Protein 9D3E (pdb70)

Radius of gyration: 39.5 Å; Cα contacts (8 Å, |Δi|>4): 1823; chains: 4; bounding box: 52×82×125 Å

B-factor: mean 79.55, std 36.87, range [1.66, 155.15]

Sequence (917 aa):
RQFSRAFVPIAYSLICVFGLLGNILVVITFAFYKKARSMTDVYLANMAIADILFALTLPFWAVSHATGAWVFSNATCKLLKGIYAINFNCGMWLLTCIAMDRYIAIVQKIICLVVWGLSVIISSSTFVFNQKYNTQGSDVCEPKYRWKLLMLGLELLFGFFIPLMFMIFCYTAIVKTLRRQLADLEDNWETLNDNLKVIEKADNAAQVKDALTKMRAAALDAQKATDSPEMKDFRHGFDILVGQIDDALKLANEGKVKEAQAAAEQLKTTRNAYIQKYLERARSTLQKEVKAIRVIIAVVLVFLACQIPHNMVLLVTAANIAYTKTVTEVLAFLHCCLNPVLYAFIGQKFRNYFLKILKDEVQLVESGGGLVQPGGSLRLSCAASGFNVVDFSLHWVRQAPGKGLEWVAYISSSSGSTSYADSVKGRFTISADTSKNTAYLQMNSLRAEDTAVYYCARWGYWPGEPWWKAFDYWGQGTLVTVSSASTKGPSVFPLAPSSKSTSGGTAALGCLVKDYFPEPVTVSWNSGALTSGVHTFPAVLQSSGLYSLSSVVTVPSSSLGTQTYICNVNHKPSNTKVDKKVEPKQVQLQESGGGLVQPGGSLRLSCAASGRTISRYAMSWFRQAPGKEREFVAVARRSGDGAFYADSVQGRFTVSRDDAKNTVYLQMNSLKPEDTAVYYCAIDSDTFYSGSYDYWGQGTQVTVSDIQMTQSPSSLSASVGDRVTITCRASQSVSSAVAWYQQKPGKAPKLLIYSASSLYSGVPSRFSGSRSGTDFTLTISSLQPEDFATYYCQQYLYYSLVTFGQGTKVEIKRTVAAPSVFIFPPSDSQLKSGTASVVCLLNNFYPREAKVQWKVDNALQSGNSQESVTEQDSKDSTYSLSSTLTLSKADYEKHKVYACEVTHQGLSSPVTKSFNR

Structure (mmCIF, N/CA/C/O backbone):
data_9D3E
#
_entry.id   9D3E
#
_cell.length_a   1.00
_cell.length_b   1.00
_cell.length_c   1.00
_cell.angle_alpha   90.00
_cell.angle_beta   90.00
_cell.angle_gamma   90.00
#
_symmetry.space_group_name_H-M   'P 1'
#
loop_
_entity.id
_entity.type
_entity.pdbx_description
1 polymer 'Human CCR6'
2 polymer 'anti-BRIL Fab Heavy chain'
3 polymer 'anti-BRIL Fab Nanobody'
4 polymer 'anti-BRIL Fab Light chain'
5 non-polymer CHOLESTEROL
6 non-polymer 4-[[3,4-bis(oxidanylidene)-2-[[(1~{R})-1-(4-propan-2-ylfuran-2-yl)propyl]amino]cyclobuten-1-yl]amino]-~{N},~{N}-dimethyl-3-oxidanyl-pyridine-2-carboxamide
7 non-polymer N-{[(2R)-4-(bicyclo[1.1.1]pentan-1-yl)-5-oxomorpholin-2-yl]methyl}-1-[4-(trifluoromethyl)phenyl]cyclopropane-1-carboxamide
#
loop_
_atom_site.group_PDB
_atom_site.id
_atom_site.type_symbol
_atom_site.label_atom_id
_atom_site.label_alt_id
_atom_site.label_comp_id
_atom_site.label_asym_id
_atom_site.label_entity_id
_atom_site.label_seq_id
_atom_site.pdbx_PDB_ins_code
_atom_site.Cartn_x
_atom_site.Cartn_y
_atom_site.Cartn_z
_atom_site.occupancy
_atom_site.B_iso_or_equiv
_atom_site.auth_seq_id
_atom_site.auth_comp_id
_atom_site.auth_asym_id
_atom_site.auth_atom_id
_atom_site.pdbx_PDB_model_num
ATOM 1 N N . ARG A 1 63 ? 154.762 158.007 139.358 1.00 143.81 42 ARG A N 1
ATOM 2 C CA . ARG A 1 63 ? 155.995 157.323 138.987 1.00 144.70 42 ARG A CA 1
ATOM 3 C C . ARG A 1 63 ? 156.542 157.875 137.674 1.00 145.43 42 ARG A C 1
ATOM 4 O O . ARG A 1 63 ? 157.351 158.803 137.671 1.00 145.37 42 ARG A O 1
ATOM 12 N N . GLN A 1 64 ? 156.097 157.290 136.558 1.00 145.83 43 GLN A N 1
ATOM 13 C CA . GLN A 1 64 ? 156.499 157.795 135.249 1.00 145.05 43 GLN A CA 1
ATOM 14 C C . GLN A 1 64 ? 155.842 159.137 134.956 1.00 144.65 43 GLN A C 1
ATOM 15 O O . GLN A 1 64 ? 156.426 159.988 134.275 1.00 143.44 43 GLN A O 1
ATOM 21 N N . PHE A 1 65 ? 154.620 159.339 135.455 1.00 144.84 44 PHE A N 1
ATOM 22 C CA . PHE A 1 65 ? 153.980 160.646 135.353 1.00 144.49 44 PHE A CA 1
ATOM 23 C C . PHE A 1 65 ? 154.676 161.658 136.251 1.00 144.10 44 PHE A C 1
ATOM 24 O O . PHE A 1 65 ? 154.807 162.834 135.894 1.00 144.44 44 PHE A O 1
ATOM 32 N N . SER A 1 66 ? 155.149 161.206 137.419 1.00 142.92 45 SER A N 1
ATOM 33 C CA . SER A 1 66 ? 155.778 162.106 138.383 1.00 142.64 45 SER A CA 1
ATOM 34 C C . SER A 1 66 ? 157.126 162.612 137.883 1.00 142.98 45 SER A C 1
ATOM 35 O O . SER A 1 66 ? 157.612 163.651 138.339 1.00 142.08 45 SER A O 1
ATOM 38 N N . ARG A 1 67 ? 157.744 161.894 136.941 1.00 139.49 46 ARG A N 1
ATOM 39 C CA . ARG A 1 67 ? 158.959 162.380 136.298 1.00 138.95 46 ARG A CA 1
ATOM 40 C C . ARG A 1 67 ? 158.693 163.606 135.425 1.00 140.15 46 ARG A C 1
ATOM 41 O O . ARG A 1 67 ? 159.617 164.382 135.162 1.00 139.52 46 ARG A O 1
ATOM 49 N N . ALA A 1 68 ? 157.449 163.810 134.987 1.00 144.24 47 ALA A N 1
ATOM 50 C CA . ALA A 1 68 ? 157.113 164.939 134.126 1.00 143.44 47 ALA A CA 1
ATOM 51 C C . ALA A 1 68 ? 156.932 166.257 134.873 1.00 143.02 47 ALA A C 1
ATOM 52 O O . ALA A 1 68 ? 157.265 167.311 134.320 1.00 142.04 47 ALA A O 1
ATOM 54 N N . PHE A 1 69 ? 156.401 166.246 136.102 1.00 141.81 48 PHE A N 1
ATOM 55 C CA . PHE A 1 69 ? 156.132 167.523 136.762 1.00 141.40 48 PHE A CA 1
ATOM 56 C C . PHE A 1 69 ? 157.345 168.091 137.491 1.00 141.30 48 PHE A C 1
ATOM 57 O O . PHE A 1 69 ? 157.466 169.316 137.600 1.00 140.55 48 PHE A O 1
ATOM 65 N N . VAL A 1 70 ? 158.236 167.247 138.004 1.00 138.79 49 VAL A N 1
ATOM 66 C CA . VAL A 1 70 ? 159.389 167.741 138.764 1.00 139.01 49 VAL A CA 1
ATOM 67 C C . VAL A 1 70 ? 160.452 168.556 138.013 1.00 138.88 49 VAL A C 1
ATOM 68 O O . VAL A 1 70 ? 161.101 169.364 138.688 1.00 138.91 49 VAL A O 1
ATOM 72 N N . PRO A 1 71 ? 160.715 168.452 136.689 1.00 138.35 50 PRO A N 1
ATOM 73 C CA . PRO A 1 71 ? 161.650 169.431 136.106 1.00 137.10 50 PRO A CA 1
ATOM 74 C C . PRO A 1 71 ? 161.042 170.809 135.926 1.00 135.76 50 PRO A C 1
ATOM 75 O O . PRO A 1 71 ? 161.792 171.790 135.854 1.00 135.39 50 PRO A O 1
ATOM 79 N N . ILE A 1 72 ? 159.715 170.912 135.844 1.00 133.29 51 ILE A N 1
ATOM 80 C CA . ILE A 1 72 ? 159.069 172.218 135.910 1.00 134.49 51 ILE A CA 1
ATOM 81 C C . ILE A 1 72 ? 159.170 172.781 137.322 1.00 133.88 51 ILE A C 1
ATOM 82 O O . ILE A 1 72 ? 159.420 173.977 137.514 1.00 132.67 51 ILE A O 1
ATOM 87 N N . ALA A 1 73 ? 158.986 171.924 138.330 1.00 129.90 52 ALA A N 1
ATOM 88 C CA . ALA A 1 73 ? 159.015 172.381 139.716 1.00 129.23 52 ALA A CA 1
ATOM 89 C C . ALA A 1 73 ? 160.432 172.706 140.172 1.00 128.50 52 ALA A C 1
ATOM 90 O O . ALA A 1 73 ? 160.639 173.676 140.910 1.00 128.14 52 ALA A O 1
ATOM 92 N N . TYR A 1 74 ? 161.418 171.907 139.751 1.00 129.82 53 TYR A N 1
ATOM 93 C CA . TYR A 1 74 ? 162.790 172.128 140.203 1.00 129.58 53 TYR A CA 1
ATOM 94 C C . TYR A 1 74 ? 163.394 173.360 139.545 1.00 130.09 53 TYR A C 1
ATOM 95 O O . TYR A 1 74 ? 164.213 174.055 140.156 1.00 130.31 53 TYR A O 1
ATOM 104 N N . SER A 1 75 ? 163.012 173.636 138.296 1.00 129.57 54 SER A N 1
ATOM 105 C CA . SER A 1 75 ? 163.461 174.858 137.637 1.00 128.98 54 SER A CA 1
ATOM 106 C C . SER A 1 75 ? 162.830 176.089 138.275 1.00 129.03 54 SER A C 1
ATOM 107 O O . SER A 1 75 ? 163.487 177.126 138.412 1.00 127.57 54 SER A O 1
ATOM 110 N N . LEU A 1 76 ? 161.556 175.991 138.670 1.00 131.19 55 LEU A N 1
ATOM 111 C CA . LEU A 1 76 ? 160.920 177.073 139.416 1.00 131.49 55 LEU A CA 1
ATOM 112 C C . LEU A 1 76 ? 161.513 177.210 140.811 1.00 130.82 55 LEU A C 1
ATOM 113 O O . LEU A 1 76 ? 161.579 178.321 141.351 1.00 130.18 55 LEU A O 1
ATOM 118 N N . ILE A 1 77 ? 161.930 176.093 141.410 1.00 123.75 56 ILE A N 1
ATOM 119 C CA . ILE A 1 77 ? 162.713 176.140 142.641 1.00 123.47 56 ILE A CA 1
ATOM 120 C C . ILE A 1 77 ? 164.069 176.788 142.375 1.00 123.73 56 ILE A C 1
ATOM 121 O O . ILE A 1 77 ? 164.570 177.572 143.192 1.00 123.98 56 ILE A O 1
ATOM 126 N N . CYS A 1 78 ? 164.650 176.518 141.199 1.00 123.01 57 CYS A N 1
ATOM 127 C CA . CYS A 1 78 ? 165.991 177.003 140.883 1.00 123.49 57 CYS A CA 1
ATOM 128 C C . CYS A 1 78 ? 166.028 178.517 140.713 1.00 124.03 57 CYS A C 1
ATOM 129 O O . CYS A 1 78 ? 166.884 179.185 141.297 1.00 122.99 57 CYS A O 1
ATOM 132 N N . VAL A 1 79 ? 165.108 179.080 139.920 1.00 122.07 58 VAL A N 1
ATOM 133 C CA . VAL A 1 79 ? 165.180 180.514 139.633 1.00 122.91 58 VAL A CA 1
ATOM 134 C C . VAL A 1 79 ? 164.761 181.347 140.841 1.00 122.83 58 VAL A C 1
ATOM 135 O O . VAL A 1 79 ? 165.311 182.431 141.074 1.00 120.53 58 VAL A O 1
ATOM 1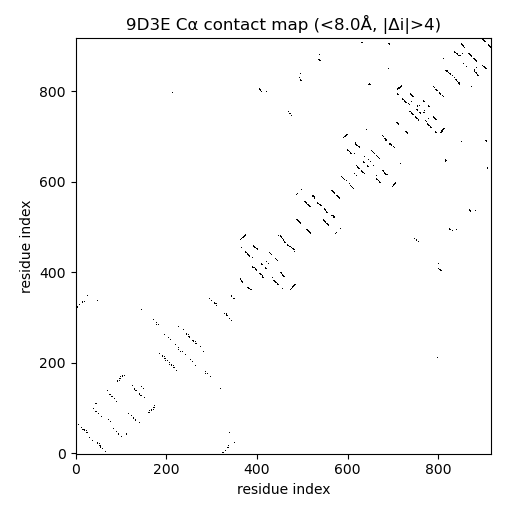39 N N . PHE A 1 80 ? 163.793 180.873 141.627 1.00 127.31 59 PHE A N 1
ATOM 140 C CA . PHE A 1 80 ? 163.410 181.588 142.838 1.00 126.44 59 PHE A CA 1
ATOM 141 C C . PHE A 1 80 ? 164.406 181.359 143.968 1.00 125.63 59 PHE A C 1
ATOM 142 O O . PHE A 1 80 ? 164.652 182.271 144.765 1.00 125.06 59 PHE A O 1
ATOM 150 N N . GLY A 1 81 ? 164.984 180.158 144.053 1.00 118.74 60 GLY A N 1
ATOM 151 C CA . GLY A 1 81 ? 165.972 179.886 145.082 1.00 117.47 60 GLY A CA 1
ATOM 152 C C . GLY A 1 81 ? 167.309 180.549 144.823 1.00 119.15 60 GLY A C 1
ATOM 153 O O . GLY A 1 81 ? 168.019 180.903 145.769 1.00 119.56 60 GLY A O 1
ATOM 154 N N . LEU A 1 82 ? 167.684 180.704 143.549 1.00 113.97 61 LEU A N 1
ATOM 155 C CA . LEU A 1 82 ? 168.878 181.478 143.222 1.00 113.37 61 LEU A CA 1
ATOM 156 C C . LEU A 1 82 ? 168.677 182.943 143.569 1.00 115.04 61 LEU A C 1
ATOM 157 O O . LEU A 1 82 ? 169.501 183.538 144.268 1.00 113.27 61 LEU A O 1
ATOM 162 N N . LEU A 1 83 ? 167.551 183.520 143.138 1.00 119.07 62 LEU A N 1
ATOM 163 C CA . LEU A 1 83 ? 167.307 184.947 143.326 1.00 118.54 62 LEU A CA 1
ATOM 164 C C . LEU A 1 83 ? 166.979 185.282 144.776 1.00 118.67 62 LEU A C 1
ATOM 165 O O . LEU A 1 83 ? 167.221 186.412 145.218 1.00 119.58 62 LEU A O 1
ATOM 170 N N . GLY A 1 84 ? 166.437 184.319 145.525 1.00 117.91 63 GLY A N 1
ATOM 171 C CA . GLY A 1 84 ? 166.045 184.586 146.899 1.00 117.64 63 GLY A CA 1
ATOM 172 C C . GLY A 1 84 ? 167.219 184.826 147.831 1.00 117.67 63 GLY A C 1
ATOM 173 O O . GLY A 1 84 ? 167.149 185.679 148.720 1.00 118.61 63 GLY A O 1
ATOM 174 N N . ASN A 1 85 ? 168.309 184.081 147.648 1.00 112.06 64 ASN A N 1
ATOM 175 C CA . ASN A 1 85 ? 169.422 184.134 148.585 1.00 113.36 64 ASN A CA 1
ATOM 176 C C . ASN A 1 85 ? 170.559 185.055 148.154 1.00 113.34 64 ASN A C 1
ATOM 177 O O . ASN A 1 85 ? 171.430 185.345 148.980 1.00 113.68 64 ASN A O 1
ATOM 182 N N . ILE A 1 86 ? 170.597 185.512 146.896 1.00 118.32 65 ILE A N 1
ATOM 183 C CA . ILE A 1 86 ? 171.592 186.527 146.557 1.00 120.11 65 ILE A CA 1
ATOM 184 C C . ILE A 1 86 ? 171.174 187.863 147.144 1.00 118.15 65 ILE A C 1
ATOM 185 O O . ILE A 1 86 ? 172.025 188.689 147.493 1.00 117.65 65 ILE A O 1
ATOM 190 N N . LEU A 1 87 ? 169.863 188.103 147.246 1.00 119.59 66 LEU A N 1
ATOM 191 C CA . LEU A 1 87 ? 169.365 189.315 147.884 1.00 121.82 66 LEU A CA 1
ATOM 192 C C . LEU A 1 87 ? 169.674 189.323 149.373 1.00 122.62 66 LEU A C 1
ATOM 193 O O . LEU A 1 87 ? 169.859 190.394 149.960 1.00 123.59 66 LEU A O 1
ATOM 198 N N . VAL A 1 88 ? 169.729 188.143 149.994 1.00 120.38 67 VAL A N 1
ATOM 199 C CA . VAL A 1 88 ? 170.182 188.046 151.376 1.00 120.45 67 VAL A CA 1
ATOM 200 C C . VAL A 1 88 ? 171.673 188.353 151.470 1.00 120.31 67 VAL A C 1
ATOM 201 O O . VAL A 1 88 ? 172.110 189.112 152.343 1.00 120.86 67 VAL A O 1
ATOM 205 N N . VAL A 1 89 ? 172.473 187.795 150.559 1.00 122.09 68 VAL A N 1
ATOM 206 C CA . VAL A 1 89 ? 173.917 187.984 150.643 1.00 123.19 68 VAL A CA 1
ATOM 207 C C . VAL A 1 89 ? 174.355 189.338 150.085 1.00 124.28 68 VAL A C 1
ATOM 208 O O . VAL A 1 89 ? 175.468 189.789 150.385 1.00 125.05 68 VAL A O 1
ATOM 212 N N . ILE A 1 90 ? 173.514 190.015 149.299 1.00 125.17 69 ILE A N 1
ATOM 213 C CA . ILE A 1 90 ? 173.819 191.393 148.924 1.00 125.57 69 ILE A CA 1
ATOM 214 C C . ILE A 1 90 ? 173.325 192.370 149.985 1.00 125.12 69 ILE A C 1
ATOM 215 O O . ILE A 1 90 ? 173.805 193.511 150.038 1.00 126.64 69 ILE A O 1
ATOM 220 N N . THR A 1 91 ? 172.392 191.948 150.845 1.00 121.83 70 THR A N 1
ATOM 221 C CA . THR A 1 91 ? 172.099 192.705 152.054 1.00 122.13 70 THR A CA 1
ATOM 222 C C . THR A 1 91 ? 173.206 192.520 153.082 1.00 121.88 70 THR A C 1
ATOM 223 O O . THR A 1 91 ? 173.466 193.420 153.889 1.00 122.04 70 THR A O 1
ATOM 227 N N . PHE A 1 92 ? 173.883 191.371 153.047 1.00 122.96 71 PHE A N 1
ATOM 228 C CA . PHE A 1 92 ? 174.998 191.112 153.948 1.00 124.33 71 PHE A CA 1
ATOM 229 C C . PHE A 1 92 ? 176.238 191.921 153.590 1.00 124.51 71 PHE A C 1
ATOM 230 O O . PHE A 1 92 ? 177.095 192.130 154.454 1.00 123.64 71 PHE A O 1
ATOM 238 N N . ALA A 1 93 ? 176.352 192.377 152.343 1.00 129.14 72 ALA A N 1
ATOM 239 C CA . ALA A 1 93 ? 177.492 193.175 151.914 1.00 129.66 72 ALA A CA 1
ATOM 240 C C . ALA A 1 93 ? 177.232 194.674 151.963 1.00 130.44 72 ALA A C 1
ATOM 241 O O . ALA A 1 93 ? 178.189 195.454 151.911 1.00 130.03 72 ALA A O 1
ATOM 243 N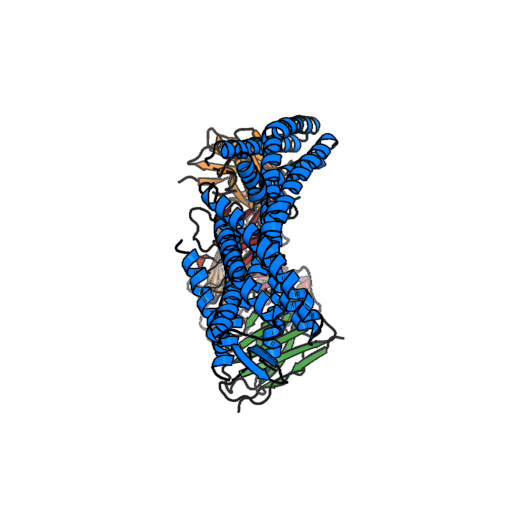 N . PHE A 1 94 ? 175.972 195.094 152.055 1.00 132.42 73 PHE A N 1
ATOM 244 C CA . PHE A 1 94 ? 175.636 196.509 152.128 1.00 131.57 73 PHE A CA 1
ATOM 245 C C . PHE A 1 94 ? 175.483 197.006 153.559 1.00 131.96 73 PHE A C 1
ATOM 246 O O . PHE A 1 94 ? 175.603 198.213 153.798 1.00 131.90 73 PHE A O 1
ATOM 254 N N . TYR A 1 95 ? 175.238 196.108 154.509 1.00 130.26 74 TYR A N 1
ATOM 255 C CA . TYR A 1 95 ? 174.972 196.448 155.904 1.00 130.21 74 TYR A CA 1
ATOM 256 C C . TYR A 1 95 ? 175.853 195.615 156.826 1.00 131.42 74 TYR A C 1
ATOM 257 O O . TYR A 1 95 ? 175.380 194.974 157.767 1.00 132.45 74 TYR A O 1
ATOM 266 N N . LYS A 1 96 ? 177.162 195.607 156.551 1.00 129.14 75 LYS A N 1
ATOM 267 C CA . LYS A 1 96 ? 178.108 194.809 157.328 1.00 128.29 75 LYS A CA 1
ATOM 268 C C . LYS A 1 96 ? 178.280 195.303 158.761 1.00 128.50 75 LYS A C 1
ATOM 269 O O . LYS A 1 96 ? 178.819 194.564 159.592 1.00 128.09 75 LYS A O 1
ATOM 275 N N . LYS A 1 97 ? 177.862 196.535 159.064 1.00 133.61 76 LYS A N 1
ATOM 276 C CA . LYS A 1 97 ? 177.913 197.024 160.438 1.00 134.54 76 LYS A CA 1
ATOM 277 C C . LYS A 1 97 ? 176.906 196.294 161.322 1.00 134.79 76 LYS A C 1
ATOM 278 O O . LYS A 1 97 ? 177.196 195.988 162.485 1.00 133.43 76 LYS A O 1
ATOM 284 N N . ALA A 1 98 ? 175.730 195.996 160.778 1.00 138.44 77 ALA A N 1
ATOM 285 C CA . ALA A 1 98 ? 174.676 195.373 161.587 1.00 138.31 77 ALA A CA 1
ATOM 286 C C . ALA A 1 98 ? 174.566 193.853 161.445 1.00 138.12 77 ALA A C 1
ATOM 287 O O . ALA A 1 98 ? 173.600 193.259 161.924 1.00 137.26 77 ALA A O 1
ATOM 289 N N . ARG A 1 99 ? 175.537 193.219 160.797 1.00 132.29 78 ARG A N 1
ATOM 290 C CA . ARG A 1 99 ? 175.513 191.763 160.694 1.00 130.65 78 ARG A CA 1
ATOM 291 C C . ARG A 1 99 ? 175.704 191.146 162.075 1.00 131.05 78 ARG A C 1
ATOM 292 O O . ARG A 1 99 ? 176.293 191.771 162.957 1.00 132.16 78 ARG A O 1
ATOM 300 N N . SER A 1 100 ? 175.209 189.928 162.272 1.00 117.81 79 SER A N 1
ATOM 301 C CA . SER A 1 100 ? 175.298 189.298 163.589 1.00 117.88 79 SER A CA 1
ATOM 302 C C . SER A 1 100 ? 175.750 187.847 163.522 1.00 118.11 79 SER A C 1
ATOM 303 O O . SER A 1 100 ? 175.832 187.267 162.442 1.00 118.89 79 SER A O 1
ATOM 306 N N . MET A 1 101 ? 176.033 187.282 164.689 1.00 111.89 80 MET A N 1
ATOM 307 C CA . MET A 1 101 ? 176.434 185.897 164.747 1.00 111.39 80 MET A CA 1
ATOM 308 C C . MET A 1 101 ? 175.397 185.066 164.032 1.00 111.84 80 MET A C 1
ATOM 309 O O . MET A 1 101 ? 175.685 184.371 163.073 1.00 112.66 80 MET A O 1
ATOM 314 N N . THR A 1 102 ? 174.171 185.148 164.490 1.00 110.35 81 THR A N 1
ATOM 315 C CA . THR A 1 102 ? 173.112 184.359 163.889 1.00 109.77 81 THR A CA 1
ATOM 316 C C . THR A 1 102 ? 173.053 184.706 162.417 1.00 107.49 81 THR A C 1
ATOM 317 O O . THR A 1 102 ? 172.951 183.822 161.568 1.00 110.90 81 THR A O 1
ATOM 321 N N . ASP A 1 103 ? 173.140 185.995 162.110 1.00 106.00 82 ASP A N 1
ATOM 322 C CA . ASP A 1 103 ? 173.081 186.436 160.723 1.00 106.35 82 ASP A CA 1
ATOM 323 C C . ASP A 1 103 ? 174.169 185.773 159.890 1.00 108.59 82 ASP A C 1
ATOM 324 O O . ASP A 1 103 ? 173.896 185.258 158.809 1.00 107.52 82 ASP A O 1
ATOM 329 N N . VAL A 1 104 ? 175.403 185.785 160.385 1.00 111.83 83 VAL A N 1
ATOM 330 C CA . VAL A 1 104 ? 176.504 185.212 159.616 1.00 111.32 83 VAL A CA 1
ATOM 331 C C . VAL A 1 104 ? 176.232 183.734 159.362 1.00 111.77 83 VAL A C 1
ATOM 332 O O . VAL A 1 104 ? 176.364 183.268 158.231 1.00 111.29 83 VAL A O 1
ATOM 336 N N . TYR A 1 105 ? 175.840 182.994 160.395 1.00 105.97 84 TYR A N 1
ATOM 337 C CA . TYR A 1 105 ? 175.474 181.598 160.177 1.00 103.37 84 TYR A CA 1
ATOM 338 C C . TYR A 1 105 ? 174.296 181.480 159.215 1.00 104.03 84 TYR A C 1
ATOM 339 O O . TYR A 1 105 ? 174.267 180.578 158.365 1.00 107.15 84 TYR A O 1
ATOM 348 N N . LEU A 1 106 ? 173.330 182.397 159.316 1.00 94.87 85 LEU A N 1
ATOM 349 C CA . LEU A 1 106 ? 172.220 182.383 158.367 1.00 95.66 85 LEU A CA 1
ATOM 350 C C . LEU A 1 106 ? 172.671 182.782 156.963 1.00 96.03 85 LEU A C 1
ATOM 351 O O . LEU A 1 106 ? 172.143 182.261 155.972 1.00 95.47 85 LEU A O 1
ATOM 356 N N . ALA A 1 107 ? 173.671 183.661 156.853 1.00 100.76 86 ALA A N 1
ATOM 357 C CA . ALA A 1 107 ? 174.218 184.000 155.542 1.00 101.65 86 ALA A CA 1
ATOM 358 C C . ALA A 1 107 ? 175.001 182.835 154.945 1.00 100.96 86 ALA A C 1
ATOM 359 O O . ALA A 1 107 ? 175.000 182.644 153.724 1.00 100.77 86 ALA A O 1
ATOM 361 N N . ASN A 1 108 ? 175.683 182.051 155.785 1.00 98.32 87 ASN A N 1
ATOM 362 C CA . ASN A 1 108 ? 176.339 180.842 155.289 1.00 97.82 87 ASN A CA 1
ATOM 363 C C . ASN A 1 108 ? 175.329 179.791 154.839 1.00 97.60 87 ASN A C 1
ATOM 364 O O . ASN A 1 108 ? 175.571 179.076 153.856 1.00 99.57 87 ASN A O 1
ATOM 369 N N . MET A 1 109 ? 174.195 179.686 155.538 1.00 90.95 88 MET A N 1
ATOM 370 C CA . MET A 1 109 ? 173.107 178.839 155.051 1.00 90.13 88 MET A CA 1
ATOM 371 C C . MET A 1 109 ? 172.571 179.345 153.714 1.00 92.51 88 MET A C 1
ATOM 372 O O . MET A 1 109 ? 172.235 178.550 152.828 1.00 95.07 88 MET A O 1
ATOM 377 N N . ALA A 1 110 ? 172.521 180.669 153.538 1.00 100.85 89 ALA A N 1
ATOM 378 C CA . ALA A 1 110 ? 172.087 181.245 152.266 1.00 100.28 89 ALA A CA 1
ATOM 379 C C . ALA A 1 110 ? 173.074 180.959 151.134 1.00 100.67 89 ALA A C 1
ATOM 380 O O . ALA A 1 110 ? 172.657 180.707 149.994 1.00 101.35 89 ALA A O 1
ATOM 382 N N . ILE A 1 111 ? 174.382 181.011 151.412 1.00 101.42 90 ILE A N 1
ATOM 383 C CA . ILE A 1 111 ? 175.337 180.735 150.337 1.00 99.49 90 ILE A CA 1
ATOM 384 C C . ILE A 1 111 ? 175.362 179.243 150.005 1.00 101.45 90 ILE A C 1
ATOM 385 O O . ILE A 1 111 ? 175.556 178.866 148.838 1.00 101.18 90 ILE A O 1
ATOM 390 N N . ALA A 1 112 ? 175.101 178.375 150.994 1.00 101.83 91 ALA A N 1
ATOM 391 C CA . ALA A 1 112 ? 174.891 176.960 150.693 1.00 98.66 91 ALA A CA 1
ATOM 392 C C . ALA A 1 112 ? 173.630 176.756 149.857 1.00 97.35 91 ALA A C 1
ATOM 393 O O . ALA A 1 112 ? 173.593 175.891 148.971 1.00 100.28 91 ALA A O 1
ATOM 395 N N . ASP A 1 113 ? 172.597 177.565 150.111 1.00 104.80 92 ASP A N 1
ATOM 396 C CA . ASP A 1 113 ? 171.371 177.484 149.323 1.00 106.53 92 ASP A CA 1
ATOM 397 C C . ASP A 1 113 ? 171.589 177.919 147.877 1.00 106.82 92 ASP A C 1
ATOM 398 O O . ASP A 1 113 ? 171.033 177.308 146.961 1.00 109.37 92 ASP A O 1
ATOM 403 N N . ILE A 1 114 ? 172.394 178.958 147.634 1.00 107.13 93 ILE A N 1
ATOM 404 C CA . ILE A 1 114 ? 172.604 179.307 146.224 1.00 107.41 93 ILE A CA 1
ATOM 405 C C . ILE A 1 114 ? 173.587 178.351 145.556 1.00 106.80 93 ILE A C 1
ATOM 406 O O . ILE A 1 114 ? 173.541 178.186 144.334 1.00 106.49 93 ILE A O 1
ATOM 411 N N . LEU A 1 115 ? 174.476 177.702 146.320 1.00 102.39 94 LEU A N 1
ATOM 412 C CA . LEU A 1 115 ? 175.273 176.612 145.752 1.00 103.01 94 LEU A CA 1
ATOM 413 C C . LEU A 1 115 ? 174.381 175.454 145.304 1.00 103.67 94 LEU A C 1
ATOM 414 O O . LEU A 1 115 ? 174.555 174.897 144.207 1.00 101.45 94 LEU A O 1
ATOM 419 N N . PHE A 1 116 ? 173.384 175.113 146.125 1.00 108.05 95 PHE A N 1
ATOM 420 C CA . PHE A 1 116 ? 172.371 174.149 145.708 1.00 105.68 95 PHE A CA 1
ATOM 421 C C . PHE A 1 116 ? 171.526 174.674 144.547 1.00 108.32 95 PHE A C 1
ATOM 422 O O . PHE A 1 116 ? 171.031 173.887 143.733 1.00 111.55 95 PHE A O 1
ATOM 430 N N . ALA A 1 117 ? 171.354 175.993 144.448 1.00 109.19 96 ALA A N 1
ATOM 431 C CA . ALA A 1 117 ? 170.625 176.561 143.318 1.00 108.46 96 ALA A CA 1
ATOM 432 C C . ALA A 1 117 ? 171.406 176.411 142.018 1.00 110.70 96 ALA A C 1
ATOM 433 O O . ALA A 1 117 ? 170.810 176.210 140.954 1.00 110.03 96 ALA A O 1
ATOM 435 N N . LEU A 1 118 ? 172.735 176.526 142.079 1.00 112.85 97 LEU A N 1
ATOM 436 C CA . LEU A 1 118 ? 173.540 176.206 140.901 1.00 112.20 97 LEU A CA 1
ATOM 437 C C . LEU A 1 118 ? 173.505 174.718 140.581 1.00 111.20 97 LEU A C 1
ATOM 438 O O . LEU A 1 118 ? 173.568 174.344 139.404 1.00 111.09 97 LEU A O 1
ATOM 443 N N . THR A 1 119 ? 173.429 173.851 141.594 1.00 113.66 98 THR A N 1
ATOM 444 C CA . THR A 1 119 ? 173.406 172.427 141.261 1.00 114.89 98 THR A CA 1
ATOM 445 C C . THR A 1 119 ? 172.025 171.932 140.818 1.00 114.83 98 THR A C 1
ATOM 446 O O . THR A 1 119 ? 171.939 170.836 140.253 1.00 116.45 98 THR A O 1
ATOM 450 N N . LEU A 1 120 ? 170.960 172.705 141.056 1.00 115.31 99 LEU A N 1
ATOM 451 C CA . LEU A 1 120 ? 169.615 172.295 140.638 1.00 114.22 99 LEU A CA 1
ATOM 452 C C . LEU A 1 120 ? 169.375 172.088 139.134 1.00 114.11 99 LEU A C 1
ATOM 453 O O . LEU A 1 120 ? 168.627 171.148 138.806 1.00 113.15 99 LEU A O 1
ATOM 458 N N . PRO A 1 121 ? 169.874 172.920 138.190 1.00 121.33 100 PRO A N 1
ATOM 459 C CA . PRO A 1 121 ? 169.583 172.635 136.767 1.00 121.16 100 PRO A CA 1
ATOM 460 C C . PRO A 1 121 ? 170.136 171.317 136.243 1.00 121.53 100 PRO A C 1
ATOM 461 O O . PRO A 1 121 ? 169.566 170.766 135.294 1.00 121.25 100 PRO A O 1
ATOM 465 N N . PHE A 1 122 ? 171.214 170.790 136.833 1.00 117.54 101 PHE A N 1
ATOM 466 C CA . PHE A 1 122 ? 171.680 169.457 136.461 1.00 117.98 101 PHE A CA 1
ATOM 467 C C . PHE A 1 122 ? 170.650 168.393 136.825 1.00 118.03 101 PHE A C 1
ATOM 468 O O . PHE A 1 122 ? 170.371 167.489 136.025 1.00 118.65 101 PHE A O 1
ATOM 476 N N . TRP A 1 123 ? 170.050 168.510 138.016 1.00 125.65 102 TRP A N 1
ATOM 477 C CA . TRP A 1 123 ? 168.935 167.645 138.391 1.00 125.64 102 TRP A CA 1
ATOM 478 C C . TRP A 1 123 ? 167.731 167.856 137.483 1.00 125.86 102 TRP A C 1
ATOM 479 O O . TRP A 1 123 ? 167.007 166.900 137.187 1.00 125.33 102 TRP A O 1
ATOM 490 N N . ALA A 1 124 ? 167.511 169.097 137.032 1.00 128.50 103 ALA A N 1
ATOM 491 C CA . ALA A 1 124 ? 166.385 169.393 136.148 1.00 128.22 103 ALA A CA 1
ATOM 492 C C . ALA A 1 124 ? 166.533 168.700 134.797 1.00 128.81 103 ALA A C 1
ATOM 493 O O . ALA A 1 124 ? 165.580 168.091 134.298 1.00 128.45 103 ALA A O 1
ATOM 495 N N . VAL A 1 125 ? 167.728 168.762 134.201 1.00 131.25 104 VAL A N 1
ATOM 496 C CA . VAL A 1 125 ? 167.962 168.068 132.932 1.00 130.81 104 VAL A CA 1
ATOM 497 C C . VAL A 1 125 ? 167.956 166.553 133.128 1.00 130.62 104 VAL A C 1
ATOM 498 O O . VAL A 1 125 ? 167.433 165.809 132.285 1.00 130.32 104 VAL A O 1
ATOM 502 N N . SER A 1 126 ? 168.506 166.069 134.251 1.00 131.00 105 SER A N 1
ATOM 503 C CA . SER A 1 126 ? 168.540 164.628 134.497 1.00 130.53 105 SER A CA 1
ATOM 504 C C . SER A 1 126 ? 167.151 164.054 134.764 1.00 129.82 105 SER A C 1
ATOM 505 O O . SER A 1 126 ? 166.916 162.869 134.503 1.00 129.47 105 SER A O 1
ATOM 508 N N . HIS A 1 127 ? 166.227 164.862 135.282 1.00 131.33 106 HIS A N 1
ATOM 509 C CA . HIS A 1 127 ? 164.843 164.426 135.413 1.00 131.80 106 HIS A CA 1
ATOM 510 C C . HIS A 1 127 ? 164.035 164.649 134.142 1.00 131.83 106 HIS A C 1
ATOM 511 O O . HIS A 1 127 ? 163.060 163.927 133.906 1.00 131.77 106 HIS A O 1
ATOM 518 N N . ALA A 1 128 ? 164.412 165.633 133.321 1.00 135.43 107 ALA A N 1
ATOM 519 C CA . ALA A 1 128 ? 163.695 165.872 132.074 1.00 135.35 107 ALA A CA 1
ATOM 520 C C . ALA A 1 128 ? 164.008 164.800 131.038 1.00 135.63 107 ALA A C 1
ATOM 521 O O . ALA A 1 128 ? 163.128 164.398 130.267 1.00 134.76 107 ALA A O 1
ATOM 523 N N . THR A 1 129 ? 165.256 164.328 130.998 1.00 138.17 108 THR A N 1
ATOM 524 C CA . THR A 1 129 ? 165.616 163.281 130.047 1.00 138.35 108 THR A CA 1
ATOM 525 C C . THR A 1 129 ? 165.082 161.915 130.456 1.00 137.19 108 THR A C 1
ATOM 526 O O . THR A 1 129 ? 164.958 161.032 129.601 1.00 136.33 108 THR A O 1
ATOM 530 N N . GLY A 1 130 ? 164.765 161.720 131.736 1.00 140.29 109 GLY A N 1
ATOM 531 C CA . GLY A 1 130 ? 164.281 160.449 132.229 1.00 140.62 109 GLY A CA 1
ATOM 532 C C . GLY A 1 130 ? 165.360 159.473 132.641 1.00 141.01 109 GLY A C 1
ATOM 533 O O . GLY A 1 130 ? 165.041 158.438 133.239 1.00 139.91 109 GLY A O 1
ATOM 534 N N . ALA A 1 131 ? 166.623 159.771 132.346 1.00 139.47 110 ALA A N 1
ATOM 535 C CA . ALA A 1 131 ? 167.739 158.921 132.729 1.00 139.14 110 ALA A CA 1
ATOM 536 C C . ALA A 1 131 ? 168.978 159.790 132.867 1.00 139.14 110 ALA A C 1
ATOM 537 O O . ALA A 1 131 ? 169.036 160.908 132.348 1.00 138.21 110 ALA A O 1
ATOM 539 N N . TRP A 1 132 ? 169.972 159.264 133.575 1.00 130.79 111 TRP A N 1
ATOM 540 C CA . TRP A 1 132 ? 171.193 160.015 133.829 1.00 129.91 111 TRP A CA 1
ATOM 541 C C . TRP A 1 132 ? 172.053 160.061 132.573 1.00 128.74 111 TRP A C 1
ATOM 542 O O . TRP A 1 132 ? 172.322 159.028 131.952 1.00 128.51 111 TRP A O 1
ATOM 553 N N . VAL A 1 133 ? 172.482 161.265 132.202 1.00 132.10 112 VAL A N 1
ATOM 554 C CA . VAL A 1 133 ? 173.237 161.491 130.981 1.00 133.22 112 VAL A CA 1
ATOM 555 C C . VAL A 1 133 ? 174.721 161.687 131.265 1.00 133.09 112 VAL A C 1
ATOM 556 O O . VAL A 1 133 ? 175.569 161.146 130.552 1.00 132.67 112 VAL A O 1
ATOM 560 N N . PHE A 1 134 ? 175.053 162.445 132.306 1.00 131.81 113 PHE A N 1
ATOM 561 C CA . PHE A 1 134 ? 176.431 162.816 132.581 1.00 131.30 113 PHE A CA 1
ATOM 562 C C . PHE A 1 134 ? 177.165 161.677 133.291 1.00 132.34 113 PHE A C 1
ATOM 563 O O . PHE A 1 134 ? 176.629 160.587 133.506 1.00 131.69 113 PHE A O 1
ATOM 571 N N . SER A 1 135 ? 178.415 161.940 133.665 1.00 131.32 114 SER A N 1
ATOM 572 C CA . SER A 1 135 ? 179.285 160.917 134.222 1.00 129.83 114 SER A CA 1
ATOM 573 C C . SER A 1 135 ? 178.984 160.681 135.701 1.00 128.81 114 SER A C 1
ATOM 574 O O . SER A 1 135 ? 178.138 161.341 136.312 1.00 129.35 114 SER A O 1
ATOM 577 N N . ASN A 1 136 ? 179.700 159.711 136.275 1.00 128.17 115 ASN A N 1
ATOM 578 C CA . ASN A 1 136 ? 179.521 159.381 137.686 1.00 129.60 115 ASN A CA 1
ATOM 579 C C . ASN A 1 136 ? 180.126 160.445 138.591 1.00 130.21 115 ASN A C 1
ATOM 580 O O . ASN A 1 136 ? 179.648 160.642 139.717 1.00 129.44 115 ASN A O 1
ATOM 585 N N . ALA A 1 137 ? 181.185 161.118 138.117 1.00 130.47 116 ALA A N 1
ATOM 586 C CA . ALA A 1 137 ? 181.808 162.199 138.874 1.00 129.23 116 ALA A CA 1
ATOM 587 C C . ALA A 1 137 ? 180.826 163.336 139.100 1.00 128.79 116 ALA A C 1
ATOM 588 O O . ALA A 1 137 ? 180.743 163.887 140.208 1.00 128.38 116 ALA A O 1
ATOM 590 N N . THR A 1 138 ? 180.034 163.653 138.070 1.00 126.65 117 THR A N 1
ATOM 591 C CA . THR A 1 138 ? 178.981 164.651 138.196 1.00 125.89 117 THR A CA 1
ATOM 592 C C . THR A 1 138 ? 177.928 164.226 139.210 1.00 126.74 117 THR A C 1
ATOM 593 O O . THR A 1 138 ? 177.496 165.043 140.026 1.00 127.50 117 THR A O 1
ATOM 597 N N . CYS A 1 139 ? 177.529 162.944 139.199 1.00 123.29 118 CYS A N 1
ATOM 598 C CA . CYS A 1 139 ? 176.458 162.498 140.092 1.00 123.63 118 CYS A CA 1
ATOM 599 C C . CYS A 1 139 ? 176.893 162.515 141.550 1.00 123.58 118 CYS A C 1
ATOM 600 O O . CYS A 1 139 ? 176.150 163.006 142.413 1.00 123.99 118 CYS A O 1
ATOM 603 N N . LYS A 1 140 ? 178.090 161.995 141.853 1.00 121.62 119 LYS A N 1
ATOM 604 C CA . LYS A 1 140 ? 178.497 162.084 143.249 1.00 122.30 119 LYS A CA 1
ATOM 605 C C . LYS A 1 140 ? 178.899 163.501 143.646 1.00 122.66 119 LYS A C 1
ATOM 606 O O . LYS A 1 140 ? 178.807 163.827 144.831 1.00 121.59 119 LYS A O 1
ATOM 612 N N . LEU A 1 141 ? 179.254 164.372 142.689 1.00 120.94 120 LEU A N 1
ATOM 613 C CA . LEU A 1 141 ? 179.391 165.792 143.009 1.00 119.45 120 LEU A CA 1
ATOM 614 C C . LEU A 1 141 ? 178.053 166.411 143.403 1.00 119.38 120 LEU A C 1
ATOM 615 O O . LEU A 1 141 ? 177.987 167.180 144.370 1.00 119.77 120 LEU A O 1
ATOM 620 N N . LEU A 1 142 ? 176.980 166.080 142.671 1.00 116.84 121 LEU A N 1
ATOM 621 C CA . LEU A 1 142 ? 175.650 166.601 142.993 1.00 118.32 121 LEU A CA 1
ATOM 622 C C . LEU A 1 142 ? 175.168 166.101 144.350 1.00 119.12 121 LEU A C 1
ATOM 623 O O . LEU A 1 142 ? 174.643 166.880 145.159 1.00 120.77 121 LEU A O 1
ATOM 628 N N . LYS A 1 143 ? 175.342 164.803 144.614 1.00 114.04 122 LYS A N 1
ATOM 629 C CA . LYS A 1 143 ? 174.888 164.253 145.887 1.00 113.51 122 LYS A CA 1
ATOM 630 C C . LYS A 1 143 ? 175.738 164.749 147.050 1.00 115.43 122 LYS A C 1
ATOM 631 O O . LYS A 1 143 ? 175.204 164.992 148.139 1.00 115.99 122 LYS A O 1
ATOM 637 N N . GLY A 1 144 ? 177.045 164.940 146.838 1.00 112.24 123 GLY A N 1
ATOM 638 C CA . GLY A 1 144 ? 177.873 165.554 147.857 1.00 110.70 123 GLY A CA 1
ATOM 639 C C . GLY A 1 144 ? 177.527 167.005 148.115 1.00 109.48 123 GLY A C 1
ATOM 640 O O . GLY A 1 144 ? 177.629 167.471 149.250 1.00 109.65 123 GLY A O 1
ATOM 641 N N . ILE A 1 145 ? 177.099 167.731 147.079 1.00 108.99 124 ILE A N 1
ATOM 642 C CA . ILE A 1 145 ? 176.680 169.118 147.262 1.00 109.18 124 ILE A CA 1
ATOM 643 C C . ILE A 1 145 ? 175.378 169.182 148.060 1.00 106.90 124 ILE A C 1
ATOM 644 O O . ILE A 1 145 ? 175.231 170.012 148.967 1.00 108.12 124 ILE A O 1
ATOM 649 N N . TYR A 1 146 ? 174.435 168.275 147.772 1.00 105.01 125 TYR A N 1
ATOM 650 C CA . TYR A 1 146 ? 173.200 168.216 148.557 1.00 106.29 125 TYR A CA 1
ATOM 651 C C . TYR A 1 146 ? 173.471 167.817 150.006 1.00 108.53 125 TYR A C 1
ATOM 652 O O . TYR A 1 146 ? 172.881 168.383 150.939 1.00 113.53 125 TYR A O 1
ATOM 661 N N . ALA A 1 147 ? 174.375 166.856 150.215 1.00 106.39 126 ALA A N 1
ATOM 662 C CA . ALA A 1 147 ? 174.686 166.416 151.570 1.00 107.61 126 ALA A CA 1
ATOM 663 C C . ALA A 1 147 ? 175.456 167.481 152.343 1.00 106.87 126 ALA A C 1
ATOM 664 O O . ALA A 1 147 ? 175.247 167.644 153.552 1.00 106.49 126 ALA A O 1
ATOM 666 N N . ILE A 1 148 ? 176.333 168.229 151.666 1.00 106.78 127 ILE A N 1
ATOM 667 C CA . ILE A 1 148 ? 177.042 169.312 152.337 1.00 106.93 127 ILE A CA 1
ATOM 668 C C . ILE A 1 148 ? 176.088 170.463 152.633 1.00 105.15 127 ILE A C 1
ATOM 669 O O . ILE A 1 148 ? 176.251 171.151 153.644 1.00 105.98 127 ILE A O 1
ATOM 674 N N . ASN A 1 149 ? 175.035 170.636 151.819 1.00 98.95 128 ASN A N 1
ATOM 675 C CA . ASN A 1 149 ? 174.008 171.629 152.118 1.00 99.13 128 ASN A CA 1
ATOM 676 C C . ASN A 1 149 ? 173.223 171.250 153.368 1.00 99.84 128 ASN A C 1
ATOM 677 O O . ASN A 1 149 ? 173.006 172.088 154.254 1.00 101.56 128 ASN A O 1
ATOM 682 N N . PHE A 1 150 ? 172.814 169.978 153.463 1.00 96.61 129 PHE A N 1
ATOM 683 C CA . PHE A 1 150 ? 172.069 169.514 154.635 1.00 95.61 129 PHE A CA 1
ATOM 684 C C . PHE A 1 150 ? 172.916 169.571 155.904 1.00 97.70 129 PHE A C 1
ATOM 685 O O . PHE A 1 150 ? 172.445 170.035 156.952 1.00 99.03 129 PHE A O 1
ATOM 693 N N . ASN A 1 151 ? 174.171 169.117 155.825 1.00 105.43 130 ASN A N 1
ATOM 694 C CA . ASN A 1 151 ? 175.032 169.101 157.003 1.00 105.22 130 ASN A CA 1
ATOM 695 C C . ASN A 1 151 ? 175.433 170.510 157.419 1.00 106.03 130 ASN A C 1
ATOM 696 O O . ASN A 1 151 ? 175.538 170.798 158.621 1.00 104.67 130 ASN A O 1
ATOM 701 N N . CYS A 1 152 ? 175.639 171.404 156.442 1.00 104.91 131 CYS A N 1
ATOM 702 C CA . CYS A 1 152 ? 175.905 172.803 156.741 1.00 103.39 131 CYS A CA 1
ATOM 703 C C . CYS A 1 152 ? 174.720 173.454 157.432 1.00 102.33 131 CYS A C 1
ATOM 704 O O . CYS A 1 152 ? 174.901 174.160 158.426 1.00 102.51 131 CYS A O 1
ATOM 707 N N . GLY A 1 153 ? 173.500 173.198 156.944 1.00 92.78 132 GLY A N 1
ATOM 708 C CA . GLY A 1 153 ? 172.320 173.749 157.597 1.00 91.73 132 GLY A CA 1
ATOM 709 C C . GLY A 1 153 ? 172.136 173.241 159.015 1.00 92.73 132 GLY A C 1
ATOM 710 O O . GLY A 1 153 ? 171.871 174.025 159.934 1.00 96.79 132 GLY A O 1
ATOM 711 N N . MET A 1 154 ? 172.345 171.934 159.219 1.00 93.08 133 MET A N 1
ATOM 712 C CA . MET A 1 154 ? 172.192 171.334 160.543 1.00 95.82 133 MET A CA 1
ATOM 713 C C . MET A 1 154 ? 173.214 171.883 161.536 1.00 97.95 133 MET A C 1
ATOM 714 O O . MET A 1 154 ? 172.857 172.299 162.647 1.00 98.41 133 MET A O 1
ATOM 719 N N . TRP A 1 155 ? 174.487 171.946 161.140 1.00 105.50 134 TRP A N 1
ATOM 720 C CA . TRP A 1 155 ? 175.495 172.400 162.091 1.00 105.40 134 TRP A CA 1
ATOM 721 C C . TRP A 1 155 ? 175.516 173.919 162.251 1.00 105.41 134 TRP A C 1
ATOM 722 O O . TRP A 1 155 ? 175.927 174.416 163.306 1.00 104.86 134 TRP A O 1
ATOM 733 N N . LEU A 1 156 ? 175.045 174.681 161.259 1.00 97.46 135 LEU A N 1
ATOM 734 C CA . LEU A 1 156 ? 174.919 176.120 161.467 1.00 94.07 135 LEU A CA 1
ATOM 735 C C . LEU A 1 156 ? 173.747 176.442 162.385 1.00 93.86 135 LEU A C 1
ATOM 736 O O . LEU A 1 156 ? 173.829 177.375 163.193 1.00 97.37 135 LEU A O 1
ATOM 741 N N . LEU A 1 157 ? 172.657 175.668 162.303 1.00 86.94 136 LEU A N 1
ATOM 742 C CA . LEU A 1 157 ? 171.593 175.829 163.290 1.00 87.65 136 LEU A CA 1
ATOM 743 C C . LEU A 1 157 ? 172.045 175.375 164.675 1.00 88.47 136 LEU A C 1
ATOM 744 O O . LEU A 1 157 ? 171.599 175.935 165.684 1.00 91.14 136 LEU A O 1
ATOM 749 N N . THR A 1 158 ? 172.948 174.389 164.734 1.00 101.63 137 THR A N 1
ATOM 750 C CA . THR A 1 158 ? 173.578 174.006 165.998 1.00 103.86 137 THR A CA 1
ATOM 751 C C . THR A 1 158 ? 174.388 175.155 166.597 1.00 104.37 137 THR A C 1
ATOM 752 O O . THR A 1 158 ? 174.297 175.432 167.803 1.00 104.10 137 THR A O 1
ATOM 756 N N . CYS A 1 159 ? 175.179 175.837 165.760 1.00 106.52 138 CYS A N 1
ATOM 757 C CA . CYS A 1 159 ? 175.963 176.985 166.213 1.00 105.89 138 CYS A CA 1
ATOM 758 C C . CYS A 1 159 ? 175.067 178.140 166.654 1.00 106.40 138 CYS A C 1
ATOM 759 O O . CYS A 1 159 ? 175.379 178.832 167.632 1.00 105.26 138 CYS A O 1
ATOM 762 N N . ILE A 1 160 ? 173.955 178.358 165.942 1.00 100.56 139 ILE A N 1
ATOM 763 C CA . ILE A 1 160 ? 172.989 179.391 166.318 1.00 97.12 139 ILE A CA 1
ATOM 764 C C . ILE A 1 160 ? 172.360 179.078 167.673 1.00 97.33 139 ILE A C 1
ATOM 765 O O . ILE A 1 160 ? 172.214 179.968 168.524 1.00 99.54 139 ILE A O 1
ATOM 770 N N . ALA A 1 161 ? 171.996 177.808 167.898 1.00 103.87 140 ALA A N 1
ATOM 771 C CA . ALA A 1 161 ? 171.413 177.399 169.175 1.00 104.42 140 ALA A CA 1
ATOM 772 C C . ALA A 1 161 ? 172.393 177.580 170.328 1.00 105.75 140 ALA A C 1
ATOM 773 O O . ALA A 1 161 ? 172.017 178.085 171.396 1.00 106.52 140 ALA A O 1
ATOM 775 N N . MET A 1 162 ? 173.660 177.198 170.118 1.00 109.27 141 MET A N 1
ATOM 776 C CA . MET A 1 162 ? 174.682 177.386 171.148 1.00 110.65 141 MET A CA 1
ATOM 777 C C . MET A 1 162 ? 174.918 178.864 171.442 1.00 111.42 141 MET A C 1
ATOM 778 O O . MET A 1 162 ? 175.026 179.262 172.612 1.00 111.88 141 MET A O 1
ATOM 783 N N . ASP A 1 163 ? 174.978 179.692 170.391 1.00 109.86 142 ASP A N 1
ATOM 784 C CA . ASP A 1 163 ? 175.222 181.121 170.563 1.00 111.07 142 ASP A CA 1
ATOM 785 C C . ASP A 1 163 ? 174.069 181.807 171.283 1.00 112.02 142 ASP A C 1
ATOM 786 O O . ASP A 1 163 ? 174.294 182.643 172.165 1.00 111.78 142 ASP A O 1
ATOM 791 N N . ARG A 1 164 ? 172.828 181.446 170.952 1.00 113.21 143 ARG A N 1
ATOM 792 C CA . ARG A 1 164 ? 171.694 182.083 171.610 1.00 111.65 143 ARG A CA 1
ATOM 793 C C . ARG A 1 164 ? 171.513 181.595 173.042 1.00 111.97 143 ARG A C 1
ATOM 794 O O . ARG A 1 164 ? 171.092 182.380 173.902 1.00 115.22 143 ARG A O 1
ATOM 802 N N . TYR A 1 165 ? 171.849 180.329 173.326 1.00 116.18 144 TYR A N 1
ATOM 803 C CA . TYR A 1 165 ? 171.855 179.860 174.711 1.00 117.92 144 TYR A CA 1
ATOM 804 C C . TYR A 1 165 ? 172.889 180.612 175.542 1.00 118.88 144 TYR A C 1
ATOM 805 O O . TYR A 1 165 ? 172.574 181.136 176.619 1.00 117.36 144 TYR A O 1
ATOM 814 N N . ILE A 1 166 ? 174.118 180.726 175.026 1.00 125.65 145 ILE A N 1
ATOM 815 C CA . ILE A 1 166 ? 175.173 181.414 175.764 1.00 127.00 145 ILE A CA 1
ATOM 816 C C . ILE A 1 166 ? 174.970 182.928 175.786 1.00 126.01 145 ILE A C 1
ATOM 817 O O . ILE A 1 166 ? 175.596 183.619 176.598 1.00 126.70 145 ILE A O 1
ATOM 822 N N . ALA A 1 167 ? 174.101 183.464 174.928 1.00 125.53 146 ALA A N 1
ATOM 823 C CA . ALA A 1 167 ? 173.798 184.888 174.957 1.00 125.56 146 ALA A CA 1
ATOM 824 C C . ALA A 1 167 ? 172.625 185.232 175.864 1.00 125.49 146 ALA A C 1
ATOM 825 O O . ALA A 1 167 ? 172.607 186.325 176.442 1.00 126.40 146 ALA A O 1
ATOM 827 N N . ILE A 1 168 ? 171.648 184.344 176.011 1.00 121.57 147 ILE A N 1
ATOM 828 C CA . ILE A 1 168 ? 170.454 184.640 176.797 1.00 121.73 147 ILE A CA 1
ATOM 829 C C . ILE A 1 168 ? 170.562 184.101 178.221 1.00 122.17 147 ILE A C 1
ATOM 830 O O . ILE A 1 168 ? 170.335 184.839 179.181 1.00 122.87 147 ILE A O 1
ATOM 835 N N . VAL A 1 169 ? 170.904 182.817 178.385 1.00 131.94 148 VAL A N 1
ATOM 836 C CA . VAL A 1 169 ? 170.904 182.230 179.724 1.00 134.14 148 VAL A CA 1
ATOM 837 C C . VAL A 1 169 ? 172.074 182.747 180.557 1.00 134.14 148 VAL A C 1
ATOM 838 O O . VAL A 1 169 ? 171.926 183.001 181.759 1.00 132.53 148 VAL A O 1
ATOM 842 N N . GLN A 1 170 ? 173.239 182.930 179.944 1.00 136.33 149 GLN A N 1
ATOM 843 C CA . GLN A 1 170 ? 174.378 183.507 180.648 1.00 136.11 149 GLN A CA 1
ATOM 844 C C . GLN A 1 170 ? 174.230 185.019 180.781 1.00 135.07 149 GLN A C 1
ATOM 845 O O . GLN A 1 170 ? 173.459 185.507 181.608 1.00 134.82 149 GLN A O 1
ATOM 851 N N . LYS A 1 186 ? 184.296 183.841 160.058 1.00 125.96 165 LYS A N 1
ATOM 852 C CA . LYS A 1 186 ? 185.645 183.670 159.531 1.00 127.58 165 LYS A CA 1
ATOM 853 C C . LYS A 1 186 ? 186.261 182.351 159.984 1.00 127.94 165 LYS A C 1
ATOM 854 O O . LYS A 1 186 ? 186.217 181.357 159.259 1.00 126.72 165 LYS A O 1
ATOM 860 N N . ILE A 1 187 ? 186.836 182.348 161.189 1.00 131.27 166 ILE A N 1
ATOM 861 C CA . ILE A 1 187 ? 187.502 181.147 161.690 1.00 131.68 166 ILE A CA 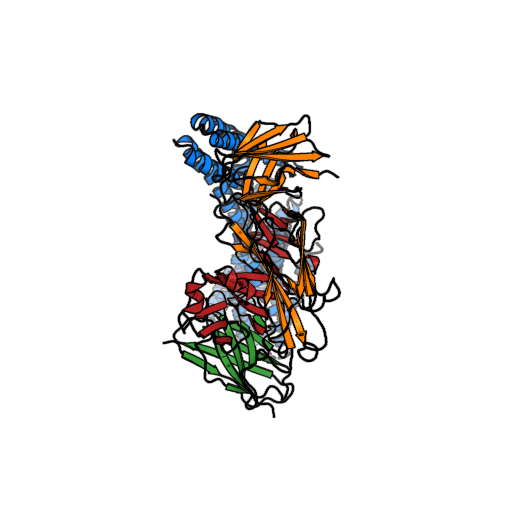1
ATOM 862 C C . ILE A 1 187 ? 186.470 180.133 162.173 1.00 130.19 166 ILE A C 1
ATOM 863 O O . ILE A 1 187 ? 186.740 178.927 162.241 1.00 128.69 166 ILE A O 1
ATOM 868 N N . ILE A 1 188 ? 185.262 180.602 162.496 1.00 123.47 167 ILE A N 1
ATOM 869 C CA . ILE A 1 188 ? 184.177 179.680 162.814 1.00 123.21 167 ILE A CA 1
ATOM 870 C C . ILE A 1 188 ? 183.590 179.107 161.532 1.00 122.82 167 ILE A C 1
ATOM 871 O O . ILE A 1 188 ? 183.325 177.903 161.438 1.00 123.68 167 ILE A O 1
ATOM 876 N N . CYS A 1 189 ? 183.431 179.955 160.510 1.00 117.83 168 CYS A N 1
ATOM 877 C CA . CYS A 1 189 ? 182.695 179.585 159.303 1.00 117.90 168 CYS A CA 1
ATOM 878 C C . CYS A 1 189 ? 183.431 178.529 158.486 1.00 117.42 168 CYS A C 1
ATOM 879 O O . CYS A 1 189 ? 182.805 177.707 157.807 1.00 115.24 168 CYS A O 1
ATOM 882 N N . LEU A 1 190 ? 184.764 178.547 158.527 1.00 114.15 169 LEU A N 1
ATOM 883 C CA . LEU A 1 190 ? 185.539 177.516 157.843 1.00 113.79 169 LEU A CA 1
ATOM 884 C C . LEU A 1 190 ? 185.395 176.172 158.548 1.00 113.42 169 LEU A C 1
ATOM 885 O O . LEU A 1 190 ? 185.424 175.114 157.907 1.00 112.63 169 LEU A O 1
ATOM 890 N N . VAL A 1 191 ? 185.229 176.199 159.873 1.00 114.22 170 VAL A N 1
ATOM 891 C CA . VAL A 1 191 ? 185.112 174.965 160.649 1.00 114.96 170 VAL A CA 1
ATOM 892 C C . VAL A 1 191 ? 183.791 174.263 160.346 1.00 114.91 170 VAL A C 1
ATOM 893 O O . VAL A 1 191 ? 183.761 173.054 160.084 1.00 113.89 170 VAL A O 1
ATOM 897 N N . VAL A 1 192 ? 182.686 175.018 160.347 1.00 110.87 171 VAL A N 1
ATOM 898 C CA . VAL A 1 192 ? 181.368 174.433 160.088 1.00 111.28 171 VAL A CA 1
ATOM 899 C C . VAL A 1 192 ? 181.253 173.970 158.641 1.00 110.97 171 VAL A C 1
ATOM 900 O O . VAL A 1 192 ? 180.639 172.936 158.350 1.00 110.47 171 VAL A O 1
ATOM 904 N N . TRP A 1 193 ? 181.832 174.731 157.711 1.00 106.38 172 TRP A N 1
ATOM 905 C CA . TRP A 1 193 ? 181.883 174.281 156.323 1.00 106.07 172 TRP A CA 1
ATOM 906 C C . TRP A 1 193 ? 182.836 173.103 156.164 1.00 108.49 172 TRP A C 1
ATOM 907 O O . TRP A 1 193 ? 182.561 172.170 155.403 1.00 108.04 172 TRP A O 1
ATOM 918 N N . GLY A 1 194 ? 183.966 173.134 156.876 1.00 114.65 173 GLY A N 1
ATOM 919 C CA . GLY A 1 194 ? 184.929 172.045 156.782 1.00 113.35 173 GLY A CA 1
ATOM 920 C C . GLY A 1 194 ? 184.438 170.753 157.408 1.00 113.68 173 GLY A C 1
ATOM 921 O O . GLY A 1 194 ? 184.731 169.663 156.911 1.00 114.38 173 GLY A O 1
ATOM 922 N N . LEU A 1 195 ? 183.691 170.856 158.511 1.00 111.32 174 LEU A N 1
ATOM 923 C CA . LEU A 1 195 ? 183.174 169.663 159.179 1.00 111.70 174 LEU A CA 1
ATOM 924 C C . LEU A 1 195 ? 182.064 169.016 158.361 1.00 112.65 174 LEU A C 1
ATOM 925 O O . LEU A 1 195 ? 181.795 167.817 158.494 1.00 112.54 174 LEU A O 1
ATOM 930 N N . SER A 1 196 ? 181.410 169.798 157.499 1.00 112.52 175 SER A N 1
ATOM 931 C CA . SER A 1 196 ? 180.330 169.255 156.684 1.00 113.33 175 SER A CA 1
ATOM 932 C C . SER A 1 196 ? 180.867 168.399 155.541 1.00 114.68 175 SER A C 1
ATOM 933 O O . SER A 1 196 ? 180.145 167.549 155.007 1.00 114.46 175 SER A O 1
ATOM 936 N N . VAL A 1 197 ? 182.126 168.612 155.144 1.00 117.12 176 VAL A N 1
ATOM 937 C CA . VAL A 1 197 ? 182.737 167.765 154.118 1.00 116.99 176 VAL A CA 1
ATOM 938 C C . VAL A 1 197 ? 183.005 166.372 154.673 1.00 116.30 176 VAL A C 1
ATOM 939 O O . VAL A 1 197 ? 182.984 165.374 153.941 1.00 116.07 176 VAL A O 1
ATOM 943 N N . ILE A 1 198 ? 183.275 166.290 155.979 1.00 121.06 177 ILE A N 1
ATOM 944 C CA . ILE A 1 198 ? 183.616 165.014 156.605 1.00 122.82 177 ILE A CA 1
ATOM 945 C C . ILE A 1 198 ? 182.403 164.094 156.665 1.00 122.97 177 ILE A C 1
ATOM 946 O O . ILE A 1 198 ? 182.491 162.902 156.343 1.00 122.48 177 ILE A O 1
ATOM 951 N N . ILE A 1 199 ? 181.248 164.631 157.065 1.00 121.22 178 ILE A N 1
ATOM 952 C CA . ILE A 1 199 ? 180.063 163.789 157.199 1.00 120.07 178 ILE A CA 1
ATOM 953 C C . ILE A 1 199 ? 179.446 163.495 155.838 1.00 119.72 178 ILE A C 1
ATOM 954 O O . ILE A 1 199 ? 178.767 162.475 155.666 1.00 119.83 178 ILE A O 1
ATOM 959 N N . SER A 1 200 ? 179.669 164.361 154.852 1.00 121.69 179 SER A N 1
ATOM 960 C CA . SER A 1 200 ? 179.161 164.116 153.508 1.00 122.53 179 SER A CA 1
ATOM 961 C C . SER A 1 200 ? 180.087 163.239 152.678 1.00 124.48 179 SER A C 1
ATOM 962 O O . SER A 1 200 ? 179.766 162.952 151.520 1.00 122.34 179 SER A O 1
ATOM 965 N N . SER A 1 201 ? 181.226 162.816 153.235 1.00 129.28 180 SER A N 1
ATOM 966 C CA . SER A 1 201 ? 182.122 161.913 152.523 1.00 128.86 180 SER A CA 1
ATOM 967 C C . SER A 1 201 ? 181.541 160.513 152.387 1.00 128.71 180 SER A C 1
ATOM 968 O O . SER A 1 201 ? 181.968 159.763 151.503 1.00 129.15 180 SER A O 1
ATOM 971 N N . SER A 1 202 ? 180.587 160.144 153.247 1.00 128.36 181 SER A N 1
ATOM 972 C CA . SER A 1 202 ? 179.873 158.884 153.071 1.00 129.21 181 SER A CA 1
ATOM 973 C C . SER A 1 202 ? 178.988 158.912 151.832 1.00 129.23 181 SER A C 1
ATOM 974 O O . SER A 1 202 ? 178.782 157.872 151.197 1.00 129.30 181 SER A O 1
ATOM 977 N N . THR A 1 203 ? 178.460 160.086 151.475 1.00 124.41 182 THR A N 1
ATOM 978 C CA . THR A 1 203 ? 177.660 160.216 150.261 1.00 123.46 182 THR A CA 1
ATOM 979 C C . THR A 1 203 ? 178.514 160.080 149.006 1.00 123.54 182 THR A C 1
ATOM 980 O O . THR A 1 203 ? 178.008 159.670 147.954 1.00 122.25 182 THR A O 1
ATOM 984 N N . PHE A 1 204 ? 179.804 160.410 149.098 1.00 126.20 183 PHE A N 1
ATOM 985 C CA . PHE A 1 204 ? 180.669 160.387 147.924 1.00 126.81 183 PHE A CA 1
ATOM 986 C C . PHE A 1 204 ? 181.011 158.968 147.483 1.00 127.37 183 PHE A C 1
ATOM 987 O O . PHE A 1 204 ? 181.387 158.761 146.325 1.00 126.04 183 PHE A O 1
ATOM 995 N N . VAL A 1 205 ? 180.897 157.986 148.375 1.00 136.10 184 VAL A N 1
ATOM 996 C CA . VAL A 1 205 ? 181.343 156.633 148.057 1.00 136.33 184 VAL A CA 1
ATOM 997 C C . VAL A 1 205 ? 180.146 155.686 147.992 1.00 136.27 184 VAL A C 1
ATOM 998 O O . VAL A 1 205 ? 180.194 154.654 147.313 1.00 137.44 184 VAL A O 1
ATOM 1002 N N . PHE A 1 206 ? 179.043 156.047 148.655 1.00 136.87 185 PHE A N 1
ATOM 1003 C CA . PHE A 1 206 ? 177.870 155.176 148.659 1.00 136.83 185 PHE A CA 1
ATOM 1004 C C . PHE A 1 206 ? 177.023 155.313 147.404 1.00 136.86 185 PHE A C 1
ATOM 1005 O O . PHE A 1 206 ? 176.173 154.453 147.156 1.00 137.08 185 PHE A O 1
ATOM 1013 N N . ASN A 1 207 ? 177.236 156.353 146.607 1.00 135.54 186 ASN A N 1
ATOM 1014 C CA . ASN A 1 207 ? 176.382 156.650 145.466 1.00 135.53 186 ASN A CA 1
ATOM 1015 C C . ASN A 1 207 ? 177.071 156.220 144.180 1.00 134.55 186 ASN A C 1
ATOM 1016 O O . ASN A 1 207 ? 178.240 156.552 143.955 1.00 134.14 186 ASN A O 1
ATOM 1021 N N . GLN A 1 208 ? 176.343 155.488 143.341 1.00 136.18 187 GLN A N 1
ATOM 1022 C CA . GLN A 1 208 ? 176.858 155.014 142.065 1.00 137.28 187 GLN A CA 1
ATOM 1023 C C . GLN A 1 208 ? 175.681 154.814 141.123 1.00 136.95 187 GLN A C 1
ATOM 1024 O O . GLN A 1 208 ? 174.589 154.443 141.563 1.00 136.48 187 GLN A O 1
ATOM 1030 N N . LYS A 1 209 ? 175.900 155.067 139.833 1.00 132.89 188 LYS A N 1
ATOM 1031 C CA . LYS A 1 209 ? 174.837 154.913 138.844 1.00 132.63 188 LYS A CA 1
ATOM 1032 C C . LYS A 1 209 ? 174.587 153.431 138.597 1.00 134.27 188 LYS A C 1
ATOM 1033 O O . LYS A 1 209 ? 175.457 152.725 138.078 1.00 135.04 188 LYS A O 1
ATOM 1039 N N . TYR A 1 210 ? 173.402 152.958 138.965 1.00 132.53 189 TYR A N 1
ATOM 1040 C CA . TYR A 1 210 ? 172.991 151.588 138.705 1.00 133.12 189 TYR A CA 1
ATOM 1041 C C . TYR A 1 210 ? 172.101 151.563 137.470 1.00 132.79 189 TYR A C 1
ATOM 1042 O O . TYR A 1 210 ? 171.159 152.358 137.360 1.00 132.46 189 TYR A O 1
ATOM 1051 N N . ASN A 1 211 ? 172.413 150.665 136.540 1.00 129.87 190 ASN A N 1
ATOM 1052 C CA . ASN A 1 211 ? 171.595 150.427 135.356 1.00 130.22 190 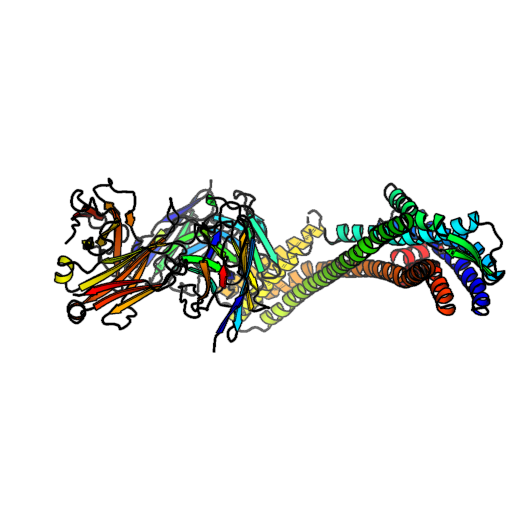ASN A CA 1
ATOM 1053 C C . ASN A 1 211 ? 170.796 149.153 135.615 1.00 130.05 190 ASN A C 1
ATOM 1054 O O . ASN A 1 211 ? 171.160 148.061 135.179 1.00 129.52 190 ASN A O 1
ATOM 1059 N N . THR A 1 212 ? 169.690 149.306 136.341 1.00 132.64 191 THR A N 1
ATOM 1060 C CA . THR A 1 212 ? 168.848 148.187 136.738 1.00 132.31 191 THR A CA 1
ATOM 1061 C C . THR A 1 212 ? 167.418 148.428 136.279 1.00 132.49 191 THR A C 1
ATOM 1062 O O . THR A 1 212 ? 166.959 149.573 136.212 1.00 133.74 191 THR A O 1
ATOM 1066 N N . GLN A 1 213 ? 166.734 147.320 135.956 1.00 124.89 192 GLN A N 1
ATOM 1067 C CA . GLN A 1 213 ? 165.326 147.294 135.529 1.00 125.22 192 GLN A CA 1
ATOM 1068 C C . GLN A 1 213 ? 165.083 148.168 134.299 1.00 126.28 192 GLN A C 1
ATOM 1069 O O . GLN A 1 213 ? 164.030 148.793 134.157 1.00 125.81 192 GLN A O 1
ATOM 1071 N N . GLY A 1 214 ? 166.068 148.216 133.405 1.00 127.28 193 GLY A N 1
ATOM 1072 C CA . GLY A 1 214 ? 165.978 149.045 132.223 1.00 126.20 193 GLY A CA 1
ATOM 1073 C C . GLY A 1 214 ? 166.168 150.525 132.457 1.00 125.62 193 GLY A C 1
ATOM 1074 O O . GLY A 1 214 ? 165.918 151.315 131.539 1.00 124.32 193 GLY A O 1
ATOM 1075 N N . SER A 1 215 ? 166.602 150.931 133.649 1.00 129.58 194 SER A N 1
ATOM 1076 C CA . SER A 1 215 ? 166.777 152.339 133.977 1.00 130.19 194 SER A CA 1
ATOM 1077 C C . SER A 1 215 ? 168.173 152.558 134.538 1.00 129.78 194 SER A C 1
ATOM 1078 O O . SER A 1 215 ? 168.603 151.832 135.439 1.00 129.94 194 SER A O 1
ATOM 1081 N N . ASP A 1 216 ? 168.873 153.558 134.007 1.00 133.02 195 ASP A N 1
ATOM 1082 C CA . ASP A 1 216 ? 170.197 153.939 134.496 1.00 134.05 195 ASP A CA 1
ATOM 1083 C C . ASP A 1 216 ? 170.010 155.154 135.399 1.00 134.93 195 ASP A C 1
ATOM 1084 O O . ASP A 1 216 ? 170.015 156.298 134.945 1.00 133.97 195 ASP A O 1
ATOM 1089 N N . VAL A 1 217 ? 169.846 154.895 136.696 1.00 138.18 196 VAL A N 1
ATOM 1090 C CA . VAL A 1 217 ? 169.573 155.945 137.667 1.00 137.57 196 VAL A CA 1
ATOM 1091 C C . VAL A 1 217 ? 170.659 155.915 138.731 1.00 137.18 196 VAL A C 1
ATOM 1092 O O . VAL A 1 217 ? 171.260 154.878 139.012 1.00 136.60 196 VAL A O 1
ATOM 1096 N N . CYS A 1 218 ? 170.901 157.074 139.333 1.00 133.31 197 CYS A N 1
ATOM 1097 C CA . CYS A 1 218 ? 172.013 157.252 140.262 1.00 133.52 197 CYS A CA 1
ATOM 1098 C C . CYS A 1 218 ? 171.440 157.351 141.674 1.00 132.04 197 CYS A C 1
ATOM 1099 O O . CYS A 1 218 ? 171.028 158.425 142.120 1.00 130.66 197 CYS A O 1
ATOM 1102 N N . GLU A 1 219 ? 171.419 156.217 142.371 1.00 136.87 198 GLU A N 1
ATOM 1103 C CA . GLU A 1 219 ? 170.907 156.080 143.723 1.00 136.76 198 GLU A CA 1
ATOM 1104 C C . GLU A 1 219 ? 171.938 155.377 144.601 1.00 137.16 198 GLU A C 1
ATOM 1105 O O . GLU A 1 219 ? 172.721 154.562 144.103 1.00 138.26 198 GLU A O 1
ATOM 1111 N N . PRO A 1 220 ? 171.981 155.682 145.899 1.00 138.88 199 PRO A N 1
ATOM 1112 C CA . PRO A 1 220 ? 172.916 154.979 146.783 1.00 139.30 199 PRO A CA 1
ATOM 1113 C C . PRO A 1 220 ? 172.501 153.536 147.016 1.00 140.31 199 PRO A C 1
ATOM 1114 O O . PRO A 1 220 ? 171.323 153.180 146.932 1.00 140.54 199 PRO A O 1
ATOM 1118 N N . LYS A 1 221 ? 173.497 152.699 147.307 1.00 141.49 200 LYS A N 1
ATOM 1119 C CA . LYS A 1 221 ? 173.264 151.281 147.553 1.00 141.15 200 LYS A CA 1
ATOM 1120 C C . LYS A 1 221 ? 174.420 150.719 148.366 1.00 140.71 200 LYS A C 1
ATOM 1121 O O . LYS A 1 221 ? 175.585 150.916 148.006 1.00 140.77 200 LYS A O 1
ATOM 1127 N N . TYR A 1 222 ? 174.097 150.026 149.454 1.00 140.82 201 TYR A N 1
ATOM 1128 C CA . TYR A 1 222 ? 175.103 149.318 150.240 1.00 141.60 201 TYR A CA 1
ATOM 1129 C C . TYR A 1 222 ? 174.499 148.076 150.889 1.00 140.36 201 TYR A C 1
ATOM 1130 O O . TYR A 1 222 ? 175.218 147.211 151.389 1.00 139.75 201 TYR A O 1
ATOM 1139 N N . ARG A 1 230 ? 181.364 146.288 155.753 1.00 153.92 209 ARG A N 1
ATOM 1140 C CA . ARG A 1 230 ? 180.831 146.468 157.098 1.00 154.22 209 ARG A CA 1
ATOM 1141 C C . ARG A 1 230 ? 181.435 147.708 157.753 1.00 154.50 209 ARG A C 1
ATOM 1142 O O . ARG A 1 230 ? 180.777 148.388 158.542 1.00 154.06 209 ARG A O 1
ATOM 1150 N N . TRP A 1 231 ? 182.696 147.997 157.412 1.00 147.66 210 TRP A N 1
ATOM 1151 C CA . TRP A 1 231 ? 183.366 149.172 157.961 1.00 146.48 210 TRP A CA 1
ATOM 1152 C C . TRP A 1 231 ? 182.776 150.467 157.413 1.00 145.92 210 TRP A C 1
ATOM 1153 O O . TRP A 1 231 ? 182.732 151.475 158.128 1.00 144.98 210 TRP A O 1
ATOM 1164 N N . LYS A 1 232 ? 182.317 150.456 156.157 1.00 144.38 211 LYS A N 1
ATOM 1165 C CA . LYS A 1 232 ? 181.654 151.626 155.591 1.00 144.23 211 LYS A CA 1
ATOM 1166 C C . LYS A 1 232 ? 180.315 151.886 156.270 1.00 144.32 211 LYS A C 1
ATOM 1167 O O . LYS A 1 232 ? 179.957 153.042 156.525 1.00 143.04 211 LYS A O 1
ATOM 1173 N N . LEU A 1 233 ? 179.568 150.820 156.577 1.00 142.36 212 LEU A N 1
ATOM 1174 C CA . LEU A 1 233 ? 178.306 150.969 157.296 1.00 141.72 212 LEU A CA 1
ATOM 1175 C C . LEU A 1 233 ? 178.535 151.451 158.724 1.00 141.86 212 LEU A C 1
ATOM 1176 O O . LEU A 1 233 ? 177.749 152.249 159.246 1.00 141.03 212 LEU A O 1
ATOM 1181 N N . LEU A 1 234 ? 179.613 150.985 159.364 1.00 141.27 213 LEU A N 1
ATOM 1182 C CA . LEU A 1 234 ? 179.955 151.461 160.702 1.00 141.15 213 LEU A CA 1
ATOM 1183 C C . LEU A 1 234 ? 180.352 152.933 160.686 1.00 140.98 213 LEU A C 1
ATOM 1184 O O . LEU A 1 234 ? 179.969 153.693 161.586 1.00 140.95 213 LEU A O 1
ATOM 1189 N N . MET A 1 235 ? 181.112 153.350 159.666 1.00 140.88 214 MET A N 1
ATOM 1190 C CA . MET A 1 235 ? 181.474 154.758 159.516 1.00 141.18 214 MET A CA 1
ATOM 1191 C C . MET A 1 235 ? 180.243 155.623 159.267 1.00 141.18 214 MET A C 1
ATOM 1192 O O . MET A 1 235 ? 180.109 156.706 159.853 1.00 140.35 214 MET A O 1
ATOM 1197 N N . LEU A 1 236 ? 179.319 155.139 158.425 1.00 140.95 215 LEU A N 1
ATOM 1198 C CA . LEU A 1 236 ? 178.076 155.860 158.161 1.00 140.52 215 LEU A CA 1
ATOM 1199 C C . LEU A 1 236 ? 177.219 155.980 159.415 1.00 140.08 215 LEU A C 1
ATOM 1200 O O . LEU A 1 236 ? 176.672 157.051 159.693 1.00 138.96 215 LEU A O 1
ATOM 1205 N N . GLY A 1 237 ? 177.113 154.900 160.195 1.00 140.73 216 GLY A N 1
ATOM 1206 C CA . GLY A 1 237 ? 176.328 154.949 161.419 1.00 141.11 216 GLY A CA 1
ATOM 1207 C C . GLY A 1 237 ? 176.926 155.853 162.481 1.00 141.43 216 GLY A C 1
ATOM 1208 O O . GLY A 1 237 ? 176.201 156.600 163.148 1.00 140.83 216 GLY A O 1
ATOM 1209 N N . LEU A 1 238 ? 178.254 155.810 162.643 1.00 137.35 217 LEU A N 1
ATOM 1210 C CA . LEU A 1 238 ? 178.923 156.682 163.606 1.00 137.60 217 LEU A CA 1
ATOM 1211 C C . LEU A 1 238 ? 178.805 158.149 163.208 1.00 138.11 217 LEU A C 1
ATOM 1212 O O . LEU A 1 238 ? 178.533 159.006 164.061 1.00 137.15 217 LEU A O 1
ATOM 1217 N N . GLU A 1 239 ? 178.981 158.453 161.916 1.00 136.51 218 GLU A N 1
ATOM 1218 C CA . GLU A 1 239 ? 178.844 159.830 161.454 1.00 135.85 218 GLU A CA 1
ATOM 1219 C C . GLU A 1 239 ? 177.399 160.305 161.540 1.00 134.83 218 GLU A C 1
ATOM 1220 O O . GLU A 1 239 ? 177.151 161.468 161.873 1.00 134.81 218 GLU A O 1
ATOM 1226 N N . LEU A 1 240 ? 176.439 159.409 161.276 1.00 131.35 219 LEU A N 1
ATOM 1227 C CA . LEU A 1 240 ? 175.023 159.739 161.402 1.00 131.50 219 LEU A CA 1
ATOM 1228 C C . LEU A 1 240 ? 174.663 160.078 162.840 1.00 131.40 219 LEU A C 1
ATOM 1229 O O . LEU A 1 240 ? 174.004 161.092 163.099 1.00 132.37 219 LEU A O 1
ATOM 1234 N N . LEU A 1 241 ? 175.123 159.252 163.789 1.00 132.44 220 LEU A N 1
ATOM 1235 C CA . LEU A 1 241 ? 174.861 159.501 165.204 1.00 134.02 220 LEU A CA 1
ATOM 1236 C C . LEU A 1 241 ? 175.497 160.808 165.662 1.00 134.11 220 LEU A C 1
ATOM 1237 O O . LEU A 1 241 ? 174.799 161.695 166.170 1.00 132.42 220 LEU A O 1
ATOM 1242 N N . PHE A 1 242 ? 176.798 160.979 165.385 1.00 133.24 221 PHE A N 1
ATOM 1243 C CA . PHE A 1 242 ? 177.547 162.141 165.858 1.00 133.11 221 PHE A CA 1
ATOM 1244 C C . PHE A 1 242 ? 177.072 163.441 165.212 1.00 133.95 221 PHE A C 1
ATOM 1245 O O . PHE A 1 242 ? 177.079 164.489 165.868 1.00 133.54 221 PHE A O 1
ATOM 1253 N N . GLY A 1 243 ? 176.628 163.398 163.958 1.00 133.50 222 GLY A N 1
ATOM 1254 C CA . GLY A 1 243 ? 176.212 164.612 163.292 1.00 131.44 222 GLY A CA 1
ATOM 1255 C C . GLY A 1 243 ? 174.723 164.883 163.318 1.00 130.40 222 GLY A C 1
ATOM 1256 O O . GLY A 1 243 ? 174.299 165.972 162.920 1.00 131.72 222 GLY A O 1
ATOM 1257 N N . PHE A 1 244 ? 173.908 163.930 163.773 1.00 122.23 223 PHE A N 1
ATOM 1258 C CA . PHE A 1 244 ? 172.472 164.164 163.796 1.00 122.54 223 PHE A CA 1
ATOM 1259 C C . PHE A 1 244 ? 171.861 164.056 165.183 1.00 125.01 223 PHE A C 1
ATOM 1260 O O . PHE A 1 244 ? 171.074 164.930 165.565 1.00 125.90 223 PHE A O 1
ATOM 1268 N N . PHE A 1 245 ? 172.177 163.004 165.948 1.00 129.16 224 PHE A N 1
ATOM 1269 C CA . PHE A 1 245 ? 171.455 162.783 167.196 1.00 128.97 224 PHE A CA 1
ATOM 1270 C C . PHE A 1 245 ? 171.888 163.756 168.285 1.00 129.59 224 PHE A C 1
ATOM 1271 O O . PHE A 1 245 ? 171.045 164.260 169.031 1.00 128.58 224 PHE A O 1
ATOM 1279 N N . ILE A 1 246 ? 173.190 164.023 168.394 1.00 129.86 225 ILE A N 1
ATOM 1280 C CA . ILE A 1 246 ? 173.668 165.023 169.356 1.00 129.66 225 ILE A CA 1
ATOM 1281 C C . ILE A 1 246 ? 173.178 166.440 169.042 1.00 129.11 225 ILE A C 1
ATOM 1282 O O . ILE A 1 246 ? 172.700 167.117 169.971 1.00 127.93 225 ILE A O 1
ATOM 1287 N N . PRO A 1 247 ? 173.239 166.951 167.789 1.00 124.94 226 PRO A N 1
ATOM 1288 C CA . PRO A 1 247 ? 172.667 168.292 167.559 1.00 123.98 226 PRO A CA 1
ATOM 1289 C C . PRO A 1 247 ? 171.154 168.377 167.702 1.00 123.93 226 PRO A C 1
ATOM 1290 O O . PRO A 1 247 ? 170.657 169.443 168.079 1.00 124.54 226 PRO A O 1
ATOM 1294 N N . LEU A 1 248 ? 170.404 167.301 167.442 1.00 120.99 227 LEU A N 1
ATOM 1295 C CA . LEU A 1 248 ? 168.949 167.388 167.557 1.00 121.50 227 LEU A CA 1
ATOM 1296 C C . LEU A 1 248 ? 168.513 167.460 169.019 1.00 123.04 227 LEU A C 1
ATOM 1297 O O . LEU A 1 248 ? 167.656 168.283 169.374 1.00 123.08 227 LEU A O 1
ATOM 1302 N N . MET A 1 249 ? 169.097 166.620 169.885 1.00 122.98 228 MET A N 1
ATOM 1303 C CA . MET A 1 249 ? 168.828 166.740 171.316 1.00 122.61 228 MET A CA 1
ATOM 1304 C C . MET A 1 249 ? 169.382 168.036 171.888 1.00 121.83 228 MET A C 1
ATOM 1305 O O . MET A 1 249 ? 168.773 168.614 172.798 1.00 121.26 228 MET A O 1
ATOM 1310 N N . PHE A 1 250 ? 170.505 168.519 171.343 1.00 119.04 229 PHE A N 1
ATOM 1311 C CA . PHE A 1 250 ? 171.088 169.782 171.785 1.00 119.22 229 PHE A CA 1
ATOM 1312 C C . PHE A 1 250 ? 170.143 170.943 171.452 1.00 117.52 229 PHE A C 1
ATOM 1313 O O . PHE A 1 250 ? 169.913 171.825 172.290 1.00 116.64 229 PHE A O 1
ATOM 1321 N N . MET A 1 251 ? 169.534 170.918 170.259 1.00 113.26 230 MET A N 1
ATOM 1322 C CA . MET A 1 251 ? 168.549 171.932 169.885 1.00 111.54 230 MET A CA 1
ATOM 1323 C C . MET A 1 251 ? 167.283 171.841 170.727 1.00 113.24 230 MET A C 1
ATOM 1324 O O . MET A 1 251 ? 166.773 172.865 171.196 1.00 115.83 230 MET A O 1
ATOM 1329 N N . ILE A 1 252 ? 166.740 170.629 170.908 1.00 113.06 231 ILE A N 1
ATOM 1330 C CA . ILE A 1 252 ? 165.457 170.515 171.600 1.00 114.24 231 ILE A CA 1
ATOM 1331 C C . ILE A 1 252 ? 165.633 170.780 173.097 1.00 115.66 231 ILE A C 1
ATOM 1332 O O . ILE A 1 252 ? 164.673 171.157 173.779 1.00 115.36 231 ILE A O 1
ATOM 1337 N N . PHE A 1 253 ? 166.856 170.659 173.621 1.00 113.96 232 PHE A N 1
ATOM 1338 C CA . PHE A 1 253 ? 167.128 171.149 174.965 1.00 114.13 232 PHE A CA 1
ATOM 1339 C C . PHE A 1 253 ? 167.250 172.672 174.986 1.00 113.65 232 PHE A C 1
ATOM 1340 O O . PHE A 1 253 ? 166.571 173.345 175.774 1.00 112.67 232 PHE A O 1
ATOM 1348 N N . CYS A 1 254 ? 168.094 173.229 174.106 1.00 114.03 233 CYS A N 1
ATOM 1349 C CA . CYS A 1 254 ? 168.476 174.635 174.215 1.00 112.73 233 CYS A CA 1
ATOM 1350 C C . CYS A 1 254 ? 167.335 175.577 173.861 1.00 112.53 233 CYS A C 1
ATOM 1351 O O . CYS A 1 254 ? 167.113 176.568 174.564 1.00 115.45 233 CYS A O 1
ATOM 1354 N N . TYR A 1 255 ? 166.608 175.301 172.774 1.00 100.95 234 TYR A N 1
ATOM 1355 C CA . TYR A 1 255 ? 165.535 176.204 172.366 1.00 99.93 234 TYR A CA 1
ATOM 1356 C C . TYR A 1 255 ? 164.361 176.157 173.333 1.00 101.27 234 TYR A C 1
ATOM 1357 O O . TYR A 1 255 ? 163.716 177.187 173.570 1.00 104.56 234 TYR A O 1
ATOM 1366 N N . THR A 1 256 ? 164.091 174.988 173.922 1.00 105.42 235 THR A N 1
ATOM 1367 C CA . THR A 1 256 ? 163.085 174.907 174.975 1.00 106.95 235 THR A CA 1
ATOM 1368 C C . THR A 1 256 ? 163.529 175.667 176.217 1.00 107.50 235 THR A C 1
ATOM 1369 O O . THR A 1 256 ? 162.703 176.299 176.883 1.00 107.45 235 THR A O 1
ATOM 1373 N N . ALA A 1 257 ? 164.830 175.623 176.535 1.00 104.48 236 ALA A N 1
ATOM 1374 C CA . ALA A 1 257 ? 165.352 176.413 177.650 1.00 104.55 236 ALA A CA 1
ATOM 1375 C C . ALA A 1 257 ? 165.202 177.910 177.395 1.00 103.08 236 ALA A C 1
ATOM 1376 O O . ALA A 1 257 ? 164.825 178.663 178.302 1.00 101.81 236 ALA A O 1
ATOM 1378 N N . ILE A 1 258 ? 165.474 178.348 176.160 1.00 101.00 237 ILE A N 1
ATOM 1379 C CA . ILE A 1 258 ? 165.332 179.758 175.787 1.00 98.13 237 ILE A CA 1
ATOM 1380 C C . ILE A 1 258 ? 163.876 180.201 175.893 1.00 96.74 237 ILE A C 1
ATOM 1381 O O . ILE A 1 258 ? 163.573 181.260 176.465 1.00 99.72 237 ILE A O 1
ATOM 1386 N N . VAL A 1 259 ? 162.956 179.383 175.369 1.00 97.44 238 VAL A N 1
ATOM 1387 C CA . VAL A 1 259 ? 161.531 179.710 175.394 1.00 99.05 238 VAL A CA 1
ATOM 1388 C C . VAL A 1 259 ? 161.005 179.749 176.827 1.00 101.99 238 VAL A C 1
ATOM 1389 O O . VAL A 1 259 ? 160.289 180.686 177.210 1.00 102.99 238 VAL A O 1
ATOM 1393 N N . LYS A 1 260 ? 161.385 178.763 177.648 1.00 105.75 239 LYS A N 1
ATOM 1394 C CA . LYS A 1 260 ? 160.942 178.707 179.039 1.00 104.41 239 LYS A CA 1
ATOM 1395 C C . LYS A 1 260 ? 161.493 179.878 179.846 1.00 103.24 239 LYS A C 1
ATOM 1396 O O . LYS A 1 260 ? 160.777 180.473 180.659 1.00 102.39 239 LYS A O 1
ATOM 1402 N N . THR A 1 261 ? 162.761 180.237 179.612 1.00 104.65 240 THR A N 1
ATOM 1403 C CA . THR A 1 261 ? 163.381 181.361 180.306 1.00 104.33 240 THR A CA 1
ATOM 1404 C C . THR A 1 261 ? 162.707 182.682 179.944 1.00 103.95 240 THR A C 1
ATOM 1405 O O . THR A 1 261 ? 162.413 183.503 180.821 1.00 107.11 240 THR A O 1
ATOM 1409 N N . LEU A 1 262 ? 162.417 182.881 178.653 1.00 93.28 241 LEU A N 1
ATOM 1410 C CA . LEU A 1 262 ? 161.790 184.126 178.212 1.00 92.00 241 LEU A CA 1
ATOM 1411 C C . LEU A 1 262 ? 160.357 184.244 178.728 1.00 91.02 241 LEU A C 1
ATOM 1412 O O . LEU A 1 262 ? 159.940 185.311 179.206 1.00 95.85 241 LEU A O 1
ATOM 1417 N N . ARG A 1 263 ? 159.595 183.144 178.664 1.00 99.05 242 ARG A N 1
ATOM 1418 C CA . ARG A 1 263 ? 158.220 183.171 179.152 1.00 96.65 242 ARG A CA 1
ATOM 1419 C C . ARG A 1 263 ? 158.155 183.327 180.666 1.00 99.14 242 ARG A C 1
ATOM 1420 O O . ARG A 1 263 ? 157.283 184.043 181.168 1.00 99.26 242 ARG A O 1
ATOM 1428 N N . ARG A 1 264 ? 159.079 182.708 181.411 1.00 104.28 243 ARG A N 1
ATOM 1429 C CA . ARG A 1 264 ? 159.063 182.884 182.858 1.00 102.08 243 ARG A CA 1
ATOM 1430 C C . ARG A 1 264 ? 159.570 184.267 183.260 1.00 100.67 243 ARG A C 1
ATOM 1431 O O . ARG A 1 264 ? 159.148 184.796 184.291 1.00 100.93 243 ARG A O 1
ATOM 1439 N N . GLN A 1 265 ? 160.428 184.890 182.440 1.00 88.53 244 GLN A N 1
ATOM 1440 C CA . GLN A 1 265 ? 160.851 186.260 182.717 1.00 84.73 244 GLN A CA 1
ATOM 1441 C C . GLN A 1 265 ? 159.698 187.237 182.527 1.00 84.45 244 GLN A C 1
ATOM 1442 O O . GLN A 1 265 ? 159.478 188.125 183.366 1.00 87.10 244 GLN A O 1
ATOM 1448 N N . LEU A 1 266 ? 158.937 187.067 181.439 1.00 85.39 245 LEU A N 1
ATOM 1449 C CA . LEU A 1 266 ? 157.744 187.883 181.233 1.00 87.19 245 LEU A CA 1
ATOM 1450 C C . LEU A 1 266 ? 156.689 187.630 182.306 1.00 88.45 245 LEU A C 1
ATOM 1451 O O . LEU A 1 266 ? 156.035 188.578 182.763 1.00 91.49 245 LEU A O 1
ATOM 1456 N N . ALA A 1 267 ? 156.526 186.369 182.728 1.00 87.68 246 ALA A N 1
ATOM 1457 C CA . ALA A 1 267 ? 155.569 186.039 183.778 1.00 90.24 246 ALA A CA 1
ATOM 1458 C C . ALA A 1 267 ? 155.961 186.654 185.116 1.00 90.90 246 ALA A C 1
ATOM 1459 O O . ALA A 1 267 ? 155.099 187.168 185.836 1.00 89.19 246 ALA A O 1
ATOM 1461 N N . ASP A 1 268 ? 157.255 186.622 185.460 1.00 89.25 247 ASP A N 1
ATOM 1462 C CA . ASP A 1 268 ? 157.728 187.243 186.695 1.00 87.48 247 ASP A CA 1
ATOM 1463 C C . ASP A 1 268 ? 157.556 188.755 186.642 1.00 87.91 247 ASP A C 1
ATOM 1464 O O . ASP A 1 268 ? 157.125 189.360 187.635 1.00 89.28 247 ASP A O 1
ATOM 1469 N N . LEU A 1 269 ? 157.869 189.372 185.494 1.00 80.11 248 LEU A N 1
ATOM 1470 C CA . LEU A 1 269 ? 157.705 190.817 185.341 1.00 79.43 248 LEU A CA 1
ATOM 1471 C C . LEU A 1 269 ? 156.244 191.237 185.498 1.00 77.62 248 LEU A C 1
ATOM 1472 O O . LEU A 1 269 ? 155.929 192.149 186.282 1.00 81.31 248 LEU A O 1
ATOM 1477 N N . GLU A 1 270 ? 155.334 190.551 184.798 1.00 64.32 249 GLU A N 1
ATOM 1478 C CA . GLU A 1 270 ? 153.918 190.879 184.905 1.00 66.98 249 GLU A CA 1
ATOM 1479 C C . GLU A 1 270 ? 153.311 190.539 186.260 1.00 69.11 249 GLU A C 1
ATOM 1480 O O . GLU A 1 270 ? 152.411 191.251 186.718 1.00 71.45 249 GLU A O 1
ATOM 1486 N N . ASP A 1 271 ? 153.798 189.485 186.925 1.00 71.52 250 ASP A N 1
ATOM 1487 C CA . ASP A 1 271 ? 153.310 189.153 188.258 1.00 73.89 250 ASP A CA 1
ATOM 1488 C C . ASP A 1 271 ? 153.731 190.190 189.289 1.00 73.90 250 ASP A C 1
ATOM 1489 O O . ASP A 1 271 ? 152.934 190.535 190.169 1.00 69.08 250 ASP A O 1
ATOM 1494 N N . ASN A 1 272 ? 154.965 190.703 189.190 1.00 69.66 251 ASN A N 1
ATOM 1495 C CA . ASN A 1 272 ? 155.402 191.773 190.084 1.00 60.78 251 ASN A CA 1
ATOM 1496 C C . ASN A 1 272 ? 154.592 193.048 189.867 1.00 59.31 251 ASN A C 1
ATOM 1497 O O . ASN A 1 272 ? 154.188 193.704 190.839 1.00 63.39 251 ASN A O 1
ATOM 1502 N N . TRP A 1 273 ? 154.322 193.396 188.602 1.00 59.40 252 TRP A N 1
ATOM 1503 C CA . TRP A 1 273 ? 153.519 194.586 188.317 1.00 59.15 252 TRP A CA 1
ATOM 1504 C C . TRP A 1 273 ? 152.077 194.430 188.801 1.00 60.48 252 TRP A C 1
ATOM 1505 O O . TRP A 1 273 ? 151.498 195.371 189.368 1.00 65.12 252 TRP A O 1
ATOM 1516 N N . GLU A 1 274 ? 151.488 193.246 188.601 1.00 59.65 253 GLU A N 1
ATOM 1517 C CA . GLU A 1 274 ? 150.118 193.011 189.041 1.00 60.18 253 GLU A CA 1
ATOM 1518 C C . GLU A 1 274 ? 150.010 192.982 190.559 1.00 62.77 253 GLU A C 1
ATOM 1519 O O . GLU A 1 274 ? 149.003 193.439 191.108 1.00 59.03 253 GLU A O 1
ATOM 1525 N N . THR A 1 275 ? 151.035 192.463 191.247 1.00 66.34 254 THR A N 1
ATOM 1526 C CA . THR A 1 275 ? 151.086 192.546 192.704 1.00 63.67 254 THR A CA 1
ATOM 1527 C C . THR A 1 275 ? 151.150 193.990 193.183 1.00 61.45 254 THR A C 1
ATOM 1528 O O . THR A 1 275 ? 150.389 194.375 194.084 1.00 63.16 254 THR A O 1
ATOM 1532 N N . LEU A 1 276 ? 152.011 194.804 192.553 1.00 58.77 255 LEU A N 1
ATOM 1533 C CA . LEU A 1 276 ? 152.169 196.206 192.936 1.00 55.11 255 LEU A CA 1
ATOM 1534 C C . LEU A 1 276 ? 150.900 197.017 192.703 1.00 54.73 255 LEU A C 1
ATOM 1535 O O . LEU A 1 276 ? 150.645 197.979 193.434 1.00 59.71 255 LEU A O 1
ATOM 1540 N N . ASN A 1 277 ? 150.100 196.660 191.699 1.00 54.45 256 ASN A N 1
ATOM 1541 C CA . ASN A 1 277 ? 148.850 197.391 191.496 1.00 55.92 256 ASN A CA 1
ATOM 1542 C C . ASN A 1 277 ? 147.701 196.870 192.361 1.00 61.25 256 ASN A C 1
ATOM 1543 O O . ASN A 1 277 ? 146.950 197.671 192.945 1.00 58.39 256 ASN A O 1
ATOM 1548 N N . ASP A 1 278 ? 147.547 195.542 192.455 1.00 68.93 257 ASP A N 1
ATOM 1549 C CA . ASP A 1 278 ? 146.425 194.959 193.184 1.00 66.54 257 ASP A CA 1
ATOM 1550 C C . ASP A 1 278 ? 146.524 195.219 194.680 1.00 69.33 257 ASP A C 1
ATOM 1551 O O . ASP A 1 278 ? 145.518 195.548 195.322 1.00 70.91 257 ASP A O 1
ATOM 1556 N N . ASN A 1 279 ? 147.723 195.098 195.261 1.00 62.04 258 ASN A N 1
ATOM 1557 C CA . ASN A 1 279 ? 147.833 195.376 196.685 1.00 52.62 258 ASN A CA 1
ATOM 1558 C C . ASN A 1 279 ? 147.738 196.864 196.988 1.00 48.54 258 ASN A C 1
ATOM 1559 O O . ASN A 1 279 ? 147.315 197.226 198.088 1.00 53.64 258 ASN A O 1
ATOM 1564 N N . LEU A 1 280 ? 148.087 197.728 196.029 1.00 43.79 259 LEU A N 1
ATOM 1565 C CA . LEU A 1 280 ? 147.818 199.155 196.179 1.00 44.62 259 LEU A CA 1
ATOM 1566 C C . LEU A 1 280 ? 146.324 199.442 196.233 1.00 52.55 259 LEU A C 1
ATOM 1567 O O . LEU A 1 280 ? 145.880 200.257 197.053 1.00 52.71 259 LEU A O 1
ATOM 1572 N N . LYS A 1 281 ? 145.538 198.772 195.383 1.00 63.86 260 LYS A N 1
ATOM 1573 C CA . LYS A 1 281 ? 144.083 198.901 195.474 1.00 64.02 260 LYS A CA 1
ATOM 1574 C C . LYS A 1 281 ? 143.540 198.342 196.789 1.00 63.86 260 LYS A C 1
ATOM 1575 O O . LYS A 1 281 ? 142.586 198.899 197.351 1.00 64.77 260 LYS A O 1
ATOM 1581 N N . VAL A 1 282 ? 144.142 197.257 197.291 1.00 60.36 261 VAL A N 1
ATOM 1582 C CA . VAL A 1 282 ? 143.743 196.678 198.576 1.00 59.06 261 VAL A CA 1
ATOM 1583 C C . VAL A 1 282 ? 144.010 197.655 199.723 1.00 56.82 261 VAL A C 1
ATOM 1584 O O . VAL A 1 282 ? 143.166 197.831 200.612 1.00 55.31 261 VAL A O 1
ATOM 1588 N N . ILE A 1 283 ? 145.173 198.317 199.707 1.00 56.90 262 ILE A N 1
ATOM 1589 C CA . ILE A 1 283 ? 145.495 199.333 200.712 1.00 54.12 262 ILE A CA 1
ATOM 1590 C C . ILE A 1 283 ? 144.539 200.518 200.608 1.00 55.72 262 ILE A C 1
ATOM 1591 O O . ILE A 1 283 ? 144.081 201.052 201.627 1.00 52.80 262 ILE A O 1
ATOM 1596 N N . GLU A 1 284 ? 144.197 200.924 199.379 1.00 68.82 263 GLU A N 1
ATOM 1597 C CA . GLU A 1 284 ? 143.287 202.052 199.187 1.00 70.06 263 GLU A CA 1
ATOM 1598 C C . GLU A 1 284 ? 141.874 201.756 199.682 1.00 69.90 263 GLU A C 1
ATOM 1599 O O . GLU A 1 284 ? 141.220 202.648 200.233 1.00 69.45 263 GLU A O 1
ATOM 1605 N N . LYS A 1 285 ? 141.385 200.529 199.509 1.00 71.09 264 LYS A N 1
ATOM 1606 C CA . LYS A 1 285 ? 140.042 200.190 199.966 1.00 69.98 264 LYS A CA 1
ATOM 1607 C C . LYS A 1 285 ? 140.024 199.511 201.335 1.00 71.27 264 LYS A C 1
ATOM 1608 O O . LYS A 1 285 ? 138.956 199.089 201.789 1.00 71.18 264 LYS A O 1
ATOM 1614 N N . ALA A 1 286 ? 141.169 199.408 202.006 1.00 72.69 265 ALA A N 1
ATOM 1615 C CA . ALA A 1 286 ? 141.228 198.766 203.311 1.00 71.71 265 ALA A CA 1
ATOM 1616 C C . ALA A 1 286 ? 140.646 199.665 204.399 1.00 72.85 265 ALA A C 1
ATOM 1617 O O . ALA A 1 286 ? 140.477 200.874 204.223 1.00 73.55 265 ALA A O 1
ATOM 1619 N N . ASP A 1 287 ? 140.340 199.050 205.543 1.00 79.50 266 ASP A N 1
ATOM 1620 C CA . ASP A 1 287 ? 139.692 199.748 206.648 1.00 81.92 266 ASP A CA 1
ATOM 1621 C C . ASP A 1 287 ? 140.413 199.504 207.970 1.00 83.17 266 ASP A C 1
ATOM 1622 O O . ASP A 1 287 ? 140.421 200.370 208.851 1.00 84.15 266 ASP A O 1
ATOM 1627 N N . ASN A 1 288 ? 141.021 198.331 208.114 1.00 66.36 267 ASN A N 1
ATOM 1628 C CA . ASN A 1 288 ? 141.654 197.896 209.349 1.00 62.40 267 ASN A CA 1
ATOM 1629 C C . ASN A 1 288 ? 143.135 197.693 209.039 1.00 66.17 267 ASN A C 1
ATOM 1630 O O . ASN A 1 288 ? 143.491 197.239 207.952 1.00 66.42 267 ASN A O 1
ATOM 1635 N N . ALA A 1 289 ? 144.003 198.044 209.993 1.00 56.29 268 ALA A N 1
ATOM 1636 C CA . ALA A 1 289 ? 145.452 198.021 209.795 1.00 47.46 268 ALA A CA 1
ATOM 1637 C C . ALA A 1 289 ? 146.034 196.623 209.610 1.00 44.22 268 ALA A C 1
ATOM 1638 O O . ALA A 1 289 ? 147.213 196.515 209.260 1.00 45.68 268 ALA A O 1
ATOM 1640 N N . ALA A 1 290 ? 145.264 195.562 209.861 1.00 52.49 269 ALA A N 1
ATOM 1641 C CA . ALA A 1 290 ? 145.772 194.210 209.649 1.00 50.70 269 ALA A CA 1
ATOM 1642 C C . ALA A 1 290 ? 145.938 193.898 208.165 1.00 47.10 269 ALA A C 1
ATOM 1643 O O . ALA A 1 290 ? 146.887 193.206 207.779 1.00 52.44 269 ALA A O 1
ATOM 1645 N N . GLN A 1 291 ? 145.025 194.380 207.316 1.00 50.61 270 GLN A N 1
ATOM 1646 C CA . GLN A 1 291 ? 145.182 194.134 205.886 1.00 58.66 270 GLN A CA 1
ATOM 1647 C C . GLN A 1 291 ? 146.066 195.180 205.216 1.00 59.67 270 GLN A C 1
ATOM 1648 O O . GLN A 1 291 ? 146.604 194.919 204.135 1.00 52.89 270 GLN A O 1
ATOM 1654 N N . VAL A 1 292 ? 146.214 196.363 205.821 1.00 51.65 271 VAL A N 1
ATOM 1655 C CA . VAL A 1 292 ? 147.162 197.346 205.303 1.00 43.25 271 VAL A CA 1
ATOM 1656 C C . VAL A 1 292 ? 148.590 196.862 205.504 1.00 47.60 271 VAL A C 1
ATOM 1657 O O . VAL A 1 292 ? 149.432 196.980 204.607 1.00 56.40 271 VAL A O 1
ATOM 1661 N N . LYS A 1 293 ? 148.885 196.310 206.682 1.00 41.74 272 LYS A N 1
ATOM 1662 C CA . LYS A 1 293 ? 150.224 195.803 206.958 1.00 33.78 272 LYS A CA 1
ATOM 1663 C C . LYS A 1 293 ? 150.513 194.522 206.191 1.00 40.92 272 LYS A C 1
ATOM 1664 O O . LYS A 1 293 ? 151.673 194.242 205.874 1.00 46.89 272 LYS A O 1
ATOM 1670 N N . ASP A 1 294 ? 149.483 193.727 205.899 1.00 45.36 273 ASP A N 1
ATOM 1671 C CA . ASP A 1 294 ? 149.688 192.494 205.150 1.00 47.32 273 ASP A CA 1
ATOM 1672 C C . ASP A 1 294 ? 149.865 192.749 203.660 1.00 49.59 273 ASP A C 1
ATOM 1673 O O . ASP A 1 294 ? 150.586 192.002 202.991 1.00 53.76 273 ASP A O 1
ATOM 1678 N N . ALA A 1 295 ? 149.215 193.782 203.120 1.00 49.09 274 ALA A N 1
ATOM 1679 C CA . ALA A 1 295 ? 149.367 194.083 201.701 1.00 49.72 274 ALA A CA 1
ATOM 1680 C C . ALA A 1 295 ? 150.695 194.765 201.410 1.00 52.99 274 ALA A C 1
ATOM 1681 O O . ALA A 1 295 ? 151.263 194.569 200.331 1.00 62.17 274 ALA A O 1
ATOM 1683 N N . LEU A 1 296 ? 151.199 195.572 202.348 1.00 41.70 275 LEU A N 1
ATOM 1684 C CA . LEU A 1 296 ? 152.513 196.183 202.177 1.00 29.25 275 LEU A CA 1
ATOM 1685 C C . LEU A 1 296 ? 153.625 195.149 202.266 1.00 27.83 275 LEU A C 1
ATOM 1686 O O . LEU A 1 296 ? 154.699 195.347 201.690 1.00 29.63 275 LEU A O 1
ATOM 1691 N N . THR A 1 297 ? 153.393 194.061 203.002 1.00 31.37 276 THR A N 1
ATOM 1692 C CA . THR A 1 297 ? 154.336 192.949 203.028 1.00 25.85 276 THR A CA 1
ATOM 1693 C C . THR A 1 297 ? 154.432 192.285 201.658 1.00 39.50 276 THR A C 1
ATOM 1694 O O . THR A 1 297 ? 155.530 191.959 201.191 1.00 52.92 276 THR A O 1
ATOM 1698 N N . LYS A 1 298 ? 153.294 192.116 200.981 1.00 48.96 277 LYS A N 1
ATOM 1699 C CA . LYS A 1 298 ? 153.310 191.566 199.630 1.00 45.86 277 LYS A CA 1
ATOM 1700 C C . LYS A 1 298 ? 153.813 192.581 198.611 1.00 45.86 277 LYS A C 1
ATOM 1701 O O . LYS A 1 298 ? 154.343 192.192 197.564 1.00 46.91 277 LYS A O 1
ATOM 1707 N N . MET A 1 299 ? 153.647 193.877 198.886 1.00 41.61 278 MET A N 1
ATOM 1708 C CA . MET A 1 299 ? 154.194 194.897 197.996 1.00 33.79 278 MET A CA 1
ATOM 1709 C C . MET A 1 299 ? 155.706 194.993 198.124 1.00 35.02 278 MET A C 1
ATOM 1710 O O . MET A 1 299 ? 156.403 195.219 197.131 1.00 38.04 278 MET A O 1
ATOM 1715 N N . ARG A 1 300 ? 156.229 194.840 199.342 1.00 33.88 279 ARG A N 1
ATOM 1716 C CA . ARG A 1 300 ? 157.669 194.945 199.552 1.00 23.24 279 ARG A CA 1
ATOM 1717 C C . ARG A 1 300 ? 158.406 193.732 199.008 1.00 18.00 279 ARG A C 1
ATOM 1718 O O . ARG A 1 300 ? 159.555 193.851 198.570 1.00 32.28 279 ARG A O 1
ATOM 1726 N N . ALA A 1 301 ? 157.771 192.561 199.030 1.00 11.67 280 ALA A N 1
ATOM 1727 C CA . ALA A 1 301 ? 158.410 191.365 198.501 1.00 18.01 280 ALA A CA 1
ATOM 1728 C C . ALA A 1 301 ? 158.419 191.355 196.981 1.00 29.34 280 ALA A C 1
ATOM 1729 O O . ALA A 1 301 ? 159.293 190.729 196.373 1.00 28.62 280 ALA A O 1
ATOM 1731 N N . ALA A 1 302 ? 157.452 192.024 196.352 1.00 42.30 281 ALA A N 1
ATOM 1732 C CA . ALA A 1 302 ? 157.425 192.108 194.898 1.00 29.52 281 ALA A CA 1
ATOM 1733 C C . ALA A 1 302 ? 158.271 193.260 194.377 1.00 24.87 281 ALA A C 1
ATOM 1734 O O . ALA A 1 302 ? 158.837 193.160 193.284 1.00 36.79 281 ALA A O 1
ATOM 1736 N N . ALA A 1 303 ? 158.366 194.356 195.133 1.00 31.06 282 ALA A N 1
ATOM 1737 C CA . ALA A 1 303 ? 159.250 195.450 194.747 1.00 28.32 282 ALA A CA 1
ATOM 1738 C C . ALA A 1 303 ? 160.714 195.077 194.922 1.00 26.81 282 ALA A C 1
ATOM 1739 O O . ALA A 1 303 ? 161.576 195.615 194.222 1.00 35.29 282 ALA A O 1
ATOM 1741 N N . LEU A 1 304 ? 161.015 194.177 195.859 1.00 28.50 283 LEU A N 1
ATOM 1742 C CA . LEU A 1 304 ? 162.376 193.672 195.988 1.00 23.31 283 LEU A CA 1
ATOM 1743 C C . LEU A 1 304 ? 162.710 192.686 194.879 1.00 31.75 283 LEU A C 1
ATOM 1744 O O . LEU A 1 304 ? 163.872 192.582 194.474 1.00 46.40 283 LEU A O 1
ATOM 1749 N N . ASP A 1 305 ? 161.711 191.949 194.389 1.00 38.92 284 ASP A N 1
ATOM 1750 C CA . ASP A 1 305 ? 161.941 191.009 193.296 1.00 36.98 284 ASP A CA 1
ATOM 1751 C C . ASP A 1 305 ? 162.100 191.735 191.967 1.00 43.13 284 ASP A C 1
ATOM 1752 O O . ASP A 1 305 ? 162.919 191.338 191.131 1.00 44.85 284 ASP A O 1
ATOM 1757 N N . ALA A 1 306 ? 161.319 192.796 191.750 1.00 47.47 285 ALA A N 1
ATOM 1758 C CA . ALA A 1 306 ? 161.377 193.543 190.501 1.00 40.04 285 ALA A CA 1
ATOM 1759 C C . ALA A 1 306 ? 162.611 194.426 190.399 1.00 43.79 285 ALA A C 1
ATOM 1760 O O . ALA A 1 306 ? 162.929 194.893 189.302 1.00 56.63 285 ALA A O 1
ATOM 1762 N N . GLN A 1 307 ? 163.302 194.675 191.511 1.00 41.53 286 GLN A N 1
ATOM 1763 C CA . GLN A 1 307 ? 164.570 195.391 191.449 1.00 38.91 286 GLN A CA 1
ATOM 1764 C C . GLN A 1 307 ? 165.676 194.506 190.894 1.00 38.24 286 GLN A C 1
ATOM 1765 O O . GLN A 1 307 ? 166.648 195.012 190.323 1.00 47.30 286 GLN A O 1
ATOM 1771 N N . LYS A 1 308 ? 165.543 193.191 191.036 1.00 36.00 287 LYS A N 1
ATOM 1772 C CA . LYS A 1 308 ? 166.527 192.252 190.517 1.00 48.38 287 LYS A CA 1
ATOM 1773 C C . LYS A 1 308 ? 166.314 191.921 189.046 1.00 55.81 287 LYS A C 1
ATOM 1774 O O . LYS A 1 308 ? 167.107 191.159 188.482 1.00 54.52 287 LYS A O 1
ATOM 1780 N N . ALA A 1 309 ? 165.269 192.463 188.419 1.00 57.17 288 ALA A N 1
ATOM 1781 C CA . ALA A 1 309 ? 165.027 192.203 187.003 1.00 55.19 288 ALA A CA 1
ATOM 1782 C C . ALA A 1 309 ? 166.054 192.916 186.132 1.00 57.62 288 ALA A C 1
ATOM 1783 O O . ALA A 1 309 ? 166.823 192.270 185.410 1.00 61.85 288 ALA A O 1
ATOM 1785 N N . THR A 1 310 ? 166.086 194.250 186.211 1.00 56.55 289 THR A N 1
ATOM 1786 C CA . THR A 1 310 ? 166.988 195.143 185.461 1.00 63.24 289 THR A CA 1
ATOM 1787 C C . THR A 1 310 ? 166.988 194.910 183.948 1.00 66.51 289 THR A C 1
ATOM 1788 O O . THR A 1 310 ? 168.022 194.597 183.357 1.00 62.80 289 THR A O 1
ATOM 1792 N N . ASP A 1 320 ? 176.218 200.235 185.497 1.00 130.15 299 ASP A N 1
ATOM 1793 C CA . ASP A 1 320 ? 176.896 201.518 185.646 1.00 130.24 299 ASP A CA 1
ATOM 1794 C C . ASP A 1 320 ? 176.386 202.524 184.618 1.00 130.17 299 ASP A C 1
ATOM 1795 O O . ASP A 1 320 ? 176.898 203.638 184.515 1.00 129.85 299 ASP A O 1
ATOM 1800 N N . SER A 1 321 ? 175.379 202.111 183.854 1.00 130.61 300 SER A N 1
ATOM 1801 C CA . SER A 1 321 ? 174.736 203.003 182.905 1.00 129.89 300 SER A CA 1
ATOM 1802 C C . SER A 1 321 ? 173.893 204.039 183.649 1.00 129.47 300 SER A C 1
ATOM 1803 O O . SER A 1 321 ? 173.455 203.795 184.777 1.00 129.20 300 SER A O 1
ATOM 1806 N N . PRO A 1 322 ? 173.695 205.226 183.060 1.00 127.25 301 PRO A N 1
ATOM 1807 C CA . PRO A 1 322 ? 172.727 206.178 183.636 1.00 126.64 301 PRO A CA 1
ATOM 1808 C C . PRO A 1 322 ? 171.302 205.650 183.684 1.00 126.45 301 PRO A C 1
ATOM 1809 O O . PRO A 1 322 ? 170.550 206.011 184.598 1.00 123.83 301 PRO A O 1
ATOM 1813 N N . GLU A 1 323 ? 170.904 204.809 182.726 1.00 119.16 302 GLU A N 1
ATOM 1814 C CA . GLU A 1 323 ? 169.596 204.168 182.807 1.00 116.91 302 GLU A CA 1
ATOM 1815 C C . GLU A 1 323 ? 169.571 203.079 183.872 1.00 115.90 302 GLU A C 1
ATOM 1816 O O . GLU A 1 323 ? 168.504 202.768 184.412 1.00 113.82 302 GLU A O 1
ATOM 1822 N N . MET A 1 324 ? 170.728 202.479 184.171 1.00 113.39 303 MET A N 1
ATOM 1823 C CA . MET A 1 324 ? 170.810 201.520 185.268 1.00 113.07 303 MET A CA 1
ATOM 1824 C C . MET A 1 324 ? 170.644 202.212 186.615 1.00 110.71 303 MET A C 1
ATOM 1825 O O . MET A 1 324 ? 169.974 201.686 187.513 1.00 105.88 303 MET A O 1
ATOM 1830 N N . LYS A 1 325 ? 171.236 203.400 186.771 1.00 113.27 304 LYS A N 1
ATOM 1831 C CA . LYS A 1 325 ? 171.049 204.168 187.997 1.00 109.90 304 LYS A CA 1
ATOM 1832 C C . LYS A 1 325 ? 169.630 204.704 188.116 1.00 107.62 304 LYS A C 1
ATOM 1833 O O . LYS A 1 325 ? 169.124 204.859 189.229 1.00 109.34 304 LYS A O 1
ATOM 1839 N N . ASP A 1 326 ? 168.971 204.994 186.994 1.00 86.22 305 ASP A N 1
ATOM 1840 C CA . ASP A 1 326 ? 167.595 205.469 187.056 1.00 84.47 305 ASP A CA 1
ATOM 1841 C C . ASP A 1 326 ? 166.606 204.347 187.342 1.00 84.60 305 ASP A C 1
ATOM 1842 O O . ASP A 1 326 ? 165.476 204.625 187.755 1.00 83.39 305 ASP A O 1
ATOM 1847 N N . PHE A 1 327 ? 167.001 203.091 187.128 1.00 73.51 306 PHE A N 1
ATOM 1848 C CA . PHE A 1 327 ? 166.121 201.964 187.418 1.00 70.36 306 PHE A CA 1
ATOM 1849 C C . PHE A 1 327 ? 166.165 201.587 188.893 1.00 74.76 306 PHE A C 1
ATOM 1850 O O . PHE A 1 327 ? 165.122 201.491 189.548 1.00 75.49 306 PHE A O 1
ATOM 1858 N N . ARG A 1 328 ? 167.366 201.363 189.429 1.00 67.12 307 ARG A N 1
ATOM 1859 C CA . ARG A 1 328 ? 167.498 200.849 190.787 1.00 60.41 307 ARG A CA 1
ATOM 1860 C C . ARG A 1 328 ? 167.244 201.913 191.846 1.00 59.93 307 ARG A C 1
ATOM 1861 O O . ARG A 1 328 ? 166.734 201.587 192.922 1.00 67.86 307 ARG A O 1
ATOM 1869 N N . HIS A 1 329 ? 167.594 203.175 191.580 1.00 34.96 308 HIS A N 1
ATOM 1870 C CA . HIS A 1 329 ? 167.291 204.232 192.541 1.00 36.75 308 HIS A CA 1
ATOM 1871 C C . HIS A 1 329 ? 165.799 204.523 192.590 1.00 44.91 308 HIS A C 1
ATOM 1872 O O . HIS A 1 329 ? 165.291 204.985 193.617 1.00 56.96 308 HIS A O 1
ATOM 1879 N N . GLY A 1 330 ? 165.077 204.244 191.505 1.00 43.86 309 GLY A N 1
ATOM 1880 C CA . GLY A 1 330 ? 163.633 204.358 191.536 1.00 50.03 309 GLY A CA 1
ATOM 1881 C C . GLY A 1 330 ? 162.955 203.288 192.360 1.00 44.93 309 GLY A C 1
ATOM 1882 O O . GLY A 1 330 ? 161.822 203.489 192.806 1.00 47.65 309 GLY A O 1
ATOM 1883 N N . PHE A 1 331 ? 163.623 202.155 192.568 1.00 43.78 310 PHE A N 1
ATOM 1884 C CA . PHE A 1 331 ? 163.108 201.113 193.443 1.00 43.31 310 PHE A CA 1
ATOM 1885 C C . PHE A 1 331 ? 163.571 201.279 194.881 1.00 40.18 310 PHE A C 1
ATOM 1886 O O . PHE A 1 331 ? 162.875 200.833 195.797 1.00 47.99 310 PHE A O 1
ATOM 1894 N N . ASP A 1 332 ? 164.727 201.910 195.103 1.00 42.44 311 ASP A N 1
ATOM 1895 C CA . ASP A 1 332 ? 165.145 202.245 196.460 1.00 41.62 311 ASP A CA 1
ATOM 1896 C C . ASP A 1 332 ? 164.231 203.291 197.081 1.00 44.12 311 ASP A C 1
ATOM 1897 O O . ASP A 1 332 ? 164.050 203.310 198.303 1.00 54.54 311 ASP A O 1
ATOM 1902 N N . ILE A 1 333 ? 163.670 204.180 196.262 1.00 40.93 312 ILE A N 1
ATOM 1903 C CA . ILE A 1 333 ? 162.628 205.085 196.734 1.00 41.84 312 ILE A CA 1
ATOM 1904 C C . ILE A 1 333 ? 161.337 204.315 196.991 1.00 49.91 312 ILE A C 1
ATOM 1905 O O . ILE A 1 333 ? 160.630 204.572 197.973 1.00 58.83 312 ILE A O 1
ATOM 1910 N N . LEU A 1 334 ? 161.026 203.340 196.130 1.00 44.95 313 LEU A N 1
ATOM 1911 C CA . LEU A 1 334 ? 159.769 202.602 196.236 1.00 41.68 313 LEU A CA 1
ATOM 1912 C C . LEU A 1 334 ? 159.739 201.703 197.467 1.00 45.72 313 LEU A C 1
ATOM 1913 O O . LEU A 1 334 ? 158.760 201.709 198.220 1.00 57.46 313 LEU A O 1
ATOM 1918 N N . VAL A 1 335 ? 160.798 200.917 197.686 1.00 34.59 314 VAL A N 1
ATOM 1919 C CA . VAL A 1 335 ? 160.868 200.084 198.885 1.00 16.29 314 VAL A CA 1
ATOM 1920 C C . VAL A 1 335 ? 161.072 200.953 200.120 1.00 26.97 314 VAL A C 1
ATOM 1921 O O . VAL A 1 335 ? 160.586 200.627 201.209 1.00 46.27 314 VAL A O 1
ATOM 1925 N N . GLY A 1 336 ? 161.747 202.093 199.970 1.00 25.16 315 GLY A N 1
ATOM 1926 C CA . GLY A 1 336 ? 161.879 203.028 201.072 1.00 28.69 315 GLY A CA 1
ATOM 1927 C C . GLY A 1 336 ? 160.594 203.745 201.433 1.00 33.11 315 GLY A C 1
ATOM 1928 O O . GLY A 1 336 ? 160.476 204.250 202.552 1.00 40.00 315 GLY A O 1
ATOM 1929 N N . GLN A 1 337 ? 159.634 203.808 200.510 1.00 36.30 316 GLN A N 1
ATOM 1930 C CA . GLN A 1 337 ? 158.327 204.383 200.805 1.00 35.41 316 GLN A CA 1
ATOM 1931 C C . GLN A 1 337 ? 157.340 203.352 201.330 1.00 34.48 316 GLN A C 1
ATOM 1932 O O . GLN A 1 337 ? 156.365 203.723 201.993 1.00 41.36 316 GLN A O 1
ATOM 1938 N N . ILE A 1 338 ? 157.555 202.070 201.026 1.00 27.68 317 ILE A N 1
ATOM 1939 C CA . ILE A 1 338 ? 156.781 201.008 201.659 1.00 22.82 317 ILE A CA 1
ATOM 1940 C C . ILE A 1 338 ? 157.148 200.903 203.135 1.00 35.53 317 ILE A C 1
ATOM 1941 O O . ILE A 1 338 ? 156.280 200.718 203.997 1.00 42.77 317 ILE A O 1
ATOM 1946 N N . ASP A 1 339 ? 158.437 201.062 203.452 1.00 36.16 318 ASP A N 1
ATOM 1947 C CA . ASP A 1 339 ? 158.892 201.012 204.837 1.00 15.22 318 ASP A CA 1
ATOM 1948 C C . ASP A 1 339 ? 158.400 202.204 205.645 1.00 20.73 318 ASP A C 1
ATOM 1949 O O . ASP A 1 339 ? 158.303 202.115 206.871 1.00 39.22 318 ASP A O 1
ATOM 1954 N N . ASP A 1 340 ? 158.096 203.325 204.989 1.00 24.55 319 ASP A N 1
ATOM 1955 C CA . ASP A 1 340 ? 157.500 204.454 205.692 1.00 24.42 319 ASP A CA 1
ATOM 1956 C C . ASP A 1 340 ? 156.030 204.221 206.007 1.00 32.76 319 ASP A C 1
ATOM 1957 O O . ASP A 1 340 ? 155.483 204.897 206.883 1.00 37.76 319 ASP A O 1
ATOM 1962 N N . ALA A 1 341 ? 155.381 203.288 205.312 1.00 36.12 320 ALA A N 1
ATOM 1963 C CA . ALA A 1 341 ? 153.985 202.963 205.567 1.00 29.68 320 ALA A CA 1
ATOM 1964 C C . ALA A 1 341 ? 153.823 201.731 206.442 1.00 33.54 320 ALA A C 1
ATOM 1965 O O . ALA A 1 341 ? 152.839 201.636 207.183 1.00 38.87 320 ALA A O 1
ATOM 1967 N N . LEU A 1 342 ? 154.758 200.779 206.363 1.00 37.45 321 LEU A N 1
ATOM 1968 C CA . LEU A 1 342 ? 154.775 199.665 207.306 1.00 24.53 321 LEU A CA 1
ATOM 1969 C C . LEU A 1 342 ? 155.101 200.139 208.714 1.00 22.08 321 LEU A C 1
ATOM 1970 O O . LEU A 1 342 ? 154.592 199.579 209.690 1.00 23.19 321 LEU A O 1
ATOM 1975 N N . LYS A 1 343 ? 155.962 201.150 208.831 1.00 20.78 322 LYS A N 1
ATOM 1976 C CA . LYS A 1 343 ? 156.247 201.764 210.123 1.00 23.43 322 LYS A CA 1
ATOM 1977 C C . LYS A 1 343 ? 155.031 202.510 210.660 1.00 32.11 322 LYS A C 1
ATOM 1978 O O . LYS A 1 343 ? 154.770 202.492 211.868 1.00 45.06 322 LYS A O 1
ATOM 1984 N N . LEU A 1 344 ? 154.265 203.156 209.778 1.00 42.56 323 LEU A N 1
ATOM 1985 C CA . LEU A 1 344 ? 153.041 203.823 210.212 1.00 45.33 323 LEU A CA 1
ATOM 1986 C C . LEU A 1 344 ? 151.933 202.827 210.526 1.00 46.16 323 LEU A C 1
ATOM 1987 O O . LEU A 1 344 ? 151.128 203.068 211.432 1.00 51.76 323 LEU A O 1
ATOM 1992 N N . ALA A 1 345 ? 151.865 201.714 209.793 1.00 41.34 324 ALA A N 1
ATOM 1993 C CA . ALA A 1 345 ? 150.871 200.692 210.097 1.00 37.62 324 ALA A CA 1
ATOM 1994 C C . ALA A 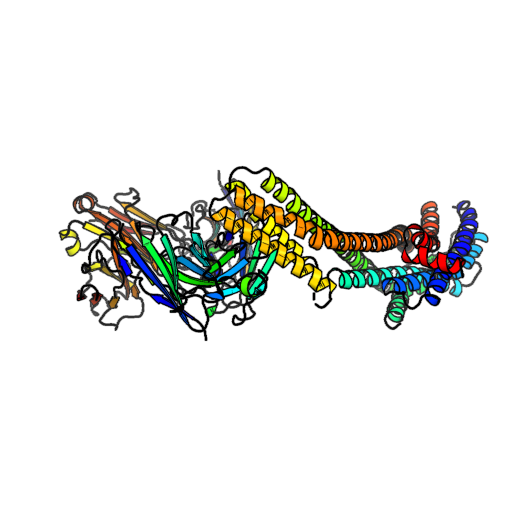1 345 ? 151.233 199.884 211.336 1.00 45.60 324 ALA A C 1
ATOM 1995 O O . ALA A 1 345 ? 150.349 199.267 211.937 1.00 51.28 324 ALA A O 1
ATOM 1997 N N . ASN A 1 346 ? 152.510 199.869 211.727 1.00 53.48 325 ASN A N 1
ATOM 1998 C CA . ASN A 1 346 ? 152.900 199.170 212.947 1.00 51.22 325 ASN A CA 1
ATOM 1999 C C . ASN A 1 346 ? 152.493 199.946 214.192 1.00 54.90 325 ASN A C 1
ATOM 2000 O O . ASN A 1 346 ? 152.287 199.346 215.253 1.00 57.55 325 ASN A O 1
ATOM 2005 N N . GLU A 1 347 ? 152.376 201.270 214.089 1.00 55.02 326 GLU A N 1
ATOM 2006 C CA . GLU A 1 347 ? 151.901 202.079 215.203 1.00 57.04 326 GLU A CA 1
ATOM 2007 C C . GLU A 1 347 ? 150.392 202.007 215.386 1.00 63.42 326 GLU A C 1
ATOM 2008 O O . GLU A 1 347 ? 149.888 202.477 216.412 1.00 65.42 326 GLU A O 1
ATOM 2014 N N . GLY A 1 348 ? 149.664 201.436 214.430 1.00 54.51 327 GLY A N 1
ATOM 2015 C CA . GLY A 1 348 ? 148.225 201.333 214.520 1.00 52.14 327 GLY A CA 1
ATOM 2016 C C . GLY A 1 348 ? 147.452 202.438 213.839 1.00 53.51 327 GLY A C 1
ATOM 2017 O O . GLY A 1 348 ? 146.242 202.553 214.067 1.00 54.58 327 GLY A O 1
ATOM 2018 N N . LYS A 1 349 ? 148.104 203.252 213.014 1.00 53.99 328 LYS A N 1
ATOM 2019 C CA . LYS A 1 349 ? 147.456 204.365 212.322 1.00 58.05 328 LYS A CA 1
ATOM 2020 C C . LYS A 1 349 ? 147.080 203.902 210.919 1.00 61.00 328 LYS A C 1
ATOM 2021 O O . LYS A 1 349 ? 147.933 203.810 210.034 1.00 62.17 328 LYS A O 1
ATOM 2027 N N . VAL A 1 350 ? 145.794 203.603 210.720 1.00 67.55 329 VAL A N 1
ATOM 2028 C CA . VAL A 1 350 ? 145.332 203.130 209.418 1.00 65.76 329 VAL A CA 1
ATOM 2029 C C . VAL A 1 350 ? 145.268 204.276 208.416 1.00 68.29 329 VAL A C 1
ATOM 2030 O O . VAL A 1 350 ? 145.655 204.121 207.252 1.00 68.95 329 VAL A O 1
ATOM 2034 N N . LYS A 1 351 ? 144.763 205.436 208.845 1.00 68.76 330 LYS A N 1
ATOM 2035 C CA . LYS A 1 351 ? 144.590 206.562 207.931 1.00 66.67 330 LYS A CA 1
ATOM 2036 C C . LYS A 1 351 ? 145.922 207.191 207.540 1.00 68.44 330 LYS A C 1
ATOM 2037 O O . LYS A 1 351 ? 146.062 207.692 206.419 1.00 66.16 330 LYS A O 1
ATOM 2043 N N . GLU A 1 352 ? 146.904 207.180 208.443 1.00 60.38 331 GLU A N 1
ATOM 2044 C CA . GLU A 1 352 ? 148.224 207.693 208.096 1.00 56.32 331 GLU A CA 1
ATOM 2045 C C . GLU A 1 352 ? 148.981 206.729 207.193 1.00 59.39 331 GLU A C 1
ATOM 2046 O O . GLU A 1 352 ? 149.804 207.163 206.380 1.00 61.64 331 GLU A O 1
ATOM 2052 N N . ALA A 1 353 ? 148.719 205.424 207.318 1.00 56.92 332 ALA A N 1
ATOM 2053 C CA . ALA A 1 353 ? 149.373 204.449 206.451 1.00 55.64 332 ALA A CA 1
ATOM 2054 C C . ALA A 1 353 ? 148.806 204.492 205.040 1.00 53.70 332 ALA A C 1
ATOM 2055 O O . ALA A 1 353 ? 149.538 204.282 204.066 1.00 55.08 332 ALA A O 1
ATOM 2057 N N . GLN A 1 354 ? 147.501 204.746 204.911 1.00 61.52 333 GLN A N 1
ATOM 2058 C CA . GLN A 1 354 ? 146.890 204.851 203.590 1.00 62.22 333 GLN A CA 1
ATOM 2059 C C . GLN A 1 354 ? 147.310 206.126 202.874 1.00 63.64 333 GLN A C 1
ATOM 2060 O O . GLN A 1 354 ? 147.427 206.134 201.644 1.00 62.21 333 GLN A O 1
ATOM 2066 N N . ALA A 1 355 ? 147.526 207.212 203.619 1.00 59.18 334 ALA A N 1
ATOM 2067 C CA . ALA A 1 355 ? 148.014 208.443 203.009 1.00 56.35 334 ALA A CA 1
ATOM 2068 C C . ALA A 1 355 ? 149.480 208.328 202.614 1.00 57.60 334 ALA A C 1
ATOM 2069 O O . ALA A 1 355 ? 149.892 208.901 201.600 1.00 58.57 334 ALA A O 1
ATOM 2071 N N . ALA A 1 356 ? 150.278 207.601 203.399 1.00 56.04 335 ALA A N 1
ATOM 2072 C CA . ALA A 1 356 ? 151.680 207.405 203.049 1.00 57.90 335 ALA A CA 1
ATOM 2073 C C . ALA A 1 356 ? 151.838 206.418 201.902 1.00 59.92 335 ALA A C 1
ATOM 2074 O O . ALA A 1 356 ? 152.828 206.481 201.164 1.00 62.14 335 ALA A O 1
ATOM 2076 N N . ALA A 1 357 ? 150.887 205.499 201.738 1.00 55.58 336 ALA A N 1
ATOM 2077 C CA . ALA A 1 357 ? 150.894 204.605 200.589 1.00 53.27 336 ALA A CA 1
ATOM 2078 C C . ALA A 1 357 ? 150.253 205.226 199.359 1.00 58.52 336 ALA A C 1
ATOM 2079 O O . ALA A 1 357 ? 150.304 204.622 198.283 1.00 61.71 336 ALA A O 1
ATOM 2081 N N . GLU A 1 358 ? 149.640 206.406 199.493 1.00 65.44 337 GLU A N 1
ATOM 2082 C CA . GLU A 1 358 ? 149.184 207.151 198.327 1.00 62.09 337 GLU A CA 1
ATOM 2083 C C . GLU A 1 358 ? 150.344 207.796 197.582 1.00 63.69 337 GLU A C 1
ATOM 2084 O O . GLU A 1 358 ? 150.220 208.079 196.387 1.00 65.65 337 GLU A O 1
ATOM 2090 N N . GLN A 1 359 ? 151.469 208.022 198.261 1.00 61.56 338 GLN A N 1
ATOM 2091 C CA . GLN A 1 359 ? 152.674 208.528 197.621 1.00 57.64 338 GLN A CA 1
ATOM 2092 C C . GLN A 1 359 ? 153.425 207.454 196.851 1.00 56.67 338 GLN A C 1
ATOM 2093 O O . GLN A 1 359 ? 154.396 207.776 196.158 1.00 61.95 338 GLN A O 1
ATOM 2099 N N . LEU A 1 360 ? 153.010 206.190 196.961 1.00 50.06 339 LEU A N 1
ATOM 2100 C CA . LEU A 1 360 ? 153.581 205.141 196.130 1.00 48.90 339 LEU A CA 1
ATOM 2101 C C . LEU A 1 360 ? 153.082 205.215 194.696 1.00 48.33 339 LEU A C 1
ATOM 2102 O O . LEU A 1 360 ? 153.680 204.592 193.816 1.00 53.08 339 LEU A O 1
ATOM 2107 N N . LYS A 1 361 ? 151.997 205.953 194.447 1.00 54.35 340 LYS A N 1
ATOM 2108 C CA . LYS A 1 361 ? 151.507 206.135 193.086 1.00 60.20 340 LYS A CA 1
ATOM 2109 C C . LYS A 1 361 ? 152.425 207.036 192.270 1.00 59.51 340 LYS A C 1
ATOM 2110 O O . LYS A 1 361 ? 152.543 206.854 191.054 1.00 62.75 340 LYS A O 1
ATOM 2116 N N . THR A 1 362 ? 153.065 208.015 192.913 1.00 57.24 341 THR A N 1
ATOM 2117 C CA . THR A 1 362 ? 153.939 208.937 192.194 1.00 56.40 341 THR A CA 1
ATOM 2118 C C . THR A 1 362 ? 155.215 208.247 191.727 1.00 55.60 341 THR A C 1
ATOM 2119 O O . THR A 1 362 ? 155.677 208.479 190.604 1.00 64.89 341 THR A O 1
ATOM 2123 N N . THR A 1 363 ? 155.797 207.394 192.572 1.00 53.94 342 THR A N 1
ATOM 2124 C CA . THR A 1 363 ? 157.000 206.665 192.184 1.00 56.70 342 THR A CA 1
ATOM 2125 C C . THR A 1 363 ? 156.673 205.578 191.162 1.00 59.71 342 THR A C 1
ATOM 2126 O O . THR A 1 363 ? 157.455 205.345 190.230 1.00 64.52 342 THR A O 1
ATOM 2130 N N . ARG A 1 364 ? 155.498 204.951 191.289 1.00 60.62 343 ARG A N 1
ATOM 2131 C CA . ARG A 1 364 ? 155.064 203.934 190.333 1.00 59.38 343 ARG A CA 1
ATOM 2132 C C . ARG A 1 364 ? 154.845 204.524 188.945 1.00 60.96 343 ARG A C 1
ATOM 2133 O O . ARG A 1 364 ? 155.154 203.879 187.938 1.00 65.24 343 ARG A O 1
ATOM 2141 N N . ASN A 1 365 ? 154.318 205.746 188.871 1.00 62.89 344 ASN A N 1
ATOM 2142 C CA . ASN A 1 365 ? 154.102 206.384 187.577 1.00 63.44 344 ASN A CA 1
ATOM 2143 C C . ASN A 1 365 ? 155.406 206.880 186.961 1.00 64.00 344 ASN A C 1
ATOM 2144 O O . ASN A 1 365 ? 155.604 206.760 185.748 1.00 68.02 344 ASN A O 1
ATOM 2149 N N . ALA A 1 366 ? 156.305 207.433 187.773 1.00 59.69 345 ALA A N 1
ATOM 2150 C CA . ALA A 1 366 ? 157.479 208.120 187.248 1.00 59.40 345 ALA A CA 1
ATOM 2151 C C . ALA A 1 366 ? 158.670 207.190 187.041 1.00 65.17 345 ALA A C 1
ATOM 2152 O O . ALA A 1 366 ? 159.331 207.253 186.001 1.00 71.91 345 ALA A O 1
ATOM 2154 N N . TYR A 1 367 ? 158.967 206.334 188.016 1.00 58.67 346 TYR A N 1
ATOM 2155 C CA . TYR A 1 367 ? 160.160 205.498 187.959 1.00 57.10 346 TYR A CA 1
ATOM 2156 C C . TYR A 1 367 ? 159.884 204.062 187.548 1.00 57.39 346 TYR A C 1
ATOM 2157 O O . TYR A 1 367 ? 160.768 203.416 186.977 1.00 60.29 346 TYR A O 1
ATOM 2166 N N . ILE A 1 368 ? 158.695 203.541 187.827 1.00 67.60 347 ILE A N 1
ATOM 2167 C CA . ILE A 1 368 ? 158.440 202.113 187.662 1.00 73.14 347 ILE A CA 1
ATOM 2168 C C . ILE A 1 368 ? 157.768 201.814 186.330 1.00 70.30 347 ILE A C 1
ATOM 2169 O O . ILE A 1 368 ? 158.190 200.908 185.608 1.00 72.50 347 ILE A O 1
ATOM 2174 N N . GLN A 1 369 ? 156.723 202.573 185.983 1.00 70.71 348 GLN A N 1
ATOM 2175 C CA . GLN A 1 369 ? 155.953 202.289 184.774 1.00 71.20 348 GLN A CA 1
ATOM 2176 C C . GLN A 1 369 ? 156.740 202.602 183.507 1.00 73.05 348 GLN A C 1
ATOM 2177 O O . GLN A 1 369 ? 156.527 201.956 182.474 1.00 74.94 348 GLN A O 1
ATOM 2183 N N . LYS A 1 370 ? 157.644 203.584 183.564 1.00 71.67 349 LYS A N 1
ATOM 2184 C CA . LYS A 1 370 ? 158.447 203.927 182.394 1.00 72.84 349 LYS A CA 1
ATOM 2185 C C . LYS A 1 370 ? 159.432 202.818 182.048 1.00 73.09 349 LYS A C 1
ATOM 2186 O O . LYS A 1 370 ? 159.655 202.524 180.868 1.00 74.23 349 LYS A O 1
ATOM 2192 N N . TYR A 1 371 ? 160.030 202.191 183.058 1.00 77.93 350 TYR A N 1
ATOM 2193 C CA . TYR A 1 371 ? 160.932 201.072 182.829 1.00 80.64 350 TYR A CA 1
ATOM 2194 C C . TYR A 1 371 ? 160.234 199.722 182.903 1.00 77.85 350 TYR A C 1
ATOM 2195 O O . TYR A 1 371 ? 160.875 198.697 182.646 1.00 77.84 350 TYR A O 1
ATOM 2204 N N . LEU A 1 372 ? 158.948 199.694 183.256 1.00 81.65 351 LEU A N 1
ATOM 2205 C CA . LEU A 1 372 ? 158.153 198.489 183.049 1.00 81.72 351 LEU A CA 1
ATOM 2206 C C . LEU A 1 372 ? 157.949 198.235 181.563 1.00 85.45 351 LEU A C 1
ATOM 2207 O O . LEU A 1 372 ? 158.136 197.112 181.081 1.00 87.38 351 LEU A O 1
ATOM 2212 N N . GLU A 1 373 ? 157.576 199.279 180.818 1.00 92.30 352 GLU A N 1
ATOM 2213 C CA . GLU A 1 373 ? 157.335 199.134 179.388 1.00 91.17 352 GLU A CA 1
ATOM 2214 C C . GLU A 1 373 ? 158.633 198.990 178.607 1.00 91.90 352 GLU A C 1
ATOM 2215 O O . GLU A 1 373 ? 158.635 198.399 177.522 1.00 94.36 352 GLU A O 1
ATOM 2221 N N . ARG A 1 374 ? 159.736 199.533 179.127 1.00 87.96 353 ARG A N 1
ATOM 2222 C CA . ARG A 1 374 ? 161.030 199.353 178.478 1.00 89.53 353 ARG A CA 1
ATOM 2223 C C . ARG A 1 374 ? 161.497 197.906 178.588 1.00 92.80 353 ARG A C 1
ATOM 2224 O O . ARG A 1 374 ? 161.975 197.320 177.609 1.00 94.14 353 ARG A O 1
ATOM 2232 N N . ALA A 1 375 ? 161.344 197.308 179.771 1.00 89.31 354 ALA A N 1
ATOM 2233 C CA . ALA A 1 375 ? 161.749 195.920 179.958 1.00 87.29 354 ALA A CA 1
ATOM 2234 C C . ALA A 1 375 ? 160.765 194.950 179.317 1.00 84.19 354 ALA A C 1
ATOM 2235 O O . ALA A 1 375 ? 161.152 193.838 178.943 1.00 83.18 354 ALA A O 1
ATOM 2237 N N . ARG A 1 376 ? 159.494 195.341 179.191 1.00 89.06 355 ARG A N 1
ATOM 2238 C CA . ARG A 1 376 ? 158.523 194.474 178.532 1.00 90.10 355 ARG A CA 1
ATOM 2239 C C . ARG A 1 376 ? 158.751 194.439 177.026 1.00 92.99 355 ARG A C 1
ATOM 2240 O O . ARG A 1 376 ? 158.703 193.370 176.410 1.00 95.98 355 ARG A O 1
ATOM 2248 N N . SER A 1 377 ? 159.011 195.602 176.419 1.00 91.34 356 SER A N 1
ATOM 2249 C CA . SER A 1 377 ? 159.181 195.669 174.970 1.00 91.06 356 SER A CA 1
ATOM 2250 C C . SER A 1 377 ? 160.484 195.022 174.517 1.00 91.14 356 SER A C 1
ATOM 2251 O O . SER A 1 377 ? 160.585 194.577 173.368 1.00 92.32 356 SER A O 1
ATOM 2254 N N . THR A 1 378 ? 161.487 194.963 175.395 1.00 92.04 357 THR A N 1
ATOM 2255 C CA . THR A 1 378 ? 162.704 194.230 175.067 1.00 92.73 357 THR A CA 1
ATOM 2256 C C . THR A 1 378 ? 162.470 192.725 175.099 1.00 92.98 357 THR A C 1
ATOM 2257 O O . THR A 1 378 ? 163.111 191.981 174.348 1.00 94.03 357 THR A O 1
ATOM 2261 N N . LEU A 1 379 ? 161.556 192.259 175.953 1.00 90.13 358 LEU A N 1
ATOM 2262 C CA . LEU A 1 379 ? 161.276 190.829 176.027 1.00 89.41 358 LEU A CA 1
ATOM 2263 C C . LEU A 1 379 ? 160.424 190.365 174.852 1.00 89.13 358 LEU A C 1
ATOM 2264 O O . LEU A 1 379 ? 160.584 189.237 174.375 1.00 94.51 358 LEU A O 1
ATOM 2269 N N . GLN A 1 380 ? 159.506 191.213 174.377 1.00 89.32 359 GLN A N 1
ATOM 2270 C CA . GLN A 1 380 ? 158.717 190.853 173.201 1.00 92.22 359 GLN A CA 1
ATOM 2271 C C . GLN A 1 380 ? 159.565 190.885 171.936 1.00 92.48 359 GLN A C 1
ATOM 2272 O O . GLN A 1 380 ? 159.274 190.173 170.968 1.00 92.95 359 GLN A O 1
ATOM 2278 N N . LYS A 1 381 ? 160.613 191.711 171.920 1.00 89.62 360 LYS A N 1
ATOM 2279 C CA . LYS A 1 381 ? 161.513 191.735 170.772 1.00 87.73 360 LYS A CA 1
ATOM 2280 C C . LYS A 1 381 ? 162.385 190.486 170.742 1.00 88.63 360 LYS A C 1
ATOM 2281 O O . LYS A 1 381 ? 162.660 189.931 169.671 1.00 92.63 360 LYS A O 1
ATOM 2287 N N . GLU A 1 382 ? 162.819 190.018 171.915 1.00 86.90 361 GLU A N 1
ATOM 2288 C CA . GLU A 1 382 ? 163.654 188.822 171.973 1.00 88.68 361 GLU A CA 1
ATOM 2289 C C . GLU A 1 382 ? 162.838 187.562 171.712 1.00 87.99 361 GLU A C 1
ATOM 2290 O O . GLU A 1 382 ? 163.375 186.555 171.235 1.00 86.49 361 GLU A O 1
ATOM 2296 N N . VAL A 1 383 ? 161.544 187.589 172.041 1.00 85.46 362 VAL A N 1
ATOM 2297 C CA . VAL A 1 383 ? 160.658 186.482 171.691 1.00 84.26 362 VAL A CA 1
ATOM 2298 C C . VAL A 1 383 ? 160.470 186.418 170.179 1.00 85.39 362 VAL A C 1
ATOM 2299 O O . VAL A 1 383 ? 160.506 185.336 169.577 1.00 90.01 362 VAL A O 1
ATOM 2303 N N . LYS A 1 384 ? 160.322 187.583 169.540 1.00 83.96 363 LYS A N 1
ATOM 2304 C CA . LYS A 1 384 ? 160.085 187.635 168.100 1.00 82.61 363 LYS A CA 1
ATOM 2305 C C . LYS A 1 384 ? 161.318 187.203 167.313 1.00 80.77 363 LYS A C 1
ATOM 2306 O O . LYS A 1 384 ? 161.202 186.626 166.227 1.00 81.60 363 LYS A O 1
ATOM 2312 N N . ALA A 1 385 ? 162.510 187.478 167.845 1.00 79.46 364 ALA A N 1
ATOM 2313 C CA . ALA A 1 385 ? 163.738 187.052 167.181 1.00 81.57 364 ALA A CA 1
ATOM 2314 C C . ALA A 1 385 ? 163.925 185.543 167.289 1.00 84.74 364 ALA A C 1
ATOM 2315 O O . ALA A 1 385 ? 164.423 184.896 166.360 1.00 90.78 364 ALA A O 1
ATOM 2317 N N . ILE A 1 386 ? 163.543 184.967 168.432 1.00 77.12 365 ILE A N 1
ATOM 2318 C CA . ILE A 1 386 ? 163.628 183.520 168.624 1.00 77.17 365 ILE A CA 1
ATOM 2319 C C . ILE A 1 386 ? 162.608 182.807 167.743 1.00 75.98 365 ILE A C 1
ATOM 2320 O O . ILE A 1 386 ? 162.886 181.741 167.176 1.00 80.65 365 ILE A O 1
ATOM 2325 N N . ARG A 1 387 ? 161.430 183.419 167.569 1.00 74.56 366 ARG A N 1
ATOM 2326 C CA . ARG A 1 387 ? 160.364 182.819 166.767 1.00 76.64 366 ARG A CA 1
ATOM 2327 C C . ARG A 1 387 ? 160.744 182.724 165.291 1.00 76.96 366 ARG A C 1
ATOM 2328 O O . ARG A 1 387 ? 160.246 181.851 164.572 1.00 78.26 366 ARG A O 1
ATOM 2336 N N . VAL A 1 388 ? 161.621 183.615 164.821 1.00 75.60 367 VAL A N 1
ATOM 2337 C CA . VAL A 1 388 ? 162.179 183.466 163.479 1.00 74.48 367 VAL A CA 1
ATOM 2338 C C . VAL A 1 388 ? 163.138 182.283 163.436 1.00 74.66 367 VAL A C 1
ATOM 2339 O O . VAL A 1 388 ? 163.119 181.482 162.493 1.00 79.11 367 VAL A O 1
ATOM 2343 N N . ILE A 1 389 ? 163.975 182.147 164.468 1.00 73.76 368 ILE A N 1
ATOM 2344 C CA . ILE A 1 389 ? 164.957 181.066 164.526 1.00 74.09 368 ILE A CA 1
ATOM 2345 C C . ILE A 1 389 ? 164.261 179.719 164.703 1.00 78.57 368 ILE A C 1
ATOM 2346 O O . ILE A 1 389 ? 164.673 178.707 164.121 1.00 82.49 368 ILE A O 1
ATOM 2351 N N . ILE A 1 390 ? 163.180 179.696 165.489 1.00 73.58 369 ILE A N 1
ATOM 2352 C CA . ILE A 1 390 ? 162.385 178.483 165.671 1.00 68.66 369 ILE A CA 1
ATOM 2353 C C . ILE A 1 390 ? 161.731 178.070 164.355 1.00 72.64 369 ILE A C 1
ATOM 2354 O O . ILE A 1 390 ? 161.721 176.886 163.993 1.00 75.88 369 ILE A O 1
ATOM 2359 N N . ALA A 1 391 ? 161.221 179.045 163.597 1.00 72.27 370 ALA A N 1
ATOM 2360 C CA . ALA A 1 391 ? 160.587 178.744 162.317 1.00 71.97 370 ALA A CA 1
ATOM 2361 C C . ALA A 1 391 ? 161.605 178.305 161.270 1.00 74.50 370 ALA A C 1
ATOM 2362 O O . ALA A 1 391 ? 161.267 177.551 160.352 1.00 77.98 370 ALA A O 1
ATOM 2364 N N . VAL A 1 392 ? 162.850 178.776 161.380 1.00 74.06 371 VAL A N 1
ATOM 2365 C CA . VAL A 1 392 ? 163.899 178.343 160.458 1.00 71.23 371 VAL A CA 1
ATOM 2366 C C . VAL A 1 392 ? 164.286 176.893 160.733 1.00 70.25 371 VAL A C 1
ATOM 2367 O O . VAL A 1 392 ? 164.435 176.088 159.804 1.00 75.91 371 VAL A O 1
ATOM 2371 N N . VAL A 1 393 ? 164.428 176.535 162.015 1.00 68.91 372 VAL A N 1
ATOM 2372 C CA . VAL A 1 393 ? 164.762 175.163 162.402 1.00 70.33 372 VAL A CA 1
ATOM 2373 C C . VAL A 1 393 ? 163.632 174.208 162.033 1.00 72.13 372 VAL A C 1
ATOM 2374 O O . VAL A 1 393 ? 163.869 173.118 161.496 1.00 74.43 372 VAL A O 1
ATOM 2378 N N . LEU A 1 394 ? 162.384 174.617 162.281 1.00 74.99 373 LEU A N 1
ATOM 2379 C CA . LEU A 1 394 ? 161.240 173.745 162.032 1.00 71.10 373 LEU A CA 1
ATOM 2380 C C . LEU A 1 394 ? 160.989 173.530 160.544 1.00 70.86 373 LEU A C 1
ATOM 2381 O O . LEU A 1 394 ? 160.564 172.442 160.147 1.00 78.98 373 LEU A O 1
ATOM 2386 N N . VAL A 1 395 ? 161.230 174.546 159.712 1.00 70.42 374 VAL A N 1
ATOM 2387 C CA . VAL A 1 395 ? 161.091 174.372 158.268 1.00 73.06 374 VAL A CA 1
ATOM 2388 C C . VAL A 1 395 ? 162.201 173.471 157.733 1.00 77.01 374 VAL A C 1
ATOM 2389 O O . VAL A 1 395 ? 161.956 172.587 156.902 1.00 77.24 374 VAL A O 1
ATOM 2393 N N . PHE A 1 396 ? 163.427 173.656 158.234 1.00 81.11 375 PHE A N 1
ATOM 2394 C CA . PHE A 1 396 ? 164.564 172.851 157.795 1.00 76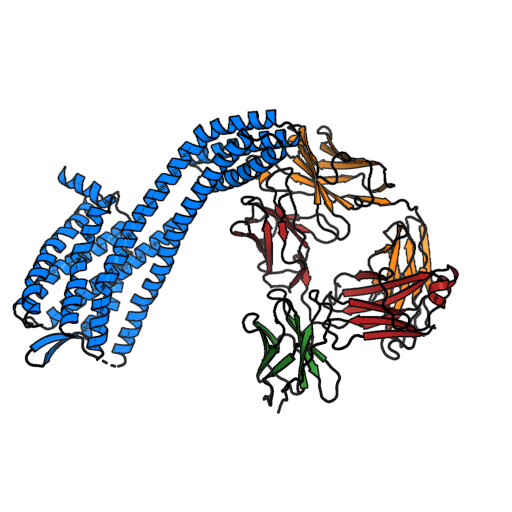.73 375 PHE A CA 1
ATOM 2395 C C . PHE A 1 396 ? 164.475 171.361 158.107 1.00 79.56 375 PHE A C 1
ATOM 2396 O O . PHE A 1 396 ? 164.848 170.526 157.275 1.00 85.16 375 PHE A O 1
ATOM 2404 N N . LEU A 1 397 ? 163.992 171.006 159.298 1.00 77.67 376 LEU A N 1
ATOM 2405 C CA . LEU A 1 397 ? 163.849 169.591 159.634 1.00 75.19 376 LEU A CA 1
ATOM 2406 C C . LEU A 1 397 ? 162.603 168.934 159.034 1.00 77.68 376 LEU A C 1
ATOM 2407 O O . LEU A 1 397 ? 162.651 167.783 158.592 1.00 81.37 376 LEU A O 1
ATOM 2412 N N . ALA A 1 398 ? 161.493 169.674 158.956 1.00 82.10 377 ALA A N 1
ATOM 2413 C CA . ALA A 1 398 ? 160.243 169.087 158.482 1.00 81.81 377 ALA A CA 1
ATOM 2414 C C . ALA A 1 398 ? 160.306 168.905 156.971 1.00 81.66 377 ALA A C 1
ATOM 2415 O O . ALA A 1 398 ? 159.444 168.217 156.416 1.00 87.61 377 ALA A O 1
ATOM 2417 N N . CYS A 1 399 ? 161.285 169.499 156.295 1.00 90.24 378 CYS A N 1
ATOM 2418 C CA . CYS A 1 399 ? 161.458 169.305 154.862 1.00 94.53 378 CYS A CA 1
ATOM 2419 C C . CYS A 1 399 ? 162.567 168.319 154.526 1.00 96.85 378 CYS A C 1
ATOM 2420 O O . CYS A 1 399 ? 162.440 167.561 153.560 1.00 99.84 378 CYS A O 1
ATOM 2423 N N . GLN A 1 400 ? 163.647 168.296 155.308 1.00 102.18 379 GLN A N 1
ATOM 2424 C CA . GLN A 1 400 ? 164.833 167.531 154.948 1.00 100.95 379 GLN A CA 1
ATOM 2425 C C . GLN A 1 400 ? 164.938 166.180 155.645 1.00 102.77 379 GLN A C 1
ATOM 2426 O O . GLN A 1 400 ? 165.671 165.312 155.158 1.00 105.74 379 GLN A O 1
ATOM 2432 N N . ILE A 1 401 ? 164.248 165.977 156.763 1.00 104.86 380 ILE A N 1
ATOM 2433 C CA . ILE A 1 401 ? 164.284 164.687 157.457 1.00 103.01 380 ILE A CA 1
ATOM 2434 C C . ILE A 1 401 ? 163.562 163.532 156.743 1.00 106.40 380 ILE A C 1
ATOM 2435 O O . ILE A 1 401 ? 164.027 162.394 156.908 1.00 106.83 380 ILE A O 1
ATOM 2440 N N . PRO A 1 402 ? 162.436 163.692 155.926 1.00 116.54 381 PRO A N 1
ATOM 2441 C CA . PRO A 1 402 ? 161.862 162.469 155.345 1.00 117.01 381 PRO A CA 1
ATOM 2442 C C . PRO A 1 402 ? 162.654 161.953 154.154 1.00 116.06 381 PRO A C 1
ATOM 2443 O O . PRO A 1 402 ? 162.714 160.742 153.924 1.00 114.74 381 PRO A O 1
ATOM 2447 N N . HIS A 1 403 ? 163.262 162.865 153.392 1.00 116.46 382 HIS A N 1
ATOM 2448 C CA . HIS A 1 403 ? 164.088 162.458 152.261 1.00 116.00 382 HIS A CA 1
ATOM 2449 C C . HIS A 1 403 ? 165.368 161.781 152.729 1.00 116.04 382 HIS A C 1
ATOM 2450 O O . HIS A 1 403 ? 165.871 160.866 152.068 1.00 118.95 382 HIS A O 1
ATOM 2457 N N . ASN A 1 404 ? 165.911 162.222 153.863 1.00 109.59 383 ASN A N 1
ATOM 2458 C CA . ASN A 1 404 ? 167.096 161.580 154.414 1.00 110.43 383 ASN A CA 1
ATOM 2459 C C . ASN A 1 404 ? 166.773 160.206 154.983 1.00 114.30 383 ASN A C 1
ATOM 2460 O O . ASN A 1 404 ? 167.603 159.293 154.908 1.00 114.55 383 ASN A O 1
ATOM 2465 N N . MET A 1 405 ? 165.578 160.041 155.554 1.00 123.14 384 MET A N 1
ATOM 2466 C CA . MET A 1 405 ? 165.176 158.738 156.071 1.00 124.03 384 MET A CA 1
ATOM 2467 C C . MET A 1 405 ? 164.811 157.774 154.949 1.00 123.18 384 MET A C 1
ATOM 2468 O O . MET A 1 405 ? 165.006 156.562 155.090 1.00 122.00 384 MET A O 1
ATOM 2473 N N . VAL A 1 406 ? 164.272 158.289 153.839 1.00 124.55 385 VAL A N 1
ATOM 2474 C CA . VAL A 1 406 ? 163.924 157.435 152.706 1.00 124.43 385 VAL A CA 1
ATOM 2475 C C . VAL A 1 406 ? 165.184 156.916 152.019 1.00 124.71 385 VAL A C 1
ATOM 2476 O O . VAL A 1 406 ? 165.290 155.721 151.716 1.00 126.66 385 VAL A O 1
ATOM 2480 N N . LEU A 1 407 ? 166.169 157.793 151.793 1.00 125.23 386 LEU A N 1
ATOM 2481 C CA . LEU A 1 407 ? 167.403 157.380 151.128 1.00 125.09 386 LEU A CA 1
ATOM 2482 C C . LEU A 1 407 ? 168.244 156.459 152.001 1.00 125.73 386 LEU A C 1
ATOM 2483 O O . LEU A 1 407 ? 168.992 155.628 151.476 1.00 129.15 386 LEU A O 1
ATOM 2488 N N . LEU A 1 408 ? 168.145 156.590 153.323 1.00 126.94 387 LEU A N 1
ATOM 2489 C CA . LEU A 1 408 ? 168.888 155.694 154.199 1.00 129.92 387 LEU A CA 1
ATOM 2490 C C . LEU A 1 408 ? 168.239 154.315 154.272 1.00 132.19 387 LEU A C 1
ATOM 2491 O O . LEU A 1 408 ? 168.942 153.300 154.325 1.00 132.45 387 LEU A O 1
ATOM 2496 N N . VAL A 1 409 ? 166.905 154.262 154.282 1.00 135.76 388 VAL A N 1
ATOM 2497 C CA . VAL A 1 409 ? 166.200 152.984 154.359 1.00 135.36 388 VAL A CA 1
ATOM 2498 C C . VAL A 1 409 ? 166.322 152.218 153.043 1.00 134.71 388 VAL A C 1
ATOM 2499 O O . VAL A 1 409 ? 166.607 151.013 153.038 1.00 134.04 388 VAL A O 1
ATOM 2503 N N . THR A 1 410 ? 166.136 152.910 151.912 1.00 135.27 389 THR A N 1
ATOM 2504 C CA . THR A 1 410 ? 166.109 152.251 150.606 1.00 135.11 389 THR A CA 1
ATOM 2505 C C . THR A 1 410 ? 167.486 151.722 150.214 1.00 136.53 389 THR A C 1
ATOM 2506 O O . THR A 1 410 ? 167.601 150.608 149.686 1.00 137.97 389 THR A O 1
ATOM 2510 N N . ALA A 1 411 ? 168.543 152.492 150.486 1.00 138.56 390 ALA A N 1
ATOM 2511 C CA . ALA A 1 411 ? 169.891 152.037 150.158 1.00 139.44 390 ALA A CA 1
ATOM 2512 C C . ALA A 1 411 ? 170.345 150.901 151.067 1.00 140.89 390 ALA A C 1
ATOM 2513 O O . ALA A 1 411 ? 171.168 150.075 150.658 1.00 140.50 390 ALA A O 1
ATOM 2515 N N . ALA A 1 412 ? 169.825 150.842 152.296 1.00 143.32 391 ALA A N 1
ATOM 2516 C CA . ALA A 1 412 ? 170.141 149.722 153.176 1.00 143.69 391 ALA A CA 1
ATOM 2517 C C . ALA A 1 412 ? 169.432 148.446 152.740 1.00 143.86 391 ALA A C 1
ATOM 2518 O O . ALA A 1 412 ? 169.988 147.351 152.882 1.00 142.95 391 ALA A O 1
ATOM 2520 N N . ASN A 1 413 ? 168.218 148.564 152.212 1.00 139.15 392 ASN A N 1
ATOM 2521 C CA . ASN A 1 413 ? 167.462 147.403 151.757 1.00 138.21 392 ASN A CA 1
ATOM 2522 C C . ASN A 1 413 ? 167.765 147.090 150.296 1.00 137.67 392 ASN A C 1
ATOM 2523 O O . ASN A 1 413 ? 167.488 145.991 149.816 1.00 138.23 392 ASN A O 1
ATOM 2528 N N . ILE A 1 427 ? 156.183 152.565 146.942 1.00 133.41 406 ILE A N 1
ATOM 2529 C CA . ILE A 1 427 ? 157.391 153.229 147.411 1.00 134.71 406 ILE A CA 1
ATOM 2530 C C . ILE A 1 427 ? 157.897 154.181 146.328 1.00 135.26 406 ILE A C 1
ATOM 2531 O O . ILE A 1 427 ? 158.767 155.018 146.574 1.00 134.63 406 ILE A O 1
ATOM 2536 N N . ALA A 1 428 ? 157.332 154.054 145.124 1.00 137.16 407 ALA A N 1
ATOM 2537 C CA . ALA A 1 428 ? 157.720 154.934 144.027 1.00 135.65 407 ALA A CA 1
ATOM 2538 C C . ALA A 1 428 ? 157.152 156.335 144.214 1.00 135.78 407 ALA A C 1
ATOM 2539 O O . ALA A 1 428 ? 157.792 157.325 143.840 1.00 135.43 407 ALA A O 1
ATOM 2541 N N . TYR A 1 429 ? 155.950 156.439 144.787 1.00 132.90 408 TYR A N 1
ATOM 2542 C CA . TYR A 1 429 ? 155.342 157.748 144.997 1.00 133.40 408 TYR A CA 1
ATOM 2543 C C . TYR A 1 429 ? 155.988 158.494 146.157 1.00 132.52 408 TYR A C 1
ATOM 2544 O O . TYR A 1 429 ? 156.079 159.726 146.123 1.00 131.86 408 TYR A O 1
ATOM 2553 N N . THR A 1 430 ? 156.442 157.776 147.187 1.00 133.88 409 THR A N 1
ATOM 2554 C CA . THR A 1 430 ? 157.066 158.434 148.328 1.00 134.31 409 THR A CA 1
ATOM 2555 C C . THR A 1 430 ? 158.475 158.922 148.021 1.00 133.65 409 THR A C 1
ATOM 2556 O O . THR A 1 430 ? 158.985 159.785 148.742 1.00 134.48 409 THR A O 1
ATOM 2560 N N . LYS A 1 431 ? 159.116 158.386 146.980 1.00 132.18 410 LYS A N 1
ATOM 2561 C CA . LYS A 1 431 ? 160.458 158.835 146.624 1.00 131.88 410 LYS A CA 1
ATOM 2562 C C . LYS A 1 431 ? 160.427 160.226 146.001 1.00 131.44 410 LYS A C 1
ATOM 2563 O O . LYS A 1 431 ? 161.218 161.101 146.372 1.00 131.77 410 LYS A O 1
ATOM 2569 N N . THR A 1 432 ? 159.510 160.453 145.058 1.00 131.03 411 THR A N 1
ATOM 2570 C CA . THR A 1 432 ? 159.436 161.751 144.396 1.00 131.72 411 THR A CA 1
ATOM 2571 C C . THR A 1 432 ? 158.786 162.813 145.276 1.00 131.53 411 THR A C 1
ATOM 2572 O O . THR A 1 432 ? 159.056 164.005 145.094 1.00 130.20 411 THR A O 1
ATOM 2576 N N . VAL A 1 433 ? 157.931 162.409 146.219 1.00 130.56 412 VAL A N 1
ATOM 2577 C CA . VAL A 1 433 ? 157.346 163.362 147.158 1.00 131.00 412 VAL A CA 1
ATOM 2578 C C . VAL A 1 433 ? 158.402 163.855 148.141 1.00 130.16 412 VAL A C 1
ATOM 2579 O O . VAL A 1 433 ? 158.501 165.057 148.420 1.00 129.15 412 VAL A O 1
ATOM 2583 N N . THR A 1 434 ? 159.229 162.941 148.655 1.00 127.95 413 THR A N 1
ATOM 2584 C CA . THR A 1 434 ? 160.284 163.328 149.585 1.00 126.98 413 THR A CA 1
ATOM 2585 C C . THR A 1 434 ? 161.394 164.106 148.891 1.00 126.56 413 THR A C 1
ATOM 2586 O O . THR A 1 434 ? 162.032 164.959 149.517 1.00 127.14 413 THR A O 1
ATOM 2590 N N . GLU A 1 435 ? 161.639 163.827 147.608 1.00 124.89 414 GLU A N 1
ATOM 2591 C CA . GLU A 1 435 ? 162.702 164.521 146.888 1.00 124.90 414 GLU A CA 1
ATOM 2592 C C . GLU A 1 435 ? 162.334 165.974 146.614 1.00 124.90 414 GLU A C 1
ATOM 2593 O O . GLU A 1 435 ? 163.188 166.862 146.714 1.00 123.43 414 GLU A O 1
ATOM 2599 N N . VAL A 1 436 ? 161.073 166.241 146.270 1.00 123.32 415 VAL A N 1
ATOM 2600 C CA . VAL A 1 436 ? 160.668 167.620 146.019 1.00 123.23 415 VAL A CA 1
ATOM 2601 C C . VAL A 1 436 ? 160.456 168.376 147.329 1.00 123.06 415 VAL A C 1
ATOM 2602 O O . VAL A 1 436 ? 160.563 169.608 147.352 1.00 121.56 415 VAL A O 1
ATOM 2606 N N . LEU A 1 437 ? 160.207 167.666 148.436 1.00 115.04 416 LEU A N 1
ATOM 2607 C CA . LEU A 1 437 ? 160.031 168.334 149.722 1.00 113.58 416 LEU A CA 1
ATOM 2608 C C . LEU A 1 437 ? 161.355 168.858 150.265 1.00 113.21 416 LEU A C 1
ATOM 2609 O O . LEU A 1 437 ? 161.423 169.988 150.762 1.00 113.16 416 LEU A O 1
ATOM 2614 N N . ALA A 1 438 ? 162.418 168.054 150.178 1.00 110.21 417 ALA A N 1
ATOM 2615 C CA . ALA A 1 438 ? 163.723 168.509 150.642 1.00 109.71 417 ALA A CA 1
ATOM 2616 C C . ALA A 1 438 ? 164.349 169.501 149.674 1.00 111.82 417 ALA A C 1
ATOM 2617 O O . ALA A 1 438 ? 165.172 170.328 150.081 1.00 112.69 417 ALA A O 1
ATOM 2619 N N . PHE A 1 439 ? 163.983 169.433 148.395 1.00 116.41 418 PHE A N 1
ATOM 2620 C CA . PHE A 1 439 ? 164.459 170.418 147.434 1.00 116.74 418 PHE A CA 1
ATOM 2621 C C . PHE A 1 439 ? 163.679 171.722 147.529 1.00 118.13 418 PHE A C 1
ATOM 2622 O O . PHE A 1 439 ? 164.139 172.746 147.012 1.00 117.04 418 PHE A O 1
ATOM 2630 N N . LEU A 1 440 ? 162.515 171.703 148.185 1.00 116.90 419 LEU A N 1
ATOM 2631 C CA . LEU A 1 440 ? 161.727 172.913 148.392 1.00 116.12 419 LEU A CA 1
ATOM 2632 C C . LEU A 1 440 ? 162.337 173.832 149.442 1.00 114.94 419 LEU A C 1
ATOM 2633 O O . LEU A 1 440 ? 161.986 175.015 149.485 1.00 114.38 419 LEU A O 1
ATOM 2638 N N . HIS A 1 441 ? 163.245 173.316 150.279 1.00 107.62 420 HIS A N 1
ATOM 2639 C CA . HIS A 1 441 ? 163.783 174.092 151.394 1.00 106.48 420 HIS A CA 1
ATOM 2640 C C . HIS A 1 441 ? 164.677 175.233 150.913 1.00 106.82 420 HIS A C 1
ATOM 2641 O O . HIS A 1 441 ? 164.815 176.247 151.608 1.00 107.63 420 HIS A O 1
ATOM 2648 N N . CYS A 1 442 ? 165.252 175.101 149.712 1.00 103.70 421 CYS A N 1
ATOM 2649 C CA . CYS A 1 442 ? 166.076 176.151 149.119 1.00 105.84 421 CYS A CA 1
ATOM 2650 C C . CYS A 1 442 ? 165.294 177.436 148.859 1.00 107.52 421 CYS A C 1
ATOM 2651 O O . CYS A 1 442 ? 165.886 178.522 148.872 1.00 108.23 421 CYS A O 1
ATOM 2654 N N . CYS A 1 443 ? 163.980 177.343 148.655 1.00 111.61 422 CYS A N 1
ATOM 2655 C CA . CYS A 1 443 ? 163.145 178.516 148.445 1.00 110.14 422 CYS A CA 1
ATOM 2656 C C . CYS A 1 443 ? 162.471 179.022 149.715 1.00 111.39 422 CYS A C 1
ATOM 2657 O O . CYS A 1 443 ? 162.101 180.199 149.768 1.00 113.57 422 CYS A O 1
ATOM 2660 N N . LEU A 1 444 ? 162.295 178.173 150.730 1.00 103.17 423 LEU A N 1
ATOM 2661 C CA . LEU A 1 444 ? 161.551 178.582 151.920 1.00 102.14 423 LEU A CA 1
ATOM 2662 C C . LEU A 1 444 ? 162.379 179.425 152.881 1.00 101.13 423 LEU A C 1
ATOM 2663 O O . LEU A 1 444 ? 161.804 180.124 153.723 1.00 100.55 423 LEU A O 1
ATOM 2668 N N . ASN A 1 445 ? 163.708 179.360 152.795 1.00 95.36 424 ASN A N 1
ATOM 2669 C CA . ASN A 1 445 ? 164.546 180.158 153.692 1.00 93.62 424 ASN A CA 1
ATOM 2670 C C . ASN A 1 445 ? 164.445 181.674 153.488 1.00 95.33 424 ASN A C 1
ATOM 2671 O O . ASN A 1 445 ? 164.248 182.378 154.492 1.00 99.77 424 ASN A O 1
ATOM 2676 N N . PRO A 1 446 ? 164.554 182.255 152.278 1.00 97.84 425 PRO A N 1
ATOM 2677 C CA . PRO A 1 446 ? 164.367 183.714 152.198 1.00 98.03 425 PRO A CA 1
ATOM 2678 C C . PRO A 1 446 ? 162.912 184.147 152.209 1.00 99.93 425 PRO A C 1
ATOM 2679 O O . PRO A 1 446 ? 162.646 185.355 152.278 1.00 99.64 425 PRO A O 1
ATOM 2683 N N . VAL A 1 447 ? 161.968 183.207 152.129 1.00 101.19 426 VAL A N 1
ATOM 2684 C CA . VAL A 1 447 ? 160.563 183.531 152.345 1.00 100.61 426 VAL A CA 1
ATOM 2685 C C . VAL A 1 447 ? 160.325 183.896 153.807 1.00 102.59 426 VAL A C 1
ATOM 2686 O O . VAL A 1 447 ? 159.645 184.885 154.114 1.00 102.33 426 VAL A O 1
ATOM 2690 N N . LEU A 1 448 ? 160.914 183.126 154.729 1.00 94.64 427 LEU A N 1
ATOM 2691 C CA . LEU A 1 448 ? 160.739 183.379 156.156 1.00 89.98 427 LEU A CA 1
ATOM 2692 C C . LEU A 1 448 ? 161.428 184.663 156.600 1.00 89.51 427 LEU A C 1
ATOM 2693 O O . LEU A 1 448 ? 161.004 185.282 157.581 1.00 93.11 427 LEU A O 1
ATOM 2698 N N . TYR A 1 449 ? 162.483 185.080 155.902 1.00 89.32 428 TYR A N 1
ATOM 2699 C CA . TYR A 1 449 ? 163.124 186.350 156.213 1.00 92.93 428 TYR A CA 1
ATOM 2700 C C . TYR A 1 449 ? 162.340 187.545 155.690 1.00 93.99 428 TYR A C 1
ATOM 2701 O O . TYR A 1 449 ? 162.618 188.675 156.103 1.00 92.79 428 TYR A O 1
ATOM 2710 N N . ALA A 1 450 ? 161.383 187.329 154.789 1.00 99.50 429 ALA A N 1
ATOM 2711 C CA . ALA A 1 450 ? 160.591 188.416 154.234 1.00 100.97 429 ALA A CA 1
ATOM 2712 C C . ALA A 1 450 ? 159.245 188.596 154.920 1.00 100.14 429 ALA A C 1
ATOM 2713 O O . ALA A 1 450 ? 158.645 189.668 154.795 1.00 99.31 429 ALA A O 1
ATOM 2715 N N . PHE A 1 451 ? 158.756 187.582 155.633 1.00 95.92 430 PHE A N 1
ATOM 2716 C CA . PHE A 1 451 ? 157.473 187.668 156.325 1.00 96.29 430 PHE A CA 1
ATOM 2717 C C . PHE A 1 451 ? 157.643 188.064 157.788 1.00 96.67 430 PHE A C 1
ATOM 2718 O O . PHE A 1 451 ? 157.114 189.091 158.222 1.00 95.36 430 PHE A O 1
ATOM 2726 N N . ILE A 1 452 ? 158.383 187.266 158.558 1.00 90.71 431 ILE A N 1
ATOM 2727 C CA . ILE A 1 452 ? 158.614 187.529 159.973 1.00 89.75 431 ILE A CA 1
ATOM 2728 C C . ILE A 1 452 ? 160.022 188.023 160.247 1.00 88.38 431 ILE A C 1
ATOM 2729 O O . ILE A 1 452 ? 160.335 188.373 161.394 1.00 89.80 431 ILE A O 1
ATOM 2734 N N . GLY A 1 453 ? 160.876 188.081 159.231 1.00 95.89 432 GLY A N 1
ATOM 2735 C CA . GLY A 1 453 ? 162.253 188.507 159.375 1.00 96.56 432 GLY A CA 1
ATOM 2736 C C . GLY A 1 453 ? 162.427 190.011 159.389 1.00 99.32 432 GLY A C 1
ATOM 2737 O O . GLY A 1 453 ? 162.738 190.605 158.351 1.00 101.05 432 GLY A O 1
ATOM 2738 N N . GLN A 1 454 ? 162.185 190.628 160.554 1.00 104.96 433 GLN A N 1
ATOM 2739 C CA . GLN A 1 454 ? 162.137 192.085 160.679 1.00 104.35 433 GLN A CA 1
ATOM 2740 C C . GLN A 1 454 ? 163.458 192.758 160.313 1.00 104.85 433 GLN A C 1
ATOM 2741 O O . GLN A 1 454 ? 163.451 193.865 159.762 1.00 107.22 433 GLN A O 1
ATOM 2747 N N . LYS A 1 455 ? 164.594 192.117 160.603 1.00 101.26 434 LYS A N 1
ATOM 2748 C CA . LYS A 1 455 ? 165.878 192.705 160.230 1.00 101.15 434 LYS A CA 1
ATOM 2749 C C . LYS A 1 455 ? 166.099 192.661 158.723 1.00 102.50 434 LYS A C 1
ATOM 2750 O O . LYS A 1 455 ? 166.692 193.582 158.151 1.00 104.30 434 LYS A O 1
ATOM 2756 N N . PHE A 1 456 ? 165.642 191.597 158.062 1.00 111.00 435 PHE A N 1
ATOM 2757 C CA . PHE A 1 456 ? 165.816 191.506 156.617 1.00 111.09 435 PHE A CA 1
ATOM 2758 C C . PHE A 1 456 ? 164.822 192.382 155.866 1.00 111.18 435 PHE A C 1
ATOM 2759 O O . PHE A 1 456 ? 165.178 192.986 154.850 1.00 110.98 435 PHE A O 1
ATOM 2767 N N . ARG A 1 457 ? 163.576 192.452 156.346 1.00 116.19 436 ARG A N 1
ATOM 2768 C CA . ARG A 1 457 ? 162.517 193.127 155.599 1.00 116.48 436 ARG A CA 1
ATOM 2769 C C . ARG A 1 457 ? 162.722 194.638 155.569 1.00 115.77 436 ARG A C 1
ATOM 2770 O O . ARG A 1 457 ? 162.558 195.270 154.519 1.00 116.10 436 ARG A O 1
ATOM 2778 N N . ASN A 1 458 ? 163.092 195.231 156.707 1.00 119.76 437 ASN A N 1
ATOM 2779 C CA . ASN A 1 458 ? 163.339 196.668 156.745 1.00 121.90 437 ASN A CA 1
ATOM 2780 C C . ASN A 1 458 ? 164.601 197.047 155.981 1.00 122.48 437 ASN A C 1
ATOM 2781 O O . ASN A 1 458 ? 164.649 198.116 155.363 1.00 124.15 437 ASN A O 1
ATOM 2786 N N . TYR A 1 459 ? 165.623 196.191 156.005 1.00 124.42 438 TYR A N 1
ATOM 2787 C CA . TYR A 1 459 ? 166.878 196.515 155.333 1.00 125.59 438 TYR A CA 1
ATOM 2788 C C . TYR A 1 459 ? 166.784 196.327 153.824 1.00 124.68 438 TYR A C 1
ATOM 2789 O O . TYR A 1 459 ? 167.430 197.066 153.072 1.00 124.09 438 TYR A O 1
ATOM 2798 N N . PHE A 1 460 ? 165.999 195.347 153.365 1.00 125.47 439 PHE A N 1
ATOM 2799 C CA . PHE A 1 460 ? 165.817 195.143 151.931 1.00 125.39 439 PHE A CA 1
ATOM 2800 C C . PHE A 1 460 ? 164.964 196.248 151.318 1.00 125.87 439 PHE A C 1
ATOM 2801 O O . PHE A 1 460 ? 165.135 196.582 150.140 1.00 125.94 439 PHE A O 1
ATOM 2809 N N . LEU A 1 461 ? 164.055 196.834 152.103 1.00 130.35 440 LEU A N 1
ATOM 2810 C CA . LEU A 1 461 ? 163.272 197.965 151.616 1.00 130.42 440 LEU A CA 1
ATOM 2811 C C . LEU A 1 461 ? 164.135 199.208 151.432 1.00 130.72 440 LEU A C 1
ATOM 2812 O O . LEU A 1 461 ? 163.838 200.042 150.570 1.00 130.78 440 LEU A O 1
ATOM 2817 N N . LYS A 1 462 ? 165.203 199.346 152.223 1.00 133.54 441 LYS A N 1
ATOM 2818 C CA . LYS A 1 462 ? 166.139 200.446 152.017 1.00 133.63 441 LYS A CA 1
ATOM 2819 C C . LYS A 1 462 ? 166.996 200.229 150.776 1.00 133.91 441 LYS A C 1
ATOM 2820 O O . LYS A 1 462 ? 167.496 201.197 150.192 1.00 133.20 441 LYS A O 1
ATOM 2826 N N . ILE A 1 463 ? 167.189 198.970 150.373 1.00 134.26 442 ILE A N 1
ATOM 2827 C CA . ILE A 1 463 ? 167.923 198.672 149.147 1.00 134.46 442 ILE A CA 1
ATOM 2828 C C . ILE A 1 463 ? 167.120 199.113 147.927 1.00 134.50 442 ILE A C 1
ATOM 2829 O O . ILE A 1 463 ? 167.669 199.692 146.979 1.00 133.70 442 ILE A O 1
ATOM 2834 N N . LEU A 1 464 ? 165.801 198.884 147.951 1.00 133.65 443 LEU A N 1
ATOM 2835 C CA . LEU A 1 464 ? 164.936 199.298 146.849 1.00 132.86 443 LEU A CA 1
ATOM 2836 C C . LEU A 1 464 ? 164.838 200.816 146.737 1.00 133.54 443 LEU A C 1
ATOM 2837 O O . LEU A 1 464 ? 164.686 201.343 145.629 1.00 131.92 443 LEU A O 1
ATOM 2842 N N . LYS A 1 465 ? 164.911 201.531 147.864 1.00 138.37 444 LYS A N 1
ATOM 2843 C CA . LYS A 1 465 ? 164.944 202.989 147.809 1.00 138.38 444 LYS A CA 1
ATOM 2844 C C . LYS A 1 465 ? 166.273 203.491 147.255 1.00 139.27 444 LYS A C 1
ATOM 2845 O O . LYS A 1 465 ? 166.306 204.464 146.494 1.00 138.66 444 LYS A O 1
ATOM 2851 N N . ASP A 1 466 ? 167.373 202.841 147.622 1.00 142.68 445 ASP A N 1
ATOM 2852 C CA . ASP A 1 466 ? 168.691 203.235 147.140 1.00 142.27 445 ASP A CA 1
ATOM 2853 C C . ASP A 1 466 ? 168.953 202.673 145.747 1.00 141.27 445 ASP A C 1
ATOM 2854 O O . ASP A 1 466 ? 168.856 203.388 144.750 1.00 140.66 445 ASP A O 1
ATOM 2859 N N . GLU B 2 23 ? 188.357 196.329 215.582 1.00 63.51 4 GLU H N 1
ATOM 2860 C CA . GLU B 2 23 ? 187.105 195.596 215.448 1.00 63.42 4 GLU H CA 1
ATOM 2861 C C . GLU B 2 23 ? 185.969 196.339 216.138 1.00 62.18 4 GLU H C 1
ATOM 2862 O O . GLU B 2 23 ? 186.202 197.180 217.006 1.00 61.28 4 GLU H O 1
ATOM 2868 N N . VAL B 2 24 ? 184.737 196.040 215.732 1.00 56.26 5 VAL H N 1
ATOM 2869 C CA . VAL B 2 24 ? 183.545 196.607 216.348 1.00 54.46 5 VAL H CA 1
ATOM 2870 C C . VAL B 2 24 ? 182.753 195.456 216.956 1.00 52.29 5 VAL H C 1
ATOM 2871 O O . VAL B 2 24 ? 182.847 194.313 216.491 1.00 53.33 5 VAL H O 1
ATOM 2875 N N . GLN B 2 25 ? 182.020 195.739 218.031 1.00 47.72 6 GLN H N 1
ATOM 2876 C CA . GLN B 2 25 ? 181.405 194.670 218.804 1.00 43.92 6 GLN H CA 1
ATOM 2877 C C . GLN B 2 25 ? 180.242 195.206 219.625 1.00 43.57 6 GLN H C 1
ATOM 2878 O O . GLN B 2 25 ? 180.068 196.415 219.795 1.00 48.49 6 GLN H O 1
ATOM 2884 N N . LEU B 2 26 ? 179.436 194.271 220.123 1.00 40.03 7 LEU H N 1
ATOM 2885 C CA . LEU B 2 26 ? 178.347 194.548 221.048 1.00 40.59 7 LEU H CA 1
ATOM 2886 C C . LEU B 2 26 ? 178.485 193.614 222.239 1.00 39.56 7 LEU H C 1
ATOM 2887 O O . LEU B 2 26 ? 178.634 192.402 222.061 1.00 46.15 7 LEU H O 1
ATOM 2892 N N . VAL B 2 27 ? 178.443 194.171 223.448 1.00 44.79 8 VAL H N 1
ATOM 2893 C CA . VAL B 2 27 ? 178.449 193.366 224.661 1.00 48.96 8 VAL H CA 1
ATOM 2894 C C . VAL B 2 27 ? 177.110 193.553 225.364 1.00 48.93 8 VAL H C 1
ATOM 2895 O O . VAL B 2 27 ? 176.362 194.496 225.095 1.00 55.55 8 VAL H O 1
ATOM 2899 N N . GLU B 2 28 ? 176.802 192.622 226.261 1.00 45.91 9 GLU H N 1
ATOM 2900 C CA . GLU B 2 28 ? 175.535 192.619 226.974 1.00 47.48 9 GLU H CA 1
ATOM 2901 C C . GLU B 2 28 ? 175.777 192.563 228.475 1.00 50.94 9 GLU H C 1
ATOM 2902 O O . GLU B 2 28 ? 176.801 192.054 228.939 1.00 55.61 9 GLU H O 1
ATOM 2908 N N . SER B 2 29 ? 174.819 193.095 229.229 1.00 45.39 10 SER H N 1
ATOM 2909 C CA . SER B 2 29 ? 174.899 193.129 230.681 1.00 43.81 10 SER H CA 1
ATOM 2910 C C . SER B 2 29 ? 173.487 193.200 231.239 1.00 41.63 10 SER H C 1
ATOM 2911 O O . SER B 2 29 ? 172.523 193.452 230.515 1.00 47.32 10 SER H O 1
ATOM 2914 N N . GLY B 2 30 ? 173.374 192.974 232.546 1.00 30.00 11 GLY H N 1
ATOM 2915 C CA . GLY B 2 30 ? 172.106 193.059 233.231 1.00 30.00 11 GLY H CA 1
ATOM 2916 C C . GLY B 2 30 ? 171.329 191.765 233.326 1.00 38.72 11 GLY H C 1
ATOM 2917 O O . GLY B 2 30 ? 170.279 191.741 233.981 1.00 41.11 11 GLY H O 1
ATOM 2918 N N . GLY B 2 31 ? 171.797 190.694 232.692 1.00 33.34 12 GLY H N 1
ATOM 2919 C CA . GLY B 2 31 ? 171.136 189.413 232.835 1.00 28.53 12 GLY H CA 1
ATOM 2920 C C . GLY B 2 31 ? 171.397 188.795 234.195 1.00 39.89 12 GLY H C 1
ATOM 2921 O O . GLY B 2 31 ? 172.439 189.007 234.815 1.00 45.63 12 GLY H O 1
ATOM 2922 N N . GLY B 2 32 ? 170.432 188.011 234.663 1.00 49.30 13 GLY H N 1
ATOM 2923 C CA . GLY B 2 32 ? 170.543 187.430 235.987 1.00 50.08 13 GLY H CA 1
ATOM 2924 C C . GLY B 2 32 ? 169.262 186.726 236.382 1.00 50.64 13 GLY H C 1
ATOM 2925 O O . GLY B 2 32 ? 168.489 186.287 235.529 1.00 51.81 13 GLY H O 1
ATOM 2926 N N . LEU B 2 33 ? 169.054 186.631 237.691 1.00 59.66 14 LEU H N 1
ATOM 2927 C CA . LEU B 2 33 ? 167.946 185.883 238.267 1.00 61.76 14 LEU H CA 1
ATOM 2928 C C . LEU B 2 33 ? 166.963 186.835 238.928 1.00 60.64 14 LEU H C 1
ATOM 2929 O O . LEU B 2 33 ? 167.350 187.632 239.789 1.00 63.80 14 LEU H O 1
ATOM 2934 N N . VAL B 2 34 ? 165.695 186.767 238.515 1.00 58.60 15 VAL H N 1
ATOM 2935 C CA . VAL B 2 34 ? 164.630 187.526 239.163 1.00 61.12 15 VAL H CA 1
ATOM 2936 C C . VAL B 2 34 ? 163.448 186.604 239.435 1.00 63.31 15 VAL H C 1
ATOM 2937 O O . VAL B 2 34 ? 163.340 185.510 238.886 1.00 61.46 15 VAL H O 1
ATOM 2941 N N . GLN B 2 35 ? 162.568 187.063 240.318 1.00 75.38 16 GLN H N 1
ATOM 2942 C CA . GLN B 2 35 ? 161.306 186.399 240.591 1.00 72.94 16 GLN H CA 1
ATOM 2943 C C . GLN B 2 35 ? 160.343 186.613 239.427 1.00 72.39 16 GLN H C 1
ATOM 2944 O O . GLN B 2 35 ? 160.516 187.545 238.639 1.00 75.06 16 GLN H O 1
ATOM 2950 N N . PRO B 2 36 ? 159.345 185.738 239.265 1.00 73.14 17 PRO H N 1
ATOM 2951 C CA . PRO B 2 36 ? 158.293 186.009 238.276 1.00 73.86 17 PRO H CA 1
ATOM 2952 C C . PRO B 2 36 ? 157.485 187.243 238.649 1.00 76.54 17 PRO H C 1
ATOM 2953 O O . PRO B 2 36 ? 157.231 187.512 239.825 1.00 79.55 17 PRO H O 1
ATOM 2957 N N . GLY B 2 37 ? 157.085 187.997 237.629 1.00 67.68 18 GLY H N 1
ATOM 2958 C CA . GLY B 2 37 ? 156.441 189.274 237.835 1.00 65.45 18 GLY H CA 1
ATOM 2959 C C . GLY B 2 37 ? 157.382 190.425 238.113 1.00 66.39 18 GLY H C 1
ATOM 2960 O O . GLY B 2 37 ? 156.909 191.545 238.345 1.00 70.75 18 GLY H O 1
ATOM 2961 N N . GLY B 2 38 ? 158.690 190.195 238.088 1.00 58.11 19 GLY H N 1
ATOM 2962 C CA . GLY B 2 38 ? 159.670 191.215 238.396 1.00 60.17 19 GLY H CA 1
ATOM 2963 C C . GLY B 2 38 ? 160.001 192.091 237.206 1.00 60.50 19 GLY H C 1
ATOM 2964 O O . GLY B 2 38 ? 159.238 192.200 236.244 1.00 61.05 19 GLY H O 1
ATOM 2965 N N . SER B 2 39 ? 161.165 192.732 237.283 1.00 56.05 20 SER H N 1
ATOM 2966 C CA . SER B 2 39 ? 161.612 193.628 236.230 1.00 59.42 20 SER H CA 1
ATOM 2967 C C . SER B 2 39 ? 163.125 193.537 236.100 1.00 59.79 20 SER H C 1
ATOM 2968 O O . SER B 2 39 ? 163.836 193.327 237.085 1.00 58.76 20 SER H O 1
ATOM 2971 N N . LEU B 2 40 ? 163.605 193.701 234.870 1.00 49.75 21 LEU H N 1
ATOM 2972 C CA . LEU B 2 40 ? 165.035 193.628 234.592 1.00 51.86 21 LEU H CA 1
ATOM 2973 C C . LEU B 2 40 ? 165.358 194.438 233.347 1.00 51.57 21 LEU H C 1
ATOM 2974 O O . LEU B 2 40 ? 164.693 194.287 232.321 1.00 49.75 21 LEU H O 1
ATOM 2979 N N . ARG B 2 41 ? 166.377 195.286 233.438 1.00 55.02 22 ARG H N 1
ATOM 2980 C CA . ARG B 2 41 ? 166.808 196.123 232.324 1.00 49.92 22 ARG H CA 1
ATOM 2981 C C . ARG B 2 41 ? 168.147 195.606 231.817 1.00 51.22 22 ARG H C 1
ATOM 2982 O O . ARG B 2 41 ? 169.172 195.758 232.490 1.00 55.65 22 ARG H O 1
ATOM 2990 N N . LEU B 2 42 ? 168.138 194.999 230.635 1.00 37.50 23 LEU H N 1
ATOM 2991 C CA . LEU B 2 42 ? 169.373 194.544 230.023 1.00 37.64 23 LEU H CA 1
ATOM 2992 C C . LEU B 2 42 ? 170.077 195.705 229.330 1.00 40.43 23 LEU H C 1
ATOM 2993 O O . LEU B 2 42 ? 169.480 196.742 229.036 1.00 40.96 23 LEU H O 1
ATOM 2998 N N . SER B 2 43 ? 171.367 195.521 229.076 1.00 45.94 24 SER H N 1
ATOM 2999 C CA . SER B 2 43 ? 172.176 196.506 228.380 1.00 41.79 24 SER H CA 1
ATOM 3000 C C . SER B 2 43 ? 172.791 195.874 227.142 1.00 44.42 24 SER H C 1
ATOM 3001 O O . SER B 2 43 ? 172.888 194.650 227.027 1.00 49.24 24 SER H O 1
ATOM 3004 N N . CYS B 2 44 ? 173.189 196.725 226.199 1.00 32.31 25 CYS H N 1
ATOM 3005 C CA . CYS B 2 44 ? 173.942 196.273 225.029 1.00 33.10 25 CYS H CA 1
ATOM 3006 C C . CYS B 2 44 ? 174.877 197.417 224.636 1.00 42.69 25 CYS H C 1
ATOM 3007 O O . CYS B 2 44 ? 174.505 198.299 223.860 1.00 42.07 25 CYS H O 1
ATOM 3010 N N . ALA B 2 45 ? 176.093 197.381 225.169 1.00 41.03 26 ALA H N 1
ATOM 3011 C CA . ALA B 2 45 ? 177.078 198.409 224.869 1.00 40.51 26 ALA H CA 1
ATOM 3012 C C . ALA B 2 45 ? 177.715 198.112 223.519 1.00 41.47 26 ALA H C 1
ATOM 3013 O O . ALA B 2 45 ? 178.356 197.071 223.346 1.00 44.75 26 ALA H O 1
ATOM 3015 N N . ALA B 2 46 ? 177.523 199.013 222.564 1.00 41.11 27 ALA H N 1
ATOM 3016 C CA . ALA B 2 46 ? 178.095 198.883 221.233 1.00 39.45 27 ALA H CA 1
ATOM 3017 C C . ALA B 2 46 ? 179.339 199.752 221.141 1.00 43.99 27 ALA H C 1
ATOM 3018 O O . ALA B 2 46 ? 179.288 200.949 221.439 1.00 50.38 27 ALA H O 1
ATOM 3020 N N . SER B 2 47 ? 180.454 199.152 220.737 1.00 43.53 28 SER H N 1
ATOM 3021 C CA . SER B 2 47 ? 181.711 199.873 220.621 1.00 43.88 28 SER H CA 1
ATOM 3022 C C . SER B 2 47 ? 182.295 199.669 219.233 1.00 43.21 28 SER H C 1
ATOM 3023 O O . SER B 2 47 ? 182.231 198.569 218.676 1.00 44.19 28 SER H O 1
ATOM 3026 N N . GLY B 2 48 ? 182.863 200.736 218.682 1.00 42.26 29 GLY H N 1
ATOM 3027 C CA . GLY B 2 48 ? 183.453 200.722 217.368 1.00 39.80 29 GLY H CA 1
ATOM 3028 C C . GLY B 2 48 ? 182.545 201.224 216.265 1.00 46.15 29 GLY H C 1
ATOM 3029 O O . GLY B 2 48 ? 183.040 201.586 215.192 1.00 47.86 29 GLY H O 1
ATOM 3030 N N . PHE B 2 49 ? 181.236 201.249 216.497 1.00 50.43 30 PHE H N 1
ATOM 3031 C CA . PHE B 2 49 ? 180.290 201.808 215.545 1.00 48.56 30 PHE H CA 1
ATOM 3032 C C . PHE B 2 49 ? 179.236 202.591 216.312 1.00 47.23 30 PHE H C 1
ATOM 3033 O O . PHE B 2 49 ? 179.079 202.436 217.526 1.00 53.18 30 PHE H O 1
ATOM 3041 N N . ASN B 2 50 ? 178.519 203.445 215.593 1.00 44.88 31 ASN H N 1
ATOM 3042 C CA . ASN B 2 50 ? 177.499 204.282 216.200 1.00 49.70 31 ASN H CA 1
ATOM 3043 C C . ASN B 2 50 ? 176.120 203.663 216.018 1.00 52.13 31 ASN H C 1
ATOM 3044 O O . ASN B 2 50 ? 175.850 202.975 215.032 1.00 55.96 31 ASN H O 1
ATOM 3049 N N . VAL B 2 51 ? 175.242 203.919 216.990 1.00 50.99 32 VAL H N 1
ATOM 3050 C CA . VAL B 2 51 ? 173.883 203.391 216.936 1.00 46.42 32 VAL H CA 1
ATOM 3051 C C . VAL B 2 51 ? 173.017 204.169 215.948 1.00 49.46 32 VAL H C 1
ATOM 3052 O O . VAL B 2 51 ? 171.969 203.674 215.519 1.00 51.78 32 VAL H O 1
ATOM 3056 N N . VAL B 2 52 ? 173.440 205.367 215.535 1.00 41.79 33 VAL H N 1
ATOM 3057 C CA . VAL B 2 52 ? 172.673 206.119 214.542 1.00 43.32 33 VAL H CA 1
ATOM 3058 C C . VAL B 2 52 ? 172.882 205.617 213.122 1.00 43.33 33 VAL H C 1
ATOM 3059 O O . VAL B 2 52 ? 172.243 206.134 212.196 1.00 53.56 33 VAL H O 1
ATOM 3063 N N . ASP B 2 53 ? 173.746 204.620 212.915 1.00 36.19 34 ASP H N 1
ATOM 3064 C CA . ASP B 2 53 ? 173.898 203.971 211.620 1.00 37.10 34 ASP H CA 1
ATOM 3065 C C . ASP B 2 53 ? 173.238 202.601 211.545 1.00 37.19 34 ASP H C 1
ATOM 3066 O O . ASP B 2 53 ? 173.072 202.076 210.440 1.00 45.37 34 ASP H O 1
ATOM 3071 N N . PHE B 2 54 ? 172.873 202.002 212.677 1.00 29.01 35 PHE H N 1
ATOM 3072 C CA . PHE B 2 54 ? 172.397 200.627 212.697 1.00 25.39 35 PHE H CA 1
ATOM 3073 C C . PHE B 2 54 ? 171.208 200.491 213.637 1.00 30.81 35 PHE H C 1
ATOM 3074 O O . PHE B 2 54 ? 171.207 201.034 214.742 1.00 41.57 35 PHE H O 1
ATOM 3082 N N . SER B 2 55 ? 170.204 199.739 213.196 1.00 16.36 36 SER H N 1
ATOM 3083 C CA . SER B 2 55 ? 169.092 199.358 214.052 1.00 20.67 36 SER H CA 1
ATOM 3084 C C . SER B 2 55 ? 169.528 198.193 214.929 1.00 30.93 36 SER H C 1
ATOM 3085 O O . SER B 2 55 ? 170.181 197.261 214.449 1.00 38.69 36 SER H O 1
ATOM 3088 N N . LEU B 2 56 ? 169.168 198.247 216.208 1.00 20.32 37 LEU H N 1
ATOM 3089 C CA . LEU B 2 56 ? 169.599 197.252 217.181 1.00 11.58 37 LEU H CA 1
ATOM 3090 C C . LEU B 2 56 ? 168.430 196.356 217.557 1.00 17.72 37 LEU H C 1
ATOM 3091 O O . LEU B 2 56 ? 167.374 196.845 217.963 1.00 22.64 37 LEU H O 1
ATOM 3096 N N . HIS B 2 57 ? 168.634 195.048 217.446 1.00 13.26 38 HIS H N 1
ATOM 3097 C CA . HIS B 2 57 ? 167.596 194.057 217.668 1.00 1.66 38 HIS H CA 1
ATOM 3098 C C . HIS B 2 57 ? 167.961 193.184 218.858 1.00 17.61 38 HIS H C 1
ATOM 3099 O O . HIS B 2 57 ? 169.137 192.929 219.123 1.00 30.82 38 HIS H O 1
ATOM 3106 N N . TRP B 2 58 ? 166.938 192.734 219.578 1.00 16.99 39 TRP H N 1
ATOM 3107 C CA . TRP B 2 58 ? 167.076 191.784 220.672 1.00 11.07 39 TRP H CA 1
ATOM 3108 C C . TRP B 2 58 ? 166.379 190.492 220.272 1.00 17.16 39 TRP H C 1
ATOM 3109 O O . TRP B 2 58 ? 165.178 190.503 219.965 1.00 36.64 39 TRP H O 1
ATOM 3120 N N . VAL B 2 59 ? 167.141 189.395 220.287 1.00 8.87 40 VAL H N 1
ATOM 3121 C CA . VAL B 2 59 ? 166.729 188.062 219.865 1.00 16.19 40 VAL H CA 1
ATOM 3122 C C . VAL B 2 59 ? 166.871 187.145 221.077 1.00 12.57 40 VAL H C 1
ATOM 3123 O O . VAL B 2 59 ? 167.741 187.351 221.927 1.00 20.14 40 VAL H O 1
ATOM 3127 N N . ARG B 2 60 ? 165.992 186.154 221.182 1.00 28.46 41 ARG H N 1
ATOM 3128 C CA . ARG B 2 60 ? 165.859 185.338 222.380 1.00 18.54 41 ARG H CA 1
ATOM 3129 C C . ARG B 2 60 ? 166.008 183.863 222.038 1.00 28.83 41 ARG H C 1
ATOM 3130 O O . ARG B 2 60 ? 165.443 183.391 221.048 1.00 33.58 41 ARG H O 1
ATOM 3138 N N . GLN B 2 61 ? 166.766 183.132 222.856 1.00 20.88 42 GLN H N 1
ATOM 3139 C CA . GLN B 2 61 ? 166.919 181.688 222.692 1.00 21.99 42 GLN H CA 1
ATOM 3140 C C . GLN B 2 61 ? 166.653 181.006 224.027 1.00 35.52 42 GLN H C 1
ATOM 3141 O O . GLN B 2 61 ? 167.444 181.144 224.964 1.00 32.93 42 GLN H O 1
ATOM 3147 N N . ALA B 2 62 ? 165.546 180.275 224.107 1.00 33.09 43 ALA H N 1
ATOM 3148 C CA . ALA B 2 62 ? 165.225 179.511 225.300 1.00 23.33 43 ALA H CA 1
ATOM 3149 C C . ALA B 2 62 ? 166.201 178.342 225.446 1.00 31.82 43 ALA H C 1
ATOM 3150 O O . ALA B 2 62 ? 166.782 177.892 224.456 1.00 44.26 43 ALA H O 1
ATOM 3152 N N . PRO B 2 63 ? 166.430 177.858 226.672 1.00 29.85 44 PRO H N 1
ATOM 3153 C CA . PRO B 2 63 ? 167.341 176.713 226.857 1.00 31.64 44 PRO H CA 1
ATOM 3154 C C . PRO B 2 63 ? 166.771 175.441 226.246 1.00 30.14 44 PRO H C 1
ATOM 3155 O O . PRO B 2 63 ? 165.725 174.944 226.669 1.00 24.15 44 PRO H O 1
ATOM 3159 N N . GLY B 2 64 ? 167.473 174.917 225.244 1.00 27.02 45 GLY H N 1
ATOM 3160 C CA . GLY B 2 64 ? 167.027 173.758 224.507 1.00 25.18 45 GLY H CA 1
ATOM 3161 C C . GLY B 2 64 ? 166.148 174.054 223.313 1.00 29.84 45 GLY H C 1
ATOM 3162 O O . GLY B 2 64 ? 165.740 173.114 222.619 1.00 34.67 45 GLY H O 1
ATOM 3163 N N . LYS B 2 65 ? 165.846 175.319 223.045 1.00 29.98 46 LYS H N 1
ATOM 3164 C CA . LYS B 2 65 ? 164.956 175.710 221.961 1.00 34.63 46 LYS H CA 1
ATOM 3165 C C . LYS B 2 65 ? 165.693 176.623 220.985 1.00 35.45 46 LYS H C 1
ATOM 3166 O O . LYS B 2 65 ? 166.865 176.956 221.170 1.00 30.26 46 LYS H O 1
ATOM 3172 N N . GLY B 2 66 ? 164.982 177.025 219.929 1.00 38.15 47 GLY H N 1
ATOM 3173 C CA . GLY B 2 66 ? 165.566 177.820 218.870 1.00 37.51 47 GLY H CA 1
ATOM 3174 C C . GLY B 2 66 ? 165.488 179.313 219.133 1.00 42.62 47 GLY H C 1
ATOM 3175 O O . GLY B 2 66 ? 165.020 179.775 220.172 1.00 46.82 47 GLY H O 1
ATOM 3176 N N . LEU B 2 67 ? 165.965 180.075 218.154 1.00 33.77 48 LEU H N 1
ATOM 3177 C CA . LEU B 2 67 ? 166.001 181.525 218.262 1.00 30.70 48 LEU H CA 1
ATOM 3178 C C . LEU B 2 67 ? 164.619 182.118 218.022 1.00 30.52 48 LEU H C 1
ATOM 3179 O O . LEU B 2 67 ? 163.823 181.599 217.235 1.00 28.53 48 LEU H O 1
ATOM 3184 N N . GLU B 2 68 ? 164.338 183.219 218.716 1.00 11.48 49 GLU H N 1
ATOM 3185 C CA . GLU B 2 68 ? 163.069 183.918 218.571 1.00 13.56 49 GLU H CA 1
ATOM 3186 C C . GLU B 2 68 ? 163.312 185.411 218.700 1.00 21.67 49 GLU H C 1
ATOM 3187 O O . GLU B 2 68 ? 163.910 185.858 219.681 1.00 37.23 49 GLU H O 1
ATOM 3193 N N . TRP B 2 69 ? 162.846 186.172 217.716 1.00 19.90 50 TRP H N 1
ATOM 3194 C CA . TRP B 2 69 ? 162.990 187.619 217.739 1.00 11.25 50 TRP H CA 1
ATOM 3195 C C . TRP B 2 69 ? 162.083 188.237 218.796 1.00 20.67 50 TRP H C 1
ATOM 3196 O O . TRP B 2 69 ? 160.960 187.784 219.023 1.00 38.27 50 TRP H O 1
ATOM 3207 N N . VAL B 2 70 ? 162.582 189.271 219.462 1.00 12.10 51 VAL H N 1
ATOM 3208 C CA . VAL B 2 70 ? 161.800 189.921 220.506 1.00 11.18 51 VAL H CA 1
ATOM 3209 C C . VAL B 2 70 ? 161.410 191.325 220.085 1.00 16.61 51 VAL H C 1
ATOM 3210 O O . VAL B 2 70 ? 160.228 191.620 219.913 1.00 37.23 51 VAL H O 1
ATOM 3214 N N . ALA B 2 71 ? 162.401 192.193 219.916 1.00 12.81 52 ALA H N 1
ATOM 3215 C CA . ALA B 2 71 ? 162.117 193.576 219.554 1.00 7.29 52 ALA H CA 1
ATOM 3216 C C . ALA B 2 71 ? 163.299 194.235 218.864 1.00 13.31 52 ALA H C 1
ATOM 3217 O O . ALA B 2 71 ? 164.416 193.720 218.909 1.00 25.82 52 ALA H O 1
ATOM 3219 N N . TYR B 2 72 ? 163.056 195.373 218.225 1.00 15.36 53 TYR H N 1
ATOM 3220 C CA . TYR B 2 72 ? 164.131 196.101 217.565 1.00 16.20 53 TYR H CA 1
ATOM 3221 C C . TYR B 2 72 ? 163.953 197.587 217.820 1.00 19.27 53 TYR H C 1
ATOM 3222 O O . TYR B 2 72 ? 162.872 198.026 218.214 1.00 39.23 53 TYR H O 1
ATOM 3231 N N . ILE B 2 73 ? 165.004 198.366 217.596 1.00 20.65 54 ILE H N 1
ATOM 3232 C CA . ILE B 2 73 ? 164.907 199.809 217.787 1.00 19.82 54 ILE H CA 1
ATOM 3233 C C . ILE B 2 73 ? 165.645 200.589 216.707 1.00 33.21 54 ILE H C 1
ATOM 3234 O O . ILE B 2 73 ? 166.771 200.245 216.346 1.00 50.94 54 ILE H O 1
ATOM 3239 N N . SER B 2 74 ? 165.012 201.633 216.180 1.00 26.09 55 SER H N 1
ATOM 3240 C CA . SER B 2 74 ? 165.675 202.478 215.194 1.00 30.84 55 SER H CA 1
ATOM 3241 C C . SER B 2 74 ? 166.022 203.799 215.851 1.00 31.78 55 SER H C 1
ATOM 3242 O O . SER B 2 74 ? 165.176 204.685 215.948 1.00 35.31 55 SER H O 1
ATOM 3245 N N . SER B 2 75 ? 167.262 203.940 216.303 1.00 34.35 56 SER H N 1
ATOM 3246 C CA . SER B 2 75 ? 167.662 205.152 217.016 1.00 37.00 56 SER H CA 1
ATOM 3247 C C . SER B 2 75 ? 167.482 206.425 216.199 1.00 42.48 56 SER H C 1
ATOM 3248 O O . SER B 2 75 ? 167.180 207.480 216.756 1.00 44.22 56 SER H O 1
ATOM 3251 N N . SER B 2 76 ? 167.663 206.340 214.887 1.00 41.29 57 SER H N 1
ATOM 3252 C CA . SER B 2 76 ? 167.584 207.533 214.052 1.00 37.05 57 SER H CA 1
ATOM 3253 C C . SER B 2 76 ? 166.140 208.003 213.910 1.00 31.84 57 SER H C 1
ATOM 3254 O O . SER B 2 76 ? 165.812 209.144 214.249 1.00 35.46 57 SER H O 1
ATOM 3257 N N . SER B 2 77 ? 165.263 207.131 213.416 1.00 30.38 58 SER H N 1
ATOM 3258 C CA . SER B 2 77 ? 163.865 207.478 213.196 1.00 33.61 58 SER H CA 1
ATOM 3259 C C . SER B 2 77 ? 162.994 207.306 214.434 1.00 33.96 58 SER H C 1
ATOM 3260 O O . SER B 2 77 ? 161.854 207.780 214.437 1.00 38.01 58 SER H O 1
ATOM 3263 N N . GLY B 2 78 ? 163.492 206.645 215.477 1.00 36.53 59 GLY H N 1
ATOM 3264 C CA . GLY B 2 78 ? 162.706 206.453 216.679 1.00 36.08 59 GLY H CA 1
ATOM 3265 C C . GLY B 2 78 ? 161.622 205.405 216.576 1.00 41.38 59 GLY H C 1
ATOM 3266 O O . GLY B 2 78 ? 160.762 205.332 217.456 1.00 47.59 59 GLY H O 1
ATOM 3267 N N . SER B 2 79 ? 161.640 204.583 215.532 1.00 37.54 60 SER H N 1
ATOM 3268 C CA . SER B 2 79 ? 160.609 203.580 215.304 1.00 34.94 60 SER H CA 1
ATOM 3269 C C . SER B 2 79 ? 161.016 202.274 215.966 1.00 31.52 60 SER H C 1
ATOM 3270 O O . SER B 2 79 ? 162.168 201.848 215.850 1.00 38.03 60 SER H O 1
ATOM 3273 N N . THR B 2 80 ? 160.071 201.640 216.654 1.00 37.16 61 THR H N 1
ATOM 3274 C CA . THR B 2 80 ? 160.351 200.417 217.387 1.00 29.30 61 THR H CA 1
ATOM 3275 C C . THR B 2 80 ? 159.177 199.458 217.259 1.00 33.37 61 THR H C 1
ATOM 3276 O O . THR B 2 80 ? 158.054 199.852 216.935 1.00 50.76 61 THR H O 1
ATOM 3280 N N . SER B 2 81 ? 159.457 198.180 217.502 1.00 15.65 62 SER H N 1
ATOM 3281 C CA . SER B 2 81 ? 158.443 197.144 217.391 1.00 26.93 62 SER H CA 1
ATOM 3282 C C . SER B 2 81 ? 158.822 195.974 218.283 1.00 35.06 62 SER H C 1
ATOM 3283 O O . SER B 2 81 ? 159.983 195.808 218.662 1.00 41.96 62 SER H O 1
ATOM 3286 N N . TYR B 2 82 ? 157.820 195.161 218.614 1.00 34.33 63 TYR H N 1
ATOM 3287 C CA . TYR B 2 82 ? 157.989 194.028 219.510 1.00 28.70 63 TYR H CA 1
ATOM 3288 C C . TYR B 2 82 ? 157.280 192.816 218.929 1.00 28.67 63 TYR H C 1
ATOM 3289 O O . TYR B 2 82 ? 156.438 192.930 218.037 1.00 40.17 63 TYR H O 1
ATOM 3298 N N . ALA B 2 83 ? 157.633 191.647 219.450 1.00 26.04 64 ALA H N 1
ATOM 3299 C CA . ALA B 2 83 ? 156.920 190.430 219.111 1.00 26.28 64 ALA H CA 1
ATOM 3300 C C . ALA B 2 83 ? 155.577 190.397 219.833 1.00 42.17 64 ALA H C 1
ATOM 3301 O O . ALA B 2 83 ? 155.295 191.213 220.715 1.00 43.34 64 ALA H O 1
ATOM 3303 N N . ASP B 2 84 ? 154.731 189.442 219.440 1.00 51.20 65 ASP H N 1
ATOM 3304 C CA . ASP B 2 84 ? 153.413 189.323 220.056 1.00 46.06 65 ASP H CA 1
ATOM 3305 C C . ASP B 2 84 ? 153.501 188.854 221.502 1.00 47.79 65 ASP H C 1
ATOM 3306 O O . ASP B 2 84 ? 152.699 189.281 222.339 1.00 52.34 65 ASP H O 1
ATOM 3311 N N . SER B 2 85 ? 154.466 187.990 221.816 1.00 42.61 66 SER H N 1
ATOM 3312 C CA . SER B 2 85 ? 154.583 187.443 223.160 1.00 43.92 66 SER H CA 1
ATOM 3313 C C . SER B 2 85 ? 155.202 188.419 224.151 1.00 43.99 66 SER H C 1
ATOM 3314 O O . SER B 2 85 ? 155.109 188.189 225.361 1.00 46.08 66 SER H O 1
ATOM 3317 N N . VAL B 2 86 ? 155.834 189.492 223.676 1.00 43.22 67 VAL H N 1
ATOM 3318 C CA . VAL B 2 86 ? 156.486 190.465 224.539 1.00 45.63 67 VAL H CA 1
ATOM 3319 C C . VAL B 2 86 ? 155.877 191.854 224.401 1.00 45.59 67 VAL H C 1
ATOM 3320 O O . VAL B 2 86 ? 156.421 192.818 224.938 1.00 46.08 67 VAL H O 1
ATOM 3324 N N . LYS B 2 87 ? 154.758 191.978 223.694 1.00 41.27 68 LYS H N 1
ATOM 3325 C CA . LYS B 2 87 ? 154.133 193.277 223.483 1.00 44.28 68 LYS H CA 1
ATOM 3326 C C . LYS B 2 87 ? 153.443 193.743 224.757 1.00 49.43 68 LYS H C 1
ATOM 3327 O O . LYS B 2 87 ? 152.701 192.983 225.387 1.00 51.27 68 LYS H O 1
ATOM 3333 N N . GLY B 2 88 ? 153.688 194.993 225.133 1.00 42.53 69 GLY H N 1
ATOM 3334 C CA . GLY B 2 88 ? 153.138 195.581 226.342 1.00 39.59 69 GLY H CA 1
ATOM 3335 C C . GLY B 2 88 ? 154.015 195.419 227.565 1.00 41.31 69 GLY H C 1
ATOM 3336 O O . GLY B 2 88 ? 154.096 196.322 228.399 1.00 39.64 69 GLY H O 1
ATOM 3337 N N . ARG B 2 89 ? 154.681 194.273 227.684 1.00 46.48 70 ARG H N 1
ATOM 3338 C CA . ARG B 2 89 ? 155.541 193.998 228.825 1.00 45.20 70 ARG H CA 1
ATOM 3339 C C . ARG B 2 89 ? 156.966 194.486 228.622 1.00 47.05 70 ARG H C 1
ATOM 3340 O O . ARG B 2 89 ? 157.641 194.828 229.599 1.00 53.08 70 ARG H O 1
ATOM 3348 N N . PHE B 2 90 ? 157.435 194.533 227.380 1.00 39.10 71 PHE H N 1
ATOM 3349 C CA . PHE B 2 90 ? 158.826 194.830 227.067 1.00 35.84 71 PHE H CA 1
ATOM 3350 C C . PHE B 2 90 ? 158.913 196.230 226.476 1.00 40.07 71 PHE H C 1
ATOM 3351 O O . PHE B 2 90 ? 158.010 196.662 225.755 1.00 51.19 71 PHE H O 1
ATOM 3359 N N . THR B 2 91 ? 159.994 196.942 226.785 1.00 33.94 72 THR H N 1
ATOM 3360 C CA . THR B 2 91 ? 160.194 198.288 226.264 1.00 38.57 72 THR H CA 1
ATOM 3361 C C . THR B 2 91 ? 161.674 198.486 225.976 1.00 40.17 72 THR H C 1
ATOM 3362 O O . THR B 2 91 ? 162.506 198.330 226.872 1.00 44.98 72 THR H O 1
ATOM 3366 N N . ILE B 2 92 ? 162.004 198.829 224.735 1.00 40.88 73 ILE H N 1
ATOM 3367 C CA . ILE B 2 92 ? 163.388 198.955 224.299 1.00 32.96 73 ILE H CA 1
ATOM 3368 C C . ILE B 2 92 ? 163.672 200.422 223.997 1.00 38.95 73 ILE H C 1
ATOM 3369 O O . ILE B 2 92 ? 162.864 201.107 223.358 1.00 45.38 73 ILE H O 1
ATOM 3374 N N . SER B 2 93 ? 164.795 200.914 224.510 1.00 47.58 74 SER H N 1
ATOM 3375 C CA . SER B 2 93 ? 165.225 202.290 224.324 1.00 49.27 74 SER H CA 1
ATOM 3376 C C . SER B 2 93 ? 166.678 202.306 223.875 1.00 48.04 74 SER H C 1
ATOM 3377 O O . SER B 2 93 ? 167.389 201.305 223.970 1.00 47.99 74 SER H O 1
ATOM 3380 N N . ALA B 2 94 ? 167.116 203.460 223.384 1.00 51.44 75 ALA H N 1
ATOM 3381 C CA . ALA B 2 94 ? 168.479 203.631 222.908 1.00 57.40 75 ALA H CA 1
ATOM 3382 C C . ALA B 2 94 ? 169.099 204.859 223.557 1.00 59.97 75 ALA H C 1
ATOM 3383 O O . ALA B 2 94 ? 168.398 205.798 223.941 1.00 60.39 75 ALA H O 1
ATOM 3385 N N . ASP B 2 95 ? 170.426 204.842 223.674 1.00 64.31 76 ASP H N 1
ATOM 3386 C CA . ASP B 2 95 ? 171.178 205.947 224.265 1.00 61.56 76 ASP H CA 1
ATOM 3387 C C . ASP B 2 95 ? 172.439 206.127 223.428 1.00 63.13 76 ASP H C 1
ATOM 3388 O O . ASP B 2 95 ? 173.415 205.388 223.597 1.00 67.51 76 ASP H O 1
ATOM 3393 N N . THR B 2 96 ? 172.410 207.103 222.521 1.00 64.42 77 THR H N 1
ATOM 3394 C CA . THR B 2 96 ? 173.532 207.358 221.628 1.00 68.59 77 THR H CA 1
ATOM 3395 C C . THR B 2 96 ? 174.677 208.097 222.305 1.00 65.02 77 THR H C 1
ATOM 3396 O O . THR B 2 96 ? 175.766 208.174 221.727 1.00 64.84 77 THR H O 1
ATOM 3400 N N . SER B 2 97 ? 174.454 208.655 223.497 1.00 73.38 78 SER H N 1
ATOM 3401 C CA . SER B 2 97 ? 175.542 209.292 224.231 1.00 76.95 78 SER H CA 1
ATOM 3402 C C . SER B 2 97 ? 176.541 208.260 224.735 1.00 77.91 78 SER H C 1
ATOM 3403 O O . SER B 2 97 ? 177.752 208.512 224.746 1.00 81.13 78 SER H O 1
ATOM 3406 N N . LYS B 2 98 ? 176.053 207.093 225.155 1.00 63.60 79 LYS H N 1
ATOM 3407 C CA . LYS B 2 98 ? 176.901 206.006 225.623 1.00 62.97 79 LYS H CA 1
ATOM 3408 C C . LYS B 2 98 ? 176.947 204.841 224.642 1.00 65.85 79 LYS H C 1
ATOM 3409 O O . LYS B 2 98 ? 177.631 203.848 224.917 1.00 65.67 79 LYS H O 1
ATOM 3415 N N . ASN B 2 99 ? 176.240 204.956 223.513 1.00 55.26 80 ASN H N 1
ATOM 3416 C CA . ASN B 2 99 ? 176.132 203.931 222.465 1.00 47.79 80 ASN H CA 1
ATOM 3417 C C . ASN B 2 99 ? 175.601 202.606 223.008 1.00 50.57 80 ASN H C 1
ATOM 3418 O O . ASN B 2 99 ? 176.134 201.530 222.732 1.00 57.90 80 ASN H O 1
ATOM 3423 N N . THR B 2 100 ? 174.525 202.688 223.791 1.00 51.42 81 THR H N 1
ATOM 3424 C CA . THR B 2 100 ? 173.918 201.507 224.394 1.00 53.04 81 THR H CA 1
ATOM 3425 C C . THR B 2 100 ? 172.458 201.374 223.988 1.00 53.48 81 THR H C 1
ATOM 3426 O O . THR B 2 100 ? 171.842 202.330 223.510 1.00 46.15 81 THR H O 1
ATOM 3430 N N . ALA B 2 101 ? 171.917 200.175 224.177 1.00 52.48 82 ALA H N 1
ATOM 3431 C CA . ALA B 2 101 ? 170.490 199.908 224.054 1.00 47.55 82 ALA H CA 1
ATOM 3432 C C . ALA B 2 101 ? 170.013 199.208 225.318 1.00 50.20 82 ALA H C 1
ATOM 3433 O O . ALA B 2 101 ? 170.767 198.449 225.934 1.00 60.28 82 ALA H O 1
ATOM 3435 N N . TYR B 2 102 ? 168.767 199.464 225.702 1.00 47.91 83 TYR H N 1
ATOM 3436 C CA . TYR B 2 102 ? 168.180 198.901 226.909 1.00 51.71 83 TYR H CA 1
ATOM 3437 C C . TYR B 2 102 ? 166.905 198.153 226.559 1.00 50.96 83 TYR H C 1
ATOM 3438 O O . TYR B 2 102 ? 166.056 198.676 225.833 1.00 51.81 83 TYR H O 1
ATOM 3447 N N . LEU B 2 103 ? 166.770 196.941 227.081 1.00 36.67 84 LEU H N 1
ATOM 3448 C CA . LEU B 2 103 ? 165.528 196.180 227.005 1.00 37.54 84 LEU H CA 1
ATOM 3449 C C . LEU B 2 103 ? 165.007 196.037 228.432 1.00 41.00 84 LEU H C 1
ATOM 3450 O O . LEU B 2 103 ? 165.450 195.170 229.186 1.00 50.58 84 LEU H O 1
ATOM 3455 N N . GLN B 2 104 ? 164.074 196.908 228.807 1.00 42.70 85 GLN H N 1
ATOM 3456 C CA . GLN B 2 104 ? 163.417 196.815 230.101 1.00 43.10 85 GLN H CA 1
ATOM 3457 C C . GLN B 2 104 ? 162.260 195.832 229.993 1.00 43.35 85 GLN H C 1
ATOM 3458 O O . GLN B 2 104 ? 161.315 196.057 229.229 1.00 53.04 85 GLN H O 1
ATOM 3464 N N . MET B 2 105 ? 162.338 194.743 230.748 1.00 33.84 86 MET H N 1
ATOM 3465 C CA . MET B 2 105 ? 161.318 193.710 230.754 1.00 38.59 86 MET H CA 1
ATOM 3466 C C . MET B 2 105 ? 160.591 193.737 232.089 1.00 43.70 86 MET H C 1
ATOM 3467 O O . MET B 2 105 ? 161.227 193.676 233.148 1.00 45.76 86 MET H O 1
ATOM 3472 N N . ASN B 2 106 ? 159.267 193.838 232.028 1.00 46.85 87 ASN H N 1
ATOM 3473 C CA . ASN B 2 106 ? 158.396 193.829 233.191 1.00 47.34 87 ASN H CA 1
ATOM 3474 C C . ASN B 2 106 ? 157.417 192.671 233.068 1.00 49.14 87 ASN H C 1
ATOM 3475 O O . ASN B 2 106 ? 157.163 192.176 231.966 1.00 52.05 87 ASN H O 1
ATOM 3480 N N . SER B 2 107 ? 156.870 192.260 234.222 1.00 54.04 88 SER H N 1
ATOM 3481 C CA . SER B 2 107 ? 155.892 191.169 234.341 1.00 55.82 88 SER H CA 1
ATOM 3482 C C . SER B 2 107 ? 156.419 189.873 233.726 1.00 56.35 88 SER H C 1
ATOM 3483 O O . SER B 2 107 ? 155.765 189.239 232.895 1.00 56.16 88 SER H O 1
ATOM 3486 N N . LEU B 2 108 ? 157.624 189.491 234.141 1.00 51.38 89 LEU H N 1
ATOM 3487 C CA . LEU B 2 108 ? 158.358 188.397 233.512 1.00 45.76 89 LEU H CA 1
ATOM 3488 C C . LEU B 2 108 ? 157.721 187.061 233.869 1.00 49.28 89 LEU H C 1
ATOM 3489 O O . LEU B 2 108 ? 157.874 186.569 234.991 1.00 54.74 89 LEU H O 1
ATOM 3494 N N . ARG B 2 109 ? 157.013 186.468 232.912 1.00 51.20 90 ARG H N 1
ATOM 3495 C CA . ARG B 2 109 ? 156.406 185.162 233.098 1.00 50.86 90 ARG H CA 1
ATOM 3496 C C . ARG B 2 109 ? 157.469 184.070 233.031 1.00 51.82 90 ARG H C 1
ATOM 3497 O O . ARG B 2 109 ? 158.632 184.316 232.707 1.00 55.14 90 ARG H O 1
ATOM 3505 N N . ALA B 2 110 ? 157.047 182.837 233.321 1.00 52.59 91 ALA H N 1
ATOM 3506 C CA . ALA B 2 110 ? 157.972 181.714 233.438 1.00 50.51 91 ALA H CA 1
ATOM 3507 C C . ALA B 2 110 ? 158.553 181.261 232.104 1.00 51.09 91 ALA H C 1
ATOM 3508 O O . ALA B 2 110 ? 159.543 180.525 232.104 1.00 53.45 91 ALA H O 1
ATOM 3510 N N . GLU B 2 111 ? 157.974 181.674 230.980 1.00 49.95 92 GLU H N 1
ATOM 3511 C CA . GLU B 2 111 ? 158.487 181.313 229.666 1.00 46.69 92 GLU H CA 1
ATOM 3512 C C . GLU B 2 111 ? 159.562 182.268 229.166 1.00 47.13 92 GLU H C 1
ATOM 3513 O O . GLU B 2 111 ? 160.062 182.085 228.051 1.00 43.13 92 GLU H O 1
ATOM 3519 N N . ASP B 2 112 ? 159.927 183.274 229.955 1.00 45.73 93 ASP H N 1
ATOM 3520 C CA . ASP B 2 112 ? 160.889 184.284 229.538 1.00 44.29 93 ASP H CA 1
ATOM 3521 C C . ASP B 2 112 ? 162.315 183.983 229.978 1.00 45.83 93 ASP H C 1
ATOM 3522 O O . ASP B 2 112 ? 163.209 184.788 229.704 1.00 51.44 93 ASP H O 1
ATOM 3527 N N . THR B 2 113 ? 162.556 182.859 230.652 1.00 47.54 94 THR H N 1
ATOM 3528 C CA . THR B 2 113 ? 163.919 182.484 231.008 1.00 47.16 94 THR H CA 1
ATOM 3529 C C . THR B 2 113 ? 164.646 181.940 229.781 1.00 54.47 94 THR H C 1
ATOM 3530 O O . THR B 2 113 ? 164.231 180.936 229.191 1.00 58.63 94 THR H O 1
ATOM 3534 N N . ALA B 2 114 ? 165.721 182.615 229.389 1.00 36.44 95 ALA H N 1
ATOM 3535 C CA . ALA B 2 114 ? 166.362 182.374 228.099 1.00 22.88 95 ALA H CA 1
ATOM 3536 C C . ALA B 2 114 ? 167.727 183.049 228.092 1.00 28.95 95 ALA H C 1
ATOM 3537 O O . ALA B 2 114 ? 168.209 183.531 229.124 1.00 36.78 95 ALA H O 1
ATOM 3539 N N . VAL B 2 115 ? 168.357 183.062 226.918 1.00 31.42 96 VAL H N 1
ATOM 3540 C CA . VAL B 2 115 ? 169.560 183.838 226.643 1.00 28.49 96 VAL H CA 1
ATOM 3541 C C . VAL B 2 115 ? 169.191 184.913 225.633 1.00 20.81 96 VAL H C 1
ATOM 3542 O O . VAL B 2 115 ? 168.579 184.621 224.599 1.00 24.38 96 VAL H O 1
ATOM 3546 N N . TYR B 2 116 ? 169.555 186.152 225.934 1.00 18.85 97 TYR H N 1
ATOM 3547 C CA . TYR B 2 116 ? 169.202 187.302 225.117 1.00 20.19 97 TYR H CA 1
ATOM 3548 C C . TYR B 2 116 ? 170.437 187.793 224.378 1.00 29.82 97 TYR H C 1
ATOM 3549 O O . TYR B 2 116 ? 171.482 188.035 224.995 1.00 31.63 97 TYR H O 1
ATOM 3558 N N . TYR B 2 117 ? 170.311 187.923 223.061 1.00 29.32 98 TYR H N 1
ATOM 3559 C CA . TYR B 2 117 ? 171.374 188.378 222.181 1.00 12.21 98 TYR H CA 1
ATOM 3560 C C . TYR B 2 117 ? 170.993 189.726 221.594 1.00 15.27 98 TYR H C 1
ATOM 3561 O O . TYR B 2 117 ? 169.823 189.971 221.287 1.00 25.08 98 TYR H O 1
ATOM 3570 N N . CYS B 2 118 ? 171.984 190.592 221.436 1.00 25.71 99 CYS H N 1
ATOM 3571 C CA . CYS B 2 118 ? 171.800 191.920 220.868 1.00 15.57 99 CYS H CA 1
ATOM 3572 C C . CYS B 2 118 ? 172.556 191.970 219.548 1.00 29.92 99 CYS H C 1
ATOM 3573 O O . CYS B 2 118 ? 173.789 191.912 219.530 1.00 45.12 99 CYS H O 1
ATOM 3576 N N . ALA B 2 119 ? 171.818 192.068 218.449 1.00 11.95 100 ALA H N 1
ATOM 3577 C CA . ALA B 2 119 ? 172.388 192.099 217.113 1.00 10.78 100 ALA H CA 1
ATOM 3578 C C . ALA B 2 119 ? 172.177 193.468 216.482 1.00 17.86 100 ALA H C 1
ATOM 3579 O O . ALA B 2 119 ? 171.353 194.263 216.933 1.00 32.54 100 ALA H O 1
ATOM 3581 N N . ARG B 2 120 ? 172.940 193.741 215.429 1.00 21.49 101 ARG H N 1
ATOM 3582 C CA . ARG B 2 120 ? 172.832 194.985 214.687 1.00 10.20 101 ARG H CA 1
ATOM 3583 C C . ARG B 2 120 ? 172.396 194.688 213.260 1.00 16.81 101 ARG H C 1
ATOM 3584 O O . ARG B 2 120 ? 172.535 193.566 212.769 1.00 35.17 101 ARG H O 1
ATOM 3592 N N . TRP B 2 121 ? 171.845 195.704 212.599 1.00 21.05 102 TRP H N 1
ATOM 3593 C CA . TRP B 2 121 ? 171.368 195.541 211.231 1.00 20.30 102 TRP H CA 1
ATOM 3594 C C . TRP B 2 121 ? 171.375 196.905 210.556 1.00 30.77 102 TRP H C 1
ATOM 3595 O O . TRP B 2 121 ? 170.913 197.885 211.141 1.00 35.67 102 TRP H O 1
ATOM 3606 N N . GLY B 2 122 ? 171.886 196.964 209.332 1.00 16.84 103 GLY H N 1
ATOM 3607 C CA . GLY B 2 122 ? 171.992 198.215 208.614 1.00 12.34 103 GLY H CA 1
ATOM 3608 C C . GLY B 2 122 ? 170.656 198.736 208.116 1.00 13.66 103 GLY H C 1
ATOM 3609 O O . GLY B 2 122 ? 169.592 198.151 208.320 1.00 24.37 103 GLY H O 1
ATOM 3610 N N . TYR B 2 123 ? 170.726 199.877 207.440 1.00 15.78 104 TYR H N 1
ATOM 361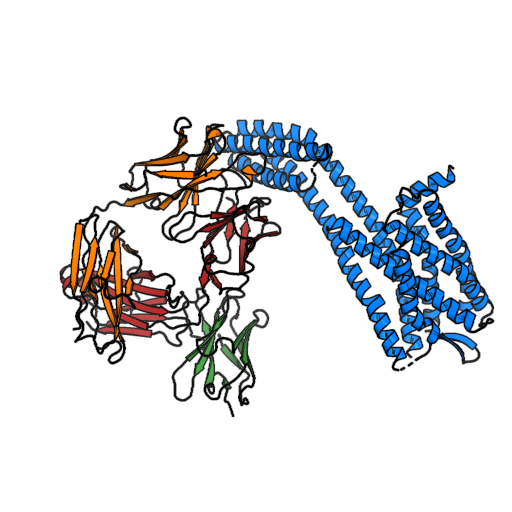1 C CA . TYR B 2 123 ? 169.548 200.589 206.975 1.00 19.64 104 TYR H CA 1
ATOM 3612 C C . TYR B 2 123 ? 169.412 200.491 205.463 1.00 20.92 104 TYR H C 1
ATOM 3613 O O . TYR B 2 123 ? 170.403 200.423 204.732 1.00 17.59 104 TYR H O 1
ATOM 3622 N N . TRP B 2 124 ? 168.165 200.475 205.009 1.00 31.50 105 TRP H N 1
ATOM 3623 C CA . TRP B 2 124 ? 167.871 200.646 203.597 1.00 36.54 105 TRP H CA 1
ATOM 3624 C C . TRP B 2 124 ? 168.257 202.062 203.166 1.00 47.87 105 TRP H C 1
ATOM 3625 O O . TRP B 2 124 ? 168.039 203.018 203.917 1.00 46.26 105 TRP H O 1
ATOM 3636 N N . PRO B 2 125 ? 168.838 202.239 201.966 1.00 43.13 106 PRO H N 1
ATOM 3637 C CA . PRO B 2 125 ? 169.147 201.258 200.921 1.00 35.66 106 PRO H CA 1
ATOM 3638 C C . PRO B 2 125 ? 170.559 200.704 200.957 1.00 43.82 106 PRO H C 1
ATOM 3639 O O . PRO B 2 125 ? 171.420 201.181 201.689 1.00 47.00 106 PRO H O 1
ATOM 3643 N N . GLY B 2 126 ? 170.810 199.679 200.158 1.00 46.32 107 GLY H N 1
ATOM 3644 C CA . GLY B 2 126 ? 172.150 199.176 199.940 1.00 49.10 107 GLY H CA 1
ATOM 3645 C C . GLY B 2 126 ? 172.389 197.847 200.634 1.00 43.61 107 GLY H C 1
ATOM 3646 O O . GLY B 2 126 ? 171.489 197.225 201.200 1.00 45.51 107 GLY H O 1
ATOM 3647 N N . GLU B 2 127 ? 173.644 197.426 200.555 1.00 43.83 108 GLU H N 1
ATOM 3648 C CA . GLU B 2 127 ? 174.186 196.203 201.140 1.00 41.04 108 GLU H CA 1
ATOM 3649 C C . GLU B 2 127 ? 174.238 196.119 202.671 1.00 43.80 108 GLU H C 1
ATOM 3650 O O . GLU B 2 127 ? 174.255 194.992 203.179 1.00 53.56 108 GLU H O 1
ATOM 3656 N N . PRO B 2 128 ? 174.329 197.218 203.449 1.00 17.89 109 PRO H N 1
ATOM 3657 C CA . PRO B 2 128 ? 174.124 197.070 204.903 1.00 15.44 109 PRO H CA 1
ATOM 3658 C C . PRO B 2 128 ? 172.773 196.506 205.311 1.00 23.27 109 PRO H C 1
ATOM 3659 O O . PRO B 2 128 ? 172.689 195.854 206.358 1.00 36.50 109 PRO H O 1
ATOM 3663 N N . TRP B 2 129 ? 171.714 196.737 204.535 1.00 19.84 110 TRP H N 1
ATOM 3664 C CA . TRP B 2 129 ? 170.438 196.104 204.849 1.00 12.50 110 TRP H CA 1
ATOM 3665 C C . TRP B 2 129 ? 170.472 194.610 204.557 1.00 14.66 110 TRP H C 1
ATOM 3666 O O . TRP B 2 129 ? 169.876 193.818 205.293 1.00 27.28 110 TRP H O 1
ATOM 3677 N N . TRP B 2 130 ? 171.166 194.207 203.492 1.00 13.61 111 TRP H N 1
ATOM 3678 C CA . TRP B 2 130 ? 171.145 192.813 203.067 1.00 6.50 111 TRP H CA 1
ATOM 3679 C C . TRP B 2 130 ? 171.940 191.903 203.992 1.00 18.42 111 TRP H C 1
ATOM 3680 O O . TRP B 2 130 ? 171.692 190.694 204.006 1.00 36.68 111 TRP H O 1
ATOM 3691 N N . LYS B 2 131 ? 172.880 192.447 204.762 1.00 24.89 112 LYS H N 1
ATOM 3692 C CA . LYS B 2 131 ? 173.584 191.680 205.789 1.00 24.93 112 LYS H CA 1
ATOM 3693 C C . LYS B 2 131 ? 172.756 191.748 207.064 1.00 27.59 112 LYS H C 1
ATOM 3694 O O . LYS B 2 131 ? 172.912 192.649 207.887 1.00 37.80 112 LYS H O 1
ATOM 3700 N N . ALA B 2 132 ? 171.863 190.782 207.233 1.00 6.28 113 ALA H N 1
ATOM 3701 C CA . ALA B 2 132 ? 170.970 190.754 208.381 1.00 6.20 113 ALA H CA 1
ATOM 3702 C C . ALA B 2 132 ? 171.668 190.090 209.554 1.00 25.95 113 ALA H C 1
ATOM 3703 O O . ALA B 2 132 ? 172.044 188.915 209.463 1.00 53.55 113 ALA H O 1
ATOM 3705 N N . PHE B 2 133 ? 171.801 190.836 210.654 1.00 8.10 114 PHE H N 1
ATOM 3706 C CA . PHE B 2 133 ? 172.397 190.381 211.914 1.00 4.05 114 PHE H CA 1
ATOM 3707 C C . PHE B 2 133 ? 173.819 189.874 211.684 1.00 17.25 114 PHE H C 1
ATOM 3708 O O . PHE B 2 133 ? 174.143 188.714 211.939 1.00 32.06 114 PHE H O 1
ATOM 3716 N N . ASP B 2 134 ? 174.659 190.764 211.156 1.00 12.27 115 ASP H N 1
ATOM 3717 C CA . ASP B 2 134 ? 176.020 190.369 210.819 1.00 15.14 115 ASP H CA 1
ATOM 3718 C C . ASP B 2 134 ? 176.857 190.162 212.073 1.00 29.85 115 ASP H C 1
ATOM 3719 O O . ASP B 2 134 ? 177.576 189.164 212.192 1.00 26.87 115 ASP H O 1
ATOM 3724 N N . TYR B 2 135 ? 176.767 191.085 213.028 1.00 13.35 116 TYR H N 1
ATOM 3725 C CA . TYR B 2 135 ? 177.526 191.009 214.269 1.00 8.87 116 TYR H CA 1
ATOM 3726 C C . TYR B 2 135 ? 176.559 190.874 215.435 1.00 11.24 116 TYR H C 1
ATOM 3727 O O . TYR B 2 135 ? 175.596 191.637 215.539 1.00 16.59 116 TYR H O 1
ATOM 3736 N N . TRP B 2 136 ? 176.820 189.902 216.303 1.00 31.14 117 TRP H N 1
ATOM 3737 C CA . TRP B 2 136 ? 175.995 189.600 217.462 1.00 24.46 117 TRP H CA 1
ATOM 3738 C C . TRP B 2 136 ? 176.757 189.905 218.744 1.00 23.20 117 TRP H C 1
ATOM 3739 O O . TRP B 2 136 ? 177.972 190.116 218.745 1.00 34.69 117 TRP H O 1
ATOM 3750 N N . GLY B 2 137 ? 176.019 189.920 219.849 1.00 18.98 118 GLY H N 1
ATOM 3751 C CA . GLY B 2 137 ? 176.610 189.941 221.167 1.00 32.08 118 GLY H CA 1
ATOM 3752 C C . GLY B 2 137 ? 176.587 188.556 221.792 1.00 40.41 118 GLY H C 1
ATOM 3753 O O . GLY B 2 137 ? 175.932 187.641 221.306 1.00 42.09 118 GLY H O 1
ATOM 3754 N N . GLN B 2 138 ? 177.314 188.417 222.904 1.00 45.07 119 GLN H N 1
ATOM 3755 C CA . GLN B 2 138 ? 177.455 187.102 223.521 1.00 42.72 119 GLN H CA 1
ATOM 3756 C C . GLN B 2 138 ? 176.198 186.660 224.262 1.00 46.58 119 GLN H C 1
ATOM 3757 O O . GLN B 2 138 ? 176.054 185.468 224.549 1.00 48.26 119 GLN H O 1
ATOM 3763 N N . GLY B 2 139 ? 175.294 187.575 224.574 1.00 38.38 120 GLY H N 1
ATOM 3764 C CA . GLY B 2 139 ? 174.044 187.193 225.212 1.00 33.37 120 GLY H CA 1
ATOM 3765 C C . GLY B 2 139 ? 174.166 187.089 226.718 1.00 39.72 120 GLY H C 1
ATOM 3766 O O . GLY B 2 139 ? 175.227 186.807 227.272 1.00 36.78 120 GLY H O 1
ATOM 3767 N N . THR B 2 140 ? 173.045 187.328 227.395 1.00 45.04 121 THR H N 1
ATOM 3768 C CA . THR B 2 140 ? 172.957 187.187 228.842 1.00 40.75 121 THR H CA 1
ATOM 3769 C C . THR B 2 140 ? 171.801 186.274 229.208 1.00 40.43 121 THR H C 1
ATOM 3770 O O . THR B 2 140 ? 170.767 186.271 228.538 1.00 44.29 121 THR H O 1
ATOM 3774 N N . LEU B 2 141 ? 171.979 185.508 230.278 1.00 45.26 122 LEU H N 1
ATOM 3775 C CA . LEU B 2 141 ? 170.962 184.574 230.739 1.00 44.66 122 LEU H CA 1
ATOM 3776 C C . LEU B 2 141 ? 170.027 185.284 231.709 1.00 47.21 122 LEU H C 1
ATOM 3777 O O . LEU B 2 141 ? 170.474 185.841 232.718 1.00 47.07 122 LEU H O 1
ATOM 3782 N N . VAL B 2 142 ? 168.735 185.265 231.400 1.00 40.27 123 VAL H N 1
ATOM 3783 C CA . VAL B 2 142 ? 167.697 185.788 232.278 1.00 38.51 123 VAL H CA 1
ATOM 3784 C C . VAL B 2 142 ? 166.869 184.602 232.742 1.00 44.00 123 VAL H C 1
ATOM 3785 O O . VAL B 2 142 ? 166.257 183.906 231.922 1.00 44.13 123 VAL H O 1
ATOM 3789 N N . THR B 2 143 ? 166.850 184.363 234.052 1.00 49.52 124 THR H N 1
ATOM 3790 C CA . THR B 2 143 ? 166.128 183.233 234.619 1.00 48.77 124 THR H CA 1
ATOM 3791 C C . THR B 2 143 ? 165.092 183.719 235.625 1.00 51.83 124 THR H C 1
ATOM 3792 O O . THR B 2 143 ? 165.397 184.530 236.514 1.00 54.13 124 THR H O 1
ATOM 3796 N N . VAL B 2 144 ? 163.870 183.213 235.470 1.00 62.51 125 VAL H N 1
ATOM 3797 C CA . VAL B 2 144 ? 162.725 183.581 236.291 1.00 58.56 125 VAL H CA 1
ATOM 3798 C C . VAL B 2 144 ? 162.246 182.343 237.043 1.00 56.46 125 VAL H C 1
ATOM 3799 O O . VAL B 2 144 ? 161.947 181.309 236.433 1.00 58.33 125 VAL H O 1
ATOM 3803 N N . SER B 2 145 ? 162.189 182.451 238.368 1.00 68.69 126 SER H N 1
ATOM 3804 C CA . SER B 2 145 ? 161.851 181.340 239.249 1.00 70.99 126 SER H CA 1
ATOM 3805 C C . SER B 2 145 ? 161.577 181.885 240.640 1.00 75.49 126 SER H C 1
ATOM 3806 O O . SER B 2 145 ? 162.167 182.887 241.053 1.00 80.65 126 SER H O 1
ATOM 3809 N N . SER B 2 146 ? 160.682 181.211 241.356 1.00 79.92 127 SER H N 1
ATOM 3810 C CA . SER B 2 146 ? 160.304 181.612 242.703 1.00 80.09 127 SER H CA 1
ATOM 3811 C C . SER B 2 146 ? 161.121 180.918 243.785 1.00 80.64 127 SER H C 1
ATOM 3812 O O . SER B 2 146 ? 160.878 181.159 244.971 1.00 83.63 127 SER H O 1
ATOM 3815 N N . ALA B 2 147 ? 162.077 180.074 243.413 1.00 77.16 128 ALA H N 1
ATOM 3816 C CA . ALA B 2 147 ? 162.857 179.326 244.386 1.00 80.70 128 ALA H CA 1
ATOM 3817 C C . ALA B 2 147 ? 164.114 180.093 244.785 1.00 78.85 128 ALA H C 1
ATOM 3818 O O . ALA B 2 147 ? 164.634 180.923 244.036 1.00 77.61 128 ALA H O 1
ATOM 3820 N N . SER B 2 148 ? 164.600 179.798 245.987 1.00 76.11 129 SER H N 1
ATOM 3821 C CA . SER B 2 148 ? 165.777 180.438 246.554 1.00 77.59 129 SER H CA 1
ATOM 3822 C C . SER B 2 148 ? 166.949 179.464 246.580 1.00 77.33 129 SER H C 1
ATOM 3823 O O . SER B 2 148 ? 166.802 178.269 246.315 1.00 79.17 129 SER H O 1
ATOM 3826 N N . THR B 2 149 ? 168.121 179.999 246.918 1.00 78.59 130 THR H N 1
ATOM 3827 C CA . THR B 2 149 ? 169.361 179.235 246.857 1.00 80.18 130 THR H CA 1
ATOM 3828 C C . THR B 2 149 ? 169.414 178.184 247.961 1.00 82.09 130 THR H C 1
ATOM 3829 O O . THR B 2 149 ? 169.221 178.495 249.140 1.00 84.11 130 THR H O 1
ATOM 3833 N N . LYS B 2 150 ? 169.676 176.936 247.573 1.00 84.16 131 LYS H N 1
ATOM 3834 C CA . LYS B 2 150 ? 169.894 175.862 248.530 1.00 84.75 131 LYS H CA 1
ATOM 3835 C C . LYS B 2 150 ? 170.877 174.865 247.934 1.00 82.62 131 LYS H C 1
ATOM 3836 O O . LYS B 2 150 ? 171.023 174.760 246.714 1.00 82.87 131 LYS H O 1
ATOM 3842 N N . GLY B 2 151 ? 171.557 174.137 248.815 1.00 86.90 132 GLY H N 1
ATOM 3843 C CA . GLY B 2 151 ? 172.539 173.164 248.403 1.00 86.07 132 GLY H CA 1
ATOM 3844 C C . GLY B 2 151 ? 171.909 171.872 247.922 1.00 87.45 132 GLY H C 1
ATOM 3845 O O . GLY B 2 151 ? 170.748 171.574 248.218 1.00 89.22 132 GLY H O 1
ATOM 3846 N N . PRO B 2 152 ? 172.666 171.076 247.173 1.00 77.69 133 PRO H N 1
ATOM 3847 C CA . PRO B 2 152 ? 172.123 169.826 246.639 1.00 75.77 133 PRO H CA 1
ATOM 3848 C C . PRO B 2 152 ? 172.087 168.721 247.684 1.00 78.59 133 PRO H C 1
ATOM 3849 O O . PRO B 2 152 ? 172.832 168.720 248.665 1.00 80.40 133 PRO H O 1
ATOM 3853 N N . SER B 2 153 ? 171.197 167.765 247.445 1.00 73.68 134 SER H N 1
ATOM 3854 C CA . SER B 2 153 ? 171.144 166.523 248.203 1.00 73.42 134 SER H CA 1
ATOM 3855 C C . SER B 2 153 ? 171.769 165.432 247.348 1.00 71.95 134 SER H C 1
ATOM 3856 O O . SER B 2 153 ? 171.320 165.191 246.221 1.00 74.88 134 SER H O 1
ATOM 3859 N N . VAL B 2 154 ? 172.796 164.777 247.885 1.00 67.33 135 VAL H N 1
ATOM 3860 C CA . VAL B 2 154 ? 173.623 163.836 247.140 1.00 67.47 135 VAL H CA 1
ATOM 3861 C C . VAL B 2 154 ? 173.286 162.424 247.591 1.00 69.02 135 VAL H C 1
ATOM 3862 O O . VAL B 2 154 ? 173.304 162.126 248.792 1.00 72.67 135 VAL H O 1
ATOM 3866 N N . PHE B 2 155 ? 172.985 161.551 246.633 1.00 62.13 136 PHE H N 1
ATOM 3867 C CA . PHE B 2 155 ? 172.566 160.195 246.921 1.00 64.72 136 PHE H CA 1
ATOM 3868 C C . PHE B 2 155 ? 173.396 159.206 246.115 1.00 65.80 136 PHE H C 1
ATOM 3869 O O . PHE B 2 155 ? 173.728 159.470 244.951 1.00 64.89 136 PHE H O 1
ATOM 3877 N N . PRO B 2 156 ? 173.758 158.063 246.710 1.00 61.84 137 PRO H N 1
ATOM 3878 C CA . PRO B 2 156 ? 174.576 157.078 245.993 1.00 56.95 137 PRO H CA 1
ATOM 3879 C C . PRO B 2 156 ? 173.766 156.097 245.161 1.00 56.39 137 PRO H C 1
ATOM 3880 O O . PRO B 2 156 ? 172.967 155.329 245.705 1.00 59.28 137 PRO H O 1
ATOM 3884 N N . LEU B 2 157 ? 173.963 156.107 243.845 1.00 46.68 138 LEU H N 1
ATOM 3885 C CA . LEU B 2 157 ? 173.455 155.057 242.970 1.00 48.62 138 LEU H CA 1
ATOM 3886 C C . LEU B 2 157 ? 174.488 153.940 242.973 1.00 52.83 138 LEU H C 1
ATOM 3887 O O . LEU B 2 157 ? 175.509 154.019 242.283 1.00 58.30 138 LEU H O 1
ATOM 3892 N N . ALA B 2 158 ? 174.216 152.899 243.754 1.00 66.20 139 ALA H N 1
ATOM 3893 C CA . ALA B 2 158 ? 175.223 151.907 244.085 1.00 68.48 139 ALA H CA 1
ATOM 3894 C C . ALA B 2 158 ? 175.456 150.935 242.929 1.00 68.18 139 ALA H C 1
ATOM 3895 O O . ALA B 2 158 ? 174.549 150.665 242.138 1.00 69.20 139 ALA H O 1
ATOM 3897 N N . PRO B 2 159 ? 176.674 150.392 242.812 1.00 75.86 140 PRO H N 1
ATOM 3898 C CA . PRO B 2 159 ? 176.924 149.332 241.826 1.00 74.72 140 PRO H CA 1
ATOM 3899 C C . PRO B 2 159 ? 176.346 147.993 242.256 1.00 76.65 140 PRO H C 1
ATOM 3900 O O . PRO B 2 159 ? 177.019 147.221 242.950 1.00 80.12 140 PRO H O 1
ATOM 3904 N N . SER B 2 160 ? 175.081 147.747 241.904 1.00 86.11 141 SER H N 1
ATOM 3905 C CA . SER B 2 160 ? 174.417 146.490 242.236 1.00 89.19 141 SER H CA 1
ATOM 3906 C C . SER B 2 160 ? 175.156 145.303 241.625 1.00 91.25 141 SER H C 1
ATOM 3907 O O . SER B 2 160 ? 175.543 145.324 240.454 1.00 88.40 141 SER H O 1
ATOM 3910 N N . SER B 2 161 ? 175.358 144.268 242.449 1.00 104.49 142 SER H N 1
ATOM 3911 C CA . SER B 2 161 ? 176.292 143.196 242.114 1.00 104.19 142 SER H CA 1
ATOM 3912 C C . SER B 2 161 ? 175.772 142.299 240.999 1.00 104.82 142 SER H C 1
ATOM 3913 O O . SER B 2 161 ? 176.568 141.757 240.223 1.00 103.52 142 SER H O 1
ATOM 3916 N N . LYS B 2 162 ? 174.455 142.128 240.898 1.00 107.19 143 LYS H N 1
ATOM 3917 C CA . LYS B 2 162 ? 173.879 141.305 239.844 1.00 107.36 143 LYS H CA 1
ATOM 3918 C C . LYS B 2 162 ? 173.910 141.979 238.478 1.00 107.69 143 LYS H C 1
ATOM 3919 O O . LYS B 2 162 ? 173.765 141.290 237.464 1.00 104.96 143 LYS H O 1
ATOM 3925 N N . SER B 2 163 ? 174.097 143.296 238.426 1.00 110.72 144 SER H N 1
ATOM 3926 C CA . SER B 2 163 ? 174.124 144.017 237.158 1.00 110.47 144 SER H CA 1
ATOM 3927 C C . SER B 2 163 ? 175.482 143.829 236.494 1.00 108.67 144 SER H C 1
ATOM 3928 O O . SER B 2 163 ? 176.454 144.497 236.866 1.00 108.63 144 SER H O 1
ATOM 3931 N N . THR B 2 164 ? 175.530 142.929 235.508 1.00 108.93 145 THR H N 1
ATOM 3932 C CA . THR B 2 164 ? 176.721 142.571 234.725 1.00 111.79 145 THR H CA 1
ATOM 3933 C C . THR B 2 164 ? 177.879 142.133 235.625 1.00 111.20 145 THR H C 1
ATOM 3934 O O . THR B 2 164 ? 178.937 142.760 235.686 1.00 109.58 145 THR H O 1
ATOM 3938 N N . SER B 2 165 ? 177.650 141.031 236.335 1.00 119.03 146 SER H N 1
ATOM 3939 C CA . SER B 2 165 ? 178.670 140.480 237.216 1.00 120.06 146 SER H CA 1
ATOM 3940 C C . SER B 2 165 ? 179.779 139.818 236.405 1.00 121.03 146 SER H C 1
ATOM 3941 O O . SER B 2 165 ? 179.519 139.067 235.461 1.00 119.58 146 SER H O 1
ATOM 3944 N N . GLY B 2 166 ? 181.023 140.102 236.783 1.00 115.55 147 GLY H N 1
ATOM 3945 C CA . GLY B 2 166 ? 182.178 139.574 236.090 1.00 112.94 147 GLY H CA 1
ATOM 3946 C C . GLY B 2 166 ? 182.656 140.394 234.913 1.00 113.59 147 GLY H C 1
ATOM 3947 O O . GLY B 2 166 ? 183.699 140.063 234.334 1.00 114.20 147 GLY H O 1
ATOM 3948 N N . GLY B 2 167 ? 181.935 141.448 234.538 1.00 101.19 148 GLY H N 1
ATOM 3949 C CA . GLY B 2 167 ? 182.347 142.300 233.441 1.00 99.09 148 GLY H CA 1
ATOM 3950 C C . GLY B 2 167 ? 182.656 143.711 233.894 1.00 98.26 148 GLY H C 1
ATOM 3951 O O . GLY B 2 167 ? 183.647 143.942 234.592 1.00 98.16 148 GLY H O 1
ATOM 3952 N N . THR B 2 168 ? 181.813 144.665 233.504 1.00 85.63 149 THR H N 1
ATOM 3953 C CA . THR B 2 168 ? 181.946 146.048 233.935 1.00 85.85 149 THR H CA 1
ATOM 3954 C C . THR B 2 168 ? 180.629 146.522 234.535 1.00 81.79 149 THR H C 1
ATOM 3955 O O . THR B 2 168 ? 179.551 146.076 234.129 1.00 80.14 149 THR H O 1
ATOM 3959 N N . ALA B 2 169 ? 180.725 147.392 235.532 1.00 68.23 150 ALA H N 1
ATOM 3960 C CA . ALA B 2 169 ? 179.581 147.904 236.271 1.00 67.00 150 ALA H CA 1
ATOM 3961 C C . ALA B 2 169 ? 179.586 149.429 236.236 1.00 67.80 150 ALA H C 1
ATOM 3962 O O . ALA B 2 169 ? 180.527 150.063 235.751 1.00 71.83 150 ALA H O 1
ATOM 3964 N N . ALA B 2 170 ? 178.515 150.018 236.758 1.00 53.97 151 ALA H N 1
ATOM 3965 C CA . ALA B 2 170 ? 178.348 151.462 236.768 1.00 51.30 151 ALA H CA 1
ATOM 3966 C C . ALA B 2 170 ? 178.024 151.982 238.158 1.00 51.83 151 ALA H C 1
ATOM 3967 O O . ALA B 2 170 ? 177.196 151.407 238.869 1.00 61.77 151 ALA H O 1
ATOM 3969 N N . LEU B 2 171 ? 178.689 153.064 238.540 1.00 47.55 152 LEU H N 1
ATOM 3970 C CA . LEU B 2 171 ? 178.375 153.824 239.740 1.00 50.93 152 LEU H CA 1
ATOM 3971 C C . LEU B 2 171 ? 177.706 155.142 239.405 1.00 51.96 152 LEU H C 1
ATOM 3972 O O . LEU B 2 171 ? 177.745 155.599 238.261 1.00 52.65 152 LEU H O 1
ATOM 3977 N N . GLY B 2 172 ? 177.108 155.770 240.410 1.00 56.78 153 GLY H N 1
ATOM 3978 C CA . GLY B 2 172 ? 176.534 157.078 240.174 1.00 55.73 153 GLY H CA 1
ATOM 3979 C C . GLY B 2 172 ? 176.367 157.879 241.441 1.00 57.82 153 GLY H C 1
ATOM 3980 O O . GLY B 2 172 ? 176.188 157.333 242.532 1.00 66.55 153 GLY H O 1
ATOM 3981 N N . CYS B 2 173 ? 176.429 159.195 241.279 1.00 57.06 154 CYS H N 1
ATOM 3982 C CA . CYS B 2 173 ? 176.030 160.140 242.312 1.00 57.72 154 CYS H CA 1
ATOM 3983 C C . CYS B 2 173 ? 174.900 160.987 241.753 1.00 61.28 154 CYS H C 1
ATOM 3984 O O . CYS B 2 173 ? 175.060 161.630 240.709 1.00 64.65 154 CYS H O 1
ATOM 3987 N N . LEU B 2 174 ? 173.762 160.977 242.436 1.00 55.03 155 LEU H N 1
ATOM 3988 C CA . LEU B 2 174 ? 172.576 161.703 242.001 1.00 54.45 155 LEU H CA 1
ATOM 3989 C C . LEU B 2 174 ? 172.372 162.874 242.949 1.00 63.22 155 LEU H C 1
ATOM 3990 O O . LEU B 2 174 ? 172.118 162.674 244.140 1.00 68.34 155 LEU H O 1
ATOM 3995 N N . VAL B 2 175 ? 172.510 164.092 242.439 1.00 61.09 156 VAL H N 1
ATOM 3996 C CA . VAL B 2 175 ? 172.159 165.278 243.208 1.00 61.67 156 VAL H CA 1
ATOM 3997 C C . VAL B 2 175 ? 170.749 165.689 242.793 1.00 62.25 156 VAL H C 1
ATOM 3998 O O . VAL B 2 175 ? 170.381 165.619 241.614 1.00 66.61 156 VAL H O 1
ATOM 4002 N N . LYS B 2 176 ? 169.906 165.980 243.778 1.00 71.52 157 LYS H N 1
ATOM 4003 C CA . LYS B 2 176 ? 168.479 165.987 243.484 1.00 73.08 157 LYS H CA 1
ATOM 4004 C C . LYS B 2 176 ? 167.850 167.373 243.526 1.00 73.45 157 LYS H C 1
ATOM 4005 O O . LYS B 2 176 ? 167.144 167.753 242.589 1.00 77.55 157 LYS H O 1
ATOM 4011 N N . ASP B 2 177 ? 168.067 168.132 244.594 1.00 67.74 158 ASP H N 1
ATOM 4012 C CA . ASP B 2 177 ? 167.373 169.403 244.784 1.00 69.73 158 ASP H CA 1
ATOM 4013 C C . ASP B 2 177 ? 168.392 170.503 245.056 1.00 71.52 158 ASP H C 1
ATOM 4014 O O . ASP B 2 177 ? 168.763 170.743 246.208 1.00 76.11 158 ASP H O 1
ATOM 4019 N N . TYR B 2 178 ? 168.841 171.164 243.993 1.00 67.82 159 TYR H N 1
ATOM 4020 C CA . TYR B 2 178 ? 169.623 172.386 244.107 1.00 64.44 159 TYR H CA 1
ATOM 4021 C C . TYR B 2 178 ? 169.059 173.388 243.114 1.00 68.95 159 TYR H C 1
ATOM 4022 O O . TYR B 2 178 ? 168.775 173.036 241.965 1.00 76.00 159 TYR H O 1
ATOM 4031 N N . PHE B 2 179 ? 168.841 174.614 243.570 1.00 79.91 160 PHE H N 1
ATOM 4032 C CA . PHE B 2 179 ? 168.219 175.605 242.700 1.00 83.17 160 PHE H CA 1
ATOM 4033 C C . PHE B 2 179 ? 169.170 176.316 241.724 1.00 84.78 160 PHE H C 1
ATOM 4034 O O . PHE B 2 179 ? 168.809 176.417 240.546 1.00 83.68 160 PHE H O 1
ATOM 4042 N N . PRO B 2 180 ? 170.334 176.857 242.111 1.00 79.94 161 PRO H N 1
ATOM 4043 C CA . PRO B 2 180 ? 171.138 177.555 241.092 1.00 80.81 161 PRO H CA 1
ATOM 4044 C C . PRO B 2 180 ? 171.865 176.554 240.207 1.00 79.39 161 PRO H C 1
ATOM 4045 O O . PRO B 2 180 ? 172.601 175.699 240.699 1.00 82.00 161 PRO H O 1
ATOM 4049 N N . GLU B 2 181 ? 171.663 176.691 238.894 1.00 76.02 162 GLU H N 1
ATOM 4050 C CA . GLU B 2 181 ? 172.034 175.647 237.936 1.00 76.42 162 GLU H CA 1
ATOM 4051 C C . GLU B 2 181 ? 173.508 175.227 237.873 1.00 80.55 162 GLU H C 1
ATOM 4052 O O . GLU B 2 181 ? 173.746 174.009 237.787 1.00 83.20 162 GLU H O 1
ATOM 4058 N N . PRO B 2 182 ? 174.549 176.131 237.869 1.00 81.32 163 PRO H N 1
ATOM 4059 C CA . PRO B 2 182 ? 175.913 175.596 237.707 1.00 80.62 163 PRO H CA 1
ATOM 4060 C C . PRO B 2 182 ? 176.439 174.868 238.934 1.00 79.96 163 PRO H C 1
ATOM 4061 O O . PRO B 2 182 ? 176.758 175.481 239.957 1.00 77.56 163 PRO H O 1
ATOM 4065 N N . VAL B 2 183 ? 176.525 173.541 238.824 1.00 83.89 164 VAL H N 1
ATOM 4066 C CA . VAL B 2 183 ? 177.142 172.687 239.827 1.00 83.03 164 VAL H CA 1
ATOM 4067 C C . VAL B 2 183 ? 178.249 171.901 239.133 1.00 82.82 164 VAL H C 1
ATOM 4068 O O . VAL B 2 183 ? 178.264 171.752 237.908 1.00 86.64 164 VAL H O 1
ATOM 4072 N N . THR B 2 184 ? 179.210 171.436 239.926 1.00 77.63 165 THR H N 1
ATOM 4073 C CA . THR B 2 184 ? 180.384 170.744 239.408 1.00 79.23 165 THR H CA 1
ATOM 4074 C C . THR B 2 184 ? 180.524 169.423 240.148 1.00 80.30 165 THR H C 1
ATOM 4075 O O . THR B 2 184 ? 180.530 169.401 241.383 1.00 83.81 165 THR H O 1
ATOM 4079 N N . VAL B 2 185 ? 180.599 168.324 239.402 1.00 71.36 166 VAL H N 1
ATOM 4080 C CA . VAL B 2 185 ? 180.795 166.997 239.974 1.00 69.78 166 VAL H CA 1
ATOM 4081 C C . VAL B 2 185 ? 182.131 166.459 239.484 1.00 72.34 166 VAL H C 1
ATOM 4082 O O . VAL B 2 185 ? 182.368 166.370 238.273 1.00 73.44 166 VAL H O 1
ATOM 4086 N N . SER B 2 186 ? 182.999 166.101 240.423 1.00 77.81 167 SER H N 1
ATOM 4087 C CA . SER B 2 186 ? 184.258 165.439 240.123 1.00 76.27 167 SER H CA 1
ATOM 4088 C C . SER B 2 186 ? 184.251 164.052 240.747 1.00 79.24 167 SER H C 1
ATOM 4089 O O . SER B 2 186 ? 183.508 163.780 241.692 1.00 84.20 167 SER H O 1
ATOM 4092 N N . TRP B 2 187 ? 185.078 163.163 240.205 1.00 76.76 168 TRP H N 1
ATOM 4093 C CA . TRP B 2 187 ? 185.118 161.775 240.646 1.00 78.73 168 TRP H CA 1
ATOM 4094 C C . TRP B 2 187 ? 186.530 161.424 241.086 1.00 82.44 168 TRP H C 1
ATOM 4095 O O . TRP B 2 187 ? 187.475 161.564 240.301 1.00 84.69 168 TRP H O 1
ATOM 4106 N N . ASN B 2 188 ? 186.653 160.958 242.338 1.00 85.56 169 ASN H N 1
ATOM 4107 C CA . ASN B 2 188 ? 187.922 160.580 242.976 1.00 83.24 169 ASN H CA 1
ATOM 4108 C C . ASN B 2 188 ? 188.938 161.720 242.948 1.00 85.97 169 ASN H C 1
ATOM 4109 O O . ASN B 2 188 ? 190.126 161.500 242.698 1.00 87.31 169 ASN H O 1
ATOM 4114 N N . SER B 2 189 ? 188.450 162.941 243.216 1.00 84.37 170 SER H N 1
ATOM 4115 C CA . SER B 2 189 ? 189.235 164.184 243.206 1.00 86.57 170 SER H CA 1
ATOM 4116 C C . SER B 2 189 ? 189.935 164.408 241.867 1.00 86.49 170 SER H C 1
ATOM 4117 O O . SER B 2 189 ? 191.100 164.808 241.812 1.00 86.11 170 SER H O 1
ATOM 4120 N N . GLY B 2 190 ? 189.217 164.147 240.777 1.00 82.27 171 GLY H N 1
ATOM 4121 C CA . GLY B 2 190 ? 189.739 164.362 239.446 1.00 81.00 171 GLY H CA 1
ATOM 4122 C C . GLY B 2 190 ? 190.589 163.242 238.892 1.00 83.92 171 GLY H C 1
ATOM 4123 O O . GLY B 2 190 ? 191.062 163.354 237.754 1.00 87.00 171 GLY H O 1
ATOM 4124 N N . ALA B 2 191 ? 190.803 162.167 239.651 1.00 85.76 172 ALA H N 1
ATOM 4125 C CA . ALA B 2 191 ? 191.614 161.054 239.176 1.00 88.26 172 ALA H CA 1
ATOM 4126 C C . ALA B 2 191 ? 190.847 160.100 238.272 1.00 87.51 172 ALA H C 1
ATOM 4127 O O . ALA B 2 191 ? 191.469 159.233 237.648 1.00 85.36 172 ALA H O 1
ATOM 4129 N N . LEU B 2 192 ? 189.526 160.231 238.187 1.00 80.65 173 LEU H N 1
ATOM 4130 C CA . LEU B 2 192 ? 188.694 159.373 237.352 1.00 80.48 173 LEU H CA 1
ATOM 4131 C C . LEU B 2 192 ? 188.107 160.219 236.229 1.00 77.82 173 LEU H C 1
ATOM 4132 O O . LEU B 2 192 ? 187.284 161.107 236.477 1.00 76.40 173 LEU H O 1
ATOM 4137 N N . THR B 2 193 ? 188.526 159.942 235.009 1.00 79.05 174 THR H N 1
ATOM 4138 C CA . THR B 2 193 ? 188.118 160.690 233.826 1.00 77.80 174 THR H CA 1
ATOM 4139 C C . THR B 2 193 ? 187.580 159.785 232.726 1.00 78.17 174 THR H C 1
ATOM 4140 O O . THR B 2 193 ? 186.621 160.152 232.041 1.00 82.18 174 THR H O 1
ATOM 4144 N N . SER B 2 194 ? 188.143 158.592 232.566 1.00 72.40 175 SER H N 1
ATOM 4145 C CA . SER B 2 194 ? 187.727 157.681 231.506 1.00 73.97 175 SER H CA 1
ATOM 4146 C C . SER B 2 194 ? 186.427 156.996 231.910 1.00 75.70 175 SER H C 1
ATOM 4147 O O . SER B 2 194 ? 186.422 156.122 232.783 1.00 73.90 175 SER H O 1
ATOM 4150 N N . GLY B 2 195 ? 185.325 157.391 231.277 1.00 63.27 176 GLY H N 1
ATOM 4151 C CA . GLY B 2 195 ? 184.047 156.731 231.452 1.00 60.76 176 GLY H CA 1
ATOM 4152 C C . GLY B 2 195 ? 182.987 157.542 232.162 1.00 54.37 176 GLY H C 1
ATOM 4153 O O . GLY B 2 195 ? 181.823 157.122 232.169 1.00 58.43 176 GLY H O 1
ATOM 4154 N N . VAL B 2 196 ? 183.332 158.681 232.754 1.00 49.41 177 VAL H N 1
ATOM 4155 C CA . VAL B 2 196 ? 182.367 159.449 233.533 1.00 48.14 177 VAL H CA 1
ATOM 4156 C C . VAL B 2 196 ? 181.460 160.242 232.596 1.00 52.13 177 VAL H C 1
ATOM 4157 O O . VAL B 2 196 ? 181.922 160.886 231.646 1.00 59.00 177 VAL H O 1
ATOM 4161 N N . HIS B 2 197 ? 180.152 160.134 232.821 1.00 41.68 178 HIS H N 1
ATOM 4162 C CA . HIS B 2 197 ? 179.149 160.926 232.124 1.00 35.18 178 HIS H CA 1
ATOM 4163 C C . HIS B 2 197 ? 178.409 161.762 233.153 1.00 33.62 178 HIS H C 1
ATOM 4164 O O . HIS B 2 197 ? 177.761 161.213 234.051 1.00 43.58 178 HIS H O 1
ATOM 4171 N N . THR B 2 198 ? 178.506 163.079 233.026 1.00 35.74 179 THR H N 1
ATOM 4172 C CA . THR B 2 198 ? 177.754 164.010 233.859 1.00 34.49 179 THR H CA 1
ATOM 4173 C C . THR B 2 198 ? 176.632 164.571 232.998 1.00 35.49 179 THR H C 1
ATOM 4174 O O . THR B 2 198 ? 176.885 165.319 232.048 1.00 35.52 179 THR H O 1
ATOM 4178 N N . PHE B 2 199 ? 175.406 164.200 233.324 1.00 32.23 180 PHE H N 1
ATOM 4179 C CA . PHE B 2 199 ? 174.250 164.548 232.518 1.00 31.61 180 PHE H CA 1
ATOM 4180 C C . PHE B 2 199 ? 173.893 166.021 232.694 1.00 34.43 180 PHE H C 1
ATOM 4181 O O . PHE B 2 199 ? 174.231 166.626 233.714 1.00 41.46 180 PHE H O 1
ATOM 4189 N N . PRO B 2 200 ? 173.267 166.634 231.686 1.00 36.34 181 PRO H N 1
ATOM 4190 C CA . PRO B 2 200 ? 172.738 167.989 231.867 1.00 36.03 181 PRO H CA 1
ATOM 4191 C C . PRO B 2 200 ? 171.647 168.022 232.925 1.00 42.61 181 PRO H C 1
ATOM 4192 O O . PRO B 2 200 ? 170.870 167.078 233.077 1.00 48.85 181 PRO H O 1
ATOM 4196 N N . ALA B 2 201 ? 171.610 169.123 233.670 1.00 43.69 182 ALA H N 1
ATOM 4197 C CA . ALA B 2 201 ? 170.627 169.277 234.731 1.00 40.88 182 ALA H CA 1
ATOM 4198 C C . ALA B 2 201 ? 169.244 169.495 234.137 1.00 47.67 182 ALA H C 1
ATOM 4199 O O . ALA B 2 201 ? 169.060 170.336 233.253 1.00 54.38 182 ALA H O 1
ATOM 4201 N N . VAL B 2 202 ? 168.274 168.734 234.618 1.00 42.99 183 VAL H N 1
ATOM 4202 C CA . VAL B 2 202 ? 166.896 168.855 234.167 1.00 46.47 183 VAL H CA 1
ATOM 4203 C C . VAL B 2 202 ? 166.127 169.638 235.222 1.00 49.21 183 VAL H C 1
ATOM 4204 O O . VAL B 2 202 ? 166.491 169.655 236.403 1.00 47.20 183 VAL H O 1
ATOM 4208 N N . LEU B 2 203 ? 165.090 170.348 234.786 1.00 58.28 184 LEU H N 1
ATOM 4209 C CA . LEU B 2 203 ? 164.293 171.178 235.679 1.00 58.89 184 LEU H CA 1
ATOM 4210 C C . LEU B 2 203 ? 163.076 170.389 236.142 1.00 59.56 184 LEU H C 1
ATOM 4211 O O . LEU B 2 203 ? 162.262 169.954 235.321 1.00 56.23 184 LEU H O 1
ATOM 4216 N N . GLN B 2 204 ? 162.954 170.208 237.453 1.00 67.18 185 GLN H N 1
ATOM 4217 C CA . GLN B 2 204 ? 161.858 169.437 238.012 1.00 66.26 185 GLN H CA 1
ATOM 4218 C C . GLN B 2 204 ? 160.597 170.290 238.105 1.00 67.25 185 GLN H C 1
ATOM 4219 O O . GLN B 2 204 ? 160.598 171.491 237.823 1.00 67.19 185 GLN H O 1
ATOM 4225 N N . SER B 2 205 ? 159.502 169.649 238.512 1.00 70.09 186 SER H N 1
ATOM 4226 C CA . SER B 2 205 ? 158.242 170.352 238.709 1.00 70.62 186 SER H CA 1
ATOM 4227 C C . SER B 2 205 ? 158.222 171.184 239.985 1.00 75.29 186 SER H C 1
ATOM 4228 O O . SER B 2 205 ? 157.320 172.013 240.149 1.00 77.42 186 SER H O 1
ATOM 4231 N N . SER B 2 206 ? 159.182 170.988 240.883 1.00 74.90 187 SER H N 1
ATOM 4232 C CA . SER B 2 206 ? 159.278 171.767 242.108 1.00 73.28 187 SER H CA 1
ATOM 4233 C C . SER B 2 206 ? 160.145 173.009 241.954 1.00 74.10 187 SER H C 1
ATOM 4234 O O . SER B 2 206 ? 160.373 173.712 242.943 1.00 74.88 187 SER H O 1
ATOM 4237 N N . GLY B 2 207 ? 160.635 173.293 240.749 1.00 72.78 188 GLY H N 1
ATOM 4238 C CA . GLY B 2 207 ? 161.417 174.484 240.499 1.00 72.78 188 GLY H CA 1
ATOM 4239 C C . GLY B 2 207 ? 162.908 174.351 240.717 1.00 71.98 188 GLY H C 1
ATOM 4240 O O . GLY B 2 207 ? 163.628 175.344 240.559 1.00 73.61 188 GLY H O 1
ATOM 4241 N N . LEU B 2 208 ? 163.397 173.168 241.074 1.00 69.60 189 LEU H N 1
ATOM 4242 C CA . LEU B 2 208 ? 164.814 172.947 241.322 1.00 71.62 189 LEU H CA 1
ATOM 4243 C C . LEU B 2 208 ? 165.370 171.945 240.317 1.00 72.43 189 LEU H C 1
ATOM 4244 O O . LEU B 2 208 ? 164.630 171.222 239.645 1.00 70.99 189 LEU H O 1
ATOM 4249 N N . TYR B 2 209 ? 166.696 171.905 240.227 1.00 64.88 190 TYR H N 1
ATOM 4250 C CA . TYR B 2 209 ? 167.391 171.123 239.214 1.00 63.26 190 TYR H CA 1
ATOM 4251 C C . TYR B 2 209 ? 167.910 169.815 239.794 1.00 64.29 190 TYR H C 1
ATOM 4252 O O . TYR B 2 209 ? 168.384 169.771 240.932 1.00 62.79 190 TYR H O 1
ATOM 4261 N N . SER B 2 210 ? 167.822 168.752 238.999 1.00 57.84 191 SER H N 1
ATOM 4262 C CA . SER B 2 210 ? 168.324 167.434 239.359 1.00 54.11 191 SER H CA 1
ATOM 4263 C C . SER B 2 210 ? 169.364 166.994 238.338 1.00 52.73 191 SER H C 1
ATOM 4264 O O . SER B 2 210 ? 169.176 167.176 237.133 1.00 57.13 191 SER H O 1
ATOM 4267 N N . LEU B 2 211 ? 170.459 166.415 238.823 1.00 46.94 192 LEU H N 1
ATOM 4268 C CA . LEU B 2 211 ? 171.572 166.027 237.972 1.00 44.83 192 LEU H CA 1
ATOM 4269 C C . LEU B 2 211 ? 172.098 164.671 238.422 1.00 54.04 192 LEU H C 1
ATOM 4270 O O . LEU B 2 211 ? 171.998 164.310 239.597 1.00 57.94 192 LEU H O 1
ATOM 4275 N N . SER B 2 212 ? 172.645 163.912 237.478 1.00 54.43 193 SER H N 1
ATOM 4276 C CA . SER B 2 212 ? 173.253 162.623 237.775 1.00 44.78 193 SER H CA 1
ATOM 4277 C C . SER B 2 212 ? 174.630 162.558 237.136 1.00 47.81 193 SER H C 1
ATOM 4278 O O . SER B 2 212 ? 174.826 163.039 236.017 1.00 54.96 193 SER H O 1
ATOM 4281 N N . SER B 2 213 ? 175.584 161.970 237.851 1.00 40.28 194 SER H N 1
ATOM 4282 C CA . SER B 2 213 ? 176.927 161.747 237.326 1.00 39.24 194 SER H CA 1
ATOM 4283 C C . SER B 2 213 ? 177.259 160.276 237.508 1.00 45.54 194 SER H C 1
ATOM 4284 O O . SER B 2 213 ? 177.428 159.814 238.640 1.00 52.01 194 SER H O 1
ATOM 4287 N N . VAL B 2 214 ? 177.351 159.543 236.405 1.00 39.97 195 VAL H N 1
ATOM 4288 C CA . VAL B 2 214 ? 177.603 158.112 236.452 1.00 39.72 195 VAL H CA 1
ATOM 4289 C C . VAL B 2 214 ? 179.004 157.840 235.926 1.00 39.27 195 VAL H C 1
ATOM 4290 O O . VAL B 2 214 ? 179.608 158.656 235.228 1.00 50.19 195 VAL H O 1
ATOM 4294 N N . VAL B 2 215 ? 179.531 156.676 236.288 1.00 46.27 196 VAL H N 1
ATOM 4295 C CA . VAL B 2 215 ? 180.872 156.281 235.869 1.00 43.24 196 VAL H CA 1
ATOM 4296 C C . VAL B 2 215 ? 180.899 154.766 235.690 1.00 49.85 196 VAL H C 1
ATOM 4297 O O . VAL B 2 215 ? 180.359 154.020 236.512 1.00 59.63 196 VAL H O 1
ATOM 4301 N N . THR B 2 216 ? 181.494 154.312 234.587 1.00 51.96 197 THR H N 1
ATOM 4302 C CA . THR B 2 216 ? 181.563 152.895 234.253 1.00 50.91 197 THR H CA 1
ATOM 4303 C C . THR B 2 216 ? 182.970 152.384 234.544 1.00 55.57 197 THR H C 1
ATOM 4304 O O . THR B 2 216 ? 183.937 152.801 233.900 1.00 59.19 197 THR H O 1
ATOM 4308 N N . VAL B 2 217 ? 183.074 151.481 235.508 1.00 66.80 198 VAL H N 1
ATOM 4309 C CA . VAL B 2 217 ? 184.345 150.921 235.965 1.00 67.91 198 VAL H CA 1
ATOM 4310 C C . VAL B 2 217 ? 184.265 149.418 235.732 1.00 70.86 198 VAL H C 1
ATOM 4311 O O . VAL B 2 217 ? 183.167 148.892 235.493 1.00 72.91 198 VAL H O 1
ATOM 4315 N N . PRO B 2 218 ? 185.390 148.689 235.731 1.00 83.10 199 PRO H N 1
ATOM 4316 C CA . PRO B 2 218 ? 185.246 147.229 235.746 1.00 84.47 199 PRO H CA 1
ATOM 4317 C C . PRO B 2 218 ? 185.193 146.560 237.117 1.00 83.86 199 PRO H C 1
ATOM 4318 O O . PRO B 2 218 ? 185.921 146.883 238.057 1.00 83.61 199 PRO H O 1
ATOM 4322 N N . SER B 2 219 ? 184.291 145.577 237.209 1.00 93.60 200 SER H N 1
ATOM 4323 C CA . SER B 2 219 ? 183.809 145.030 238.476 1.00 96.64 200 SER H CA 1
ATOM 4324 C C . SER B 2 219 ? 184.860 144.249 239.253 1.00 99.12 200 SER H C 1
ATOM 4325 O O . SER B 2 219 ? 184.632 143.954 240.430 1.00 97.88 200 SER H O 1
ATOM 4328 N N . SER B 2 220 ? 185.994 143.907 238.638 1.00 102.49 201 SER H N 1
ATOM 4329 C CA . SER B 2 220 ? 187.085 143.294 239.385 1.00 100.55 201 SER H CA 1
ATOM 4330 C C . SER B 2 220 ? 187.745 144.272 240.349 1.00 102.10 201 SER H C 1
ATOM 4331 O O . SER B 2 220 ? 188.369 143.836 241.322 1.00 101.53 201 SER H O 1
ATOM 4334 N N . SER B 2 221 ? 187.624 145.577 240.103 1.00 105.35 202 SER H N 1
ATOM 4335 C CA . SER B 2 221 ? 188.218 146.605 240.947 1.00 104.35 202 SER H CA 1
ATOM 4336 C C . SER B 2 221 ? 187.188 147.316 241.817 1.00 103.12 202 SER H C 1
ATOM 4337 O O . SER B 2 221 ? 187.468 148.404 242.330 1.00 102.40 202 SER H O 1
ATOM 4340 N N . LEU B 2 222 ? 185.999 146.731 241.981 1.00 100.32 203 LEU H N 1
ATOM 4341 C CA . LEU B 2 222 ? 184.962 147.363 242.792 1.00 101.18 203 LEU H CA 1
ATOM 4342 C C . LEU B 2 222 ? 185.317 147.323 244.273 1.00 101.29 203 LEU H C 1
ATOM 4343 O O . LEU B 2 222 ? 185.204 148.333 244.977 1.00 100.18 203 LEU H O 1
ATOM 4348 N N . GLY B 2 223 ? 185.750 146.160 244.766 1.00 113.03 204 GLY H N 1
ATOM 4349 C CA . GLY B 2 223 ? 186.142 146.057 246.159 1.00 112.82 204 GLY H CA 1
ATOM 4350 C C . GLY B 2 223 ? 187.509 146.634 246.452 1.00 113.23 204 GLY H C 1
ATOM 4351 O O . GLY B 2 223 ? 187.760 147.099 247.568 1.00 112.67 204 GLY H O 1
ATOM 4352 N N . THR B 2 224 ? 188.408 146.620 245.466 1.00 112.32 205 THR H N 1
ATOM 4353 C CA . THR B 2 224 ? 189.760 147.124 245.677 1.00 111.42 205 THR H CA 1
ATOM 4354 C C . THR B 2 224 ? 189.793 148.648 245.653 1.00 112.71 205 THR H C 1
ATOM 4355 O O . THR B 2 224 ? 190.165 149.289 246.641 1.00 113.34 205 THR H O 1
ATOM 4359 N N . GLN B 2 225 ? 189.408 149.242 244.527 1.00 102.90 206 GLN H N 1
ATOM 4360 C CA . GLN B 2 225 ? 189.402 150.690 244.394 1.00 101.98 206 GLN H CA 1
ATOM 4361 C C . GLN B 2 225 ? 188.223 151.298 245.142 1.00 101.37 206 GLN H C 1
ATOM 4362 O O . GLN B 2 225 ? 187.181 150.664 245.328 1.00 101.24 206 GLN H O 1
ATOM 4368 N N . THR B 2 226 ? 188.399 152.543 245.571 1.00 93.10 207 THR H N 1
ATOM 4369 C CA . THR B 2 226 ? 187.347 153.308 246.219 1.00 92.93 207 THR H CA 1
ATOM 4370 C C . THR B 2 226 ? 186.923 154.461 245.319 1.00 93.78 207 THR H C 1
ATOM 4371 O O . THR B 2 226 ? 187.736 155.039 244.591 1.00 93.68 207 THR H O 1
ATOM 4375 N N . TYR B 2 227 ? 185.630 154.773 245.352 1.00 85.27 208 TYR H N 1
ATOM 4376 C CA . TYR B 2 227 ? 185.057 155.812 244.507 1.00 80.03 208 TYR H CA 1
ATOM 4377 C C . TYR B 2 227 ? 184.322 156.811 245.384 1.00 84.34 208 TYR H C 1
ATOM 4378 O O . TYR B 2 227 ? 183.426 156.434 246.147 1.00 87.90 208 TYR H O 1
ATOM 4387 N N . ILE B 2 228 ? 184.719 158.078 245.288 1.00 83.92 209 ILE H N 1
ATOM 4388 C CA . ILE B 2 228 ? 184.121 159.170 246.046 1.00 82.36 209 ILE H CA 1
ATOM 4389 C C . ILE B 2 228 ? 183.794 160.282 245.062 1.00 82.69 209 ILE H C 1
ATOM 4390 O O . ILE B 2 228 ? 184.687 160.769 244.358 1.00 84.97 209 ILE H O 1
ATOM 4395 N N . CYS B 2 229 ? 182.529 160.685 245.009 1.00 82.10 210 CYS H N 1
ATOM 4396 C CA . CYS B 2 229 ? 182.135 161.814 244.185 1.00 82.00 210 CYS H CA 1
ATOM 4397 C C . CYS B 2 229 ? 182.168 163.090 245.015 1.00 82.71 210 CYS H C 1
ATOM 4398 O O . CYS B 2 229 ? 181.892 163.075 246.219 1.00 81.32 210 CYS H O 1
ATOM 4401 N N . ASN B 2 230 ? 182.548 164.188 244.370 1.00 80.53 211 ASN H N 1
ATOM 4402 C CA . ASN B 2 230 ? 182.633 165.493 245.007 1.00 81.19 211 ASN H CA 1
ATOM 4403 C C . ASN B 2 230 ? 181.727 166.454 244.255 1.00 81.15 211 ASN H C 1
ATOM 4404 O O . ASN B 2 230 ? 181.966 166.743 243.077 1.00 80.69 211 ASN H O 1
ATOM 4409 N N . VAL B 2 231 ? 180.693 166.943 244.934 1.00 86.57 212 VAL H N 1
ATOM 4410 C CA . VAL B 2 231 ? 179.736 167.885 244.366 1.00 86.06 212 VAL H CA 1
ATOM 4411 C C . VAL B 2 231 ? 180.071 169.277 244.881 1.00 88.36 212 VAL H C 1
ATOM 4412 O O . VAL B 2 231 ? 180.170 169.494 246.095 1.00 91.43 212 VAL H O 1
ATOM 4416 N N . ASN B 2 232 ? 180.222 170.222 243.954 1.00 87.01 213 ASN H N 1
ATOM 4417 C CA . ASN B 2 232 ? 180.958 171.463 244.178 1.00 85.88 213 ASN H CA 1
ATOM 4418 C C . ASN B 2 232 ? 180.039 172.625 243.803 1.00 87.88 213 ASN H C 1
ATOM 4419 O O . ASN B 2 232 ? 179.852 172.908 242.615 1.00 90.41 213 ASN H O 1
ATOM 4424 N N . HIS B 2 233 ? 179.479 173.313 244.804 1.00 85.95 214 HIS H N 1
ATOM 4425 C CA . HIS B 2 233 ? 178.368 174.256 244.605 1.00 86.78 214 HIS H CA 1
ATOM 4426 C C . HIS B 2 233 ? 178.640 175.593 245.292 1.00 89.98 214 HIS H C 1
ATOM 4427 O O . HIS B 2 233 ? 178.360 175.753 246.479 1.00 92.30 214 HIS H O 1
ATOM 4434 N N . LYS B 2 234 ? 179.159 176.556 244.530 1.00 95.62 215 LYS H N 1
ATOM 4435 C CA . LYS B 2 234 ? 179.489 177.929 244.942 1.00 93.84 215 LYS H CA 1
ATOM 4436 C C . LYS B 2 234 ? 178.369 178.943 245.186 1.00 93.29 215 LYS H C 1
ATOM 4437 O O . LYS B 2 234 ? 178.608 179.871 245.966 1.00 95.91 215 LYS H O 1
ATOM 4443 N N . PRO B 2 235 ? 177.188 178.882 244.541 1.00 94.39 216 PRO H N 1
ATOM 4444 C CA . PRO B 2 235 ? 176.085 179.747 245.020 1.00 96.20 216 PRO H CA 1
ATOM 4445 C C . PRO B 2 235 ? 175.660 179.482 246.459 1.00 97.89 216 PRO H C 1
ATOM 4446 O O . PRO B 2 235 ? 175.205 180.401 247.151 1.00 98.42 216 PRO H O 1
ATOM 4450 N N . SER B 2 236 ? 175.798 178.244 246.929 1.00 95.39 217 SER H N 1
ATOM 4451 C CA . SER B 2 236 ? 175.501 177.910 248.311 1.00 92.61 217 SER H CA 1
ATOM 4452 C C . SER B 2 236 ? 176.744 177.660 249.158 1.00 93.69 217 SER H C 1
ATOM 4453 O O . SER B 2 236 ? 176.606 177.481 250.376 1.00 96.18 217 SER H O 1
ATOM 4456 N N . ASN B 2 237 ? 177.938 177.672 248.546 1.00 97.22 218 ASN H N 1
ATOM 4457 C CA . ASN B 2 237 ? 179.220 177.333 249.190 1.00 99.16 218 ASN H CA 1
ATOM 4458 C C . ASN B 2 237 ? 179.169 175.963 249.865 1.00 101.10 218 ASN H C 1
ATOM 4459 O O . ASN B 2 237 ? 179.622 175.784 250.997 1.00 102.38 218 ASN H O 1
ATOM 4464 N N . THR B 2 238 ? 178.612 174.986 249.153 1.00 98.75 219 THR H N 1
ATOM 4465 C CA . THR B 2 238 ? 178.410 173.635 249.663 1.00 97.30 219 THR H CA 1
ATOM 4466 C C . THR B 2 238 ? 179.313 172.671 248.903 1.00 96.42 219 THR H C 1
ATOM 4467 O O . THR B 2 238 ? 179.270 172.618 247.670 1.00 95.76 219 THR H O 1
ATOM 4471 N N . LYS B 2 239 ? 180.128 171.916 249.639 1.00 97.30 220 LYS H N 1
ATOM 4472 C CA . LYS B 2 239 ? 181.013 170.907 249.064 1.00 98.09 220 LYS H CA 1
ATOM 4473 C C . LYS B 2 239 ? 180.739 169.580 249.759 1.00 98.17 220 LYS H C 1
ATOM 4474 O O . LYS B 2 239 ? 181.015 169.434 250.954 1.00 98.95 220 LYS H O 1
ATOM 4480 N N . VAL B 2 240 ? 180.200 168.616 249.016 1.00 87.25 221 VAL H N 1
ATOM 4481 C CA . VAL B 2 240 ? 179.839 167.307 249.550 1.00 87.73 221 VAL H CA 1
ATOM 4482 C C . VAL B 2 240 ? 180.714 166.261 248.879 1.00 86.65 221 VAL H C 1
ATOM 4483 O O . VAL B 2 240 ? 180.733 166.159 247.647 1.00 88.36 221 VAL H O 1
ATOM 4487 N N . ASP B 2 241 ? 181.431 165.482 249.686 1.00 95.78 222 ASP H N 1
ATOM 4488 C CA . ASP B 2 241 ? 182.236 164.360 249.209 1.00 97.05 222 ASP H CA 1
ATOM 4489 C C . ASP B 2 241 ? 181.594 163.082 249.738 1.00 98.88 222 ASP H C 1
ATOM 4490 O O . ASP B 2 241 ? 181.747 162.741 250.914 1.00 100.03 222 ASP H O 1
ATOM 4495 N N . LYS B 2 242 ? 180.879 162.378 248.866 1.00 92.61 223 LYS H N 1
ATOM 4496 C CA . LYS B 2 242 ? 180.143 161.177 249.238 1.00 89.90 223 LYS H CA 1
ATOM 4497 C C . LYS B 2 242 ? 180.750 159.969 248.542 1.00 90.24 223 LYS H C 1
ATOM 4498 O O . LYS B 2 242 ? 180.953 159.988 247.325 1.00 90.51 223 LYS H O 1
ATOM 4500 N N . LYS B 2 243 ? 181.042 158.927 249.311 1.00 94.36 224 LYS H N 1
ATOM 4501 C CA . LYS B 2 243 ? 181.573 157.696 248.749 1.00 93.23 224 LYS H CA 1
ATOM 4502 C C . LYS B 2 243 ? 180.435 156.816 248.245 1.00 95.66 224 LYS H C 1
ATOM 4503 O O . LYS B 2 243 ? 179.301 156.891 248.729 1.00 97.13 224 LYS H O 1
ATOM 4509 N N . VAL B 2 244 ? 180.738 156.003 247.238 1.00 84.95 225 VAL H N 1
ATOM 4510 C CA . VAL B 2 244 ? 179.779 155.062 246.672 1.00 80.93 225 VAL H CA 1
ATOM 4511 C C . VAL B 2 244 ? 180.360 153.660 246.789 1.00 85.02 225 VAL H C 1
ATOM 4512 O O . VAL B 2 244 ? 181.509 153.419 246.398 1.00 84.51 225 VAL H O 1
ATOM 4516 N N . GLU B 2 245 ? 179.580 152.746 247.356 1.00 97.04 226 GLU H N 1
ATOM 4517 C CA . GLU B 2 245 ? 180.047 151.401 247.639 1.00 96.66 226 GLU H CA 1
ATOM 4518 C C . GLU B 2 245 ? 179.013 150.381 247.191 1.00 94.40 226 GLU H C 1
ATOM 4519 O O . GLU B 2 245 ? 177.809 150.654 247.234 1.00 94.58 226 GLU H O 1
ATOM 4525 N N . PRO B 2 246 ? 179.451 149.204 246.745 1.00 94.86 227 PRO H N 1
ATOM 4526 C CA . PRO B 2 246 ? 178.492 148.145 246.413 1.00 96.52 227 PRO H CA 1
ATOM 4527 C C . PRO B 2 246 ? 177.838 147.574 247.660 1.00 96.96 227 PRO H C 1
ATOM 4528 O O . PRO B 2 246 ? 178.405 147.592 248.755 1.00 97.06 227 PRO H O 1
ATOM 4532 N N . LYS B 2 247 ? 176.625 147.064 247.480 1.00 101.52 228 LYS H N 1
ATOM 4533 C CA . LYS B 2 247 ? 175.869 146.487 248.584 1.00 103.36 228 LYS H CA 1
ATOM 4534 C C . LYS B 2 247 ? 176.129 144.989 248.699 1.00 103.04 228 LYS H C 1
ATOM 4535 O O . LYS B 2 247 ? 177.174 144.567 249.194 1.00 103.58 228 LYS H O 1
ATOM 4541 N N . GLN C 3 21 ? 147.159 142.758 209.426 1.00 140.63 1 GLN K N 1
ATOM 4542 C CA . GLN C 3 21 ? 147.077 142.585 207.980 1.00 140.70 1 GLN K CA 1
ATOM 4543 C C . GLN C 3 21 ? 148.436 142.800 207.324 1.00 140.93 1 GLN K C 1
ATOM 4544 O O . GLN C 3 21 ? 148.570 142.699 206.104 1.00 140.43 1 GLN K O 1
ATOM 4550 N N . VAL C 3 22 ? 149.443 143.092 208.140 1.00 137.28 2 VAL K N 1
ATOM 4551 C CA . VAL C 3 22 ? 150.781 143.396 207.648 1.00 137.55 2 VAL K CA 1
ATOM 4552 C C . VAL C 3 22 ? 151.588 142.106 207.587 1.00 136.98 2 VAL K C 1
ATOM 4553 O O . VAL C 3 22 ? 151.813 141.453 208.612 1.00 135.80 2 VAL K O 1
ATOM 4557 N N . GLN C 3 23 ? 152.025 141.741 206.385 1.00 138.67 3 GLN K N 1
ATOM 4558 C CA . GLN C 3 23 ? 152.891 140.594 206.167 1.00 137.63 3 GLN K CA 1
ATOM 4559 C C . GLN C 3 23 ? 154.175 141.060 205.495 1.00 137.12 3 GLN K C 1
ATOM 4560 O O . GLN C 3 23 ? 154.210 142.101 204.837 1.00 136.48 3 GLN K O 1
ATOM 4566 N N . LEU C 3 24 ? 155.236 140.277 205.664 1.00 128.96 4 LEU K N 1
ATOM 4567 C CA . LEU C 3 24 ? 156.551 140.653 205.169 1.00 129.26 4 LEU K CA 1
ATOM 4568 C C . LEU C 3 24 ? 157.243 139.432 204.583 1.00 129.09 4 LEU K C 1
ATOM 4569 O O . LEU C 3 24 ? 157.215 138.353 205.181 1.00 128.35 4 LEU K O 1
ATOM 4574 N N . GLN C 3 25 ? 157.866 139.601 203.415 1.00 132.07 5 GLN K N 1
ATOM 4575 C CA . GLN C 3 25 ? 158.543 138.500 202.747 1.00 132.70 5 GLN K CA 1
ATOM 4576 C C . GLN C 3 25 ? 159.878 138.960 202.183 1.00 131.68 5 GLN K C 1
ATOM 4577 O O . GLN C 3 25 ? 159.999 140.074 201.661 1.00 130.11 5 GLN K O 1
ATOM 4583 N N . GLU C 3 26 ? 160.872 138.080 202.272 1.00 126.38 6 GLU K N 1
ATOM 4584 C CA . GLU C 3 26 ? 162.221 138.343 201.799 1.00 124.80 6 GLU K CA 1
ATOM 4585 C C . GLU C 3 26 ? 162.613 137.314 200.747 1.00 127.19 6 GLU K C 1
ATOM 4586 O O . GLU C 3 26 ? 162.092 136.195 200.714 1.00 126.52 6 GLU K O 1
ATOM 4592 N N . SER C 3 27 ? 163.544 137.709 199.883 1.00 128.84 7 SER K N 1
ATOM 4593 C CA . SER C 3 27 ? 164.051 136.854 198.819 1.00 125.61 7 SER K CA 1
ATOM 4594 C C . SER C 3 27 ? 165.574 136.838 198.872 1.00 124.13 7 SER K C 1
ATOM 4595 O O . SER C 3 27 ? 166.193 137.415 199.770 1.00 126.29 7 SER K O 1
ATOM 4598 N N . GLY C 3 28 ? 166.181 136.172 197.895 1.00 115.45 8 GLY K N 1
ATOM 4599 C CA . GLY C 3 28 ? 167.624 136.081 197.831 1.00 116.78 8 GLY K CA 1
ATOM 4600 C C . GLY C 3 28 ? 168.189 135.063 198.805 1.00 117.68 8 GLY K C 1
ATOM 4601 O O . GLY C 3 28 ? 167.471 134.284 199.438 1.00 117.55 8 GLY K O 1
ATOM 4602 N N . GLY C 3 29 ? 169.515 135.074 198.913 1.00 118.33 9 GLY K N 1
ATOM 4603 C CA . GLY C 3 29 ? 170.202 134.189 199.833 1.00 119.73 9 GLY K CA 1
ATOM 4604 C C . GLY C 3 29 ? 171.017 133.110 199.151 1.00 119.29 9 GLY K C 1
ATOM 4605 O O . GLY C 3 29 ? 171.552 133.323 198.060 1.00 119.55 9 GLY K O 1
ATOM 4606 N N . GLY C 3 30 ? 171.123 131.950 199.789 1.00 113.80 10 GLY K N 1
ATOM 4607 C CA . GLY C 3 30 ? 171.803 130.817 199.194 1.00 112.69 10 GLY K CA 1
ATOM 4608 C C . GLY C 3 30 ? 173.279 130.747 199.538 1.00 112.63 10 GLY K C 1
ATOM 4609 O O . GLY C 3 30 ? 173.760 131.290 200.539 1.00 113.70 10 GLY K O 1
ATOM 4610 N N . LEU C 3 31 ? 174.009 130.051 198.668 1.00 119.04 11 LEU K N 1
ATOM 4611 C CA . LEU C 3 31 ? 175.439 129.819 198.825 1.00 121.06 11 LEU K CA 1
ATOM 4612 C C . LEU C 3 31 ? 176.216 130.871 198.046 1.00 118.80 11 LEU K C 1
ATOM 4613 O O . LEU C 3 31 ? 175.970 131.074 196.853 1.00 118.05 11 LEU K O 1
ATOM 4618 N N . VAL C 3 32 ? 177.148 131.539 198.723 1.00 116.90 12 VAL K N 1
ATOM 4619 C CA . VAL C 3 32 ? 177.989 132.564 198.118 1.00 117.75 12 VAL K CA 1
ATOM 4620 C C . VAL C 3 32 ? 179.443 132.147 198.284 1.00 118.87 12 VAL K C 1
ATOM 4621 O O . VAL C 3 32 ? 179.840 131.665 199.350 1.00 116.68 12 VAL K O 1
ATOM 4625 N N . GLN C 3 33 ? 180.230 132.309 197.222 1.00 122.05 13 GLN K N 1
ATOM 4626 C CA . GLN C 3 33 ? 181.666 132.108 197.314 1.00 120.70 13 GLN K CA 1
ATOM 4627 C C . GLN C 3 33 ? 182.292 133.185 198.203 1.00 119.89 13 GLN K C 1
ATOM 4628 O O . GLN C 3 33 ? 181.750 134.289 198.318 1.00 118.27 13 GLN K O 1
ATOM 4634 N N . PRO C 3 34 ? 183.403 132.871 198.881 1.00 116.29 14 PRO K N 1
ATOM 4635 C CA . PRO C 3 34 ? 184.091 133.891 199.686 1.00 116.02 14 PRO K CA 1
ATOM 4636 C C . PRO C 3 34 ? 184.626 135.028 198.827 1.00 114.72 14 PRO K C 1
ATOM 4637 O O . PRO C 3 34 ? 185.184 134.812 197.749 1.00 113.94 14 PRO K O 1
ATOM 4641 N N . GLY C 3 35 ? 184.447 136.252 199.320 1.00 109.53 15 GLY K N 1
ATOM 4642 C CA . GLY C 3 35 ? 184.762 137.432 198.546 1.00 108.15 15 GLY K CA 1
ATOM 4643 C C . GLY C 3 35 ? 183.740 137.793 197.493 1.00 108.92 15 GLY K C 1
ATOM 4644 O O . GLY C 3 35 ? 184.006 138.680 196.675 1.00 108.19 15 GLY K O 1
ATOM 4645 N N . GLY C 3 36 ? 182.583 137.143 197.490 1.00 106.52 16 GLY K N 1
ATOM 4646 C CA . GLY C 3 36 ? 181.562 137.356 196.484 1.00 106.25 16 GLY K CA 1
ATOM 4647 C C . GLY C 3 36 ? 180.624 138.492 196.825 1.00 105.32 16 GLY K C 1
ATOM 4648 O O . GLY C 3 36 ? 180.979 139.430 197.546 1.00 105.34 16 GLY K O 1
ATOM 4649 N N . SER C 3 37 ? 179.405 138.408 196.297 1.00 104.16 17 SER K N 1
ATOM 4650 C CA . SER C 3 37 ? 178.420 139.462 196.478 1.00 105.20 17 SER K CA 1
ATOM 4651 C C . SER C 3 37 ? 177.024 138.856 196.458 1.00 104.59 17 SER K C 1
ATOM 4652 O O . SER C 3 37 ? 176.818 137.737 195.984 1.00 106.07 17 SER K O 1
ATOM 4655 N N . LEU C 3 38 ? 176.066 139.615 196.987 1.00 102.49 18 LEU K N 1
ATOM 4656 C CA . LEU C 3 38 ? 174.672 139.196 197.016 1.00 100.32 18 LEU K CA 1
ATOM 4657 C C . LEU C 3 38 ? 173.795 140.437 197.086 1.00 100.61 18 LEU K C 1
ATOM 4658 O O . LEU C 3 38 ? 174.259 141.524 197.431 1.00 106.10 18 LEU K O 1
ATOM 4663 N N . ARG C 3 39 ? 172.515 140.267 196.755 1.00 102.18 19 ARG K N 1
ATOM 4664 C CA . ARG C 3 39 ? 171.540 141.354 196.838 1.00 106.03 19 ARG K CA 1
ATOM 4665 C C . ARG C 3 39 ? 170.208 140.766 197.292 1.00 107.54 19 ARG K C 1
ATOM 4666 O O . ARG C 3 39 ? 169.489 140.157 196.494 1.00 109.11 19 ARG K O 1
ATOM 4674 N N . LEU C 3 40 ? 169.882 140.953 198.567 1.00 109.67 20 LEU K N 1
ATOM 4675 C CA . LEU C 3 40 ? 168.611 140.503 199.111 1.00 107.73 20 LEU K CA 1
ATOM 4676 C C . LEU C 3 40 ? 167.556 141.587 198.952 1.00 107.11 20 LEU K C 1
ATOM 4677 O O . LEU C 3 40 ? 167.864 142.780 198.920 1.00 108.74 20 LEU K O 1
ATOM 4682 N N . SER C 3 41 ? 166.300 141.160 198.867 1.00 117.31 21 SER K N 1
ATOM 4683 C CA . SER C 3 41 ? 165.172 142.069 198.751 1.00 120.16 21 SER K CA 1
ATOM 4684 C C . SER C 3 41 ? 164.150 141.742 199.827 1.00 120.66 21 SER K C 1
ATOM 4685 O O . SER C 3 41 ? 163.937 140.572 200.157 1.00 120.23 21 SER K O 1
ATOM 4688 N N . CYS C 3 42 ? 163.529 142.781 200.380 1.00 125.28 22 CYS K N 1
ATOM 4689 C CA . CYS C 3 42 ? 162.491 142.621 201.392 1.00 124.94 22 CYS K CA 1
ATOM 4690 C C . CYS C 3 42 ? 161.309 143.506 201.033 1.00 124.87 22 CYS K C 1
ATOM 4691 O O . CYS C 3 42 ? 161.480 144.707 200.801 1.00 122.47 22 CYS K O 1
ATOM 4694 N N . ALA C 3 43 ? 160.114 142.918 200.993 1.00 132.15 23 ALA K N 1
ATOM 4695 C CA . ALA C 3 43 ? 158.909 143.652 200.638 1.00 130.88 23 ALA K CA 1
ATOM 4696 C C . ALA C 3 43 ? 157.778 143.263 201.577 1.00 132.86 23 ALA K C 1
ATOM 4697 O O . ALA C 3 43 ? 157.630 142.090 201.934 1.00 132.55 23 ALA K O 1
ATOM 4699 N N . ALA C 3 44 ? 156.974 144.248 201.962 1.00 135.08 24 ALA K N 1
ATOM 4700 C CA . ALA C 3 44 ? 155.863 144.039 202.876 1.00 134.86 24 ALA K CA 1
ATOM 4701 C C . ALA C 3 44 ? 154.547 144.345 202.178 1.00 134.62 24 ALA K C 1
ATOM 4702 O O . ALA C 3 44 ? 154.431 145.336 201.450 1.00 133.36 24 ALA K O 1
ATOM 4704 N N . SER C 3 45 ? 153.562 143.486 202.410 1.00 138.88 25 SER K N 1
ATOM 4705 C CA . SER C 3 45 ? 152.216 143.649 201.885 1.00 138.65 25 SER K CA 1
ATOM 4706 C C . SER C 3 45 ? 151.268 143.997 203.024 1.00 138.34 25 SER K C 1
ATOM 4707 O O . SER C 3 45 ? 151.425 143.508 204.148 1.00 138.29 25 SER K O 1
ATOM 4710 N N . GLY C 3 46 ? 150.284 144.844 202.727 1.00 138.80 26 GLY K N 1
ATOM 4711 C CA . GLY C 3 46 ? 149.343 145.309 203.720 1.00 139.27 26 GLY K CA 1
ATOM 4712 C C . GLY C 3 46 ? 149.737 146.587 204.428 1.00 139.39 26 GLY K C 1
ATOM 4713 O O . GLY C 3 46 ? 148.931 147.121 205.201 1.00 138.49 26 GLY K O 1
ATOM 4714 N N . ARG C 3 47 ? 150.944 147.096 204.191 1.00 135.25 27 ARG K N 1
ATOM 4715 C CA . ARG C 3 47 ? 151.393 148.336 204.805 1.00 134.50 27 ARG K CA 1
ATOM 4716 C C . ARG C 3 47 ? 152.444 148.975 203.911 1.00 133.20 27 ARG K C 1
ATOM 4717 O O . ARG C 3 47 ? 153.263 148.277 203.307 1.00 131.82 27 ARG K O 1
ATOM 4725 N N . THR C 3 48 ? 152.408 150.303 203.827 1.00 133.17 28 THR K N 1
ATOM 4726 C CA . THR C 3 48 ? 153.351 151.045 203.004 1.00 134.08 28 THR K CA 1
ATOM 4727 C C . THR C 3 48 ? 154.716 151.100 203.682 1.00 133.70 28 THR K C 1
ATOM 4728 O O . THR C 3 48 ? 154.812 151.345 204.889 1.00 134.42 28 THR K O 1
ATOM 4732 N N . ILE C 3 49 ? 155.770 150.851 202.899 1.00 131.17 29 ILE K N 1
ATOM 4733 C CA . ILE C 3 49 ? 157.139 150.998 203.386 1.00 130.70 29 ILE K CA 1
ATOM 4734 C C . ILE C 3 49 ? 157.453 152.463 203.669 1.00 131.14 29 ILE K C 1
ATOM 4735 O O . ILE C 3 49 ? 158.168 152.778 204.631 1.00 132.71 29 ILE K O 1
ATOM 4740 N N . SER C 3 50 ? 156.901 153.376 202.870 1.00 125.98 30 SER K N 1
ATOM 4741 C CA . SER C 3 50 ? 157.077 154.806 203.078 1.00 126.03 30 SER K CA 1
ATOM 4742 C C . SER C 3 50 ? 156.430 155.251 204.390 1.00 127.46 30 SER K C 1
ATOM 4743 O O . SER C 3 50 ? 155.531 154.591 204.924 1.00 127.37 30 SER K O 1
ATOM 4746 N N . ARG C 3 51 ? 156.950 156.366 204.923 1.00 120.82 31 ARG K N 1
ATOM 4747 C CA . ARG C 3 51 ? 156.681 156.963 206.237 1.00 120.25 31 ARG K CA 1
ATOM 4748 C C . ARG C 3 51 ? 157.145 156.083 207.399 1.00 119.04 31 ARG K C 1
ATOM 4749 O O . ARG C 3 51 ? 156.872 156.409 208.562 1.00 119.19 31 ARG K O 1
ATOM 4757 N N . TYR C 3 52 ? 157.886 155.010 207.126 1.00 113.13 32 TYR K N 1
ATOM 4758 C CA . TYR C 3 52 ? 158.342 154.054 208.126 1.00 113.64 32 TYR K CA 1
ATOM 4759 C C . TYR C 3 52 ? 159.853 153.891 208.007 1.00 114.71 32 TYR K C 1
ATOM 4760 O O . TYR C 3 52 ? 160.488 154.426 207.094 1.00 113.02 32 TYR K O 1
ATOM 4769 N N . ALA C 3 53 ? 160.432 153.138 208.940 1.00 106.22 33 ALA K N 1
ATOM 4770 C CA . ALA C 3 53 ? 161.847 152.798 208.919 1.00 102.48 33 ALA K CA 1
ATOM 4771 C C . ALA C 3 53 ? 161.998 151.287 208.809 1.00 102.26 33 ALA K C 1
ATOM 4772 O O . ALA C 3 53 ? 161.172 150.527 209.324 1.00 102.82 33 ALA K O 1
ATOM 4774 N N . MET C 3 54 ? 163.062 150.847 208.139 1.00 100.63 34 MET K N 1
ATOM 4775 C CA . MET C 3 54 ? 163.137 149.476 207.653 1.00 99.90 34 MET K CA 1
ATOM 4776 C C . MET C 3 54 ? 164.495 148.899 208.030 1.00 98.35 34 MET K C 1
ATOM 4777 O O . MET C 3 54 ? 165.525 149.419 207.594 1.00 100.23 34 MET K O 1
ATOM 4782 N N . SER C 3 55 ? 164.509 147.821 208.814 1.00 88.79 35 SER K N 1
ATOM 4783 C CA . SER C 3 55 ? 165.743 147.339 209.421 1.00 87.80 35 SER K CA 1
ATOM 4784 C C . SER C 3 55 ? 166.065 145.912 208.995 1.00 92.30 35 SER K C 1
ATOM 4785 O O . SER C 3 55 ? 165.174 145.127 208.659 1.00 97.15 35 SER K O 1
ATOM 4788 N N . TRP C 3 56 ? 167.356 145.586 209.032 1.00 88.91 36 TRP K N 1
ATOM 4789 C CA . TRP C 3 56 ? 167.886 144.283 208.654 1.00 88.40 36 TRP K CA 1
ATOM 4790 C C . TRP C 3 56 ? 168.742 143.746 209.792 1.00 84.85 36 TRP K C 1
ATOM 4791 O O . TRP C 3 56 ? 169.654 144.438 210.262 1.00 85.43 36 TRP K O 1
ATOM 4802 N N . PHE C 3 57 ? 168.470 142.503 210.197 1.00 77.98 37 PHE K N 1
ATOM 4803 C CA . PHE C 3 57 ? 169.106 141.859 211.337 1.00 80.62 37 PHE K CA 1
ATOM 4804 C C . PHE C 3 57 ? 169.706 140.523 210.915 1.00 79.96 37 PHE K C 1
ATOM 4805 O O . PHE C 3 57 ? 169.295 139.923 209.922 1.00 84.01 37 PHE K O 1
ATOM 4813 N N . ARG C 3 58 ? 170.674 140.055 211.699 1.00 74.92 38 ARG K N 1
ATOM 4814 C CA . ARG C 3 58 ? 171.342 138.782 211.470 1.00 71.87 38 ARG K CA 1
ATOM 4815 C C . ARG C 3 58 ? 171.050 137.824 212.615 1.00 76.67 38 ARG K C 1
ATOM 4816 O O . ARG C 3 58 ? 170.816 138.245 213.750 1.00 84.21 38 ARG K O 1
ATOM 4824 N N . GLN C 3 59 ? 171.063 136.527 212.312 1.00 92.88 39 GLN K N 1
ATOM 4825 C CA . GLN C 3 59 ? 171.032 135.500 213.351 1.00 95.98 39 GLN K CA 1
ATOM 4826 C C . GLN C 3 59 ? 171.891 134.327 212.903 1.00 96.95 39 GLN K C 1
ATOM 4827 O O . GLN C 3 59 ? 171.559 133.642 211.931 1.00 99.85 39 GLN K O 1
ATOM 4833 N N . ALA C 3 60 ? 173.010 134.126 213.588 1.00 102.00 40 ALA K N 1
ATOM 4834 C CA . ALA C 3 60 ? 173.822 132.937 213.415 1.00 102.10 40 ALA K CA 1
ATOM 4835 C C . ALA C 3 60 ? 173.167 131.762 214.141 1.00 105.17 40 ALA K C 1
ATOM 4836 O O . ALA C 3 60 ? 172.409 131.965 215.093 1.00 106.52 40 ALA K O 1
ATOM 4838 N N . PRO C 3 61 ? 173.412 130.524 213.689 1.00 112.91 41 PRO K N 1
ATOM 4839 C CA . PRO C 3 61 ? 172.849 129.361 214.402 1.00 112.70 41 PRO K CA 1
ATOM 4840 C C . PRO C 3 61 ? 173.386 129.164 215.813 1.00 111.75 41 PRO K C 1
ATOM 4841 O O . PRO C 3 61 ? 172.724 128.496 216.617 1.00 110.05 41 PRO K O 1
ATOM 4845 N N . GLY C 3 62 ? 174.551 129.715 216.143 1.00 113.69 42 GLY K N 1
ATOM 4846 C CA . GLY C 3 62 ? 175.103 129.552 217.473 1.00 113.08 42 GLY K CA 1
ATOM 4847 C C . GLY C 3 62 ? 175.081 130.805 218.326 1.00 114.48 42 GLY K C 1
ATOM 4848 O O . GLY C 3 62 ? 175.373 130.745 219.524 1.00 113.33 42 GLY K O 1
ATOM 4849 N N . LYS C 3 63 ? 174.739 131.944 217.729 1.00 108.63 43 LYS K N 1
ATOM 4850 C CA . LYS C 3 63 ? 174.743 133.227 218.415 1.00 105.17 43 LYS K CA 1
ATOM 4851 C C . LYS C 3 63 ? 173.321 133.781 218.507 1.00 105.77 43 LYS K C 1
ATOM 4852 O O . LYS C 3 63 ? 172.344 133.116 218.141 1.00 106.55 43 LYS K O 1
ATOM 4858 N N . GLU C 3 64 ? 173.206 135.010 219.007 1.00 93.44 44 GLU K N 1
ATOM 4859 C CA . GLU C 3 64 ? 171.918 135.656 219.210 1.00 91.72 44 GLU K CA 1
ATOM 4860 C C . GLU C 3 64 ? 171.582 136.544 218.011 1.00 89.71 44 GLU K C 1
ATOM 4861 O O . GLU C 3 64 ? 172.267 136.530 216.986 1.00 87.92 44 GLU K O 1
ATOM 4867 N N . ARG C 3 65 ? 170.514 137.331 218.135 1.00 82.79 45 ARG K N 1
ATOM 4868 C CA . ARG C 3 65 ? 170.071 138.217 217.063 1.00 80.70 45 ARG K CA 1
ATOM 4869 C C . ARG C 3 65 ? 171.001 139.421 216.994 1.00 82.18 45 ARG K C 1
ATOM 4870 O O . ARG C 3 65 ? 171.034 140.243 217.914 1.00 85.05 45 ARG K O 1
ATOM 4878 N N . GLU C 3 66 ? 171.748 139.533 215.904 1.00 73.90 46 GLU K N 1
ATOM 4879 C CA . GLU C 3 66 ? 172.667 140.641 215.702 1.00 71.16 46 GLU K CA 1
ATOM 4880 C C . GLU C 3 66 ? 172.061 141.668 214.755 1.00 69.00 46 GLU K C 1
ATOM 4881 O O . GLU C 3 66 ? 171.194 141.359 213.935 1.00 71.51 46 GLU K O 1
ATOM 4887 N N . PHE C 3 67 ? 172.536 142.903 214.880 1.00 49.44 47 PHE K N 1
ATOM 4888 C CA . PHE C 3 67 ? 172.080 144.004 214.045 1.00 48.06 47 PHE K CA 1
ATOM 4889 C C . PHE C 3 67 ? 172.987 144.148 212.830 1.00 55.95 47 PHE K C 1
ATOM 4890 O O . PHE C 3 67 ? 174.210 144.027 212.938 1.00 57.31 47 PHE K O 1
ATOM 4898 N N . VAL C 3 68 ? 172.381 144.394 211.669 1.00 70.92 48 VAL K N 1
ATOM 4899 C CA . VAL C 3 68 ? 173.117 144.683 210.439 1.00 69.78 48 VAL K CA 1
ATOM 4900 C C . VAL C 3 68 ? 172.932 146.133 210.008 1.00 65.71 48 VAL K C 1
ATOM 4901 O O . VAL C 3 68 ? 173.893 146.902 209.974 1.00 71.02 48 VAL K O 1
ATOM 4905 N N . ALA C 3 69 ? 171.702 146.532 209.691 1.00 59.64 49 ALA K N 1
ATOM 4906 C CA . ALA C 3 69 ? 171.527 147.834 209.060 1.00 63.08 49 ALA K CA 1
ATOM 4907 C C . ALA C 3 69 ? 170.116 148.360 209.282 1.00 67.17 49 ALA K C 1
ATOM 4908 O O . ALA C 3 69 ? 169.216 147.634 209.702 1.00 71.18 49 ALA K O 1
ATOM 4910 N N . VAL C 3 70 ? 169.941 149.647 208.991 1.00 71.80 50 VAL K N 1
ATOM 4911 C CA . VAL C 3 70 ? 168.644 150.312 209.079 1.00 73.66 50 VAL K CA 1
ATOM 4912 C C . VAL C 3 70 ? 168.599 151.408 208.018 1.00 75.42 50 VAL K C 1
ATOM 4913 O O . VAL C 3 70 ? 169.587 152.116 207.793 1.00 77.80 50 VAL K O 1
ATOM 4917 N N . ALA C 3 71 ? 167.464 151.509 207.327 1.00 84.60 51 ALA K N 1
ATOM 4918 C CA . ALA C 3 71 ? 167.194 152.576 206.376 1.00 83.73 51 ALA K CA 1
ATOM 4919 C C . ALA C 3 71 ? 166.044 153.420 206.902 1.00 84.33 51 ALA K C 1
ATOM 4920 O O . ALA C 3 71 ? 164.996 152.885 207.285 1.00 85.78 51 ALA K O 1
ATOM 4922 N N . ARG C 3 72 ? 166.241 154.731 206.916 1.00 82.43 52 ARG K N 1
ATOM 4923 C CA . ARG C 3 72 ? 165.274 155.672 207.447 1.00 84.62 52 ARG K CA 1
ATOM 4924 C C . ARG C 3 72 ? 164.399 156.211 206.316 1.00 86.09 52 ARG K C 1
ATOM 4925 O O . ARG C 3 72 ? 164.425 155.713 205.187 1.00 88.35 52 ARG K O 1
ATOM 4933 N N . ARG C 3 73 ? 163.610 157.240 206.619 1.00 101.35 53 ARG K N 1
ATOM 4934 C CA . ARG C 3 73 ? 162.655 157.796 205.665 1.00 101.32 53 ARG K CA 1
ATOM 4935 C C . ARG C 3 73 ? 163.395 158.646 204.640 1.00 103.17 53 ARG K C 1
ATOM 4936 O O . ARG C 3 73 ? 163.912 159.717 204.977 1.00 104.35 53 ARG K O 1
ATOM 4944 N N . SER C 3 74 ? 163.431 158.162 203.392 1.00 112.19 54 SER K N 1
ATOM 4945 C CA . SER C 3 74 ? 163.984 158.844 202.221 1.00 113.34 54 SER K CA 1
ATOM 4946 C C . SER C 3 74 ? 165.445 159.248 202.400 1.00 114.08 54 SER K C 1
ATOM 4947 O O . SER C 3 74 ? 166.331 158.389 202.456 1.00 113.86 54 SER K O 1
ATOM 4950 N N . GLY C 3 75 ? 165.703 160.550 202.493 1.00 111.45 55 GLY K N 1
ATOM 4951 C CA . GLY C 3 75 ? 167.059 161.055 202.571 1.00 111.47 55 GLY K CA 1
ATOM 4952 C C . GLY C 3 75 ? 167.557 161.280 203.983 1.00 111.46 55 GLY K C 1
ATOM 4953 O O . GLY C 3 75 ? 168.527 162.016 204.192 1.00 111.05 55 GLY K O 1
ATOM 4954 N N . ASP C 3 76 ? 166.901 160.658 204.965 1.00 103.94 56 ASP K N 1
ATOM 4955 C CA . ASP C 3 76 ? 167.334 160.795 206.351 1.00 103.14 56 ASP K CA 1
ATOM 4956 C C . ASP C 3 76 ? 168.611 160.017 206.639 1.00 103.20 56 ASP K C 1
ATOM 4957 O O . ASP C 3 76 ? 169.301 160.325 207.616 1.00 104.57 56 ASP K O 1
ATOM 4962 N N . GLY C 3 77 ? 168.936 159.023 205.825 1.00 90.10 57 GLY K N 1
ATOM 4963 C CA . GLY C 3 77 ? 170.186 158.301 205.939 1.00 88.65 57 GLY K CA 1
ATOM 4964 C C . GLY C 3 77 ? 169.975 156.825 206.225 1.00 85.50 57 GLY K C 1
ATOM 4965 O O . GLY C 3 77 ? 168.880 156.365 206.544 1.00 84.39 57 GLY K O 1
ATOM 4966 N N . ALA C 3 78 ? 171.072 156.087 206.094 1.00 69.17 58 ALA K N 1
ATOM 4967 C CA . ALA C 3 78 ? 171.113 154.666 206.400 1.00 68.74 58 ALA K CA 1
ATOM 4968 C C . ALA C 3 78 ? 172.301 154.393 207.306 1.00 69.38 58 ALA K C 1
ATOM 4969 O O . ALA C 3 78 ? 173.385 154.949 207.107 1.00 69.41 58 ALA K O 1
ATOM 4971 N N . PHE C 3 79 ? 172.094 153.536 208.299 1.00 58.93 59 PHE K N 1
ATOM 4972 C CA . PHE C 3 79 ? 173.104 153.250 209.305 1.00 57.35 59 PHE K CA 1
ATOM 4973 C C . PHE C 3 79 ? 173.402 151.757 209.330 1.00 60.42 59 PHE K C 1
ATOM 4974 O O . PHE C 3 79 ? 172.519 150.930 209.093 1.00 61.86 59 PHE K O 1
ATOM 4982 N N . TYR C 3 80 ? 174.658 151.416 209.608 1.00 67.36 60 TYR K N 1
ATOM 4983 C CA . TYR C 3 80 ? 175.110 150.032 209.618 1.00 67.37 60 TYR K CA 1
ATOM 4984 C C . TYR C 3 80 ? 175.783 149.720 210.946 1.00 60.00 60 TYR K C 1
ATOM 4985 O O . TYR C 3 80 ? 176.043 150.607 211.761 1.00 68.24 60 TYR K O 1
ATOM 4994 N N . ALA C 3 81 ? 176.072 148.439 211.154 1.00 42.51 61 ALA K N 1
ATOM 4995 C CA . ALA C 3 81 ? 176.755 147.994 212.356 1.00 40.27 61 ALA K CA 1
ATOM 4996 C C . ALA C 3 81 ? 178.263 148.168 212.203 1.00 50.72 61 ALA K C 1
ATOM 4997 O O . ALA C 3 81 ? 178.762 148.676 211.197 1.00 53.68 61 ALA K O 1
ATOM 4999 N N . ASP C 3 82 ? 179.004 147.734 213.221 1.00 64.02 62 ASP K N 1
ATOM 5000 C CA . ASP C 3 82 ? 180.450 147.908 213.237 1.00 66.44 62 ASP K CA 1
ATOM 5001 C C . ASP C 3 82 ? 181.194 146.821 212.473 1.00 67.70 62 ASP K C 1
ATOM 5002 O O . ASP C 3 82 ? 182.406 146.951 212.273 1.00 70.06 62 ASP K O 1
ATOM 5007 N N . SER C 3 83 ? 180.509 145.761 212.045 1.00 74.14 63 SER K N 1
ATOM 5008 C CA . SER C 3 83 ? 181.141 144.673 211.314 1.00 73.71 63 SER K CA 1
ATOM 5009 C C . SER C 3 83 ? 180.722 144.601 209.854 1.00 72.39 63 SER K C 1
ATOM 5010 O O . SER C 3 83 ? 181.318 143.829 209.096 1.00 72.95 63 SER K O 1
ATOM 5013 N N . VAL C 3 84 ? 179.717 145.372 209.442 1.00 73.79 64 VAL K N 1
ATOM 5014 C CA . VAL C 3 84 ? 179.216 145.364 208.076 1.00 71.55 64 VAL K CA 1
ATOM 5015 C C . VAL C 3 84 ? 179.354 146.725 207.408 1.00 74.35 64 VAL K C 1
ATOM 5016 O O . VAL C 3 84 ? 178.816 146.932 206.321 1.00 80.70 64 VAL K O 1
ATOM 5020 N N . GLN C 3 85 ? 180.061 147.661 208.036 1.00 83.61 65 GLN K N 1
ATOM 5021 C CA . GLN C 3 85 ? 180.154 149.014 207.504 1.00 87.57 65 GLN K CA 1
ATOM 5022 C C . GLN C 3 85 ? 181.097 149.055 206.308 1.00 87.46 65 GLN K C 1
ATOM 5023 O O . GLN C 3 85 ? 182.216 148.535 206.364 1.00 84.45 65 GLN K O 1
ATOM 5029 N N . GLY C 3 86 ? 180.645 149.674 205.232 1.00 89.77 66 GLY K N 1
ATOM 5030 C CA . GLY C 3 86 ? 181.408 149.735 203.989 1.00 91.04 66 GLY K CA 1
ATOM 5031 C C . GLY C 3 86 ? 181.120 148.605 203.024 1.00 90.25 66 GLY K C 1
ATOM 5032 O O . GLY C 3 86 ? 180.951 148.833 201.827 1.00 87.94 66 GLY K O 1
ATOM 5033 N N . ARG C 3 87 ? 181.066 147.374 203.537 1.00 87.23 67 ARG K N 1
ATOM 5034 C CA . ARG C 3 87 ? 180.762 146.226 202.692 1.00 83.31 67 ARG K CA 1
ATOM 5035 C C . ARG C 3 87 ? 179.293 146.186 202.294 1.00 86.38 67 ARG K C 1
ATOM 5036 O O . ARG C 3 87 ? 178.967 145.775 201.175 1.00 91.97 67 ARG K O 1
ATOM 5044 N N . PHE C 3 88 ? 178.400 146.601 203.184 1.00 79.27 68 PHE K N 1
ATOM 5045 C CA . PHE C 3 88 ? 176.965 146.481 202.972 1.00 78.27 68 PHE K CA 1
ATOM 5046 C C . PHE C 3 88 ? 176.392 147.804 202.484 1.00 76.17 68 PHE K C 1
ATOM 5047 O O . PHE C 3 88 ? 176.931 148.877 202.766 1.00 79.48 68 PHE K O 1
ATOM 5055 N N . THR C 3 89 ? 175.292 147.719 201.739 1.00 81.14 69 THR K N 1
ATOM 5056 C CA . THR C 3 89 ? 174.648 148.917 201.211 1.00 84.29 69 THR K CA 1
ATOM 5057 C C . THR C 3 89 ? 173.142 148.696 201.161 1.00 85.05 69 THR K C 1
ATOM 5058 O O . THR C 3 89 ? 172.683 147.691 200.615 1.00 88.01 69 THR K O 1
ATOM 5062 N N . VAL C 3 90 ? 172.378 149.629 201.724 1.00 96.19 70 VAL K N 1
ATOM 5063 C CA . VAL C 3 90 ? 170.922 149.537 201.772 1.00 97.84 70 VAL K CA 1
ATOM 5064 C C . VAL C 3 90 ? 170.334 150.557 200.810 1.00 99.54 70 VAL K C 1
ATOM 5065 O O . VAL C 3 90 ? 170.755 151.720 200.790 1.00 99.76 70 VAL K O 1
ATOM 5069 N N . SER C 3 91 ? 169.365 150.119 200.011 1.00 113.90 71 SER K N 1
ATOM 5070 C CA . SER C 3 91 ? 168.628 150.996 199.116 1.00 114.93 71 SER K CA 1
ATOM 5071 C C . SER C 3 91 ? 167.135 150.823 199.358 1.00 115.62 71 SER K C 1
ATOM 5072 O O . SER C 3 91 ? 166.670 149.741 199.725 1.00 114.07 71 SER K O 1
ATOM 5075 N N . ARG C 3 92 ? 166.391 151.902 199.145 1.00 116.25 72 ARG K N 1
ATOM 5076 C CA . ARG C 3 92 ? 164.958 151.945 199.382 1.00 116.18 72 ARG K CA 1
ATOM 5077 C C . ARG C 3 92 ? 164.211 152.108 198.064 1.00 117.56 72 ARG K C 1
ATOM 5078 O O . ARG C 3 92 ? 164.759 152.593 197.070 1.00 116.62 72 ARG K O 1
ATOM 5086 N N . ASP C 3 93 ? 162.943 151.692 198.063 1.00 128.59 73 ASP K N 1
ATOM 5087 C CA . ASP C 3 93 ? 162.063 151.920 196.919 1.00 129.33 73 ASP K CA 1
ATOM 5088 C C . ASP C 3 93 ? 160.653 152.104 197.473 1.00 128.71 73 ASP K C 1
ATOM 5089 O O . ASP C 3 93 ? 159.966 151.121 197.771 1.00 128.28 73 ASP K O 1
ATOM 5094 N N . ASP C 3 94 ? 160.243 153.367 197.622 1.00 131.64 74 ASP K N 1
ATOM 5095 C CA . ASP C 3 94 ? 158.908 153.663 198.128 1.00 132.36 74 ASP K CA 1
ATOM 5096 C C . ASP C 3 94 ? 157.837 153.399 197.079 1.00 132.83 74 ASP K C 1
ATOM 5097 O O . ASP C 3 94 ? 156.702 153.054 197.429 1.00 132.07 74 ASP K O 1
ATOM 5102 N N . ALA C 3 95 ? 158.171 153.572 195.797 1.00 136.53 75 ALA K N 1
ATOM 5103 C CA . ALA C 3 95 ? 157.210 153.293 194.734 1.00 135.67 75 ALA K CA 1
ATOM 5104 C C . ALA C 3 95 ? 156.958 151.797 194.596 1.00 135.24 75 ALA K C 1
ATOM 5105 O O . ALA C 3 95 ? 155.810 151.368 194.428 1.00 134.44 75 ALA K O 1
ATOM 5107 N N . LYS C 3 96 ? 158.014 150.990 194.664 1.00 136.33 76 LYS K N 1
ATOM 5108 C CA . LYS C 3 96 ? 157.877 149.542 194.621 1.00 136.90 76 LYS K CA 1
ATOM 5109 C C . LYS C 3 96 ? 157.621 148.930 195.990 1.00 138.19 76 LYS K C 1
ATOM 5110 O O . LYS C 3 96 ? 157.318 147.732 196.058 1.00 138.51 76 LYS K O 1
ATOM 5112 N N . ASN C 3 97 ? 157.738 149.729 197.059 1.00 134.62 77 ASN K N 1
ATOM 5113 C CA . ASN C 3 97 ? 157.508 149.328 198.453 1.00 133.28 77 ASN K CA 1
ATOM 5114 C C . ASN C 3 97 ? 158.402 148.153 198.857 1.00 133.42 77 ASN K C 1
ATOM 5115 O O . ASN C 3 97 ? 157.933 147.098 199.290 1.00 131.90 77 ASN K O 1
ATOM 5120 N N . THR C 3 98 ? 159.710 148.358 198.720 1.00 132.98 78 THR K N 1
ATOM 5121 C CA . THR C 3 98 ? 160.669 147.305 199.031 1.00 133.38 78 THR K CA 1
ATOM 5122 C C . THR C 3 98 ? 162.003 147.934 199.406 1.00 134.39 78 THR K C 1
ATOM 5123 O O . THR C 3 98 ? 162.227 149.132 199.220 1.00 133.07 78 THR K O 1
ATOM 5127 N N . VAL C 3 99 ? 162.881 147.108 199.978 1.00 124.72 79 VAL K N 1
ATOM 5128 C CA . VAL C 3 99 ? 164.253 147.505 200.259 1.00 122.33 79 VAL K CA 1
ATOM 5129 C C . VAL C 3 99 ? 165.191 146.443 199.701 1.00 122.11 79 VAL K C 1
ATOM 5130 O O . VAL C 3 99 ? 164.823 145.278 199.520 1.00 121.44 79 VAL K O 1
ATOM 5134 N N . TYR C 3 100 ? 166.420 146.872 199.425 1.00 118.73 80 TYR K N 1
ATOM 5135 C CA . TYR C 3 100 ? 167.469 146.009 198.908 1.00 118.74 80 TYR K CA 1
ATOM 5136 C C . TYR C 3 100 ? 168.698 146.129 199.793 1.00 116.20 80 TYR K C 1
ATOM 5137 O O . TYR C 3 100 ? 169.079 147.231 200.196 1.00 118.44 80 TYR K O 1
ATOM 5146 N N . LEU C 3 101 ? 169.316 144.989 200.084 1.00 98.64 81 LEU K N 1
ATOM 5147 C CA . LEU C 3 101 ? 170.532 144.919 200.887 1.00 100.50 81 LEU K CA 1
ATOM 5148 C C . LEU C 3 101 ? 171.606 144.238 200.050 1.00 100.20 81 LEU K C 1
ATOM 5149 O O . LEU C 3 101 ? 171.503 143.044 199.754 1.00 104.93 81 LEU K O 1
ATOM 5154 N N . GLN C 3 102 ? 172.628 144.996 199.666 1.00 95.56 82 GLN K N 1
ATOM 5155 C CA . GLN C 3 102 ? 173.711 144.506 198.826 1.00 96.96 82 GLN K CA 1
ATOM 5156 C C . GLN C 3 102 ? 174.923 144.210 199.697 1.00 96.45 82 GLN K C 1
ATOM 5157 O O . GLN C 3 102 ? 175.421 145.100 200.398 1.00 100.84 82 GLN K O 1
ATOM 5163 N N . MET C 3 103 ? 175.390 142.966 199.647 1.00 88.80 83 MET K N 1
ATOM 5164 C CA . MET C 3 103 ? 176.549 142.506 200.397 1.00 90.05 83 MET K CA 1
ATOM 5165 C C . MET C 3 103 ? 177.723 142.324 199.448 1.00 90.60 83 MET K C 1
ATOM 5166 O O . MET C 3 103 ? 177.595 141.650 198.419 1.00 95.14 83 MET K O 1
ATOM 5171 N N . ASN C 3 104 ? 178.859 142.919 199.796 1.00 94.48 84 ASN K N 1
ATOM 5172 C CA . ASN C 3 104 ? 180.105 142.753 199.065 1.00 96.14 84 ASN K CA 1
ATOM 5173 C C . ASN C 3 104 ? 181.177 142.249 200.020 1.00 95.15 84 ASN K C 1
ATOM 5174 O O . ASN C 3 104 ? 181.106 142.498 201.227 1.00 96.71 84 ASN K O 1
ATOM 5179 N N . SER C 3 105 ? 182.157 141.530 199.459 1.00 100.76 85 SER K N 1
ATOM 5180 C CA . SER C 3 105 ? 183.343 141.024 200.167 1.00 101.63 85 SER K CA 1
ATOM 5181 C C . SER C 3 105 ? 182.961 140.144 201.361 1.00 102.84 85 SER K C 1
ATOM 5182 O O . SER C 3 105 ? 183.264 140.448 202.517 1.00 104.20 85 SER K O 1
ATOM 5185 N N . LEU C 3 106 ? 182.279 139.043 201.055 1.00 99.52 86 LEU K N 1
ATOM 5186 C CA . LEU C 3 106 ? 181.732 138.175 202.085 1.00 98.69 86 LEU K CA 1
ATOM 5187 C C . LEU C 3 106 ? 182.832 137.395 202.801 1.00 100.68 86 LEU K C 1
ATOM 5188 O O . LEU C 3 106 ? 183.933 137.188 202.285 1.00 101.00 86 LEU K O 1
ATOM 5193 N N . LYS C 3 107 ? 182.509 136.964 204.014 1.00 108.13 87 LYS K N 1
ATOM 5194 C CA . LYS C 3 107 ? 183.357 136.161 204.876 1.00 108.23 87 LYS K CA 1
ATOM 5195 C C . LYS C 3 107 ? 182.541 134.993 205.407 1.00 111.20 87 LYS K C 1
ATOM 5196 O O . LYS C 3 107 ? 181.327 135.121 205.591 1.00 111.52 87 LYS K O 1
ATOM 5202 N N . PRO C 3 108 ? 183.171 133.839 205.665 1.00 115.26 88 PRO K N 1
ATOM 5203 C CA . PRO C 3 108 ? 182.441 132.712 206.272 1.00 113.66 88 PRO K CA 1
ATOM 5204 C C . PRO C 3 108 ? 181.983 132.923 207.713 1.00 113.88 88 PRO K C 1
ATOM 5205 O O . PRO C 3 108 ? 181.408 131.996 208.292 1.00 112.65 88 PRO K O 1
ATOM 5209 N N . GLU C 3 109 ? 182.227 134.081 208.330 1.00 113.16 89 GLU K N 1
ATOM 5210 C CA . GLU C 3 109 ? 181.585 134.414 209.594 1.00 111.43 89 GLU K CA 1
ATOM 5211 C C . GLU C 3 109 ? 180.209 135.025 209.353 1.00 109.51 89 GLU K C 1
ATOM 5212 O O . GLU C 3 109 ? 179.487 135.279 210.321 1.00 109.23 89 GLU K O 1
ATOM 5218 N N . ASP C 3 110 ? 179.805 135.259 208.112 1.00 103.03 90 ASP K N 1
ATOM 5219 C CA . ASP C 3 110 ? 178.520 135.896 207.887 1.00 102.00 90 ASP K CA 1
ATOM 5220 C C . ASP C 3 110 ? 177.374 134.903 207.732 1.00 102.48 90 ASP K C 1
ATOM 5221 O O . ASP C 3 110 ? 176.218 135.313 207.676 1.00 101.44 90 ASP K O 1
ATOM 5226 N N . THR C 3 111 ? 177.673 133.609 207.643 1.00 109.86 91 THR K N 1
ATOM 5227 C CA . THR C 3 111 ? 176.623 132.614 207.432 1.00 110.15 91 THR K CA 1
ATOM 5228 C C . THR C 3 111 ? 175.522 132.703 208.488 1.00 110.03 91 THR K C 1
ATOM 5229 O O . THR C 3 111 ? 175.708 132.328 209.650 1.00 110.19 91 THR K O 1
ATOM 5233 N N . ALA C 3 112 ? 174.371 133.232 208.084 1.00 104.52 92 ALA K N 1
ATOM 5234 C CA . ALA C 3 112 ? 173.331 133.582 209.036 1.00 102.35 92 ALA K CA 1
ATOM 5235 C C . ALA C 3 112 ? 171.998 133.672 208.313 1.00 100.09 92 ALA K C 1
ATOM 5236 O O . ALA C 3 112 ? 171.940 133.778 207.085 1.00 103.02 92 ALA K O 1
ATOM 5238 N N . VAL C 3 113 ? 170.928 133.627 209.094 1.00 95.35 93 VAL K N 1
ATOM 5239 C CA . VAL C 3 113 ? 169.598 133.952 208.600 1.00 96.59 93 VAL K CA 1
ATOM 5240 C C . VAL C 3 113 ? 169.407 135.455 208.736 1.00 97.59 93 VAL K C 1
ATOM 5241 O O . VAL C 3 113 ? 169.607 136.022 209.818 1.00 103.11 93 VAL K O 1
ATOM 5245 N N . TYR C 3 114 ? 169.037 136.103 207.637 1.00 85.49 94 TYR K N 1
ATOM 5246 C CA . TYR C 3 114 ? 168.944 137.558 207.573 1.00 86.21 94 TYR K CA 1
ATOM 5247 C C . TYR C 3 114 ? 167.475 137.945 207.695 1.00 88.56 94 TYR K C 1
ATOM 5248 O O . TYR C 3 114 ? 166.711 137.846 206.732 1.00 88.54 94 TYR K O 1
ATOM 5257 N N . TYR C 3 115 ? 167.088 138.393 208.882 1.00 97.76 95 TYR K N 1
ATOM 5258 C CA . TYR C 3 115 ? 165.719 138.799 209.157 1.00 98.08 95 TYR K CA 1
ATOM 5259 C C . TYR C 3 115 ? 165.502 140.261 208.788 1.00 98.81 95 TYR K C 1
ATOM 5260 O O . TYR C 3 115 ? 166.434 141.067 208.738 1.00 98.81 95 TYR K O 1
ATOM 5269 N N . CYS C 3 116 ? 164.242 140.593 208.537 1.00 106.04 96 CYS K N 1
ATOM 5270 C CA . CYS C 3 116 ? 163.837 141.903 208.054 1.00 108.47 96 CYS K CA 1
ATOM 5271 C C . CYS C 3 116 ? 162.704 142.403 208.937 1.00 110.38 96 CYS K C 1
ATOM 5272 O O . CYS C 3 116 ? 161.757 141.659 209.208 1.00 110.67 96 CYS K O 1
ATOM 5275 N N . ALA C 3 117 ? 162.801 143.651 209.394 1.00 100.00 97 ALA K N 1
ATOM 5276 C CA . ALA C 3 117 ? 161.885 144.157 210.405 1.00 93.78 97 ALA K CA 1
ATOM 5277 C C . ALA C 3 117 ? 161.428 145.565 210.056 1.00 94.30 97 ALA K C 1
ATOM 5278 O O . ALA C 3 117 ? 162.074 146.287 209.292 1.00 95.03 97 ALA K O 1
ATOM 5280 N N . ILE C 3 118 ? 160.304 145.948 210.656 1.00 99.59 98 ILE K N 1
ATOM 5281 C CA . ILE C 3 118 ? 159.657 147.233 210.425 1.00 101.53 98 ILE K CA 1
ATOM 5282 C C . ILE C 3 118 ? 159.655 147.998 211.743 1.00 100.64 98 ILE K C 1
ATOM 5283 O O . ILE C 3 118 ? 159.215 147.469 212.770 1.00 97.10 98 ILE K O 1
ATOM 5288 N N . ASP C 3 119 ? 160.166 149.229 211.721 1.00 96.56 99 ASP K N 1
ATOM 5289 C CA . ASP C 3 119 ? 160.102 150.119 212.874 1.00 94.99 99 ASP K CA 1
ATOM 5290 C C . ASP C 3 119 ? 158.761 150.841 212.834 1.00 98.13 99 ASP K C 1
ATOM 5291 O O . ASP C 3 119 ? 158.522 151.671 211.951 1.00 97.31 99 ASP K O 1
ATOM 5296 N N . SER C 3 120 ? 157.882 150.518 213.787 1.00 101.44 100 SER K N 1
ATOM 5297 C CA . SER C 3 120 ? 156.545 151.101 213.796 1.00 100.56 100 SER K CA 1
ATOM 5298 C C . SER C 3 120 ? 156.565 152.574 214.181 1.00 100.54 100 SER K C 1
ATOM 5299 O O . SER C 3 120 ? 155.717 153.344 213.718 1.00 101.28 100 SER K O 1
ATOM 5302 N N . ASP C 3 121 ? 157.512 152.983 215.021 1.00 95.89 101 ASP K N 1
ATOM 5303 C CA . ASP C 3 121 ? 157.594 154.370 215.452 1.00 96.14 101 ASP K CA 1
ATOM 5304 C C . ASP C 3 121 ? 158.172 155.235 214.339 1.00 96.16 101 ASP K C 1
ATOM 5305 O O . ASP C 3 121 ? 159.210 154.904 213.757 1.00 95.52 101 ASP K O 1
ATOM 5310 N N . THR C 3 122 ? 157.495 156.347 214.045 1.00 98.46 102 THR K N 1
ATOM 5311 C CA . THR C 3 122 ? 157.989 157.283 213.043 1.00 98.89 102 THR K CA 1
ATOM 5312 C C . THR C 3 122 ? 159.165 158.100 213.567 1.00 98.12 102 THR K C 1
ATOM 5313 O O . THR C 3 122 ? 159.948 158.629 212.771 1.00 97.62 102 THR K O 1
ATOM 5317 N N . PHE C 3 123 ? 159.321 158.189 214.886 1.00 93.57 103 PHE K N 1
ATOM 5318 C CA . PHE C 3 123 ? 160.444 158.874 215.509 1.00 94.75 103 PHE K CA 1
ATOM 5319 C C . PHE C 3 123 ? 161.636 157.952 215.740 1.00 94.26 103 PHE K C 1
ATOM 5320 O O . PHE C 3 123 ? 162.558 158.333 216.472 1.00 92.70 103 PHE K O 1
ATOM 5328 N N . TYR C 3 124 ? 161.610 156.749 215.149 1.00 87.64 104 TYR K N 1
ATOM 5329 C CA . TYR C 3 124 ? 162.717 155.782 215.141 1.00 84.13 104 TYR K CA 1
ATOM 5330 C C . TYR C 3 124 ? 163.112 155.334 216.547 1.00 81.10 104 TYR K C 1
ATOM 5331 O O . TYR C 3 124 ? 164.295 155.189 216.859 1.00 78.86 104 TYR K O 1
ATOM 5340 N N . SER C 3 125 ? 162.112 155.103 217.400 1.00 74.80 105 SER K N 1
ATOM 5341 C CA . SER C 3 125 ? 162.389 154.611 218.745 1.00 68.51 105 SER K CA 1
ATOM 5342 C C . SER C 3 125 ? 162.890 153.174 218.729 1.00 70.11 105 SER K C 1
ATOM 5343 O O . SER C 3 125 ? 163.652 152.777 219.617 1.00 73.86 105 SER K O 1
ATOM 5346 N N . GLY C 3 126 ? 162.481 152.385 217.739 1.00 74.63 106 GLY K N 1
ATOM 5347 C CA . GLY C 3 126 ? 162.974 151.028 217.605 1.00 71.16 106 GLY K CA 1
ATOM 5348 C C . GLY C 3 126 ? 161.945 149.960 217.906 1.00 70.52 106 GLY K C 1
ATOM 5349 O O . GLY C 3 126 ? 162.284 148.903 218.445 1.00 69.61 106 GLY K O 1
ATOM 5350 N N . SER C 3 127 ? 160.686 150.219 217.563 1.00 83.41 107 SER K N 1
ATOM 5351 C CA . SER C 3 127 ? 159.602 149.268 217.809 1.00 83.96 107 SER K CA 1
ATOM 5352 C C . SER C 3 127 ? 159.598 148.240 216.686 1.00 85.45 107 SER K C 1
ATOM 5353 O O . SER C 3 127 ? 158.998 148.440 215.629 1.00 86.51 107 SER K O 1
ATOM 5356 N N . TYR C 3 128 ? 160.277 147.120 216.920 1.00 84.75 108 TYR K N 1
ATOM 5357 C CA . TYR C 3 128 ? 160.396 146.045 215.937 1.00 83.84 108 TYR K CA 1
ATOM 5358 C C . TYR C 3 128 ? 159.376 144.967 216.282 1.00 85.93 108 TYR K C 1
ATOM 5359 O O . TYR C 3 128 ? 159.560 144.201 217.231 1.00 82.84 108 TYR K O 1
ATOM 5368 N N . ASP C 3 129 ? 158.303 144.907 215.504 1.00 100.10 109 ASP K N 1
ATOM 5369 C CA . ASP C 3 129 ? 157.236 143.934 215.702 1.00 97.18 109 ASP K CA 1
ATOM 5370 C C . ASP C 3 129 ? 156.931 143.114 214.460 1.00 95.74 109 ASP K C 1
ATOM 5371 O O . ASP C 3 129 ? 156.603 141.930 214.576 1.00 95.42 109 ASP K O 1
ATOM 5376 N N . TYR C 3 130 ? 157.031 143.710 213.271 1.00 104.14 110 TYR K N 1
ATOM 5377 C CA . TYR C 3 130 ? 156.729 143.012 212.022 1.00 105.65 110 TYR K CA 1
ATOM 5378 C C . TYR C 3 130 ? 157.991 142.308 211.533 1.00 104.81 110 TYR K C 1
ATOM 5379 O O . TYR C 3 130 ? 158.717 142.785 210.659 1.00 104.21 110 TYR K O 1
ATOM 5388 N N . TRP C 3 131 ? 158.248 141.140 212.116 1.00 100.97 111 TRP K N 1
ATOM 5389 C CA . TRP C 3 131 ? 159.394 140.334 211.732 1.00 101.98 111 TRP K CA 1
ATOM 5390 C C . TRP C 3 131 ? 159.064 139.507 210.491 1.00 102.84 111 TRP K C 1
ATOM 5391 O O . TRP C 3 131 ? 157.957 139.556 209.949 1.00 101.10 111 TRP K O 1
ATOM 5402 N N . GLY C 3 132 ? 160.047 138.729 210.033 1.00 124.52 112 GLY K N 1
ATOM 5403 C CA . GLY C 3 132 ? 159.851 137.846 208.905 1.00 125.21 112 GLY K CA 1
ATOM 5404 C C . GLY C 3 132 ? 160.557 136.525 209.133 1.00 124.68 112 GLY K C 1
ATOM 5405 O O . GLY C 3 132 ? 161.292 136.353 210.106 1.00 122.85 112 GLY K O 1
ATOM 5406 N N . GLN C 3 133 ? 160.304 135.582 208.224 1.00 121.51 113 GLN K N 1
ATOM 5407 C CA . GLN C 3 133 ? 160.972 134.287 208.311 1.00 122.37 113 GLN K CA 1
ATOM 5408 C C . GLN C 3 133 ? 162.445 134.401 207.943 1.00 121.97 113 GLN K C 1
ATOM 5409 O O . GLN C 3 133 ? 163.293 133.723 208.535 1.00 119.74 113 GLN K O 1
ATOM 5415 N N . GLY C 3 134 ? 162.768 135.247 206.970 1.00 124.19 114 GLY K N 1
ATOM 5416 C CA . GLY C 3 134 ? 164.143 135.492 206.594 1.00 123.68 114 GLY K CA 1
ATOM 5417 C C . GLY C 3 134 ? 164.688 134.449 205.637 1.00 123.91 114 GLY K C 1
ATOM 5418 O O . GLY C 3 134 ? 164.128 133.370 205.440 1.00 124.62 114 GLY K O 1
ATOM 5419 N N . THR C 3 135 ? 165.816 134.796 205.022 1.00 113.15 115 THR K N 1
ATOM 5420 C CA . THR C 3 135 ? 166.524 133.915 204.106 1.00 112.53 115 THR K CA 1
ATOM 5421 C C . THR C 3 135 ? 167.896 133.585 204.674 1.00 111.26 115 THR K C 1
ATOM 5422 O O . THR C 3 135 ? 168.512 134.401 205.364 1.00 113.98 115 THR K O 1
ATOM 5426 N N . GLN C 3 136 ? 168.376 132.384 204.372 1.00 110.84 116 GLN K N 1
ATOM 5427 C CA . GLN C 3 136 ? 169.677 131.933 204.844 1.00 112.75 116 GLN K CA 1
ATOM 5428 C C . GLN C 3 136 ? 170.750 132.295 203.828 1.00 114.31 116 GLN K C 1
ATOM 5429 O O . GLN C 3 136 ? 170.629 131.964 202.645 1.00 118.25 116 GLN K O 1
ATOM 5435 N N . VAL C 3 137 ? 171.796 132.976 204.288 1.00 110.67 117 VAL K N 1
ATOM 5436 C CA . VAL C 3 137 ? 172.958 133.291 203.469 1.00 111.77 117 VAL K CA 1
ATOM 5437 C C . VAL C 3 137 ? 174.144 132.548 204.062 1.00 111.88 117 VAL K C 1
ATOM 5438 O O . VAL C 3 137 ? 174.535 132.804 205.208 1.00 113.41 117 VAL K O 1
ATOM 5442 N N . THR C 3 138 ? 174.717 131.627 203.291 1.00 121.25 118 THR K N 1
ATOM 5443 C CA . THR C 3 138 ? 175.840 130.831 203.756 1.00 122.26 118 THR K CA 1
ATOM 5444 C C . THR C 3 138 ? 177.001 130.962 202.783 1.00 122.06 118 THR K C 1
ATOM 5445 O O . THR C 3 138 ? 176.815 131.270 201.601 1.00 122.72 118 THR K O 1
ATOM 5449 N N . VAL C 3 139 ? 178.206 130.750 203.303 1.00 128.07 119 VAL K N 1
ATOM 5450 C CA . VAL C 3 139 ? 179.440 130.880 202.540 1.00 130.72 119 VAL K CA 1
ATOM 5451 C C . VAL C 3 139 ? 180.100 129.512 202.457 1.00 132.18 119 VAL K C 1
ATOM 5452 O O . VAL C 3 139 ? 180.330 128.868 203.490 1.00 130.96 119 VAL K O 1
ATOM 5456 N N . SER C 3 140 ? 180.400 129.080 201.228 1.00 140.57 120 SER K N 1
ATOM 5457 C CA . SER C 3 140 ? 181.029 127.793 200.899 1.00 139.95 120 SER K CA 1
ATOM 5458 C C . SER C 3 140 ? 180.280 126.589 201.472 1.00 139.10 120 SER K C 1
ATOM 5459 O O . SER C 3 140 ? 180.718 125.981 202.448 1.00 138.23 120 SER K O 1
ATOM 5462 N N . ASP D 4 21 ? 153.815 186.064 210.928 1.00 52.67 2 ASP L N 1
ATOM 5463 C CA . ASP D 4 21 ? 152.831 185.569 209.974 1.00 54.06 2 ASP L CA 1
ATOM 5464 C C . ASP D 4 21 ? 153.503 185.004 208.730 1.00 54.84 2 ASP L C 1
ATOM 5465 O O . ASP D 4 21 ? 152.834 184.495 207.833 1.00 59.28 2 ASP L O 1
ATOM 5470 N N . ILE D 4 22 ? 154.827 185.108 208.672 1.00 43.42 3 ILE L N 1
ATOM 5471 C CA . ILE D 4 22 ? 155.630 184.445 207.651 1.00 48.44 3 ILE L CA 1
ATOM 5472 C C . ILE D 4 22 ? 156.439 183.365 208.348 1.00 48.47 3 ILE L C 1
ATOM 5473 O O . ILE D 4 22 ? 157.299 183.666 209.183 1.00 56.48 3 ILE L O 1
ATOM 5478 N N . GLN D 4 23 ? 156.167 182.110 208.008 1.00 47.60 4 GLN L N 1
ATOM 5479 C CA . GLN D 4 23 ? 156.739 180.967 208.705 1.00 47.07 4 GLN L CA 1
ATOM 5480 C C . GLN D 4 23 ? 157.813 180.321 207.842 1.00 50.20 4 GLN L C 1
ATOM 5481 O O . GLN D 4 23 ? 157.560 179.985 206.682 1.00 51.30 4 GLN L O 1
ATOM 5487 N N . MET D 4 24 ? 159.005 180.152 208.407 1.00 41.56 5 MET L N 1
ATOM 5488 C CA . MET D 4 24 ? 160.077 179.410 207.758 1.00 44.42 5 MET L CA 1
ATOM 5489 C C . MET D 4 24 ? 160.097 177.985 208.289 1.00 49.56 5 MET L C 1
ATOM 5490 O O . MET D 4 24 ? 160.117 177.770 209.504 1.00 52.62 5 MET L O 1
ATOM 5495 N N . THR D 4 25 ? 160.087 177.020 207.376 1.00 41.41 6 THR L N 1
ATOM 5496 C CA . THR D 4 25 ? 159.970 175.605 207.710 1.00 41.12 6 THR L CA 1
ATOM 5497 C C . THR D 4 25 ? 161.277 174.919 207.328 1.00 43.58 6 THR L C 1
ATOM 5498 O O . THR D 4 25 ? 161.443 174.452 206.201 1.00 54.97 6 THR L O 1
ATOM 5502 N N . GLN D 4 26 ? 162.207 174.862 208.276 1.00 36.42 7 GLN L N 1
ATOM 5503 C CA . GLN D 4 26 ? 163.451 174.127 208.082 1.00 39.08 7 GLN L CA 1
ATOM 5504 C C . GLN D 4 26 ? 163.134 172.641 208.161 1.00 44.68 7 GLN L C 1
ATOM 5505 O O . GLN D 4 26 ? 162.750 172.137 209.222 1.00 43.75 7 GLN L O 1
ATOM 5511 N N . SER D 4 27 ? 163.293 171.938 207.035 1.00 44.54 8 SER L N 1
ATOM 5512 C CA . SER D 4 27 ? 162.784 170.569 206.949 1.00 45.47 8 SER L CA 1
ATOM 5513 C C . SER D 4 27 ? 163.620 169.549 207.724 1.00 46.69 8 SER L C 1
ATOM 5514 O O . SER D 4 27 ? 163.026 168.782 208.503 1.00 48.60 8 SER L O 1
ATOM 5517 N N . PRO D 4 28 ? 164.988 169.455 207.583 1.00 45.11 9 PRO L N 1
ATOM 5518 C CA . PRO D 4 28 ? 165.690 168.469 208.419 1.00 45.20 9 PRO L CA 1
ATOM 5519 C C . PRO D 4 28 ? 165.878 168.980 209.840 1.00 49.78 9 PRO L C 1
ATOM 5520 O O . PRO D 4 28 ? 166.584 169.964 210.080 1.00 55.11 9 PRO L O 1
ATOM 5524 N N . SER D 4 29 ? 165.220 168.320 210.791 1.00 39.28 10 SER L N 1
ATOM 5525 C CA . SER D 4 29 ? 165.386 168.673 212.194 1.00 39.32 10 SER L CA 1
ATOM 5526 C C . SER D 4 29 ? 166.704 168.175 212.764 1.00 37.79 10 SER L C 1
ATOM 5527 O O . SER D 4 29 ? 167.185 168.729 213.758 1.00 42.16 10 SER L O 1
ATOM 5530 N N . SER D 4 30 ? 167.294 167.147 212.161 1.00 32.22 11 SER L N 1
ATOM 5531 C CA . SER D 4 30 ? 168.569 166.609 212.603 1.00 34.46 11 SER L CA 1
ATOM 5532 C C . SER D 4 30 ? 169.271 165.986 211.409 1.00 40.97 11 SER L C 1
ATOM 5533 O O . SER D 4 30 ? 168.628 165.445 210.506 1.00 51.42 11 SER L O 1
ATOM 5536 N N . LEU D 4 31 ? 170.596 166.065 211.413 1.00 42.83 12 LEU L N 1
ATOM 5537 C CA . LEU D 4 31 ? 171.400 165.588 210.300 1.00 42.27 12 LEU L CA 1
ATOM 5538 C C . LEU D 4 31 ? 172.634 164.883 210.837 1.00 50.54 12 LEU L C 1
ATOM 5539 O O . LEU D 4 31 ? 173.263 165.355 211.787 1.00 51.13 12 LEU L O 1
ATOM 5544 N N . SER D 4 32 ? 172.977 163.754 210.224 1.00 47.40 13 SER L N 1
ATOM 5545 C CA . SER D 4 32 ? 174.150 162.978 210.606 1.00 46.64 13 SER L CA 1
ATOM 5546 C C . SER D 4 32 ? 175.005 162.749 209.370 1.00 46.69 13 SER L C 1
ATOM 5547 O O . SER D 4 32 ? 174.519 162.213 208.368 1.00 49.34 13 SER L O 1
ATOM 5550 N N . ALA D 4 33 ? 176.271 163.151 209.443 1.00 47.05 14 ALA L N 1
ATOM 5551 C CA . ALA D 4 33 ? 177.187 163.015 208.321 1.00 47.63 14 ALA L CA 1
ATOM 5552 C C . ALA D 4 33 ? 178.609 162.969 208.856 1.00 50.14 14 ALA L C 1
ATOM 5553 O O . ALA D 4 33 ? 178.879 163.376 209.987 1.00 53.87 14 ALA L O 1
ATOM 5555 N N . SER D 4 34 ? 179.515 162.472 208.024 1.00 51.53 15 SER L N 1
ATOM 5556 C CA . SER D 4 34 ? 180.922 162.354 208.369 1.00 53.30 15 SER L CA 1
ATOM 5557 C C . SER D 4 34 ? 181.716 163.466 207.690 1.00 51.93 15 SER L C 1
ATOM 5558 O O . SER D 4 34 ? 181.177 164.271 206.927 1.00 44.51 15 SER L O 1
ATOM 5561 N N . VAL D 4 35 ? 183.016 163.500 207.980 1.00 49.11 16 VAL L N 1
ATOM 5562 C CA . VAL D 4 35 ? 183.899 164.507 207.404 1.00 41.65 16 VAL L CA 1
ATOM 5563 C C . VAL D 4 35 ? 184.121 164.202 205.929 1.00 46.69 16 VAL L C 1
ATOM 5564 O O . VAL D 4 35 ? 184.494 163.081 205.558 1.00 51.51 16 VAL L O 1
ATOM 5568 N N . GLY D 4 36 ? 183.890 165.199 205.079 1.00 51.82 17 GLY L N 1
ATOM 5569 C CA . GLY D 4 36 ? 184.032 165.048 203.649 1.00 50.87 17 GLY L CA 1
ATOM 5570 C C . GLY D 4 36 ? 182.729 164.895 202.897 1.00 50.14 17 GLY L C 1
ATOM 5571 O O . GLY D 4 36 ? 182.746 164.887 201.661 1.00 56.04 17 GLY L O 1
ATOM 5572 N N . ASP D 4 37 ? 181.608 164.774 203.599 1.00 49.43 18 ASP L N 1
ATOM 5573 C CA . ASP D 4 37 ? 180.317 164.647 202.946 1.00 56.23 18 ASP L CA 1
ATOM 5574 C C . ASP D 4 37 ? 179.852 165.996 202.408 1.00 56.02 18 ASP L C 1
ATOM 5575 O O . ASP D 4 37 ? 180.385 167.052 202.754 1.00 54.05 18 ASP L O 1
ATOM 5580 N N . ARG D 4 38 ? 178.852 165.946 201.535 1.00 59.42 19 ARG L N 1
ATOM 5581 C CA . ARG D 4 38 ? 178.168 167.134 201.045 1.00 62.21 19 ARG L CA 1
ATOM 5582 C C . ARG D 4 38 ? 176.738 167.094 201.560 1.00 64.81 19 ARG L C 1
ATOM 5583 O O . ARG D 4 38 ? 176.001 166.143 201.276 1.00 64.16 19 ARG L O 1
ATOM 5591 N N . VAL D 4 39 ? 176.346 168.116 202.320 1.00 55.17 20 VAL L N 1
ATOM 5592 C CA . VAL D 4 39 ? 175.037 168.126 202.955 1.00 50.19 20 VAL L CA 1
ATOM 5593 C C . VAL D 4 39 ? 174.247 169.335 202.471 1.00 47.04 20 VAL L C 1
ATOM 5594 O O . VAL D 4 39 ? 174.801 170.353 202.044 1.00 45.31 20 VAL L O 1
ATOM 5598 N N . THR D 4 40 ? 172.925 169.196 202.536 1.00 47.90 21 THR L N 1
ATOM 5599 C CA . THR D 4 40 ? 171.992 170.191 202.023 1.00 50.44 21 THR L CA 1
ATOM 5600 C C . THR D 4 40 ? 170.866 170.351 203.032 1.00 51.85 21 THR L C 1
ATOM 5601 O O . THR D 4 40 ? 170.214 169.368 203.400 1.00 54.64 21 THR L O 1
ATOM 5605 N N . ILE D 4 41 ? 170.655 171.581 203.491 1.00 35.10 22 ILE L N 1
ATOM 5606 C CA . ILE D 4 41 ? 169.598 171.919 204.435 1.00 33.04 22 ILE L CA 1
ATOM 5607 C C . ILE D 4 41 ? 168.616 172.834 203.722 1.00 39.96 22 ILE L C 1
ATOM 5608 O O . ILE D 4 41 ? 169.014 173.864 203.167 1.00 43.53 22 ILE L O 1
ATOM 5613 N N . THR D 4 42 ? 167.341 172.465 203.738 1.00 45.08 23 THR L N 1
ATOM 5614 C CA . THR D 4 42 ? 166.317 173.191 203.003 1.00 43.88 23 THR L CA 1
ATOM 5615 C C . THR D 4 42 ? 165.359 173.893 203.959 1.00 45.24 23 THR L C 1
ATOM 5616 O O . THR D 4 42 ? 165.036 173.377 205.034 1.00 45.33 23 THR L O 1
ATOM 5620 N N . CYS D 4 43 ? 164.942 175.093 203.570 1.00 45.20 24 CYS L N 1
ATOM 5621 C CA . CYS D 4 43 ? 164.001 175.904 204.320 1.00 44.28 24 CYS L CA 1
ATOM 5622 C C . CYS D 4 43 ? 162.950 176.422 203.349 1.00 49.67 24 CYS L C 1
ATOM 5623 O O . CYS D 4 43 ? 163.220 176.593 202.158 1.00 53.66 24 CYS L O 1
ATOM 5626 N N . ARG D 4 44 ? 161.737 176.640 203.849 1.00 42.55 25 ARG L N 1
ATOM 5627 C CA . ARG D 4 44 ? 160.628 177.033 202.991 1.00 33.98 25 ARG L CA 1
ATOM 5628 C C . ARG D 4 44 ? 159.856 178.165 203.647 1.00 41.94 25 ARG L C 1
ATOM 5629 O O . ARG D 4 44 ? 159.488 178.067 204.820 1.00 45.87 25 ARG L O 1
ATOM 5637 N N . ALA D 4 45 ? 159.611 179.229 202.889 1.00 38.03 26 ALA L N 1
ATOM 5638 C CA . ALA D 4 45 ? 158.898 180.393 203.390 1.00 37.18 26 ALA L CA 1
ATOM 5639 C C . ALA D 4 45 ? 157.405 180.268 203.113 1.00 38.10 26 ALA L C 1
ATOM 5640 O O . ALA D 4 45 ? 156.987 179.648 202.133 1.00 46.05 26 ALA L O 1
ATOM 5642 N N . SER D 4 46 ? 156.601 180.855 204.002 1.00 28.10 27 SER L N 1
ATOM 5643 C CA . SER D 4 46 ? 155.150 180.803 203.842 1.00 28.13 27 SER L CA 1
ATOM 5644 C C . SER D 4 46 ? 154.689 181.671 202.677 1.00 34.76 27 SER L C 1
ATOM 5645 O O . SER D 4 46 ? 153.907 181.226 201.829 1.00 44.12 27 SER L O 1
ATOM 5648 N N . GLN D 4 47 ? 155.160 182.912 202.618 1.00 39.76 28 GLN L N 1
ATOM 5649 C CA . GLN D 4 47 ? 154.912 183.802 201.497 1.00 36.03 28 GLN L CA 1
ATOM 5650 C C . GLN D 4 47 ? 156.188 183.933 200.679 1.00 35.64 28 GLN L C 1
ATOM 5651 O O . GLN D 4 47 ? 157.195 183.273 200.946 1.00 38.99 28 GLN L O 1
ATOM 5657 N N . SER D 4 48 ? 156.146 184.795 199.672 1.00 43.61 29 SER L N 1
ATOM 5658 C CA . SER D 4 48 ? 157.368 185.226 199.018 1.00 42.78 29 SER L CA 1
ATOM 5659 C C . SER D 4 48 ? 158.060 186.245 199.910 1.00 46.78 29 SER L C 1
ATOM 5660 O O . SER D 4 48 ? 157.422 187.172 200.414 1.00 47.31 29 SER L O 1
ATOM 5663 N N . VAL D 4 49 ? 159.355 186.050 200.138 1.00 39.16 30 VAL L N 1
ATOM 5664 C CA . VAL D 4 49 ? 160.155 186.991 200.909 1.00 31.59 30 VAL L CA 1
ATOM 5665 C C . VAL D 4 49 ? 161.292 187.556 200.069 1.00 39.53 30 VAL L C 1
ATOM 5666 O O . VAL D 4 49 ? 162.286 188.025 200.617 1.00 55.49 30 VAL L O 1
ATOM 5670 N N . SER D 4 50 ? 161.129 187.516 198.744 1.00 31.20 31 SER L N 1
ATOM 5671 C CA . SER D 4 50 ? 162.138 187.860 197.727 1.00 31.68 31 SER L CA 1
ATOM 5672 C C . SER D 4 50 ? 163.358 186.978 197.983 1.00 31.14 31 SER L C 1
ATOM 5673 O O . SER D 4 50 ? 163.191 185.771 198.218 1.00 38.77 31 SER L O 1
ATOM 5676 N N . SER D 4 51 ? 164.575 187.513 197.951 1.00 26.12 32 SER L N 1
ATOM 5677 C CA . SER D 4 51 ? 165.765 186.761 198.311 1.00 21.90 32 SER L CA 1
ATOM 5678 C C . SER D 4 51 ? 166.293 187.155 199.682 1.00 27.66 32 SER L C 1
ATOM 5679 O O . SER D 4 51 ? 167.482 186.976 199.956 1.00 41.47 32 SER L O 1
ATOM 5682 N N . ALA D 4 52 ? 165.431 187.693 200.544 1.00 31.31 33 ALA L N 1
ATOM 5683 C CA . ALA D 4 52 ? 165.831 188.149 201.874 1.00 16.44 33 ALA L CA 1
ATOM 5684 C C . ALA D 4 52 ? 165.798 186.970 202.846 1.00 24.93 33 ALA L C 1
ATOM 5685 O O . ALA D 4 52 ? 164.910 186.832 203.688 1.00 36.56 33 ALA L O 1
ATOM 5687 N N . VAL D 4 53 ? 166.800 186.102 202.711 1.00 17.48 34 VAL L N 1
ATOM 5688 C CA . VAL D 4 53 ? 166.957 184.931 203.568 1.00 16.51 34 VAL L CA 1
ATOM 5689 C C . VAL D 4 53 ? 168.427 184.805 203.948 1.00 20.42 34 VAL L C 1
ATOM 5690 O O . VAL D 4 53 ? 169.305 184.853 203.081 1.00 21.39 34 VAL L O 1
ATOM 5694 N N . ALA D 4 54 ? 168.693 184.669 205.244 1.00 20.54 35 ALA L N 1
ATOM 5695 C CA . ALA D 4 54 ? 170.029 184.485 205.781 1.00 11.82 35 ALA L CA 1
ATOM 5696 C C . ALA D 4 54 ? 170.151 183.121 206.448 1.00 17.14 35 ALA L C 1
ATOM 5697 O O . ALA D 4 54 ? 169.164 182.516 206.874 1.00 34.54 35 ALA L O 1
ATOM 5699 N N . TRP D 4 55 ? 171.387 182.640 206.518 1.00 16.10 36 TRP L N 1
ATOM 5700 C CA . TRP D 4 55 ? 171.725 181.360 207.123 1.00 21.74 36 TRP L CA 1
ATOM 5701 C C . TRP D 4 55 ? 172.808 181.585 208.163 1.00 21.89 36 TRP L C 1
ATOM 5702 O O . TRP D 4 55 ? 173.858 182.160 207.849 1.00 25.53 36 TRP L O 1
ATOM 5713 N N . TYR D 4 56 ? 172.549 181.111 209.385 1.00 18.69 37 TYR L N 1
ATOM 5714 C CA . TYR D 4 56 ? 173.405 181.316 210.545 1.00 15.96 37 TYR L CA 1
ATOM 5715 C C . TYR D 4 56 ? 173.881 179.982 211.099 1.00 17.48 37 TYR L C 1
ATOM 5716 O O . TYR D 4 56 ? 173.180 178.971 211.008 1.00 22.03 37 TYR L O 1
ATOM 5725 N N . GLN D 4 57 ? 175.065 179.999 211.707 1.00 20.00 38 GLN L N 1
ATOM 5726 C CA . GLN D 4 57 ? 175.639 178.840 212.376 1.00 20.29 38 GLN L CA 1
ATOM 5727 C C . GLN D 4 57 ? 175.872 179.170 213.842 1.00 26.98 38 GLN L C 1
ATOM 5728 O O . GLN D 4 57 ? 176.489 180.190 214.159 1.00 36.88 38 GLN L O 1
ATOM 5734 N N . GLN D 4 58 ? 175.385 178.307 214.730 1.00 24.89 39 GLN L N 1
ATOM 5735 C CA . GLN D 4 58 ? 175.577 178.463 216.165 1.00 18.17 39 GLN L CA 1
ATOM 5736 C C . GLN D 4 58 ? 176.194 177.194 216.732 1.00 34.58 39 GLN L C 1
ATOM 5737 O O . GLN D 4 58 ? 175.607 176.112 216.623 1.00 33.82 39 GLN L O 1
ATOM 5743 N N . LYS D 4 59 ? 177.379 177.332 217.322 1.00 36.84 40 LYS L N 1
ATOM 5744 C CA . LYS D 4 59 ? 178.001 176.308 218.142 1.00 25.70 40 LYS L CA 1
ATOM 5745 C C . LYS D 4 59 ? 177.384 176.341 219.540 1.00 31.15 40 LYS L C 1
ATOM 5746 O O . LYS D 4 59 ? 176.877 177.382 219.966 1.00 44.27 40 LYS L O 1
ATOM 5748 N N . PRO D 4 60 ? 177.380 175.214 220.262 1.00 27.14 41 PRO L N 1
ATOM 5749 C CA . PRO D 4 60 ? 176.756 175.197 221.596 1.00 26.79 41 PRO L CA 1
ATOM 5750 C C . PRO D 4 60 ? 177.508 176.066 222.595 1.00 28.98 41 PRO L C 1
ATOM 5751 O O . PRO D 4 60 ? 178.722 175.935 222.768 1.00 36.32 41 PRO L O 1
ATOM 5755 N N . GLY D 4 61 ? 176.769 176.956 223.254 1.00 29.12 42 GLY L N 1
ATOM 5756 C CA . GLY D 4 61 ? 177.357 177.872 224.209 1.00 32.96 42 GLY L CA 1
ATOM 5757 C C . GLY D 4 61 ? 177.930 179.140 223.623 1.00 33.52 42 GLY L C 1
ATOM 5758 O O . GLY D 4 61 ? 178.790 179.761 224.253 1.00 31.92 42 GLY L O 1
ATOM 5759 N N . LYS D 4 62 ? 177.480 179.552 222.439 1.00 41.62 43 LYS L N 1
ATOM 5760 C CA . LYS D 4 62 ? 178.041 180.725 221.785 1.00 42.38 43 LYS L CA 1
ATOM 5761 C C . LYS D 4 62 ? 176.979 181.385 220.919 1.00 37.69 43 LYS L C 1
ATOM 5762 O O . LYS D 4 62 ? 175.940 180.796 220.615 1.00 31.61 43 LYS L O 1
ATOM 5764 N N . ALA D 4 63 ? 177.256 182.630 220.536 1.00 38.87 44 ALA L N 1
ATOM 5765 C CA . ALA D 4 63 ? 176.343 183.398 219.706 1.00 25.09 44 ALA L CA 1
ATOM 5766 C C . ALA D 4 63 ? 176.345 182.865 218.275 1.00 31.81 44 ALA L C 1
ATOM 5767 O O . ALA D 4 63 ? 177.328 182.264 217.835 1.00 46.57 44 ALA L O 1
ATOM 5769 N N . PRO D 4 64 ? 175.245 183.041 217.539 1.00 10.73 45 PRO L N 1
ATOM 5770 C CA . PRO D 4 64 ? 175.237 182.640 216.128 1.00 9.17 45 PRO L CA 1
ATOM 5771 C C . PRO D 4 64 ? 176.160 183.499 215.280 1.00 11.49 45 PRO L C 1
ATOM 5772 O O . PRO D 4 64 ? 176.430 184.661 215.587 1.00 34.44 45 PRO L O 1
ATOM 5776 N N . LYS D 4 65 ? 176.658 182.899 214.204 1.00 13.58 46 LYS L N 1
ATOM 5777 C CA . LYS D 4 65 ? 177.538 183.563 213.254 1.00 19.04 46 LYS L CA 1
ATOM 5778 C C . LYS D 4 65 ? 176.869 183.558 211.891 1.00 24.76 46 LYS L C 1
ATOM 5779 O O . LYS D 4 65 ? 176.352 182.524 211.459 1.00 32.42 46 LYS L O 1
ATOM 5785 N N . LEU D 4 66 ? 176.880 184.705 211.217 1.00 19.29 47 LEU L N 1
ATOM 5786 C CA . LEU D 4 66 ? 176.256 184.811 209.904 1.00 9.64 47 LEU L CA 1
ATOM 5787 C C . LEU D 4 66 ? 177.100 184.083 208.868 1.00 10.29 47 LEU L C 1
ATOM 5788 O O . LEU D 4 66 ? 178.294 184.363 208.720 1.00 29.39 47 LEU L O 1
ATOM 5793 N N . LEU D 4 67 ? 176.483 183.140 208.156 1.00 14.71 48 LEU L N 1
ATOM 5794 C CA . LEU D 4 67 ? 177.141 182.444 207.056 1.00 25.41 48 LEU L CA 1
ATOM 5795 C C . LEU D 4 67 ? 176.726 183.014 205.706 1.00 30.14 48 LEU L C 1
ATOM 5796 O O . LEU D 4 67 ? 177.574 183.448 204.922 1.00 27.95 48 LEU L O 1
ATOM 5801 N N . ILE D 4 68 ? 175.426 183.022 205.420 1.00 34.07 49 ILE L N 1
ATOM 5802 C CA . ILE D 4 68 ? 174.912 183.389 204.102 1.00 25.48 49 ILE L CA 1
ATOM 5803 C C . ILE D 4 68 ? 173.943 184.549 204.267 1.00 19.51 49 ILE L C 1
ATOM 5804 O O . ILE D 4 68 ? 173.046 184.487 205.111 1.00 36.52 49 ILE L O 1
ATOM 5809 N N . TYR D 4 69 ? 174.119 185.603 203.472 1.00 22.57 50 TYR L N 1
ATOM 5810 C CA . TYR D 4 69 ? 173.137 186.675 203.400 1.00 28.81 50 TYR L CA 1
ATOM 5811 C C . TYR D 4 69 ? 172.653 186.830 201.966 1.00 35.52 50 TYR L C 1
ATOM 5812 O O . TYR D 4 69 ? 173.362 186.483 201.018 1.00 44.04 50 TYR L O 1
ATOM 5821 N N . SER D 4 70 ? 171.418 187.335 201.835 1.00 29.04 51 SER L N 1
ATOM 5822 C CA . SER D 4 70 ? 170.715 187.546 200.561 1.00 25.66 51 SER L CA 1
ATOM 5823 C C . SER D 4 70 ? 170.554 186.255 199.761 1.00 34.83 51 SER L C 1
ATOM 5824 O O . SER D 4 70 ? 170.545 186.285 198.527 1.00 43.55 51 SER L O 1
ATOM 5827 N N . ALA D 4 71 ? 170.506 185.122 200.475 1.00 26.75 52 ALA L N 1
ATOM 5828 C CA . ALA D 4 71 ? 170.146 183.774 200.029 1.00 26.89 52 ALA L CA 1
ATOM 5829 C C . ALA D 4 71 ? 171.177 183.117 199.117 1.00 36.59 52 ALA L C 1
ATOM 5830 O O . ALA D 4 71 ? 171.062 181.924 198.822 1.00 50.51 52 ALA L O 1
ATOM 5832 N N . SER D 4 72 ? 172.186 183.862 198.670 1.00 43.40 53 SER L N 1
ATOM 5833 C CA . SER D 4 72 ? 173.264 183.297 197.865 1.00 42.96 53 SER L CA 1
ATOM 5834 C C . SER D 4 72 ? 174.652 183.784 198.251 1.00 43.36 53 SER L C 1
ATOM 5835 O O . SER D 4 72 ? 175.619 183.047 198.036 1.00 50.00 53 SER L O 1
ATOM 5838 N N . SER D 4 73 ? 174.793 184.977 198.817 1.00 23.34 54 SER L N 1
ATOM 5839 C CA . SER D 4 73 ? 176.094 185.604 198.999 1.00 31.74 54 SER L CA 1
ATOM 5840 C C . SER D 4 73 ? 176.695 185.174 200.329 1.00 30.89 54 SER L C 1
ATOM 5841 O O . SER D 4 73 ? 176.155 185.492 201.392 1.00 46.43 54 SER L O 1
ATOM 5844 N N . LEU D 4 74 ? 177.811 184.455 200.265 1.00 24.92 55 LEU L N 1
ATOM 5845 C CA . LEU D 4 74 ? 178.504 184.034 201.471 1.00 30.09 55 LEU L CA 1
ATOM 5846 C C . LEU D 4 74 ? 179.210 185.219 202.124 1.00 28.76 55 LEU L C 1
ATOM 5847 O O . LEU D 4 74 ? 179.732 186.111 201.451 1.00 24.74 55 LEU L O 1
ATOM 5852 N N . TYR D 4 75 ? 179.194 185.225 203.455 1.00 31.67 56 TYR L N 1
ATOM 5853 C CA . TYR D 4 75 ? 179.690 186.348 204.239 1.00 23.77 56 TYR L CA 1
ATOM 5854 C C . TYR D 4 75 ? 181.209 186.457 204.151 1.00 31.74 56 TYR L C 1
ATOM 5855 O O . TYR D 4 75 ? 181.916 185.470 203.938 1.00 43.42 56 TYR L O 1
ATOM 5864 N N . SER D 4 76 ? 181.708 187.678 204.315 1.00 31.20 57 SER L N 1
ATOM 5865 C CA . SER D 4 76 ? 183.142 187.946 204.264 1.00 31.49 57 SER L CA 1
ATOM 5866 C C . SER D 4 76 ? 183.775 187.456 205.558 1.00 34.80 57 SER L C 1
ATOM 5867 O O . SER D 4 76 ? 183.705 188.124 206.591 1.00 31.74 57 SER L O 1
ATOM 5870 N N . GLY D 4 77 ? 184.402 186.286 205.502 1.00 36.15 58 GLY L N 1
ATOM 5871 C CA . GLY D 4 77 ? 185.068 185.731 206.662 1.00 36.13 58 GLY L CA 1
ATOM 5872 C C . GLY D 4 77 ? 184.843 184.243 206.822 1.00 35.99 58 GLY L C 1
ATOM 5873 O O . GLY D 4 77 ? 185.715 183.530 207.326 1.00 36.34 58 GLY L O 1
ATOM 5874 N N . VAL D 4 78 ? 183.680 183.760 206.399 1.00 26.27 59 VAL L N 1
ATOM 5875 C CA . VAL D 4 78 ? 183.371 182.336 206.479 1.00 31.66 59 VAL L CA 1
ATOM 5876 C C . VAL D 4 78 ? 184.084 181.639 205.323 1.00 35.89 59 VAL L C 1
ATOM 5877 O O . VAL D 4 78 ? 184.422 182.296 204.327 1.00 33.27 59 VAL L O 1
ATOM 5881 N N . PRO D 4 79 ? 184.392 180.346 205.430 1.00 35.66 60 PRO L N 1
ATOM 5882 C CA . PRO D 4 79 ? 185.015 179.641 204.305 1.00 25.62 60 PRO L CA 1
ATOM 5883 C C . PRO D 4 79 ? 184.058 179.462 203.137 1.00 24.08 60 PRO L C 1
ATOM 5884 O O . PRO D 4 79 ? 182.841 179.614 203.255 1.00 37.72 60 PRO L O 1
ATOM 5888 N N . SER D 4 80 ? 184.639 179.121 201.988 1.00 29.07 61 SER L N 1
ATOM 5889 C CA . SER D 4 80 ? 183.910 179.070 200.728 1.00 33.34 61 SER L CA 1
ATOM 5890 C C . SER D 4 80 ? 183.178 177.755 200.504 1.00 39.19 61 SER L C 1
ATOM 5891 O O . SER D 4 80 ? 182.559 177.586 199.448 1.00 37.59 61 SER L O 1
ATOM 5894 N N . ARG D 4 81 ? 183.234 176.820 201.455 1.00 43.76 62 ARG L N 1
ATOM 5895 C CA . ARG D 4 81 ? 182.498 175.569 201.309 1.00 41.44 62 ARG L CA 1
ATOM 5896 C C . ARG D 4 81 ? 181.001 175.747 201.528 1.00 43.64 62 ARG L C 1
ATOM 5897 O O . ARG D 4 81 ? 180.225 174.857 201.166 1.00 39.98 62 ARG L O 1
ATOM 5905 N N . PHE D 4 82 ? 180.580 176.869 202.108 1.00 36.64 63 PHE L N 1
ATOM 5906 C CA . PHE D 4 82 ? 179.170 177.160 202.317 1.00 27.39 63 PHE L CA 1
ATOM 5907 C C . PHE D 4 82 ? 178.604 177.891 201.108 1.00 33.85 63 PHE L C 1
ATOM 5908 O O . PHE D 4 82 ? 179.229 178.812 200.575 1.00 41.27 63 PHE L O 1
ATOM 5916 N N . SER D 4 83 ? 177.415 177.477 200.677 1.00 32.71 64 SER L N 1
ATOM 5917 C CA . SER D 4 83 ? 176.751 178.114 199.551 1.00 36.54 64 SER L CA 1
ATOM 5918 C C . SER D 4 83 ? 175.252 178.150 199.807 1.00 39.11 64 SER L C 1
ATOM 5919 O O . SER D 4 83 ? 174.726 177.395 200.624 1.00 43.30 64 SER L O 1
ATOM 5922 N N . GLY D 4 84 ? 174.565 179.040 199.093 1.00 39.98 65 GLY L N 1
ATOM 5923 C CA . GLY D 4 84 ? 173.131 179.158 199.212 1.00 33.65 65 GLY L CA 1
ATOM 5924 C C . GLY D 4 84 ? 172.479 179.271 197.849 1.00 40.75 65 GLY L C 1
ATOM 5925 O O . GLY D 4 84 ? 173.096 179.684 196.868 1.00 46.72 65 GLY L O 1
ATOM 5926 N N . SER D 4 85 ? 171.204 178.894 197.806 1.00 34.23 66 SER L N 1
ATOM 5927 C CA . SER D 4 85 ? 170.448 178.930 196.564 1.00 39.22 66 SER L CA 1
ATOM 5928 C C . SER D 4 85 ? 168.980 179.199 196.861 1.00 41.72 66 SER L C 1
ATOM 5929 O O . SER D 4 85 ? 168.483 178.881 197.944 1.00 46.82 66 SER L O 1
ATOM 5932 N N . ARG D 4 86 ? 168.290 179.777 195.877 1.00 33.94 67 ARG L N 1
ATOM 5933 C CA . ARG D 4 86 ? 166.867 180.079 195.972 1.00 35.98 67 ARG L CA 1
ATOM 5934 C C . ARG D 4 86 ? 166.149 179.537 194.745 1.00 39.09 67 ARG L C 1
ATOM 5935 O O . ARG D 4 86 ? 166.594 179.755 193.615 1.00 42.43 67 ARG L O 1
ATOM 5943 N N . SER D 4 87 ? 165.040 178.835 194.972 1.00 40.88 68 SER L N 1
ATOM 5944 C CA . SER D 4 87 ? 164.144 178.369 193.917 1.00 46.24 68 SER L CA 1
ATOM 5945 C C . SER D 4 87 ? 162.724 178.695 194.370 1.00 42.11 68 SER L C 1
ATOM 5946 O O . SER D 4 87 ? 162.136 177.954 195.165 1.00 43.78 68 SER L O 1
ATOM 5949 N N . GLY D 4 88 ? 162.185 179.808 193.878 1.00 32.68 69 GLY L N 1
ATOM 5950 C CA . GLY D 4 88 ? 160.879 180.268 194.305 1.00 27.39 69 GLY L CA 1
ATOM 5951 C C . GLY D 4 88 ? 160.890 180.740 195.743 1.00 32.59 69 GLY L C 1
ATOM 5952 O O . GLY D 4 88 ? 161.510 181.756 196.065 1.00 39.58 69 GLY L O 1
ATOM 5953 N N . THR D 4 89 ? 160.203 180.006 196.618 1.00 36.95 70 THR L N 1
ATOM 5954 C CA . THR D 4 89 ? 160.267 180.238 198.055 1.00 39.12 70 THR L CA 1
ATOM 5955 C C . THR D 4 89 ? 161.007 179.119 198.780 1.00 36.92 70 THR L C 1
ATOM 5956 O O . THR D 4 89 ? 160.853 178.966 199.994 1.00 43.65 70 THR L O 1
ATOM 5960 N N . ASP D 4 90 ? 161.803 178.331 198.060 1.00 36.85 71 ASP L N 1
ATOM 5961 C CA . ASP D 4 90 ? 162.573 177.240 198.645 1.00 34.67 71 ASP L CA 1
ATOM 5962 C C . ASP D 4 90 ? 164.039 177.645 198.685 1.00 38.72 71 ASP L C 1
ATOM 5963 O O . ASP D 4 90 ? 164.646 177.888 197.640 1.00 42.22 71 ASP L O 1
ATOM 5968 N N . PHE D 4 91 ? 164.609 177.700 199.881 1.00 35.38 72 PHE L N 1
ATOM 5969 C CA . PHE D 4 91 ? 165.971 178.168 200.076 1.00 31.72 72 PHE L CA 1
ATOM 5970 C C . PHE D 4 91 ? 166.831 177.010 200.559 1.00 37.07 72 PHE L C 1
ATOM 5971 O O . PHE D 4 91 ? 166.364 176.152 201.311 1.00 41.55 72 PHE L O 1
ATOM 5979 N N . THR D 4 92 ? 168.081 176.974 200.110 1.00 37.25 73 THR L N 1
ATOM 5980 C CA . THR D 4 92 ? 168.929 175.811 200.328 1.00 38.34 73 THR L CA 1
ATOM 5981 C C . THR D 4 92 ? 170.321 176.261 200.744 1.00 45.31 73 THR L C 1
ATOM 5982 O O . THR D 4 92 ? 170.924 177.103 200.074 1.00 53.38 73 THR L O 1
ATOM 5986 N N . LEU D 4 93 ? 170.816 175.713 201.854 1.00 36.25 74 LEU L N 1
ATOM 5987 C CA . LEU D 4 93 ? 172.198 175.885 202.280 1.00 29.75 74 LEU L CA 1
ATOM 5988 C C . LEU D 4 93 ? 172.945 174.587 202.014 1.00 35.57 74 LEU L C 1
ATOM 5989 O O . LEU D 4 93 ? 172.514 173.518 202.455 1.00 37.12 74 LEU L O 1
ATOM 5994 N N . THR D 4 94 ? 174.062 174.681 201.305 1.00 46.24 75 THR L N 1
ATOM 5995 C CA . THR D 4 94 ? 174.839 173.520 200.901 1.00 48.68 75 THR L CA 1
ATOM 5996 C C . THR D 4 94 ? 176.247 173.636 201.469 1.00 45.80 75 THR L C 1
ATOM 5997 O O . THR D 4 94 ? 176.907 174.668 201.300 1.00 47.91 75 THR L O 1
ATOM 6001 N N . ILE D 4 95 ? 176.689 172.592 202.166 1.00 35.01 76 ILE L N 1
ATOM 6002 C CA . ILE D 4 95 ? 178.078 172.456 202.587 1.00 39.26 76 ILE L CA 1
ATOM 6003 C C . ILE D 4 95 ? 178.705 171.374 201.720 1.00 46.27 76 ILE L C 1
ATOM 6004 O O . ILE D 4 95 ? 178.300 170.207 201.782 1.00 51.50 76 ILE L O 1
ATOM 6009 N N . SER D 4 96 ? 179.683 171.767 200.899 1.00 54.97 77 SER L N 1
ATOM 6010 C CA . SER D 4 96 ? 180.252 170.845 199.921 1.00 55.94 77 SER L CA 1
ATOM 6011 C C . SER D 4 96 ? 181.169 169.822 200.580 1.00 52.16 77 SER L C 1
ATOM 6012 O O . SER D 4 96 ? 181.130 168.634 200.238 1.00 55.94 77 SER L O 1
ATOM 6015 N N . SER D 4 97 ? 182.004 170.261 201.516 1.00 51.68 78 SER L N 1
ATOM 6016 C CA . SER D 4 97 ? 182.929 169.382 202.219 1.00 54.69 78 SER L CA 1
ATOM 6017 C C . SER D 4 97 ? 182.786 169.627 203.711 1.00 56.87 78 SER L C 1
ATOM 6018 O O . SER D 4 97 ? 183.003 170.748 204.177 1.00 60.95 78 SER L O 1
ATOM 6021 N N . LEU D 4 98 ? 182.417 168.589 204.454 1.00 47.50 79 LEU L N 1
ATOM 6022 C CA . LEU D 4 98 ? 182.303 168.714 205.898 1.00 42.97 79 LEU L CA 1
ATOM 6023 C C . LEU D 4 98 ? 183.682 168.824 206.538 1.00 41.92 79 LEU L C 1
ATOM 6024 O O . LEU D 4 98 ? 184.704 168.451 205.957 1.00 49.00 79 LEU L O 1
ATOM 6029 N N . GLN D 4 99 ? 183.697 169.371 207.748 1.00 34.80 80 GLN L N 1
ATOM 6030 C CA . GLN D 4 99 ? 184.937 169.511 208.488 1.00 43.51 80 GLN L CA 1
ATOM 6031 C C . GLN D 4 99 ? 184.552 169.326 209.944 1.00 48.06 80 GLN L C 1
ATOM 6032 O O . GLN D 4 99 ? 183.379 169.458 210.298 1.00 50.36 80 GLN L O 1
ATOM 6038 N N . PRO D 4 100 ? 185.531 169.031 210.805 1.00 52.84 81 PRO L N 1
ATOM 6039 C CA . PRO D 4 100 ? 185.228 168.903 212.233 1.00 51.81 81 PRO L CA 1
ATOM 6040 C C . PRO D 4 100 ? 184.552 170.157 212.766 1.00 56.52 81 PRO L C 1
ATOM 6041 O O . PRO D 4 100 ? 183.678 170.061 213.626 1.00 60.79 81 PRO L O 1
ATOM 6045 N N . GLU D 4 101 ? 184.934 171.316 212.246 1.00 58.37 82 GLU L N 1
ATOM 6046 C CA . GLU D 4 101 ? 184.356 172.574 212.703 1.00 57.34 82 GLU L CA 1
ATOM 6047 C C . GLU D 4 101 ? 182.932 172.771 212.205 1.00 58.20 82 GLU L C 1
ATOM 6048 O O . GLU D 4 101 ? 182.149 173.489 212.826 1.00 66.55 82 GLU L O 1
ATOM 6054 N N . ASP D 4 102 ? 182.588 172.138 211.090 1.00 38.49 83 ASP L N 1
ATOM 6055 C CA . ASP D 4 102 ? 181.260 172.328 210.510 1.00 41.91 83 ASP L CA 1
ATOM 6056 C C . ASP D 4 102 ? 180.138 171.925 211.457 1.00 44.53 83 ASP L C 1
ATOM 6057 O O . ASP D 4 102 ? 179.165 172.658 211.612 1.00 44.18 83 ASP L O 1
ATOM 6062 N N . PHE D 4 103 ? 180.273 170.778 212.109 1.00 49.00 84 PHE L N 1
ATOM 6063 C CA . PHE D 4 103 ? 179.198 170.297 212.971 1.00 48.06 84 PHE L CA 1
ATOM 6064 C C . PHE D 4 103 ? 178.703 171.396 213.903 1.00 50.46 84 PHE L C 1
ATOM 6065 O O . PHE D 4 103 ? 179.468 171.902 214.723 1.00 52.05 84 PHE L O 1
ATOM 6073 N N . ALA D 4 104 ? 177.427 171.758 213.785 1.00 37.26 85 ALA L N 1
ATOM 6074 C CA . ALA D 4 104 ? 176.846 172.812 214.619 1.00 33.74 85 ALA L CA 1
ATOM 6075 C C . ALA D 4 104 ? 175.363 172.929 214.306 1.00 35.58 85 ALA L C 1
ATOM 6076 O O . ALA D 4 104 ? 174.817 172.092 213.586 1.00 38.82 85 ALA L O 1
ATOM 6078 N N . THR D 4 105 ? 174.696 173.955 214.830 1.00 28.55 86 THR L N 1
ATOM 6079 C CA . THR D 4 105 ? 173.297 174.136 214.468 1.00 24.47 86 THR L CA 1
ATOM 6080 C C . THR D 4 105 ? 173.192 175.230 213.413 1.00 31.76 86 THR L C 1
ATOM 6081 O O . THR D 4 105 ? 173.953 176.197 213.438 1.00 35.32 86 THR L O 1
ATOM 6085 N N . TYR D 4 106 ? 172.258 175.070 212.478 1.00 25.58 87 TYR L N 1
ATOM 6086 C CA . TYR D 4 106 ? 172.097 176.002 211.370 1.00 23.44 87 TYR L CA 1
ATOM 6087 C C . TYR D 4 106 ? 170.663 176.508 211.317 1.00 30.22 87 TYR L C 1
ATOM 6088 O O . TYR D 4 106 ? 169.718 175.716 211.362 1.00 30.45 87 TYR L O 1
ATOM 6097 N N . TYR D 4 107 ? 170.509 177.826 211.215 1.00 28.55 88 TYR L N 1
ATOM 6098 C CA . TYR D 4 107 ? 169.205 178.479 211.223 1.00 21.15 88 TYR L CA 1
ATOM 6099 C C . TYR D 4 107 ? 168.982 179.234 209.922 1.00 27.22 88 TYR L C 1
ATOM 6100 O O . TYR D 4 107 ? 169.849 180.001 209.490 1.00 36.06 88 TYR L O 1
ATOM 6109 N N . CYS D 4 108 ? 167.822 179.017 209.306 1.00 28.35 89 CYS L N 1
ATOM 6110 C CA . CYS D 4 108 ? 167.351 179.847 208.207 1.00 29.11 89 CYS L CA 1
ATOM 6111 C C . CYS D 4 108 ? 166.474 180.953 208.767 1.00 33.42 89 CYS L C 1
ATOM 6112 O O . CYS D 4 108 ? 165.695 180.726 209.694 1.00 43.87 89 CYS L O 1
ATOM 6115 N N . GLN D 4 109 ? 166.602 182.151 208.204 1.00 18.35 90 GLN L N 1
ATOM 6116 C CA . GLN D 4 109 ? 165.868 183.306 208.701 1.00 7.33 90 GLN L CA 1
ATOM 6117 C C . GLN D 4 109 ? 165.409 184.160 207.533 1.00 16.35 90 GLN L C 1
ATOM 6118 O O . GLN D 4 109 ? 166.203 184.452 206.638 1.00 32.31 90 GLN L O 1
ATOM 6124 N N . GLN D 4 110 ? 164.144 184.568 207.536 1.00 19.64 91 GLN L N 1
ATOM 6125 C CA . GLN D 4 110 ? 163.698 185.596 206.607 1.00 7.18 91 GLN L CA 1
ATOM 6126 C C . GLN D 4 110 ? 163.689 186.937 207.317 1.00 21.43 91 GLN L C 1
ATOM 6127 O O . GLN D 4 110 ? 163.323 187.032 208.499 1.00 39.25 91 GLN L O 1
ATOM 6133 N N . TYR D 4 111 ? 164.093 187.966 206.580 1.00 16.20 92 TYR L N 1
ATOM 6134 C CA . TYR D 4 111 ? 164.256 189.318 207.086 1.00 7.11 92 TYR L CA 1
ATOM 6135 C C . TYR D 4 111 ? 163.633 190.331 206.130 1.00 16.51 92 TYR L C 1
ATOM 6136 O O . TYR D 4 111 ? 164.242 191.336 205.766 1.00 35.00 92 TYR L O 1
ATOM 6145 N N . LEU D 4 112 ? 162.380 190.078 205.731 1.00 6.67 93 LEU L N 1
ATOM 6146 C CA . LEU D 4 112 ? 161.697 190.933 204.761 1.00 6.25 93 LEU L CA 1
ATOM 6147 C C . LEU D 4 112 ? 161.464 192.344 205.293 1.00 28.91 93 LEU L C 1
ATOM 6148 O O . LEU D 4 112 ? 161.510 193.309 204.523 1.00 37.93 93 LEU L O 1
ATOM 6153 N N . TYR D 4 113 ? 161.241 192.489 206.594 1.00 6.41 94 TYR L N 1
ATOM 6154 C CA . TYR D 4 113 ? 161.157 193.798 207.221 1.00 0.00 94 TYR L CA 1
ATOM 6155 C C . TYR D 4 113 ? 161.746 193.680 208.622 1.00 18.39 94 TYR L C 1
ATOM 6156 O O . TYR D 4 113 ? 162.012 192.579 209.108 1.00 34.03 94 TYR L O 1
ATOM 6165 N N . TYR D 4 114 ? 161.987 194.840 209.247 1.00 23.88 95 TYR L N 1
ATOM 6166 C CA . TYR D 4 114 ? 162.568 194.914 210.585 1.00 0.00 95 TYR L CA 1
ATOM 6167 C C . TYR D 4 114 ? 161.706 194.206 211.621 1.00 13.50 95 TYR L C 1
ATOM 6168 O O . TYR D 4 114 ? 162.228 193.565 212.538 1.00 35.59 95 TYR L O 1
ATOM 6177 N N . SER D 4 115 ? 160.386 194.306 211.492 1.00 17.44 96 SER L N 1
ATOM 6178 C CA . SER D 4 115 ? 159.461 193.740 212.462 1.00 11.81 96 SER L CA 1
ATOM 6179 C C . SER D 4 115 ? 158.830 192.436 211.998 1.00 15.10 96 SER L C 1
ATOM 6180 O O . SER D 4 115 ? 157.840 191.999 212.590 1.00 29.20 96 SER L O 1
ATOM 6183 N N . LEU D 4 116 ? 159.365 191.807 210.953 1.00 42.62 97 LEU L N 1
ATOM 6184 C CA . LEU D 4 116 ? 158.801 190.568 210.434 1.00 47.32 97 LEU L CA 1
ATOM 6185 C C . LEU D 4 116 ? 159.860 189.483 210.292 1.00 57.79 97 LEU L C 1
ATOM 6186 O O . LEU D 4 116 ? 159.686 188.552 209.504 1.00 60.53 97 LEU L O 1
ATOM 6191 N N . VAL D 4 117 ? 160.961 189.579 211.031 1.00 53.47 98 VAL L N 1
ATOM 6192 C CA . VAL D 4 117 ? 162.020 188.582 210.920 1.00 50.58 98 VAL L CA 1
ATOM 6193 C C . VAL D 4 117 ? 161.598 187.309 211.642 1.00 50.86 98 VAL L C 1
ATOM 6194 O O . VAL D 4 117 ? 161.075 187.350 212.762 1.00 55.51 98 VAL L O 1
ATOM 6198 N N . THR D 4 118 ? 161.761 186.170 210.970 1.00 26.04 99 THR L N 1
ATOM 6199 C CA . THR D 4 118 ? 161.478 184.892 211.616 1.00 11.99 99 THR L CA 1
ATOM 6200 C C . THR D 4 118 ? 162.573 183.895 211.286 1.00 12.82 99 THR L C 1
ATOM 6201 O O . THR D 4 118 ? 163.093 183.874 210.168 1.00 27.67 99 THR L O 1
ATOM 6205 N N . PHE D 4 119 ? 162.897 183.059 212.265 1.00 30.73 100 PHE L N 1
ATOM 6206 C CA . PHE D 4 119 ? 163.921 182.035 212.143 1.00 30.75 100 PHE L CA 1
ATOM 6207 C C . PHE D 4 119 ? 163.294 180.676 211.857 1.00 32.35 100 PHE L C 1
ATOM 6208 O O . PHE D 4 119 ? 162.096 180.460 212.050 1.00 34.67 100 PHE L O 1
ATOM 6216 N N . GLY D 4 120 ? 164.128 179.756 211.384 1.00 36.82 101 GLY L N 1
ATOM 6217 C CA . GLY D 4 120 ? 163.731 178.375 211.244 1.00 37.22 101 GLY L CA 1
ATOM 6218 C C . GLY D 4 120 ? 163.848 177.624 212.555 1.00 43.90 101 GLY L C 1
ATOM 6219 O O . GLY D 4 120 ? 164.287 178.149 213.577 1.00 46.49 101 GLY L O 1
ATOM 6220 N N . GLN D 4 121 ? 163.443 176.353 212.515 1.00 50.51 102 GLN L N 1
ATOM 6221 C CA . GLN D 4 121 ? 163.464 175.531 213.718 1.00 54.08 102 GLN L CA 1
ATOM 6222 C C . GLN D 4 121 ? 164.870 175.088 214.103 1.00 54.68 102 GLN L C 1
ATOM 6223 O O . GLN D 4 121 ? 165.098 174.742 215.266 1.00 60.70 102 GLN L O 1
ATOM 6229 N N . GLY D 4 122 ? 165.806 175.095 213.169 1.00 41.59 103 GLY L N 1
ATOM 6230 C CA . GLY D 4 122 ? 167.162 174.671 213.434 1.00 35.34 103 GLY L CA 1
ATOM 6231 C C . GLY D 4 122 ? 167.451 173.298 212.847 1.00 44.12 103 GLY L C 1
ATOM 6232 O O . GLY D 4 122 ? 166.554 172.496 212.575 1.00 47.76 103 GLY L O 1
ATOM 6233 N N . THR D 4 123 ? 168.740 173.035 212.648 1.00 39.85 104 THR L N 1
ATOM 6234 C CA . THR D 4 123 ? 169.192 171.763 212.092 1.00 32.20 104 THR L CA 1
ATOM 6235 C C . THR D 4 123 ? 170.533 171.434 212.728 1.00 39.85 104 THR L C 1
ATOM 6236 O O . THR D 4 123 ? 171.532 172.099 212.444 1.00 49.06 104 THR L O 1
ATOM 6240 N N . LYS D 4 124 ? 170.555 170.422 213.586 1.00 42.54 105 LYS L N 1
ATOM 6241 C CA . LYS D 4 124 ? 171.780 170.013 214.257 1.00 40.94 105 LYS L CA 1
ATOM 6242 C C . LYS D 4 124 ? 172.504 168.994 213.390 1.00 43.65 105 LYS L C 1
ATOM 6243 O O . LYS D 4 124 ? 171.964 167.921 213.101 1.00 43.48 105 LYS L O 1
ATOM 6249 N N . VAL D 4 125 ? 173.718 169.331 212.973 1.00 46.14 106 VAL L N 1
ATOM 6250 C CA . VAL D 4 125 ? 174.541 168.436 212.171 1.00 39.88 106 VAL L CA 1
ATOM 6251 C C . VAL D 4 125 ? 175.442 167.650 213.115 1.00 42.05 106 VAL L C 1
ATOM 6252 O O . VAL D 4 125 ? 176.250 168.233 213.846 1.00 45.74 106 VAL L O 1
ATOM 6256 N N . GLU D 4 126 ? 175.297 166.329 213.108 1.00 38.42 107 GLU L N 1
ATOM 6257 C CA . GLU D 4 126 ? 176.009 165.440 214.009 1.00 40.81 107 GLU L CA 1
ATOM 6258 C C . GLU D 4 126 ? 177.059 164.644 213.239 1.00 44.64 107 GLU L C 1
ATOM 6259 O O . GLU D 4 126 ? 177.284 164.862 212.045 1.00 50.97 107 GLU L O 1
ATOM 6265 N N . ILE D 4 127 ? 177.703 163.710 213.933 1.00 43.96 108 ILE L N 1
ATOM 6266 C CA . ILE D 4 127 ? 178.751 162.874 213.360 1.00 44.62 108 ILE L CA 1
ATOM 6267 C C . ILE D 4 127 ? 178.168 161.502 213.057 1.00 50.44 108 ILE L C 1
ATOM 6268 O O . ILE D 4 127 ? 177.553 160.875 213.928 1.00 57.26 108 ILE L O 1
ATOM 6273 N N . LYS D 4 128 ? 178.348 161.042 211.821 1.00 48.01 109 LYS L N 1
ATOM 6274 C CA . LYS D 4 128 ? 177.883 159.716 211.435 1.00 46.31 109 LYS L CA 1
ATOM 6275 C C . LYS D 4 128 ? 178.735 158.641 212.098 1.00 50.34 109 LYS L C 1
ATOM 6276 O O . LYS D 4 128 ? 179.964 158.742 212.151 1.00 53.44 109 LYS L O 1
ATOM 6282 N N . ARG D 4 129 ? 178.072 157.605 212.605 1.00 42.34 110 ARG L N 1
ATOM 6283 C CA . ARG D 4 129 ? 178.735 156.568 213.380 1.00 36.65 110 ARG L CA 1
ATOM 6284 C C . ARG D 4 129 ? 178.019 155.246 213.147 1.00 42.36 110 ARG L C 1
ATOM 6285 O O . ARG D 4 129 ? 176.850 155.211 212.758 1.00 48.44 110 ARG L O 1
ATOM 6293 N N . THR D 4 130 ? 178.743 154.153 213.374 1.00 47.29 111 THR L N 1
ATOM 6294 C CA . THR D 4 130 ? 178.130 152.834 213.353 1.00 42.28 111 THR L CA 1
ATOM 6295 C C . THR D 4 130 ? 177.229 152.657 214.570 1.00 41.42 111 THR L C 1
ATOM 6296 O O . THR D 4 130 ? 177.472 153.225 215.637 1.00 59.49 111 THR L O 1
ATOM 6300 N N . VAL D 4 131 ? 176.180 151.859 214.398 1.00 22.40 112 VAL L N 1
ATOM 6301 C CA . VAL D 4 131 ? 175.135 151.728 215.408 1.00 28.28 112 VAL L CA 1
ATOM 6302 C C . VAL D 4 131 ? 175.654 150.903 216.578 1.00 35.24 112 VAL L C 1
ATOM 6303 O O . VAL D 4 131 ? 176.167 149.793 216.395 1.00 39.28 112 VAL L O 1
ATOM 6307 N N . ALA D 4 132 ? 175.533 151.454 217.786 1.00 35.03 113 ALA L N 1
ATOM 6308 C CA . ALA D 4 132 ? 175.849 150.752 219.020 1.00 30.63 113 ALA L CA 1
ATOM 6309 C C . ALA D 4 132 ? 174.608 150.715 219.899 1.00 27.74 113 ALA L C 1
ATOM 6310 O O . ALA D 4 132 ? 173.913 151.726 220.039 1.00 27.06 113 ALA L O 1
ATOM 6312 N N . ALA D 4 133 ? 174.327 149.554 220.473 1.00 36.93 114 ALA L N 1
ATOM 6313 C CA . ALA D 4 133 ? 173.187 149.369 221.354 1.00 33.15 114 ALA L CA 1
ATOM 6314 C C . ALA D 4 133 ? 173.516 149.856 222.765 1.00 42.47 114 ALA L C 1
ATOM 6315 O O . ALA D 4 133 ? 174.664 149.756 223.208 1.00 50.75 114 ALA L O 1
ATOM 6317 N N . PRO D 4 134 ? 172.533 150.398 223.487 1.00 36.77 115 PRO L N 1
ATOM 6318 C CA . PRO D 4 134 ? 172.805 150.895 224.840 1.00 34.80 115 PRO L CA 1
ATOM 6319 C C . PRO D 4 134 ? 173.043 149.776 225.839 1.00 38.93 115 PRO L C 1
ATOM 6320 O O . PRO D 4 134 ? 172.470 148.689 225.744 1.00 43.68 115 PRO L O 1
ATOM 6324 N N . SER D 4 135 ? 173.902 150.063 226.814 1.00 46.64 116 SER L N 1
ATOM 6325 C CA . SER D 4 135 ? 174.085 149.206 227.978 1.00 51.79 116 SER L CA 1
ATOM 6326 C C . SER D 4 135 ? 173.223 149.769 229.099 1.00 52.21 116 SER L C 1
ATOM 6327 O O . SER D 4 135 ? 173.392 150.926 229.487 1.00 60.46 116 SER L O 1
ATOM 6330 N N . VAL D 4 136 ? 172.296 148.967 229.610 1.00 39.09 117 VAL L N 1
ATOM 6331 C CA . VAL D 4 136 ? 171.233 149.471 230.470 1.00 35.62 117 VAL L CA 1
ATOM 6332 C C . VAL D 4 136 ? 171.479 149.000 231.893 1.00 42.64 117 VAL L C 1
ATOM 6333 O O . VAL D 4 136 ? 171.544 147.794 232.158 1.00 50.90 117 VAL L O 1
ATOM 6337 N N . PHE D 4 137 ? 171.609 149.957 232.806 1.00 40.32 118 PHE L N 1
ATOM 6338 C CA . PHE D 4 137 ? 171.759 149.694 234.228 1.00 34.01 118 PHE L CA 1
ATOM 6339 C C . PHE D 4 137 ? 170.579 150.300 234.973 1.00 39.35 118 PHE L C 1
ATOM 6340 O O . PHE D 4 137 ? 170.013 151.307 234.544 1.00 46.75 118 PHE L O 1
ATOM 6348 N N . ILE D 4 138 ? 170.200 149.682 236.087 1.00 47.34 119 ILE L N 1
ATOM 6349 C CA . ILE D 4 138 ? 169.113 150.180 236.919 1.00 41.20 119 ILE L CA 1
ATOM 6350 C C . ILE D 4 138 ? 169.650 150.411 238.328 1.00 52.00 119 ILE L C 1
ATOM 6351 O O . ILE D 4 138 ? 170.363 149.564 238.880 1.00 56.52 119 ILE L O 1
ATOM 6356 N N . PHE D 4 139 ? 169.360 151.588 238.877 1.00 46.93 120 PHE L N 1
ATOM 635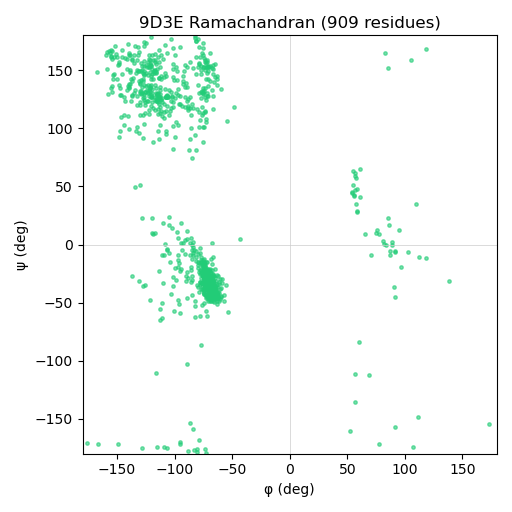7 C CA . PHE D 4 139 ? 169.797 151.991 240.202 1.00 40.34 120 PHE L CA 1
ATOM 6358 C C . PHE D 4 139 ? 168.578 152.212 241.083 1.00 41.84 120 PHE L C 1
ATOM 6359 O O . PHE D 4 139 ? 167.769 153.118 240.801 1.00 48.43 120 PHE L O 1
ATOM 6367 N N . PRO D 4 140 ? 168.401 151.414 242.133 1.00 62.81 121 PRO L N 1
ATOM 6368 C CA . PRO D 4 140 ? 167.305 151.633 243.071 1.00 66.42 121 PRO L CA 1
ATOM 6369 C C . PRO D 4 140 ? 167.594 152.828 243.960 1.00 68.12 121 PRO L C 1
ATOM 6370 O O . PRO D 4 140 ? 168.753 153.259 244.061 1.00 69.76 121 PRO L O 1
ATOM 6374 N N . PRO D 4 141 ? 166.574 153.411 244.594 1.00 75.32 122 PRO L N 1
ATOM 6375 C CA . PRO D 4 141 ? 166.829 154.505 245.538 1.00 74.59 122 PRO L CA 1
ATOM 6376 C C . PRO D 4 141 ? 167.578 154.030 246.772 1.00 74.77 122 PRO L C 1
ATOM 6377 O O . PRO D 4 141 ? 167.407 152.903 247.242 1.00 75.36 122 PRO L O 1
ATOM 6381 N N . SER D 4 142 ? 168.419 154.916 247.295 1.00 80.14 123 SER L N 1
ATOM 6382 C CA . SER D 4 142 ? 169.260 154.592 248.432 1.00 79.25 123 SER L CA 1
ATOM 6383 C C . SER D 4 142 ? 168.463 154.661 249.732 1.00 86.28 123 SER L C 1
ATOM 6384 O O . SER D 4 142 ? 167.320 155.124 249.773 1.00 90.74 123 SER L O 1
ATOM 6387 N N . ASP D 4 143 ? 169.086 154.179 250.809 1.00 92.26 124 ASP L N 1
ATOM 6388 C CA . ASP D 4 143 ? 168.454 154.246 252.122 1.00 90.88 124 ASP L CA 1
ATOM 6389 C C . ASP D 4 143 ? 168.438 155.667 252.668 1.00 90.97 124 ASP L C 1
ATOM 6390 O O . ASP D 4 143 ? 167.545 156.019 253.446 1.00 92.15 124 ASP L O 1
ATOM 6395 N N . SER D 4 144 ? 169.418 156.489 252.283 1.00 89.41 125 SER L N 1
ATOM 6396 C CA . SER D 4 144 ? 169.452 157.874 252.742 1.00 90.10 125 SER L CA 1
ATOM 6397 C C . SER D 4 144 ? 168.348 158.700 252.095 1.00 89.42 125 SER L C 1
ATOM 6398 O O . SER D 4 144 ? 167.793 159.607 252.725 1.00 91.28 125 SER L O 1
ATOM 6401 N N . GLN D 4 145 ? 168.021 158.405 250.837 1.00 80.91 126 GLN L N 1
ATOM 6402 C CA . GLN D 4 145 ? 166.962 159.133 250.151 1.00 82.13 126 GLN L CA 1
ATOM 6403 C C . GLN D 4 145 ? 165.579 158.706 250.625 1.00 85.67 126 GLN L C 1
ATOM 6404 O O . GLN D 4 145 ? 164.635 159.502 250.572 1.00 86.00 126 GLN L O 1
ATOM 6410 N N . LEU D 4 146 ? 165.444 157.464 251.100 1.00 91.31 127 LEU L N 1
ATOM 6411 C CA . LEU D 4 146 ? 164.144 156.969 251.543 1.00 91.13 127 LEU L CA 1
ATOM 6412 C C . LEU D 4 146 ? 163.703 157.617 252.849 1.00 93.40 127 LEU L C 1
ATOM 6413 O O . LEU D 4 146 ? 162.501 157.680 253.130 1.00 95.00 127 LEU L O 1
ATOM 6418 N N . LYS D 4 147 ? 164.648 158.103 253.656 1.00 99.16 128 LYS L N 1
ATOM 6419 C CA . LYS D 4 147 ? 164.288 158.789 254.891 1.00 98.12 128 LYS L CA 1
ATOM 6420 C C . LYS D 4 147 ? 163.723 160.181 254.637 1.00 99.58 128 LYS L C 1
ATOM 6421 O O . LYS D 4 147 ? 163.061 160.736 255.519 1.00 102.36 128 LYS L O 1
ATOM 6427 N N . SER D 4 148 ? 163.965 160.754 253.457 1.00 103.04 129 SER L N 1
ATOM 6428 C CA . SER D 4 148 ? 163.427 162.063 253.115 1.00 104.10 129 SER L CA 1
ATOM 6429 C C . SER D 4 148 ? 161.998 162.002 252.593 1.00 103.89 129 SER L C 1
ATOM 6430 O O . SER D 4 148 ? 161.400 163.056 252.355 1.00 102.62 129 SER L O 1
ATOM 6433 N N . GLY D 4 149 ? 161.441 160.809 252.409 1.00 106.17 130 GLY L N 1
ATOM 6434 C CA . GLY D 4 149 ? 160.076 160.675 251.943 1.00 106.30 130 GLY L CA 1
ATOM 6435 C C . GLY D 4 149 ? 159.896 160.693 250.444 1.00 107.03 130 GLY L C 1
ATOM 6436 O O . GLY D 4 149 ? 158.772 160.902 249.975 1.00 106.85 130 GLY L O 1
ATOM 6437 N N . THR D 4 150 ? 160.962 160.479 249.676 1.00 99.49 131 THR L N 1
ATOM 6438 C CA . THR D 4 150 ? 160.890 160.535 248.222 1.00 99.45 131 THR L CA 1
ATOM 6439 C C . THR D 4 150 ? 161.888 159.537 247.654 1.00 96.83 131 THR L C 1
ATOM 6440 O O . THR D 4 150 ? 163.057 159.544 248.048 1.00 99.52 131 THR L O 1
ATOM 6444 N N . ALA D 4 151 ? 161.428 158.677 246.747 1.00 77.21 132 ALA L N 1
ATOM 6445 C CA . ALA D 4 151 ? 162.265 157.659 246.128 1.00 78.10 132 ALA L CA 1
ATOM 6446 C C . ALA D 4 151 ? 162.392 157.931 244.636 1.00 79.91 132 ALA L C 1
ATOM 6447 O O . ALA D 4 151 ? 161.383 158.111 243.946 1.00 81.25 132 ALA L O 1
ATOM 6449 N N . SER D 4 152 ? 163.627 157.948 244.140 1.00 71.58 133 SER L N 1
ATOM 6450 C CA . SER D 4 152 ? 163.901 158.110 242.719 1.00 68.93 133 SER L CA 1
ATOM 6451 C C . SER D 4 152 ? 164.671 156.902 242.211 1.00 68.12 133 SER L C 1
ATOM 6452 O O . SER D 4 152 ? 165.711 156.541 242.769 1.00 73.65 133 SER L O 1
ATOM 6455 N N . VAL D 4 153 ? 164.157 156.292 241.151 1.00 53.45 134 VAL L N 1
ATOM 6456 C CA . VAL D 4 153 ? 164.774 155.140 240.505 1.00 52.43 134 VAL L CA 1
ATOM 6457 C C . VAL D 4 153 ? 165.408 155.610 239.206 1.00 55.80 134 VAL L C 1
ATOM 6458 O O . VAL D 4 153 ? 164.776 156.340 238.433 1.00 59.94 134 VAL L O 1
ATOM 6462 N N . VAL D 4 154 ? 166.650 155.202 238.956 1.00 49.09 135 VAL L N 1
ATOM 6463 C CA . VAL D 4 154 ? 167.402 155.676 237.798 1.00 41.47 135 VAL L CA 1
ATOM 6464 C C . VAL D 4 154 ? 167.608 154.522 236.827 1.00 45.52 135 VAL L C 1
ATOM 6465 O O . VAL D 4 154 ? 167.930 153.405 237.238 1.00 55.21 135 VAL L O 1
ATOM 6469 N N . CYS D 4 155 ? 167.390 154.780 235.542 1.00 40.10 136 CYS L N 1
ATOM 6470 C CA . CYS D 4 155 ? 167.730 153.842 234.481 1.00 37.92 136 CYS L CA 1
ATOM 6471 C C . CYS D 4 155 ? 168.719 154.531 233.555 1.00 44.17 136 CYS L C 1
ATOM 6472 O O . CYS D 4 155 ? 168.403 155.570 232.967 1.00 55.83 136 CYS L O 1
ATOM 6475 N N . LEU D 4 156 ? 169.913 153.959 233.435 1.00 36.14 137 LEU L N 1
ATOM 6476 C CA . LEU D 4 156 ? 171.003 154.541 232.666 1.00 28.30 137 LEU L CA 1
ATOM 6477 C C . LEU D 4 156 ? 171.203 153.747 231.384 1.00 33.05 137 LEU L C 1
ATOM 6478 O O . LEU D 4 156 ? 171.346 152.521 231.424 1.00 47.83 137 LEU L O 1
ATOM 6483 N N . LEU D 4 157 ? 171.207 154.451 230.255 1.00 28.01 138 LEU L N 1
ATOM 6484 C CA . LEU D 4 157 ? 171.453 153.886 228.934 1.00 22.09 138 LEU L CA 1
ATOM 6485 C C . LEU D 4 157 ? 172.805 154.417 228.479 1.00 26.73 138 LEU L C 1
ATOM 6486 O O . LEU D 4 157 ? 172.942 155.610 228.193 1.00 44.24 138 LEU L O 1
ATOM 6491 N N . ASN D 4 158 ? 173.795 153.539 228.404 1.00 25.12 139 ASN L N 1
ATOM 6492 C CA . ASN D 4 158 ? 175.185 153.930 228.245 1.00 30.56 139 ASN L CA 1
ATOM 6493 C C . ASN D 4 158 ? 175.664 153.620 226.835 1.00 43.11 139 ASN L C 1
ATOM 6494 O O . ASN D 4 158 ? 175.509 152.487 226.362 1.00 54.92 139 ASN L O 1
ATOM 6499 N N . ASN D 4 159 ? 176.228 154.641 226.178 1.00 33.78 140 ASN L N 1
ATOM 6500 C CA . ASN D 4 159 ? 177.044 154.535 224.964 1.00 29.45 140 ASN L CA 1
ATOM 6501 C C . ASN D 4 159 ? 176.265 153.918 223.797 1.00 31.67 140 ASN L C 1
ATOM 6502 O O . ASN D 4 159 ? 176.572 152.830 223.310 1.00 43.84 140 ASN L O 1
ATOM 6507 N N . PHE D 4 160 ? 175.246 154.649 223.356 1.00 25.91 141 PHE L N 1
ATOM 6508 C CA . PHE D 4 160 ? 174.425 154.215 222.237 1.00 24.33 141 PHE L CA 1
ATOM 6509 C C . PHE D 4 160 ? 174.443 155.235 221.109 1.00 21.09 141 PHE L C 1
ATOM 6510 O O . PHE D 4 160 ? 174.561 156.441 221.335 1.00 48.28 141 PHE L O 1
ATOM 6518 N N . TYR D 4 161 ? 174.324 154.727 219.884 1.00 13.71 142 TYR L N 1
ATOM 6519 C CA . TYR D 4 161 ? 174.151 155.519 218.682 1.00 27.89 142 TYR L CA 1
ATOM 6520 C C . TYR D 4 161 ? 173.153 154.773 217.807 1.00 40.26 142 TYR L C 1
ATOM 6521 O O . TYR D 4 161 ? 173.254 153.546 217.676 1.00 47.06 142 TYR L O 1
ATOM 6530 N N . PRO D 4 162 ? 172.177 155.467 217.196 1.00 38.60 143 PRO L N 1
ATOM 6531 C CA . PRO D 4 162 ? 171.898 156.915 217.216 1.00 39.82 143 PRO L CA 1
ATOM 6532 C C . PRO D 4 162 ? 171.189 157.405 218.476 1.00 39.80 143 PRO L C 1
ATOM 6533 O O . PRO D 4 162 ? 171.093 156.686 219.460 1.00 39.97 143 PRO L O 1
ATOM 6537 N N . ARG D 4 163 ? 170.699 158.647 218.461 1.00 51.14 144 ARG L N 1
ATOM 6538 C CA . ARG D 4 163 ? 170.124 159.244 219.663 1.00 53.86 144 ARG L CA 1
ATOM 6539 C C . ARG D 4 163 ? 168.770 158.641 220.008 1.00 59.41 144 ARG L C 1
ATOM 6540 O O . ARG D 4 163 ? 168.436 158.507 221.191 1.00 62.97 144 ARG L O 1
ATOM 6548 N N . GLU D 4 164 ? 167.998 158.243 219.002 1.00 58.62 145 GLU L N 1
ATOM 6549 C CA . GLU D 4 164 ? 166.593 157.886 219.182 1.00 54.52 145 GLU L CA 1
ATOM 6550 C C . GLU D 4 164 ? 166.475 156.527 219.861 1.00 57.81 145 GLU L C 1
ATOM 6551 O O . GLU D 4 164 ? 166.626 155.481 219.227 1.00 60.87 145 GLU L O 1
ATOM 6557 N N . ALA D 4 165 ? 166.206 156.548 221.164 1.00 41.87 146 ALA L N 1
ATOM 6558 C CA . ALA D 4 165 ? 165.877 155.363 221.941 1.00 35.54 146 ALA L CA 1
ATOM 6559 C C . ALA D 4 165 ? 164.786 155.738 222.928 1.00 41.77 146 ALA L C 1
ATOM 6560 O O . ALA D 4 165 ? 164.702 156.891 223.357 1.00 45.92 146 ALA L O 1
ATOM 6562 N N . LYS D 4 166 ? 163.945 154.773 223.291 1.00 53.44 147 LYS L N 1
ATOM 6563 C CA . LYS D 4 166 ? 162.855 155.064 224.213 1.00 51.76 147 LYS L CA 1
ATOM 6564 C C . LYS D 4 166 ? 162.966 154.194 225.457 1.00 54.65 147 LYS L C 1
ATOM 6565 O O . LYS D 4 166 ? 163.450 153.056 225.402 1.00 54.33 147 LYS L O 1
ATOM 6571 N N . VAL D 4 167 ? 162.573 154.780 226.588 1.00 56.26 148 VAL L N 1
ATOM 6572 C CA . VAL D 4 167 ? 162.557 154.130 227.893 1.00 50.67 148 VAL L CA 1
ATOM 6573 C C . VAL D 4 167 ? 161.129 154.173 228.409 1.00 58.00 148 VAL L C 1
ATOM 6574 O O . VAL D 4 167 ? 160.469 155.215 228.327 1.00 62.31 148 VAL L O 1
ATOM 6578 N N . GLN D 4 168 ? 160.651 153.054 228.940 1.00 64.04 149 GLN L N 1
ATOM 6579 C CA . GLN D 4 168 ? 159.370 153.027 229.623 1.00 63.16 149 GLN L CA 1
ATOM 6580 C C . GLN D 4 168 ? 159.535 152.325 230.962 1.00 62.79 149 GLN L C 1
ATOM 6581 O O . GLN D 4 168 ? 160.399 151.460 231.131 1.00 70.76 149 GLN L O 1
ATOM 6587 N N . TRP D 4 169 ? 158.729 152.744 231.929 1.00 52.34 150 TRP L N 1
ATOM 6588 C CA . TRP D 4 169 ? 158.786 152.220 233.284 1.00 53.75 150 TRP L CA 1
ATOM 6589 C C . TRP D 4 169 ? 157.569 151.344 233.526 1.00 57.65 150 TRP L C 1
ATOM 6590 O O . TRP D 4 169 ? 156.434 151.783 233.321 1.00 68.94 150 TRP L O 1
ATOM 6601 N N . LYS D 4 170 ? 157.804 150.113 233.965 1.00 64.39 151 LYS L N 1
ATOM 6602 C CA . LYS D 4 170 ? 156.739 149.141 234.193 1.00 66.58 151 LYS L CA 1
ATOM 6603 C C . LYS D 4 170 ? 156.760 148.754 235.666 1.00 71.68 151 LYS L C 1
ATOM 6604 O O . LYS D 4 170 ? 157.416 147.786 236.057 1.00 73.57 151 LYS L O 1
ATOM 6610 N N . VAL D 4 171 ? 156.036 149.512 236.482 1.00 83.26 152 VAL L N 1
ATOM 6611 C CA . VAL D 4 171 ? 155.909 149.222 237.904 1.00 83.74 152 VAL L CA 1
ATOM 6612 C C . VAL D 4 171 ? 154.725 148.283 238.092 1.00 84.30 152 VAL L C 1
ATOM 6613 O O . VAL D 4 171 ? 153.583 148.658 237.799 1.00 79.80 152 VAL L O 1
ATOM 6617 N N . ASP D 4 172 ? 155.011 147.073 238.594 1.00 91.85 153 ASP L N 1
ATOM 6618 C CA . ASP D 4 172 ? 154.044 145.974 238.740 1.00 90.67 153 ASP L CA 1
ATOM 6619 C C . ASP D 4 172 ? 153.338 145.668 237.420 1.00 88.82 153 ASP L C 1
ATOM 6620 O O . ASP D 4 172 ? 152.115 145.506 237.372 1.00 88.86 153 ASP L O 1
ATOM 6625 N N . ASN D 4 173 ? 154.133 145.622 236.340 1.00 84.63 154 ASN L N 1
ATOM 6626 C CA . ASN D 4 173 ? 153.688 145.357 234.963 1.00 84.55 154 ASN L CA 1
ATOM 6627 C C . ASN D 4 173 ? 152.654 146.372 234.475 1.00 86.30 154 ASN L C 1
ATOM 6628 O O . ASN D 4 173 ? 151.819 146.061 233.623 1.00 86.75 154 ASN L O 1
ATOM 6633 N N . ALA D 4 174 ? 152.708 147.592 235.002 1.00 86.51 155 ALA L N 1
ATOM 6634 C CA . ALA D 4 174 ? 151.823 148.673 234.591 1.00 88.31 155 ALA L CA 1
ATOM 6635 C C . ALA D 4 174 ? 152.673 149.867 234.190 1.00 85.65 155 ALA L C 1
ATOM 6636 O O . ALA D 4 174 ? 153.584 150.256 234.926 1.00 84.87 155 ALA L O 1
ATOM 6638 N N . LEU D 4 175 ? 152.378 150.439 233.027 1.00 78.36 156 LEU L N 1
ATOM 6639 C CA . LEU D 4 175 ? 153.171 151.545 232.516 1.00 78.37 156 LEU L CA 1
ATOM 6640 C C . LEU D 4 175 ? 152.896 152.822 233.304 1.00 78.50 156 LEU L C 1
ATOM 6641 O O . LEU D 4 175 ? 151.845 152.992 233.927 1.00 80.68 156 LEU L O 1
ATOM 6646 N N . GLN D 4 176 ? 153.872 153.725 233.275 1.00 74.24 157 GLN L N 1
ATOM 6647 C CA . GLN D 4 176 ? 153.791 155.005 233.957 1.00 72.95 157 GLN L CA 1
ATOM 6648 C C . GLN D 4 176 ? 153.887 156.133 232.940 1.00 76.16 157 GLN L C 1
ATOM 6649 O O . GLN D 4 176 ? 154.388 155.954 231.827 1.00 74.82 157 GLN L O 1
ATOM 6655 N N . SER D 4 177 ? 153.397 157.305 233.337 1.00 81.65 158 SER L N 1
ATOM 6656 C CA . SER D 4 177 ? 153.430 158.478 232.478 1.00 79.90 158 SER L CA 1
ATOM 6657 C C . SER D 4 177 ? 153.427 159.728 233.342 1.00 80.10 158 SER L C 1
ATOM 6658 O O . SER D 4 177 ? 152.679 159.814 234.319 1.00 78.82 158 SER L O 1
ATOM 6661 N N . GLY D 4 178 ? 154.269 160.692 232.975 1.00 74.04 159 GLY L N 1
ATOM 6662 C CA . GLY D 4 178 ? 154.325 161.965 233.660 1.00 75.18 159 GLY L CA 1
ATOM 6663 C C . GLY D 4 178 ? 155.138 161.990 234.935 1.00 77.68 159 GLY L C 1
ATOM 6664 O O . GLY D 4 178 ? 155.212 163.044 235.578 1.00 77.28 159 GLY L O 1
ATOM 6665 N N . ASN D 4 179 ? 155.750 160.872 235.327 1.00 72.70 160 ASN L N 1
ATOM 6666 C CA . ASN D 4 179 ? 156.562 160.819 236.536 1.00 67.48 160 ASN L CA 1
ATOM 6667 C C . ASN D 4 179 ? 158.022 160.496 236.249 1.00 66.46 160 ASN L C 1
ATOM 6668 O O . ASN D 4 179 ? 158.782 160.233 237.187 1.00 68.82 160 ASN L O 1
ATOM 6673 N N . SER D 4 180 ? 158.436 160.510 234.986 1.00 54.99 161 SER L N 1
ATOM 6674 C CA . SER D 4 180 ? 159.805 160.203 234.602 1.00 52.73 161 SER L CA 1
ATOM 6675 C C . SER D 4 180 ? 160.395 161.367 233.821 1.00 53.76 161 SER L C 1
ATOM 6676 O O . SER D 4 180 ? 159.732 161.950 232.959 1.00 53.90 161 SER L O 1
ATOM 6679 N N . GLN D 4 181 ? 161.645 161.700 234.128 1.00 56.10 162 GLN L N 1
ATOM 6680 C CA . GLN D 4 181 ? 162.366 162.777 233.463 1.00 52.77 162 GLN L CA 1
ATOM 6681 C C . GLN D 4 181 ? 163.645 162.224 232.853 1.00 53.30 162 GLN L C 1
ATOM 6682 O O . GLN D 4 181 ? 164.388 161.495 233.517 1.00 59.01 162 GLN L O 1
ATOM 6688 N N . GLU D 4 182 ? 163.900 162.574 231.595 1.00 43.36 163 GLU L N 1
ATOM 6689 C CA . GLU D 4 182 ? 165.035 162.055 230.845 1.00 42.97 163 GLU L CA 1
ATOM 6690 C C . GLU D 4 182 ? 165.989 163.189 230.504 1.00 48.11 163 GLU L C 1
ATOM 6691 O O . GLU D 4 182 ? 165.557 164.261 230.072 1.00 52.02 163 GLU L O 1
ATOM 6697 N N . SER D 4 183 ? 167.282 162.948 230.702 1.00 40.67 164 SER L N 1
ATOM 6698 C CA . SER D 4 183 ? 168.329 163.892 230.339 1.00 39.24 164 SER L CA 1
ATOM 6699 C C . SER D 4 183 ? 169.386 163.152 229.537 1.00 34.11 164 SER L C 1
ATOM 6700 O O . SER D 4 183 ? 169.845 162.085 229.953 1.00 43.90 164 SER L O 1
ATOM 6703 N N . VAL D 4 184 ? 169.768 163.713 228.393 1.00 34.19 165 VAL L N 1
ATOM 6704 C CA . VAL D 4 184 ? 170.666 163.059 227.449 1.00 32.26 165 VAL L CA 1
ATOM 6705 C C . VAL D 4 184 ? 171.971 163.839 227.383 1.00 39.27 165 VAL L C 1
ATOM 6706 O O . VAL D 4 184 ? 171.964 165.056 227.164 1.00 46.24 165 VAL L O 1
ATOM 6710 N N . THR D 4 185 ? 173.084 163.140 227.582 1.00 40.58 166 THR L N 1
ATOM 6711 C CA . THR D 4 185 ? 174.391 163.706 227.286 1.00 40.04 166 THR L CA 1
ATOM 6712 C C . THR D 4 185 ? 174.534 163.859 225.777 1.00 36.88 166 THR L C 1
ATOM 6713 O O . THR D 4 185 ? 174.099 162.996 225.011 1.00 37.11 166 THR L O 1
ATOM 6717 N N . GLU D 4 186 ? 175.138 164.965 225.341 1.00 43.15 167 GLU L N 1
ATOM 6718 C CA . GLU D 4 186 ? 175.393 165.167 223.923 1.00 46.43 167 GLU L CA 1
ATOM 6719 C C . GLU D 4 186 ? 176.543 164.271 223.454 1.00 46.07 167 GLU L C 1
ATOM 6720 O O . GLU D 4 186 ? 177.089 163.459 224.207 1.00 45.78 167 GLU L O 1
ATOM 6726 N N . GLN D 4 187 ? 176.912 164.434 222.182 1.00 36.01 168 GLN L N 1
ATOM 6727 C CA . GLN D 4 187 ? 177.827 163.511 221.520 1.00 29.27 168 GLN L CA 1
ATOM 6728 C C . GLN D 4 187 ? 179.229 163.597 222.109 1.00 38.90 168 GLN L C 1
ATOM 6729 O O . GLN D 4 187 ? 179.768 164.689 222.305 1.00 50.92 168 GLN L O 1
ATOM 6735 N N . ASP D 4 188 ? 179.808 162.435 222.395 1.00 35.11 169 ASP L N 1
ATOM 6736 C CA . ASP D 4 188 ? 181.069 162.354 223.112 1.00 35.88 169 ASP L CA 1
ATOM 6737 C C . ASP D 4 188 ? 182.228 162.778 222.214 1.00 42.58 169 ASP L C 1
ATOM 6738 O O . ASP D 4 188 ? 182.134 162.782 220.985 1.00 47.43 169 ASP L O 1
ATOM 6743 N N . SER D 4 189 ? 183.331 163.167 222.852 1.00 35.94 170 SER L N 1
ATOM 6744 C CA . SER D 4 189 ? 184.509 163.575 222.097 1.00 39.31 170 SER L CA 1
ATOM 6745 C C . SER D 4 189 ? 185.230 162.374 221.497 1.00 42.42 170 SER L C 1
ATOM 6746 O O . SER D 4 189 ? 185.687 162.428 220.350 1.00 39.74 170 SER L O 1
ATOM 6749 N N . LYS D 4 190 ? 185.334 161.280 222.253 1.00 44.14 171 LYS L N 1
ATOM 6750 C CA . LYS D 4 190 ? 186.151 160.149 221.825 1.00 42.75 171 LYS L CA 1
ATOM 6751 C C . LYS D 4 190 ? 185.405 159.245 220.849 1.00 42.27 171 LYS L C 1
ATOM 6752 O O . LYS D 4 190 ? 185.818 159.084 219.696 1.00 39.49 171 LYS L O 1
ATOM 6758 N N . ASP D 4 191 ? 184.303 158.644 221.296 1.00 48.87 172 ASP L N 1
ATOM 6759 C CA . ASP D 4 191 ? 183.592 157.652 220.500 1.00 47.20 172 ASP L CA 1
ATOM 6760 C C . ASP D 4 191 ? 182.307 158.178 219.878 1.00 42.19 172 ASP L C 1
ATOM 6761 O O . ASP D 4 191 ? 181.699 157.458 219.079 1.00 55.26 172 ASP L O 1
ATOM 6766 N N . SER D 4 192 ? 181.893 159.402 220.231 1.00 26.04 173 SER L N 1
ATOM 6767 C CA . SER D 4 192 ? 180.717 160.089 219.678 1.00 34.09 173 SER L CA 1
ATOM 6768 C C . SER D 4 192 ? 179.426 159.294 219.888 1.00 35.14 173 SER L C 1
ATOM 6769 O O . SER D 4 192 ? 178.618 159.122 218.975 1.00 42.42 173 SER L O 1
ATOM 6772 N N . THR D 4 193 ? 179.231 158.820 221.115 1.00 28.93 174 THR L N 1
ATOM 6773 C CA . THR D 4 193 ? 178.038 158.082 221.502 1.00 27.19 174 THR L CA 1
ATOM 6774 C C . THR D 4 193 ? 177.328 158.813 222.632 1.00 37.05 174 THR L C 1
ATOM 6775 O O . THR D 4 193 ? 177.972 159.375 223.522 1.00 45.78 174 THR L O 1
ATOM 6779 N N . TYR D 4 194 ? 176.000 158.795 222.595 1.00 27.78 175 TYR L N 1
ATOM 6780 C CA . TYR D 4 194 ? 175.195 159.482 223.589 1.00 23.12 175 TYR L CA 1
ATOM 6781 C C . TYR D 4 194 ? 175.069 158.646 224.859 1.00 27.37 175 TYR L C 1
ATOM 6782 O O . TYR D 4 194 ? 175.531 157.508 224.941 1.00 38.39 175 TYR L O 1
ATOM 6791 N N . SER D 4 195 ? 174.431 159.234 225.866 1.00 23.02 176 SER L N 1
ATOM 6792 C CA . SER D 4 195 ? 174.078 158.525 227.085 1.00 20.37 176 SER L CA 1
ATOM 6793 C C . SER D 4 195 ? 172.818 159.160 227.647 1.00 26.63 176 SER L C 1
ATOM 6794 O O . SER D 4 195 ? 172.656 160.379 227.588 1.00 45.13 176 SER L O 1
ATOM 6797 N N . LEU D 4 196 ? 171.935 158.333 228.193 1.00 20.96 177 LEU L N 1
ATOM 6798 C CA . LEU D 4 196 ? 170.626 158.778 228.639 1.00 23.27 177 LEU L CA 1
ATOM 6799 C C . LEU D 4 196 ? 170.399 158.326 230.072 1.00 28.51 177 LEU L C 1
ATOM 6800 O O . LEU D 4 196 ? 170.918 157.296 230.502 1.00 38.08 177 LEU L O 1
ATOM 6805 N N . SER D 4 197 ? 169.623 159.109 230.814 1.00 30.29 178 SER L N 1
ATOM 6806 C CA . SER D 4 197 ? 169.311 158.791 232.204 1.00 27.71 178 SER L CA 1
ATOM 6807 C C . SER D 4 197 ? 167.853 159.137 232.454 1.00 41.56 178 SER L C 1
ATOM 6808 O O . SER D 4 197 ? 167.490 160.316 232.469 1.00 52.61 178 SER L O 1
ATOM 6811 N N . SER D 4 198 ? 167.023 158.118 232.650 1.00 48.20 179 SER L N 1
ATOM 6812 C CA . SER D 4 198 ? 165.611 158.303 232.953 1.00 47.45 179 SER L CA 1
ATOM 6813 C C . SER D 4 198 ? 165.399 158.102 234.446 1.00 46.83 179 SER L C 1
ATOM 6814 O O . SER D 4 198 ? 165.656 157.014 234.969 1.00 59.63 179 SER L O 1
ATOM 6817 N N . THR D 4 199 ? 164.929 159.140 235.128 1.00 45.63 180 THR L N 1
ATOM 6818 C CA . THR D 4 199 ? 164.706 159.094 236.565 1.00 43.66 180 THR L CA 1
ATOM 6819 C C . THR D 4 199 ? 163.215 159.172 236.854 1.00 50.57 180 THR L C 1
ATOM 6820 O O . THR D 4 199 ? 162.534 160.087 236.380 1.00 61.90 180 THR L O 1
ATOM 6824 N N . LEU D 4 200 ? 162.719 158.211 237.627 1.00 51.70 181 LEU L N 1
ATOM 6825 C CA . LEU D 4 200 ? 161.326 158.151 238.045 1.00 55.53 181 LEU L CA 1
ATOM 6826 C C . LEU D 4 200 ? 161.224 158.533 239.513 1.00 57.82 181 LEU L C 1
ATOM 6827 O O . LEU D 4 200 ? 161.920 157.957 240.354 1.00 64.21 181 LEU L O 1
ATOM 6832 N N . THR D 4 201 ? 160.355 159.492 239.818 1.00 66.39 182 THR L N 1
ATOM 6833 C CA . THR D 4 201 ? 160.234 160.053 241.158 1.00 67.16 182 THR L CA 1
ATOM 6834 C C . THR D 4 201 ? 158.863 159.741 241.741 1.00 69.86 182 THR L C 1
ATOM 6835 O O . THR D 4 201 ? 157.839 160.074 241.138 1.00 72.61 182 THR L O 1
ATOM 6839 N N . LEU D 4 202 ? 158.848 159.107 242.914 1.00 80.24 183 LEU L N 1
ATOM 6840 C CA . LEU D 4 202 ? 157.629 158.843 243.664 1.00 82.89 183 LEU L CA 1
ATOM 6841 C C . LEU D 4 202 ? 157.827 159.252 245.117 1.00 87.60 183 LEU L C 1
ATOM 6842 O O . LEU D 4 202 ? 158.941 159.540 245.560 1.00 88.79 183 LEU L O 1
ATOM 6847 N N . SER D 4 203 ? 156.727 159.262 245.864 1.00 106.49 184 SER L N 1
ATOM 6848 C CA . SER D 4 203 ? 156.780 159.522 247.293 1.00 105.08 184 SER L CA 1
ATOM 6849 C C . SER D 4 203 ? 157.177 158.251 248.043 1.00 105.22 184 SER L C 1
ATOM 6850 O O . SER D 4 203 ? 157.436 157.200 247.449 1.00 106.52 184 SER L O 1
ATOM 6853 N N . LYS D 4 204 ? 157.233 158.350 249.374 1.00 107.05 185 LYS L N 1
ATOM 6854 C CA . LYS D 4 204 ? 157.601 157.195 250.188 1.00 107.82 185 LYS L CA 1
ATOM 6855 C C . LYS D 4 204 ? 156.494 156.147 250.202 1.00 108.16 185 LYS L C 1
ATOM 6856 O O . LYS D 4 204 ? 156.765 154.948 250.064 1.00 106.65 185 LYS L O 1
ATOM 6862 N N . ALA D 4 205 ? 155.239 156.582 250.353 1.00 112.41 186 ALA L N 1
ATOM 6863 C CA . ALA D 4 205 ? 154.124 155.641 250.391 1.00 113.00 186 ALA L CA 1
ATOM 6864 C C . ALA D 4 205 ? 153.860 155.019 249.027 1.00 114.18 186 ALA L C 1
ATOM 6865 O O . ALA D 4 205 ? 153.406 153.872 248.949 1.00 114.29 186 ALA L O 1
ATOM 6867 N N . ASP D 4 206 ? 154.131 155.753 247.946 1.00 108.46 187 ASP L N 1
ATOM 6868 C CA . ASP D 4 206 ? 153.963 155.187 246.612 1.00 107.48 187 ASP L CA 1
ATOM 6869 C C . ASP D 4 206 ? 155.059 154.181 246.287 1.00 106.36 187 ASP L C 1
ATOM 6870 O O . ASP D 4 206 ? 154.829 153.244 245.514 1.00 106.96 187 ASP L O 1
ATOM 6875 N N . TYR D 4 207 ? 156.252 154.357 246.860 1.00 94.67 188 TYR L N 1
ATOM 6876 C CA . TYR D 4 207 ? 157.359 153.452 246.574 1.00 94.97 188 TYR L CA 1
ATOM 6877 C C . TYR D 4 207 ? 157.193 152.109 247.275 1.00 97.95 188 TYR L C 1
ATOM 6878 O O . TYR D 4 207 ? 157.465 151.060 246.680 1.00 99.89 188 TYR L O 1
ATOM 6887 N N . GLU D 4 208 ? 156.745 152.115 248.529 1.00 106.33 189 GLU L N 1
ATOM 6888 C CA . GLU D 4 208 ? 156.656 150.889 249.313 1.00 107.14 189 GLU L CA 1
ATOM 6889 C C . GLU D 4 208 ? 155.408 150.071 249.010 1.00 108.72 189 GLU L C 1
ATOM 6890 O O . GLU D 4 208 ? 155.273 148.964 249.541 1.00 108.08 189 GLU L O 1
ATOM 6896 N N . LYS D 4 209 ? 154.500 150.578 248.180 1.00 108.62 190 LYS L N 1
ATOM 6897 C CA . LYS D 4 209 ? 153.283 149.865 247.823 1.00 108.64 190 LYS L CA 1
ATOM 6898 C C . LYS D 4 209 ? 153.456 148.975 246.598 1.00 108.38 190 LYS L C 1
ATOM 6899 O O . LYS D 4 209 ? 152.476 148.383 246.136 1.00 107.44 190 LYS L O 1
ATOM 6905 N N . HIS D 4 210 ? 154.670 148.869 246.065 1.00 100.88 191 HIS L N 1
ATOM 6906 C CA . HIS D 4 210 ? 154.932 148.077 244.873 1.00 99.22 191 HIS L CA 1
ATOM 6907 C C . HIS D 4 210 ? 156.158 147.204 245.096 1.00 98.58 191 HIS L C 1
ATOM 6908 O O . HIS D 4 210 ? 156.994 147.477 245.960 1.00 97.17 191 HIS L O 1
ATOM 6915 N N . LYS D 4 211 ? 156.253 146.140 244.300 1.00 98.88 192 LYS L N 1
ATOM 6916 C CA . LYS D 4 211 ? 157.322 145.158 244.423 1.00 98.95 192 LYS L CA 1
ATOM 6917 C C . LYS D 4 211 ? 158.271 145.155 243.234 1.00 98.50 192 LYS L C 1
ATOM 6918 O O . LYS D 4 211 ? 159.482 145.311 243.412 1.00 97.27 192 LYS L O 1
ATOM 6924 N N . VAL D 4 212 ? 157.755 144.988 242.022 1.00 89.64 193 VAL L N 1
ATOM 6925 C CA . VAL D 4 212 ? 158.582 144.902 240.824 1.00 87.54 193 VAL L CA 1
ATOM 6926 C C . VAL D 4 212 ? 158.802 146.303 240.275 1.00 86.85 193 VAL L C 1
ATOM 6927 O O . VAL D 4 212 ? 157.838 147.035 240.020 1.00 86.86 193 VAL L O 1
ATOM 6931 N N . TYR D 4 213 ? 160.063 146.685 240.087 1.00 83.47 194 TYR L N 1
ATOM 6932 C CA . TYR D 4 213 ? 160.399 147.931 239.412 1.00 82.72 194 TYR L CA 1
ATOM 6933 C C . TYR D 4 213 ? 161.303 147.621 238.232 1.00 81.72 194 TYR L C 1
ATOM 6934 O O . TYR D 4 213 ? 162.370 147.024 238.405 1.00 85.60 194 TYR L O 1
ATOM 6943 N N . ALA D 4 214 ? 160.888 148.038 237.040 1.00 58.15 195 ALA L N 1
ATOM 6944 C CA . ALA D 4 214 ? 161.621 147.699 235.832 1.00 57.75 195 ALA L CA 1
ATOM 6945 C C . ALA D 4 214 ? 161.681 148.907 234.916 1.00 55.63 195 ALA L C 1
ATOM 6946 O O . ALA D 4 214 ? 160.763 149.729 234.889 1.00 65.20 195 ALA L O 1
ATOM 6948 N N . CYS D 4 215 ? 162.773 149.007 234.166 1.00 50.14 196 CYS L N 1
ATOM 6949 C CA . CYS D 4 215 ? 162.851 149.915 233.031 1.00 53.20 196 CYS L CA 1
ATOM 6950 C C . CYS D 4 215 ? 163.121 149.094 231.780 1.00 57.51 196 CYS L C 1
ATOM 6951 O O . CYS D 4 215 ? 164.050 148.279 231.752 1.00 67.74 196 CYS L O 1
ATOM 6954 N N . GLU D 4 216 ? 162.284 149.284 230.767 1.00 52.58 197 GLU L N 1
ATOM 6955 C CA . GLU D 4 216 ? 162.402 148.585 229.497 1.00 57.89 197 GLU L CA 1
ATOM 6956 C C . GLU D 4 216 ? 162.742 149.598 228.416 1.00 62.86 197 GLU L C 1
ATOM 6957 O O . GLU D 4 216 ? 162.040 150.602 228.256 1.00 66.64 197 GLU L O 1
ATOM 6963 N N . VAL D 4 217 ? 163.823 149.345 227.687 1.00 50.96 198 VAL L N 1
ATOM 6964 C CA . VAL D 4 217 ? 164.267 150.249 226.638 1.00 49.53 198 VAL L CA 1
ATOM 6965 C C . VAL D 4 217 ? 164.093 149.562 225.293 1.00 49.73 198 VAL L C 1
ATOM 6966 O O . VAL D 4 217 ? 164.065 148.327 225.190 1.00 51.94 198 VAL L O 1
ATOM 6970 N N . THR D 4 218 ? 163.902 150.383 224.261 1.00 49.74 199 THR L N 1
ATOM 6971 C CA . THR D 4 218 ? 164.006 149.939 222.879 1.00 49.12 199 THR L CA 1
ATOM 6972 C C . THR D 4 218 ? 164.913 150.900 222.129 1.00 49.36 199 THR L C 1
ATOM 6973 O O . THR D 4 218 ? 164.835 152.121 222.310 1.00 51.90 199 THR L O 1
ATOM 6977 N N . HIS D 4 219 ? 165.769 150.332 221.287 1.00 41.26 200 HIS L N 1
ATOM 6978 C CA . HIS D 4 219 ? 166.659 151.084 220.421 1.00 39.40 200 HIS L CA 1
ATOM 6979 C C . HIS D 4 219 ? 166.641 150.414 219.055 1.00 48.21 200 HIS L C 1
ATOM 6980 O O . HIS D 4 219 ? 166.269 149.246 218.927 1.00 53.03 200 HIS L O 1
ATOM 6987 N N . GLN D 4 220 ? 167.026 151.175 218.025 1.00 61.20 201 GLN L N 1
ATOM 6988 C CA . GLN D 4 220 ? 167.082 150.625 216.674 1.00 57.23 201 GLN L CA 1
ATOM 6989 C C . GLN D 4 220 ? 168.164 149.561 216.537 1.00 59.86 201 GLN L C 1
ATOM 6990 O O . GLN D 4 220 ? 168.058 148.683 215.675 1.00 68.38 201 GLN L O 1
ATOM 6996 N N . GLY D 4 221 ? 169.196 149.615 217.370 1.00 46.40 202 GLY L N 1
ATOM 6997 C CA . GLY D 4 221 ? 170.229 148.605 217.408 1.00 43.51 202 GLY L CA 1
ATOM 6998 C C . GLY D 4 221 ? 169.921 147.410 218.277 1.00 41.15 202 GLY L C 1
ATOM 6999 O O . GLY D 4 221 ? 170.791 146.554 218.461 1.00 40.60 202 GLY L O 1
ATOM 7000 N N . LEU D 4 222 ? 168.712 147.325 218.825 1.00 44.93 203 LEU L N 1
ATOM 7001 C CA . LEU D 4 222 ? 168.301 146.217 219.675 1.00 55.00 203 LEU L CA 1
ATOM 7002 C C . LEU D 4 222 ? 167.178 145.452 218.992 1.00 53.47 203 LEU L C 1
ATOM 7003 O O . LEU D 4 222 ? 166.188 146.050 218.560 1.00 54.21 203 LEU L O 1
ATOM 7008 N N . SER D 4 223 ? 167.340 144.131 218.894 1.00 58.03 204 SER L N 1
ATOM 7009 C CA . SER D 4 223 ? 166.297 143.295 218.307 1.00 60.90 204 SER L CA 1
ATOM 7010 C C . SER D 4 223 ? 165.100 143.169 219.239 1.00 60.65 204 SER L C 1
ATOM 7011 O O . SER D 4 223 ? 163.949 143.276 218.801 1.00 62.69 204 SER L O 1
ATOM 7014 N N . SER D 4 224 ? 165.352 142.943 220.522 1.00 60.34 205 SER L N 1
ATOM 7015 C CA . SER D 4 224 ? 164.325 142.817 221.538 1.00 62.17 205 SER L CA 1
ATOM 7016 C C . SER D 4 224 ? 164.489 143.930 222.566 1.00 61.73 205 SER L C 1
ATOM 7017 O O . SER D 4 224 ? 165.607 144.412 222.779 1.00 62.94 205 SER L O 1
ATOM 7020 N N . PRO D 4 225 ? 163.395 144.395 223.176 1.00 52.49 206 PRO L N 1
ATOM 7021 C CA . PRO D 4 225 ? 163.513 145.387 224.253 1.00 53.90 206 PRO L CA 1
ATOM 7022 C C . PRO D 4 225 ? 164.270 144.835 225.453 1.00 54.12 206 PRO L C 1
ATOM 7023 O O . PRO D 4 225 ? 164.124 143.669 225.822 1.00 53.25 206 PRO L O 1
ATOM 7027 N N . VAL D 4 226 ? 165.084 145.691 226.064 1.00 50.27 207 VAL L N 1
ATOM 7028 C CA . VAL D 4 226 ? 165.946 145.294 227.173 1.00 49.59 207 VAL L CA 1
ATOM 7029 C C . VAL D 4 226 ? 165.317 145.786 228.466 1.00 50.25 207 VAL L C 1
ATOM 7030 O O . VAL D 4 226 ? 165.159 146.995 228.666 1.00 55.17 207 VAL L O 1
ATOM 7034 N N . THR D 4 227 ? 164.952 144.855 229.341 1.00 51.21 208 THR L N 1
ATOM 7035 C CA . THR D 4 227 ? 164.299 145.173 230.604 1.00 56.79 208 THR L CA 1
ATOM 7036 C C . THR D 4 227 ? 165.257 144.874 231.746 1.00 55.44 208 THR L C 1
ATOM 7037 O O . THR D 4 227 ? 165.727 143.741 231.885 1.00 57.30 208 THR L O 1
ATOM 7041 N N . LYS D 4 228 ? 165.539 145.885 232.558 1.00 49.13 209 LYS L N 1
ATOM 7042 C CA . LYS D 4 228 ? 166.334 145.724 233.768 1.00 49.76 209 LYS L CA 1
ATOM 7043 C C . LYS D 4 228 ? 165.455 146.032 234.970 1.00 54.19 209 LYS L C 1
ATOM 7044 O O . LYS D 4 228 ? 164.797 147.078 235.010 1.00 64.34 209 LYS L O 1
ATOM 7050 N N . SER D 4 229 ? 165.443 145.124 235.944 1.00 57.92 210 SER L N 1
ATOM 7051 C CA . SER D 4 229 ? 164.444 145.155 236.999 1.00 59.96 210 SER L CA 1
ATOM 7052 C C . SER D 4 229 ? 165.071 144.831 238.346 1.00 60.04 210 SER L C 1
ATOM 7053 O O . SER D 4 229 ? 166.189 144.321 238.434 1.00 61.80 210 SER L O 1
ATOM 7056 N N . PHE D 4 230 ? 164.320 145.147 239.399 1.00 72.44 211 PHE L N 1
ATOM 7057 C CA . PHE D 4 230 ? 164.652 144.739 240.756 1.00 75.95 211 PHE L CA 1
ATOM 7058 C C . PHE D 4 230 ? 163.365 144.612 241.561 1.00 78.55 211 PHE L C 1
ATOM 7059 O O . PHE D 4 230 ? 162.277 144.996 241.114 1.00 76.02 211 PHE L O 1
ATOM 7067 N N . ASN D 4 231 ? 163.507 144.062 242.767 1.00 98.54 212 ASN L N 1
ATOM 7068 C CA . ASN D 4 231 ? 162.375 143.675 243.607 1.00 99.32 212 ASN L CA 1
ATOM 7069 C C . ASN D 4 231 ? 162.591 144.198 245.023 1.00 98.83 212 ASN L C 1
ATOM 7070 O O . ASN D 4 231 ? 163.343 143.600 245.800 1.00 99.21 212 ASN L O 1
ATOM 7075 N N . ARG D 4 232 ? 161.925 145.299 245.359 1.00 105.86 213 ARG L N 1
ATOM 7076 C CA . ARG D 4 232 ? 161.929 145.822 246.723 1.00 107.34 213 ARG L CA 1
ATOM 7077 C C . ARG D 4 232 ? 160.689 146.673 246.977 1.00 108.51 213 ARG L C 1
ATOM 7078 O O . ARG D 4 232 ? 160.789 147.850 247.324 1.00 106.84 213 ARG L O 1
#

Foldseek 3Di:
DLVLLVCVLVLLVVLLVLLLVLLVLLVVLCVVPVVPADLLSVLLNLLSVLLNLLSVLSVQVSVCSVVQAHDDDFVNVLVNQLSLQLSLLSLLVSLLVVLVVVLCVPVVVVVSCVSSVVSSVLSVLSNPQWDFDCPPNGGHIAGADVVSVVSNVVSCCVRPVVSVVSNVVRLVVVVVVLVVLLVLLVVLVCLLVVLLVVLLPDDFLVSLLVSLVSNLVSLVVNLVSAVDPLNCLQNVLSVVLNVLSVVLNVVSVVGDSPVSNVSSVVSVVSCVPRNVVVSVVSNVVSVVVVLVSVLSVVLVVLSCVQQVVQVVQSVVVNHPDVVSNSVNVSSNSSNSNVSSVSCCPSVVVSPVSSVVVVVD/DKAWAKDFADEDAAQAKTKMKIQTPPDFLQFWKKWKWWAAVVGDIGTAKIANQNVGDIDGDPVQPPQWDKDADRVRRMIIIMGGRHDQRRFTWMKMFIAGDDDDDSNVCGRVHMYPTHTHGYFPDDFDDWDKDKPAFECPPPHPWKTKIKIKTQFGQDQDKDKDKPNPPDDPFKDKDHWDADPVRGTIIMIMGMGTPVCQVPDWMWMWMQDPVHRDIDIGTHHYD/DKAKDKDWADEAAAQGKTKIKIAIPPDFLALWKKFKWWADPVDHIGGAKIDAHDPPDIDGDPPQPPQWDKDDDRPRRMIMIMGGRDDQVRFTFMKMFIGPDSVPPPPTDRIHPGYTHGYD/DKAKEFDAQEAAEAFFAKDKIKIFIPDFLDQQKWKWWDAPPDDIDTADGSQARGDDPDDPQWGWDDDGRMIMIMRRGHDPVNFTKMKMWGPSDPPPIDIYPIYGYAYDADFDFWDKDKDWFDPVVLVVFKTKIKIKTPFGPDPDKDKWKQFVHRTDPDQKDKDKDAQDPPRGGIMMMIMGMDGNVVVVVTFKIWMWMDDPPDPDIDIDIGTD

Secondary structure (DSSP, 8-state):
-TTHHHHHHHHHHHHHHHHHHHHHHHHHHHHH-TTS--HHHHHHHHHHHHHHHHHHHHHHHHHHHHSSS--S-HHHHHHHHHHHHHHHHHHHHHHHHHHHHHHHHHT--HHHHHHHHHHHHHTHHHHHHEEEEEETTEEEEEE---HHHHHHHHHHIIIIIHHHHHHHHHHHHHHHHHHHHHHHHHHHHHHHHHHHHHHHH--SHHHHHHHHHHHHHHHHHHHTT---HHHHHHHHHHHHHHHHHHHHHHHHHTT-HHHHHHHSTTHHHHIIIIIHHHHHHHHHHHHHHHHHHHHHHHHHHHHHHHHHHHHHHHHHHHH--HHHHHHHHHHHHTHHHHHHHHHHHT-HHHHHHHHHHHH-/--EEEEE---EE-TT-EEEEEEEEESS-TTSSEEEEEEE-TTS-EEEEEEE-TTT--EEE-STTTTTEEEEEETTTTEEEEEEES--GGG-EEEEEEEE--SSSHHHHSBT-S----EEEEE-S----PPPEEEE---TTTTTTSEEEEEEEEEEESSS--EEEETTTT--TTEEEPPPEE-TTS-EEEEEEEEEEGGGTTTS-EEEEEEETTTTEEEEEEE---/--EEEE---EEE-TT-EEEEEEEEESS-STTSEEEEEEE-SSS-EEEEEEE-SGGG-EEE-SSSTTTEEEEEETTTTEEEEEEES--TT--EEEEEEEE--TT----B------EEEEE-/---B----SEEEE-TT--EEEEEEBSS-BTB-EEEEEE-TTS--EEEEETTTEE-BTB-TTEEEEEETTEEEEEESS--TTT-SEEEEEE-SSTT--EE---EEEEE----BPPEEEEEPPPHHHHTTTEEEEEEEEEEEBSS-EEEEEEETTEE--SSEEEEEE---SSS--EEEEEEEEEEHHHHTT--EEEEEEEETT-SS-EEEEEE-

Nearest PDB structures (foldseek):
  9d3e-assembly1_A  TM=1.003E+00  e=2.652E-47  Homo sapiens
  5k2a-assembly1_A  TM=8.094E-01  e=2.431E-20  unclassified
  6rz8-assembly1_A  TM=7.402E-01  e=7.449E-21  Homo sapiens
  7c61-assembly1_A  TM=7.324E-01  e=7.413E-19  Homo sapiens
  5tvn-assembly1_A  TM=6.450E-01  e=3.369E-19  Homo sapiens

Solvent-accessible surface area: 42798 Å² total; per-residue (Å²): 179,136,132,17,83,62,128,14,20,116,38,1,43,111,9,16,92,105,0,59,100,8,0,74,55,11,44,92,12,27,48,117,39,126,201,38,79,36,94,15,36,35,17,19,3,16,2,1,66,1,0,28,60,2,0,103,5,0,56,98,16,14,74,4,11,70,78,39,42,27,97,62,64,44,64,43,0,52,108,9,15,2,37,17,13,25,8,18,15,0,2,0,53,0,0,5,18,0,0,99,21,28,55,96,58,34,57,150,189,134,87,26,129,91,5,53,30,47,0,66,112,15,0,53,16,34,71,84,19,2,86,42,98,112,73,110,83,50,45,44,10,51,16,96,92,241,183,83,93,130,103,24,33,110,25,79,96,86,4,47,109,108,1,43,90,62,8,106,116,0,10,67,26,0,64,149,20,7,120,152,78,15,59,81,23,58,93,23,37,85,36,4,25,66,16,4,105,49,2,92,159,14,113,81,18,68,77,0,48,55,1,0,6,89,1,0,4,8,0,1,31,14,19,91,62,85,160,50,97,91,77,127,59,26,94,102,0,6,33,54,2,0,21,34,0,19,68,0,0,64,44,7,51,102,50,84,31,135,84,0,29,56,16,2,109,102,0,57,95,9,21,73,51,69,9,70,137,34,17,94,129,29,60,71,65,20,83,138,56,19,109,42,5,110,20,8,44,24,0,9,112,35,1,35,68,10,2,60,35,9,53,119,36,35,62,77,40,2,57,138,162,30,145,74,81,22,88,11,24,43,59,3,4,66,4,2,11,46,1,14,55,30,14,32,169,53,7,131,112,31,120,64,56,51,83,98,42,110,166,130,200,42,82,5,49,8,59,39,31,30,88,22,99,66,57,25,65,36,129,0,30,0,40,7,55,63,17,79,0,75,70,31,0,0,0,0,0,15,21,23,80,88,132,26,14,68,17,0,0,7,13,2,29,76,67,54,9,43,14,46,18,125,51,0,116,78,32,2,76,8,49,37,39,65,109,136,35,15,0,25,0,52,0,64,62,0,117,71,115,2,37,0,36,0,10,0,0,26,0,0,52,39,80,35,88,64,3,28,64,0,0,16,88,28,2,106,12,20,91,0,32,12,24,95,22,90,71,80,17,14,42,25,20,36,3,3,2,29,70,182,17,59,84,81,43,60,4,3,0,0,1,1,0,14,40,0,10,20,80,105,25,71,23,35,3,31,99,49,90,36,105,92,20,43,18,62,3,67,23,40,98,25,126,76,25,26,36,13,14,7,0,0,0,39,7,74,28,106,30,25,76,122,96,80,13,56,0,16,0,50,0,118,68,39,126,35,144,48,88,24,117,4,101,54,163,158,28,105,18,118,17,62,49,16,36,141,11,133,77,56,22,61,36,123,0,33,0,46,11,65,38,98,69,0,40,153,37,0,1,0,1,1,31,37,28,115,72,140,136,80,82,22,0,0,0,6,15,56,96,76,69,27,25,7,43,12,112,69,0,110,61,57,2,64,17,45,49,45,57,104,62,44,13,0,45,0,51,0,62,68,6,127,57,146,4,43,2,31,0,51,0,0,0,0,43,39,44,164,16,15,4,36,23,76,74,75,14,150,21,18,83,0,36,9,100,147,5,115,7,66,7,74,32,93,59,29,24,4,50,85,50,59,167,12,60,0,50,0,117,1,71,44,46,1,0,9,0,0,0,1,0,24,13,37,106,89,42,22,3,83,4,5,0,29,17,1,67,46,72,32,99,78,28,58,95,49,5,50,14,55,86,74,52,30,53,1,33,0,14,0,62,44,1,53,101,114,1,38,8,27,0,8,0,0,0,0,0,8,20,14,31,5,41,22,6,122,6,0,91,5,19,65,72,63,24,13,25,44,11,56,7,8,13,4,23,12,6,109,48,3,49,159,84,29,48,0,0,0,0,0,0,0,4,58,0,1,7,71,54,16,71,16,37,5,57,4,68,130,50,114,60,106,88,38,46,66,79,17,41,25,113,43,36,110,148,53,12,4,2,0,6,4,1,17,0,56,26,47,94,53,60,14,116,149,63,128,51,0,12,0,21,0,16,0,0,11,28,22,73,62,44,79,54,65,35,85,203